Protein AF-0000000067821486 (afdb_homodimer)

Solvent-accessible surface area (backbone atoms only — not comparable to full-atom values): 49392 Å² total; per-residue (Å²): 126,86,85,62,29,37,37,27,39,23,38,20,55,15,28,45,35,17,52,46,48,37,46,72,65,67,86,34,56,43,90,28,36,39,33,28,14,55,44,89,64,70,22,66,67,37,40,48,43,74,71,82,46,89,83,76,51,68,42,45,66,37,56,45,55,43,57,24,55,76,69,28,57,58,57,50,54,30,40,74,74,64,80,40,48,59,75,78,34,36,42,72,59,72,38,81,66,47,38,31,44,92,91,45,85,48,63,56,62,43,60,86,61,37,41,64,60,51,40,52,30,51,47,46,45,41,53,52,58,50,68,73,36,90,78,62,76,68,40,21,37,53,58,47,41,51,52,49,49,64,75,45,41,69,78,49,52,73,68,37,66,70,38,41,62,39,57,56,41,57,52,16,69,74,37,6,36,41,36,75,41,30,16,37,73,70,57,71,75,88,71,49,42,56,51,33,34,42,68,72,25,54,37,56,59,48,50,50,48,56,71,70,48,79,40,50,72,41,58,59,38,33,62,35,33,40,39,59,55,83,66,91,71,89,62,55,29,37,42,26,32,73,87,64,53,70,44,80,25,39,27,38,37,42,30,59,46,69,60,41,73,60,32,89,61,68,94,67,17,55,46,47,36,70,65,72,51,65,72,36,51,52,24,54,63,37,42,41,76,7,28,52,33,40,41,35,38,30,38,94,59,74,49,48,70,53,86,39,40,31,40,34,38,44,25,50,79,68,84,67,97,56,96,67,80,54,69,50,44,57,54,40,42,30,43,30,30,27,44,78,44,75,80,35,29,34,40,41,29,44,30,20,33,66,47,22,57,50,31,46,75,34,53,85,46,44,58,74,46,41,45,75,62,56,56,58,49,54,71,51,96,63,81,85,73,76,62,78,42,78,49,61,38,48,42,64,72,31,84,78,47,53,26,59,38,63,22,59,38,49,80,41,48,70,64,49,25,24,51,31,33,49,39,79,36,74,89,29,48,78,24,49,83,41,52,64,35,42,20,22,23,70,29,34,76,73,42,50,66,36,67,45,9,12,32,48,25,7,39,52,42,27,52,51,50,56,57,57,72,72,106,125,88,86,60,28,35,38,27,39,23,39,19,56,15,27,43,35,17,52,46,48,37,47,72,64,67,84,33,54,41,87,28,36,40,32,29,13,56,44,88,61,71,24,65,66,39,40,46,42,72,71,82,45,90,83,76,52,66,42,45,64,37,56,47,55,44,56,26,54,74,68,27,58,56,58,51,52,30,41,74,73,64,80,40,49,57,75,79,35,36,43,72,58,73,39,81,66,47,38,30,43,90,91,44,85,47,62,57,64,42,60,87,60,36,42,65,58,51,41,52,31,51,47,47,45,44,53,52,59,52,68,72,35,91,77,61,76,70,40,20,38,52,59,47,42,50,52,49,51,64,75,46,41,70,80,48,51,74,70,38,67,69,39,41,62,37,57,56,42,57,51,16,70,74,38,7,37,42,38,75,40,30,18,36,76,70,57,71,75,87,71,48,38,56,50,32,33,42,68,74,26,52,38,56,58,48,52,49,49,56,72,70,47,78,40,51,72,41,57,58,39,34,63,35,33,40,39,58,55,83,67,92,70,87,58,55,29,36,41,26,31,74,87,64,54,71,42,80,25,40,29,39,37,44,30,59,44,69,59,42,72,59,32,88,61,65,94,67,17,53,46,50,36,68,64,73,50,65,72,37,51,51,24,54,64,38,43,42,76,8,28,55,33,39,40,35,40,30,39,93,57,74,51,48,70,54,86,40,38,30,40,34,38,45,28,51,74,66,83,67,98,55,96,67,79,53,72,51,40,56,54,40,43,31,43,29,31,26,44,79,42,75,81,37,30,33,41,41,29,42,30,20,34,68,48,22,57,51,31,45,75,35,54,86,45,44,58,75,46,43,46,76,62,57,55,58,50,55,71,51,96,63,79,84,74,77,61,77,41,78,48,61,38,49,42,63,72,32,84,79,45,54,25,59,38,62,24,59,37,50,81,42,48,72,63,50,26,23,52,29,34,49,38,80,35,75,89,29,47,78,23,49,81,42,53,64,35,43,21,21,23,68,29,33,76,73,42,49,65,37,66,46,8,13,33,49,24,7,40,51,40,24,52,50,50,58,58,56,72,71,107

Sequence (942 aa):
MSSKSVTIIGAGISGLKAAHVLQESGQFSPDDIIVLEAQDRVGGRIKTDRTSSKLGVPYDLGAAWFHDALTNSVLYDSIDNGTFDPRQDGYFDDKDIQVYASEHEGPLDASNWKLTRVVEDMEKFMEIYYMSSLDKKDMSLDAFAKVYMEKYRTFLTTQQLKYCSRLLRYFELWFGIPSYEISAKYAPMDHQGRNLYDKKGHGFVVDHLVSELKCNISKSHQVTKIQRNVKEGPRNHKVELSNGHIIDTDYVVVTVPLSILKLQDGPQAITWEPPLPKPMREAIDSISMGALGKVILEFDMIWWDKTQDRLEIVADEVSSHGLVPKSWEYPIYIINYARVFPGTASLVVLTQSPVTEYLEAHPQQAWPYMQPMLSKLNVSSFSVPDPINVIVTDWTKNPFSRGAYSAVKTGDSPDDIIIHLSGENDGVGLGSNSTIRFAGEHTIADGGGCIHGAYDSGKRAAEWIVEDSKRMSSKSVTIIGAGISGLKAAHVLQESGQFSPDDIIVLEAQDRVGGRIKTDRTSSKLGVPYDLGAAWFHDALTNSVLYDSIDNGTFDPRQDGYFDDKDIQVYASEHEGPLDASNWKLTRVVEDMEKFMEIYYMSSLDKKDMSLDAFAKVYMEKYRTFLTTQQLKYCSRLLRYFELWFGIPSYEISAKYAPMDHQGRNLYDKKGHGFVVDHLVSELKCNISKSHQVTKIQRNVKEGPRNHKVELSNGHIIDTDYVVVTVPLSILKLQDGPQAITWEPPLPKPMREAIDSISMGALGKVILEFDMIWWDKTQDRLEIVADEVSSHGLVPKSWEYPIYIINYARVFPGTASLVVLTQSPVTEYLEAHPQQAWPYMQPMLSKLNVSSFSVPDPINVIVTDWTKNPFSRGAYSAVKTGDSPDDIIIHLSGENDGVGLGSNSTIRFAGEHTIADGGGCIHGAYDSGKRAAEWIVEDSKR

Secondary structure (DSSP, 8-state):
-----EEEE--BHHHHHHHHHHHHHSSS-GGGEEEE-SSSSSBTT--EE-SS-SSS--EESS--EE-STTT-HHHHHHHHTTS--HHHHEEE--SPPEEE-TTSSSS--HHHHTHHHHHHHHHHHHHHHHHS-TTPPP-BHHHHHHHHHHHTGGG--HHHHHHHHHHHGGGHHHHSS-TTTBBTTT-----SS--EEETT-THHHHHHHHHH--SEEETT--EEEEE---SSSS--EEEEETTS-EEEESEEEE---HHHHT-SSSTTPPEEESPPPHHHHHHHHTSEEE--EEEEEE-SS--S-TT-SEEEEPPPP-----SS--TTSS-EEEEEHHHHTTT--EEEEEE-TTHHHHHHH-GGGHHHHHHHHHGGG--SSSPPPPPSEEEE--TTT-TTT-SSEEE-BTT--HHHHHHHHS--STTSTT-TT-SEEE-SGGG-STTTTSHHHHHHHHHHHHHHHHHHHT-/-----EEEE--BHHHHHHHHHHHHHSSS-GGGEEEE-SSSSSBTT--EE-SS-SSS--EESS--EE-STTT-HHHHHHHHTTS--HHHHEEE--SPPEEE-TTSSSB--HHHHTHHHHHHHHHHHHHHHHHS-TTPPP-BHHHHHHHHHHHTGGG--HHHHHHHHHHHGGGHHHHSS-TTTBBTTT-----SS--EEETT-THHHHHHHHHH--SEEETT--EEEEE---SSSS--EEEEETTS-EEEESEEEE---HHHHT-SSSTTPPEEESPPPHHHHHHHHTSEEE--EEEEEE-SS--S-TT-SEEEE---------SS--TTSS-EEEEEHHHHTTT--EEEEEE-TTHHHHHHH-GGGHHHHHHHHHGGG--SSSPPPPPSEEEE--TTT-TTT-SSEEE-BTT--HHHHHHHHS--STTSTT-TT-SEEE-SGGG-STTTTSHHHHHHHHHHHHHHHHHHHT-

Foldseek 3Di:
DPAFAEEEEAQALLSLLLLLLLCVLVLHPLARYEYEAQAQDHHFQFDWDQDQDPLRFIDTFFFFKQFLVVDQPLVVVCVVVPVDDCVVFKDQQPPDAFEAELVDFATDPCPVQVQVVVLVVLLVVLVVVCVVDVPDAWAFQLVSVVVCCVVCVVVHDPVNSVPNSLVNQVLLLVFQAGRRWATSNPSRDDTNDTMMGGRPGPVSSSVVSVVSRPHHYHHSWAWAEKEFDPDDDQGWIWTATPVGDIDTGRFYEYEFALVQCLDPDDDRHYHYVVDWDPLLNVLSVQWDFHAKGKKKFFAPFAQFDLQHQKYKYTADDQPDPDPDDAARNHMKIWGRVCNVPPGTRMIIIMDHPPNLVRCLVPVVCVCVRCVSRCQSRGPDPDGDDHTPGMDIHNQCVPPRRVHHFIGHTRPGDLVSNLVQQLLCDAPHNVGVLDSYHYADLSNDDVQRSHSSRRNVRSSSNSVSNSVNSVD/DPAFAEEEEAQALLSLLLLLLLCVLVLHDLARYEYEAQAQDHHFQFDWDQDQDPLRFIDTFFFFKQFLVVDQPLVVVCVVVPNDDCVVFKDQQPDDAFEAELVDFATDPCPVQVQVVVLVVLLVVLVVVCVVDVPDAWAFLLVSVVVCCVVCVVVHDPVNSVPNSLVNQVLLLVFQAGRRWATSNPSRDDTNDTMIGGRPGPVSSSVVSVVSRPHHYHHSWAWAEKEFDPDDDQGWIWTATPVGDIDIGRFYEYEFALVQCLDPDDDRHYYYVVDWDPLLNVLSVLWDFHAKGKKKFFAPFAQFDLQHQKYKYGADDQPDPDPDDAARNHMKIWGRVCNVPPGTRMIIIMDHPPNLVRCLVPVVCVCVRCVSRCQSRGPDPDGDDHTPGMDIHNQCVPPRRVHHFIGHTRPGDLVSNLQQQLLCDAPHTVGVLDSYHYADLSNDDVQRSHSSRRNVSSVSNSVSNSVNSVD

Nearest PDB structures (foldseek):
  4gdp-assembly2_C  TM=8.980E-01  e=5.454E-50  Saccharomyces cerevisiae S288C
  3cnp-assembly1_A  TM=9.033E-01  e=4.849E-49  Saccharomyces cerevisiae
  4gdp-assembly2_D  TM=8.974E-01  e=4.295E-49  Saccharomyces cerevisiae S288C
  3cns-assembly1_A  TM=8.945E-01  e=6.979E-49  Saccharomyces cerevisiae
  1yy5-assembly1_A  TM=8.811E-01  e=6.206E-48  Saccharomyces cerevisiae

pLDDT: mean 95.22, std 6.73, range [38.19, 98.94]

Organism: Candidozyma auris (NCBI:txid498019)

Radius of gyration: 31.86 Å; Cα contacts (8 Å, |Δi|>4): 2105; chains: 2; bounding box: 76×90×68 Å

InterPro domains:
  IPR001613 Flavin amine oxidase [PR00757] (5-24)
  IPR001613 Flavin amine oxidase [PR00757] (387-406)
  IPR002937 Amine oxidase [PF01593] (13-463)
  IPR036188 FAD/NAD(P)-binding domain superfamily [G3DSA:3.50.50.60] (6-465)
  IPR036188 FAD/NAD(P)-binding domain superfamily [SSF51905] (1-468)
  IPR050281 Flavin monoamine oxidase and related enzymes [PTHR10742] (4-468)

Structure (mmCIF, N/CA/C/O backbone):
data_AF-0000000067821486-model_v1
#
loop_
_entity.id
_entity.type
_entity.pdbx_description
1 polymer 'Amine oxidase'
#
loop_
_atom_site.group_PDB
_atom_site.id
_atom_site.type_symbol
_atom_site.label_atom_id
_atom_site.label_alt_id
_atom_site.label_comp_id
_atom_site.label_asym_id
_atom_site.label_entity_id
_atom_site.label_seq_id
_atom_site.pdbx_PDB_ins_code
_atom_site.Cartn_x
_atom_site.Cartn_y
_atom_site.Cartn_z
_atom_site.occupancy
_atom_site.B_iso_or_equiv
_atom_site.auth_seq_id
_atom_site.auth_comp_id
_atom_site.auth_asym_id
_atom_site.auth_atom_id
_atom_site.pdbx_PDB_model_num
ATOM 1 N N . MET A 1 1 ? -29.891 43.375 -7.172 1 38.19 1 MET A N 1
ATOM 2 C CA . MET A 1 1 ? -29.859 42.031 -6.566 1 38.19 1 MET A CA 1
ATOM 3 C C . MET A 1 1 ? -29.594 42.125 -5.07 1 38.19 1 MET A C 1
ATOM 5 O O . MET A 1 1 ? -28.766 42.938 -4.633 1 38.19 1 MET A O 1
ATOM 9 N N . SER A 1 2 ? -30.5 41.969 -4.246 1 47.78 2 SER A N 1
ATOM 10 C CA . SER A 1 2 ? -30.422 42.125 -2.801 1 47.78 2 SER A CA 1
ATOM 11 C C . SER A 1 2 ? -29.109 41.562 -2.248 1 47.78 2 SER A C 1
ATOM 13 O O . SER A 1 2 ? -28.734 40.438 -2.557 1 47.78 2 SER A O 1
ATOM 15 N N . SER A 1 3 ? -28.156 42.375 -1.744 1 70.75 3 SER A N 1
ATOM 16 C CA . SER A 1 3 ? -26.766 42.094 -1.418 1 70.75 3 SER A CA 1
ATOM 17 C C . SER A 1 3 ? -26.641 41.188 -0.215 1 70.75 3 SER A C 1
ATOM 19 O O . SER A 1 3 ? -27.188 41.469 0.855 1 70.75 3 SER A O 1
ATOM 21 N N . LYS A 1 4 ? -26.516 39.812 -0.37 1 88.38 4 LYS A N 1
ATOM 22 C CA . LYS A 1 4 ? -26.344 38.875 0.717 1 88.38 4 LYS A CA 1
ATOM 23 C C . LYS A 1 4 ? -24.938 38.938 1.298 1 88.38 4 LYS A C 1
ATOM 25 O O . LYS A 1 4 ? -23.969 39.156 0.568 1 88.38 4 LYS A O 1
ATOM 30 N N . SER A 1 5 ? -24.969 38.875 2.572 1 94.62 5 SER A N 1
ATOM 31 C CA . SER A 1 5 ? -23.688 39 3.26 1 94.62 5 SER A CA 1
ATOM 32 C C . SER A 1 5 ? -23.203 37.656 3.762 1 94.62 5 SER A C 1
ATOM 34 O O . SER A 1 5 ? -24 36.781 4.051 1 94.62 5 SER A O 1
ATOM 36 N N . VAL A 1 6 ? -21.938 37.562 3.744 1 97.81 6 VAL A N 1
ATOM 37 C CA . VAL A 1 6 ? -21.297 36.344 4.262 1 97.81 6 VAL A CA 1
ATOM 38 C C . VAL A 1 6 ? -20.281 36.719 5.328 1 97.81 6 VAL A C 1
ATOM 40 O O . VAL A 1 6 ? -19.391 37.562 5.086 1 97.81 6 VAL A O 1
ATOM 43 N N . THR A 1 7 ? -20.391 36.156 6.52 1 98.5 7 THR A N 1
ATOM 44 C CA . THR A 1 7 ? -19.391 36.312 7.57 1 98.5 7 THR A CA 1
ATOM 45 C C . THR A 1 7 ? -18.609 35 7.738 1 98.5 7 THR A C 1
ATOM 47 O O . THR A 1 7 ? -19.188 33.938 7.98 1 98.5 7 THR A O 1
ATOM 50 N N . ILE A 1 8 ? -17.297 35.094 7.547 1 98.94 8 ILE A N 1
ATOM 51 C CA . ILE A 1 8 ? -16.406 33.938 7.723 1 98.94 8 ILE A CA 1
ATOM 52 C C . ILE A 1 8 ? -15.664 34.062 9.047 1 98.94 8 ILE A C 1
ATOM 54 O O . ILE A 1 8 ? -14.992 35.094 9.297 1 98.94 8 ILE A O 1
ATOM 58 N N . ILE A 1 9 ? -15.828 33.062 9.867 1 98.88 9 ILE A N 1
ATOM 59 C CA . ILE A 1 9 ? -15.203 33.094 11.18 1 98.88 9 ILE A CA 1
ATOM 60 C C . ILE A 1 9 ? -13.922 32.25 11.148 1 98.88 9 ILE A C 1
ATOM 62 O O . ILE A 1 9 ? -13.961 31.031 11.156 1 98.88 9 ILE A O 1
ATOM 66 N N . GLY A 1 10 ? -12.766 32.938 11.164 1 98.75 10 GLY A N 1
ATOM 67 C CA . GLY A 1 10 ? -11.453 32.344 11.062 1 98.75 10 GLY A CA 1
ATOM 68 C C . GLY A 1 10 ? -10.742 32.625 9.75 1 98.75 10 GLY A C 1
ATOM 69 O O . GLY A 1 10 ? -11.328 32.5 8.68 1 98.75 10 GLY A O 1
ATOM 70 N N . ALA A 1 11 ? -9.492 33.062 9.898 1 98.75 11 ALA A N 1
ATOM 71 C CA . ALA A 1 11 ? -8.688 33.375 8.719 1 98.75 11 ALA A CA 1
ATOM 72 C C . ALA A 1 11 ? -7.539 32.375 8.547 1 98.75 11 ALA A C 1
ATOM 74 O O . ALA A 1 11 ? -6.418 32.781 8.211 1 98.75 11 ALA A O 1
ATOM 75 N N . GLY A 1 12 ? -7.777 31.109 8.875 1 98.38 12 GLY A N 1
ATOM 76 C CA . GLY A 1 12 ? -6.922 30.031 8.398 1 98.38 12 GLY A CA 1
ATOM 77 C C . GLY A 1 12 ? -7.109 29.719 6.926 1 98.38 12 GLY A C 1
ATOM 78 O O . GLY A 1 12 ? -7.801 30.453 6.215 1 98.38 12 GLY A O 1
ATOM 79 N N . ILE A 1 13 ? -6.57 28.625 6.516 1 98.62 13 ILE A N 1
ATOM 80 C CA . ILE A 1 13 ? -6.57 28.344 5.086 1 98.62 13 ILE A CA 1
ATOM 81 C C . ILE A 1 13 ? -7.996 28.062 4.617 1 98.62 13 ILE A C 1
ATOM 83 O O . ILE A 1 13 ? -8.367 28.406 3.492 1 98.62 13 ILE A O 1
ATOM 87 N N . SER A 1 14 ? -8.805 27.406 5.426 1 98.69 14 SER A N 1
ATOM 88 C CA . SER A 1 14 ? -10.195 27.125 5.078 1 98.69 14 SER A CA 1
ATOM 89 C C . SER A 1 14 ? -10.984 28.422 4.875 1 98.69 14 SER A C 1
ATOM 91 O O . SER A 1 14 ? -11.703 28.562 3.887 1 98.69 14 SER A O 1
ATOM 93 N N . GLY A 1 15 ? -10.859 29.344 5.816 1 98.88 15 GLY A N 1
ATOM 94 C CA . GLY A 1 15 ? -11.578 30.609 5.727 1 98.88 15 GLY A CA 1
ATOM 95 C C . GLY A 1 15 ? -11.125 31.469 4.57 1 98.88 15 GLY A C 1
ATOM 96 O O . GLY A 1 15 ? -11.945 32.062 3.859 1 98.88 15 GLY A O 1
ATOM 97 N N . LEU A 1 16 ? -9.828 31.516 4.41 1 98.88 16 LEU A N 1
ATOM 98 C CA . LEU A 1 16 ? -9.273 32.312 3.328 1 98.88 16 LEU A CA 1
ATOM 99 C C . LEU A 1 16 ? -9.695 31.781 1.969 1 98.88 16 LEU A C 1
ATOM 101 O O . LEU A 1 16 ? -10.023 32.531 1.059 1 98.88 16 LEU A O 1
ATOM 105 N N . LYS A 1 17 ? -9.68 30.469 1.852 1 98.88 17 LYS A N 1
ATOM 106 C CA . LYS A 1 17 ? -10.102 29.875 0.584 1 98.88 17 LYS A CA 1
ATOM 107 C C . LYS A 1 17 ? -11.594 30.094 0.348 1 98.88 17 LYS A C 1
ATOM 109 O O . LYS A 1 17 ? -12.016 30.344 -0.782 1 98.88 17 LYS A O 1
ATOM 114 N N . ALA A 1 18 ? -12.398 29.953 1.396 1 98.81 18 ALA A N 1
ATOM 115 C CA . ALA A 1 18 ? -13.828 30.234 1.267 1 98.81 18 ALA A CA 1
ATOM 116 C C . ALA A 1 18 ? -14.055 31.656 0.751 1 98.81 18 ALA A C 1
ATOM 118 O O . ALA A 1 18 ? -14.828 31.859 -0.19 1 98.81 18 ALA A O 1
ATOM 119 N N . ALA A 1 19 ? -13.359 32.625 1.376 1 98.75 19 ALA A N 1
ATOM 120 C CA . ALA A 1 19 ? -13.477 34 0.946 1 98.75 19 ALA A CA 1
ATOM 121 C C . ALA A 1 19 ? -13.086 34.156 -0.52 1 98.75 19 ALA A C 1
ATOM 123 O O . ALA A 1 19 ? -13.766 34.844 -1.28 1 98.75 19 ALA A O 1
ATOM 124 N N . HIS A 1 20 ? -12.031 33.531 -0.881 1 98.62 20 HIS A N 1
ATOM 125 C CA . HIS A 1 20 ? -11.516 33.594 -2.244 1 98.62 20 HIS A CA 1
ATOM 126 C C . HIS A 1 20 ? -12.539 33.062 -3.246 1 98.62 20 HIS A C 1
ATOM 128 O O . HIS A 1 20 ? -12.781 33.688 -4.281 1 98.62 20 HIS A O 1
ATOM 134 N N . VAL A 1 21 ? -13.109 31.938 -2.939 1 98.56 21 VAL A N 1
ATOM 135 C CA . VAL A 1 21 ? -14.094 31.297 -3.822 1 98.56 21 VAL A CA 1
ATOM 136 C C . VAL A 1 21 ? -15.32 32.188 -3.953 1 98.56 21 VAL A C 1
ATOM 138 O O . VAL A 1 21 ? -15.844 32.406 -5.055 1 98.56 21 VAL A O 1
ATOM 141 N N . LEU A 1 22 ? -15.789 32.781 -2.871 1 98.19 22 LEU A N 1
ATOM 142 C CA . LEU A 1 22 ? -16.938 33.656 -2.887 1 98.19 22 LEU A CA 1
ATOM 143 C C . LEU A 1 22 ? -16.672 34.875 -3.771 1 98.19 22 LEU A C 1
ATOM 145 O O . LEU A 1 22 ? -17.5 35.25 -4.605 1 98.19 22 LEU A O 1
ATOM 149 N N . GLN A 1 23 ? -15.539 35.438 -3.561 1 97 23 GLN A N 1
ATOM 150 C CA . GLN A 1 23 ? -15.156 36.625 -4.336 1 97 23 GLN A CA 1
ATOM 151 C C . GLN A 1 23 ? -15.062 36.281 -5.824 1 97 23 GLN A C 1
ATOM 153 O O . GLN A 1 23 ? -15.555 37.062 -6.664 1 97 23 GLN A O 1
ATOM 158 N N . GLU A 1 24 ? -14.469 35.188 -6.176 1 96.56 24 GLU A N 1
ATOM 159 C CA . GLU A 1 24 ? -14.219 34.781 -7.562 1 96.56 24 GLU A CA 1
ATOM 160 C C . GLU A 1 24 ? -15.516 34.406 -8.266 1 96.56 24 GLU A C 1
ATOM 162 O O . GLU A 1 24 ? -15.594 34.469 -9.5 1 96.56 24 GLU A O 1
ATOM 167 N N . SER A 1 25 ? -16.469 34.062 -7.473 1 95.81 25 SER A N 1
ATOM 168 C CA . SER A 1 25 ? -17.734 33.625 -8.055 1 95.81 25 SER A CA 1
ATOM 169 C C . SER A 1 25 ? -18.422 34.781 -8.773 1 95.81 25 SER A C 1
ATOM 171 O O . SER A 1 25 ? -19.281 34.562 -9.633 1 95.81 25 SER A O 1
ATOM 173 N N . GLY A 1 26 ? -18.203 35.969 -8.375 1 93.56 26 GLY A N 1
ATOM 174 C CA . GLY A 1 26 ? -18.859 37.125 -8.93 1 93.56 26 GLY A CA 1
ATOM 175 C C . GLY A 1 26 ? -20.234 37.375 -8.328 1 93.56 26 GLY A C 1
ATOM 176 O O . GLY A 1 26 ? -20.859 38.406 -8.586 1 93.56 26 GLY A O 1
ATOM 177 N N . GLN A 1 27 ? -20.734 36.5 -7.445 1 94.25 27 GLN A N 1
ATOM 178 C CA . GLN A 1 27 ? -22.047 36.625 -6.824 1 94.25 27 GLN A CA 1
ATOM 179 C C . GLN A 1 27 ? -22 37.562 -5.617 1 94.25 27 GLN A C 1
ATOM 181 O O . GLN A 1 27 ? -23.031 38.094 -5.203 1 94.25 27 GLN A O 1
ATOM 186 N N . PHE A 1 28 ? -20.781 37.75 -5.109 1 96.19 28 PHE A N 1
ATOM 187 C CA . PHE A 1 28 ? -20.578 38.562 -3.924 1 96.19 28 PHE A CA 1
ATOM 188 C C . PHE A 1 28 ? -19.547 39.656 -4.184 1 96.19 28 PHE A C 1
ATOM 190 O O . PHE A 1 28 ? -18.469 39.375 -4.734 1 96.19 28 PHE A O 1
ATOM 197 N N . SER A 1 29 ? -19.906 40.844 -3.807 1 95.56 29 SER A N 1
ATOM 198 C CA . SER A 1 29 ? -18.906 41.906 -3.811 1 95.56 29 SER A CA 1
ATOM 199 C C . SER A 1 29 ? -18 41.781 -2.588 1 95.56 29 SER A C 1
ATOM 201 O O . SER A 1 29 ? -18.359 41.188 -1.577 1 95.56 29 SER A O 1
ATOM 203 N N . PRO A 1 30 ? -16.812 42.281 -2.699 1 96 30 PRO A N 1
ATOM 204 C CA . PRO A 1 30 ? -15.914 42.25 -1.541 1 96 30 PRO A CA 1
ATOM 205 C C . PRO A 1 30 ? -16.562 42.844 -0.282 1 96 30 PRO A C 1
ATOM 207 O O . PRO A 1 30 ? -16.281 42.375 0.827 1 96 30 PRO A O 1
ATOM 210 N N . ASP A 1 31 ? -17.5 43.75 -0.481 1 95.5 31 ASP A N 1
ATOM 211 C CA . ASP A 1 31 ? -18.125 44.406 0.659 1 95.5 31 ASP A CA 1
ATOM 212 C C . ASP A 1 31 ? -19.172 43.5 1.311 1 95.5 31 ASP A C 1
ATOM 214 O O . ASP A 1 31 ? -19.594 43.75 2.439 1 95.5 31 ASP A O 1
ATOM 218 N N . ASP A 1 32 ? -19.5 42.438 0.593 1 95.81 32 ASP A N 1
ATOM 219 C CA . ASP A 1 32 ? -20.484 41.5 1.099 1 95.81 32 ASP A CA 1
ATOM 220 C C . ASP A 1 32 ? -19.828 40.438 1.995 1 95.81 32 ASP A C 1
ATOM 222 O O . ASP A 1 32 ? -20.516 39.688 2.693 1 95.81 32 ASP A O 1
ATOM 226 N N . ILE A 1 33 ? -18.516 40.406 1.948 1 98.06 33 ILE A N 1
ATOM 227 C CA . ILE A 1 33 ? -17.766 39.344 2.617 1 98.06 33 ILE A CA 1
ATOM 228 C C . ILE A 1 33 ? -16.906 39.938 3.732 1 98.06 33 ILE A C 1
ATOM 230 O O . ILE A 1 33 ? -16.172 40.906 3.508 1 98.06 33 ILE A O 1
ATOM 234 N N . ILE A 1 34 ? -17.016 39.406 4.922 1 98 34 ILE A N 1
ATOM 235 C CA . ILE A 1 34 ? -16.141 39.812 6.012 1 98 34 ILE A CA 1
ATOM 236 C C . ILE A 1 34 ? -15.492 38.562 6.625 1 98 34 ILE A C 1
ATOM 238 O O . ILE A 1 34 ? -16.172 37.562 6.883 1 98 34 ILE A O 1
ATOM 242 N N . VAL A 1 35 ? -14.203 38.562 6.742 1 98.81 35 VAL A N 1
ATOM 243 C CA . VAL A 1 35 ? -13.453 37.531 7.426 1 98.81 35 VAL A CA 1
ATOM 244 C C . VAL A 1 35 ? -13.008 38 8.805 1 98.81 35 VAL A C 1
ATOM 246 O O . VAL A 1 35 ? -12.367 39.062 8.914 1 98.81 35 VAL A O 1
ATOM 249 N N . LEU A 1 36 ? -13.43 37.281 9.805 1 98.81 36 LEU A N 1
ATOM 250 C CA . LEU A 1 36 ? -13.086 37.625 11.18 1 98.81 36 LEU A CA 1
ATOM 251 C C . LEU A 1 36 ? -12.039 36.688 11.734 1 98.81 36 LEU A C 1
ATOM 253 O O . LEU A 1 36 ? -12.188 35.469 11.641 1 98.81 36 LEU A O 1
ATOM 257 N N . GLU A 1 37 ? -10.938 37.188 12.25 1 98.81 37 GLU A N 1
ATOM 258 C CA . GLU A 1 37 ? -9.852 36.406 12.844 1 98.81 37 GLU A CA 1
ATOM 259 C C . GLU A 1 37 ? -9.57 36.844 14.273 1 98.81 37 GLU A C 1
ATOM 261 O O . GLU A 1 37 ? -9.359 38.031 14.523 1 98.81 37 GLU A O 1
ATOM 266 N N . ALA A 1 38 ? -9.586 35.875 15.18 1 98.62 38 ALA A N 1
ATOM 267 C CA . ALA A 1 38 ? -9.406 36.188 16.594 1 98.62 38 ALA A CA 1
ATOM 268 C C . ALA A 1 38 ? -7.988 36.656 16.891 1 98.62 38 ALA A C 1
ATOM 270 O O . ALA A 1 38 ? -7.766 37.469 17.781 1 98.62 38 ALA A O 1
ATOM 271 N N . GLN A 1 39 ? -7.039 36.156 16.141 1 98.19 39 GLN A N 1
ATOM 272 C CA . GLN A 1 39 ? -5.633 36.5 16.375 1 98.19 39 GLN A CA 1
ATOM 273 C C . GLN A 1 39 ? -5.207 37.688 15.547 1 98.19 39 GLN A C 1
ATOM 275 O O . GLN A 1 39 ? -5.973 38.188 14.711 1 98.19 39 GLN A O 1
ATOM 280 N N . ASP A 1 40 ? -3.963 38.188 15.773 1 98 40 ASP A N 1
ATOM 281 C CA . ASP A 1 40 ? -3.439 39.375 15.055 1 98 40 ASP A CA 1
ATOM 282 C C . ASP A 1 40 ? -2.654 38.938 13.82 1 98 40 ASP A C 1
ATOM 284 O O . ASP A 1 40 ? -1.811 39.688 13.32 1 98 40 ASP A O 1
ATOM 288 N N . ARG A 1 41 ? -2.84 37.719 13.406 1 97.25 41 ARG A N 1
ATOM 289 C CA . ARG A 1 41 ? -2.236 37.156 12.195 1 97.25 41 ARG A CA 1
ATOM 290 C C . ARG A 1 41 ? -3.201 36.219 11.469 1 97.25 41 ARG A C 1
ATOM 292 O O . ARG A 1 41 ? -4.109 35.656 12.086 1 97.25 41 ARG A O 1
ATOM 299 N N . VAL A 1 42 ? -2.986 36.031 10.164 1 98.12 42 VAL A N 1
ATOM 300 C CA . VAL A 1 42 ? -3.758 35.094 9.367 1 98.12 42 VAL A CA 1
ATOM 301 C C . VAL A 1 42 ? -2.967 33.781 9.188 1 98.12 42 VAL A C 1
ATOM 303 O O . VAL A 1 42 ? -1.763 33.75 9.453 1 98.12 42 VAL A O 1
ATOM 306 N N . GLY A 1 43 ? -3.662 32.75 8.859 1 97.62 43 GLY A N 1
ATOM 307 C CA . GLY A 1 43 ? -2.984 31.531 8.477 1 97.62 43 GLY A CA 1
ATOM 308 C C . GLY A 1 43 ? -3.342 30.359 9.359 1 97.62 43 GLY A C 1
ATOM 309 O O . GLY A 1 43 ? -3.135 29.203 8.977 1 97.62 43 GLY A O 1
ATOM 310 N N . GLY A 1 44 ? -3.951 30.656 10.547 1 96.88 44 GLY A N 1
ATOM 311 C CA . GLY A 1 44 ? -4.273 29.562 11.453 1 96.88 44 GLY A CA 1
ATOM 312 C C . GLY A 1 44 ? -3.062 28.75 11.859 1 96.88 44 GLY A C 1
ATOM 313 O O . GLY A 1 44 ? -2.082 29.297 12.367 1 96.88 44 GLY A O 1
ATOM 314 N N . ARG A 1 45 ? -3.055 27.469 11.555 1 96.56 45 ARG A N 1
ATOM 315 C CA . ARG A 1 45 ? -1.961 26.594 11.961 1 96.56 45 ARG A CA 1
ATOM 316 C C . ARG A 1 45 ? -0.926 26.469 10.844 1 96.56 45 ARG A C 1
ATOM 318 O O . ARG A 1 45 ? -0.114 25.531 10.852 1 96.56 45 ARG A O 1
ATOM 325 N N . ILE A 1 46 ? -0.974 27.281 9.891 1 97.94 46 ILE A N 1
ATOM 326 C CA . ILE A 1 46 ? 0.09 27.5 8.914 1 97.94 46 ILE A CA 1
ATOM 327 C C . ILE A 1 46 ? 0.946 28.688 9.336 1 97.94 46 ILE A C 1
ATOM 329 O O . ILE A 1 46 ? 0.456 29.828 9.406 1 97.94 46 ILE A O 1
ATOM 333 N N . LYS A 1 47 ? 2.16 28.391 9.609 1 97.44 47 LYS A N 1
ATOM 334 C CA . LYS A 1 47 ? 3.08 29.422 10.062 1 97.44 47 LYS A CA 1
ATOM 335 C C . LYS A 1 47 ? 4.508 29.125 9.617 1 97.44 47 LYS A C 1
ATOM 337 O O . LYS A 1 47 ? 5.125 28.172 10.086 1 97.44 47 LYS A O 1
ATOM 342 N N . THR A 1 48 ? 5.031 29.969 8.711 1 98.06 48 THR A N 1
ATOM 343 C CA . THR A 1 48 ? 6.418 29.875 8.273 1 98.06 48 THR A CA 1
ATOM 344 C C . THR A 1 48 ? 7.285 30.906 8.992 1 98.06 48 THR A C 1
ATOM 346 O O . THR A 1 48 ? 7.074 32.094 8.844 1 98.06 48 THR A O 1
ATOM 349 N N . ASP A 1 49 ? 8.203 30.406 9.781 1 97.94 49 ASP A N 1
ATOM 350 C CA . ASP A 1 49 ? 9.141 31.266 10.492 1 97.94 49 ASP A CA 1
ATOM 351 C C . ASP A 1 49 ? 10.344 31.609 9.617 1 97.94 49 ASP A C 1
ATOM 353 O O . ASP A 1 49 ? 11.102 30.719 9.227 1 97.94 49 ASP A O 1
ATOM 357 N N . ARG A 1 50 ? 10.562 32.875 9.383 1 97 50 ARG A N 1
ATOM 358 C CA . ARG A 1 50 ? 11.648 33.312 8.516 1 97 50 ARG A CA 1
ATOM 359 C C . ARG A 1 50 ? 12.641 34.188 9.281 1 97 50 ARG A C 1
ATOM 361 O O . ARG A 1 50 ? 13.586 34.719 8.695 1 97 50 ARG A O 1
ATOM 368 N N . THR A 1 51 ? 12.43 34.281 10.531 1 97 51 THR A N 1
ATOM 369 C CA . THR A 1 51 ? 13.195 35.312 11.242 1 97 51 THR A CA 1
ATOM 370 C C . THR A 1 51 ? 14.062 34.656 12.328 1 97 51 THR A C 1
ATOM 372 O O . THR A 1 51 ? 15.125 35.188 12.664 1 97 51 THR A O 1
ATOM 375 N N . SER A 1 52 ? 13.625 33.562 12.789 1 97.75 52 SER A N 1
ATOM 376 C CA . SER A 1 52 ? 14.281 33 13.977 1 97.75 52 SER A CA 1
ATOM 377 C C . SER A 1 52 ? 15.547 32.219 13.602 1 97.75 52 SER A C 1
ATOM 379 O O . SER A 1 52 ? 16.391 31.969 14.461 1 97.75 52 SER A O 1
ATOM 381 N N . SER A 1 53 ? 15.625 31.844 12.367 1 98 53 SER A N 1
ATOM 382 C CA . SER A 1 53 ? 16.734 31 11.961 1 98 53 SER A CA 1
ATOM 383 C C . SER A 1 53 ? 18.062 31.75 12.023 1 98 53 SER A C 1
ATOM 385 O O . SER A 1 53 ? 18.156 32.906 11.57 1 98 53 SER A O 1
ATOM 387 N N . LYS A 1 54 ? 19.062 31.141 12.562 1 98.19 54 LYS A N 1
ATOM 388 C CA . LYS A 1 54 ? 20.422 31.656 12.523 1 98.19 54 LYS A CA 1
ATOM 389 C C . LYS A 1 54 ? 21.156 31.188 11.266 1 98.19 54 LYS A C 1
ATOM 391 O O . LYS A 1 54 ? 22.234 31.672 10.961 1 98.19 54 LYS A O 1
ATOM 396 N N . LEU A 1 55 ? 20.594 30.25 10.555 1 98 55 LEU A N 1
ATOM 397 C CA . LEU A 1 55 ? 21.203 29.672 9.367 1 98 55 LEU A CA 1
ATOM 398 C C . LEU A 1 55 ? 20.578 30.234 8.094 1 98 55 LEU A C 1
ATOM 400 O O . LEU A 1 55 ? 21 29.906 6.988 1 98 55 LEU A O 1
ATOM 404 N N . GLY A 1 56 ? 19.578 31.047 8.234 1 96.62 56 GLY A N 1
ATOM 405 C CA . GLY A 1 56 ? 19.016 31.797 7.121 1 96.62 56 GLY A CA 1
ATOM 406 C C . GLY A 1 56 ? 18 30.984 6.324 1 96.62 56 GLY A C 1
ATOM 407 O O . GLY A 1 56 ? 17.719 31.312 5.168 1 96.62 56 GLY A O 1
ATOM 408 N N . VAL A 1 57 ? 17.438 29.938 6.891 1 96.62 57 VAL A N 1
ATOM 409 C CA . VAL A 1 57 ? 16.438 29.125 6.188 1 96.62 57 VAL A CA 1
ATOM 410 C C . VAL A 1 57 ? 15.078 29.281 6.848 1 96.62 57 VAL A C 1
ATOM 412 O O . VAL A 1 57 ? 14.992 29.594 8.039 1 96.62 57 VAL A O 1
ATOM 415 N N . PRO A 1 58 ? 14.039 29.141 6.082 1 97.25 58 PRO A N 1
ATOM 416 C CA . PRO A 1 58 ? 12.695 29.188 6.672 1 97.25 58 PRO A CA 1
ATOM 417 C C . PRO A 1 58 ? 12.297 27.875 7.324 1 97.25 58 PRO A C 1
ATOM 419 O O . PRO A 1 58 ? 12.688 26.797 6.855 1 97.25 58 PRO A O 1
ATOM 422 N N . TYR A 1 59 ? 11.578 27.938 8.422 1 98.38 59 TYR A N 1
ATOM 423 C CA . TYR A 1 59 ? 11.008 26.766 9.078 1 98.38 59 TYR A CA 1
ATOM 424 C C . TYR A 1 59 ? 9.492 26.859 9.148 1 98.38 59 TYR A C 1
ATOM 426 O O . TYR A 1 59 ? 8.945 27.844 9.648 1 98.38 59 TYR A O 1
ATOM 434 N N . ASP A 1 60 ? 8.836 25.875 8.586 1 98.31 60 ASP A N 1
ATOM 435 C CA . ASP A 1 60 ? 7.402 25.766 8.852 1 98.31 60 ASP A CA 1
ATOM 436 C C . ASP A 1 60 ? 7.148 25.25 10.266 1 98.31 60 ASP A C 1
ATOM 438 O O . ASP A 1 60 ? 7.562 24.141 10.609 1 98.31 60 ASP A O 1
ATOM 442 N N . LEU A 1 61 ? 6.391 26 11.016 1 98.12 61 LEU A N 1
ATOM 443 C CA . LEU A 1 61 ? 6.066 25.609 12.375 1 98.12 61 LEU A CA 1
ATOM 444 C C . LEU A 1 61 ? 4.746 24.844 12.422 1 98.12 61 LEU A C 1
ATOM 446 O O . LEU A 1 61 ? 4.414 24.234 13.438 1 98.12 61 LEU A O 1
ATOM 450 N N . GLY A 1 62 ? 3.934 24.859 11.414 1 96.5 62 GLY A N 1
ATOM 451 C CA . GLY A 1 62 ? 2.736 24.078 11.188 1 96.5 62 GLY A CA 1
ATOM 452 C C . GLY A 1 62 ? 2.857 23.141 9.992 1 96.5 62 GLY A C 1
ATOM 453 O O . GLY A 1 62 ? 3.834 22.391 9.875 1 96.5 62 GLY A O 1
ATOM 454 N N . ALA A 1 63 ? 1.911 23.109 9.109 1 96.19 63 ALA A N 1
ATOM 455 C CA . ALA A 1 63 ? 1.92 22.266 7.91 1 96.19 63 ALA A CA 1
ATOM 456 C C . ALA A 1 63 ? 3.193 22.484 7.098 1 96.19 63 ALA A C 1
ATOM 458 O O . ALA A 1 63 ? 3.639 23.625 6.922 1 96.19 63 ALA A O 1
ATOM 459 N N . ALA A 1 64 ? 3.756 21.359 6.652 1 97.56 64 ALA A N 1
ATOM 460 C CA . ALA A 1 64 ? 5.043 21.5 5.98 1 97.56 64 ALA A CA 1
ATOM 461 C C . ALA A 1 64 ? 5.074 20.703 4.68 1 97.56 64 ALA A C 1
ATOM 463 O O . ALA A 1 64 ? 5.965 20.906 3.848 1 97.56 64 ALA A O 1
ATOM 464 N N . TRP A 1 65 ? 4.129 19.812 4.5 1 97.88 65 TRP A N 1
ATOM 465 C CA . TRP A 1 65 ? 4.121 18.938 3.324 1 97.88 65 TRP A CA 1
ATOM 466 C C . TRP A 1 65 ? 2.883 19.203 2.473 1 97.88 65 TRP A C 1
ATOM 468 O O . TRP A 1 65 ? 1.823 19.547 2.994 1 97.88 65 TRP A O 1
ATOM 478 N N . PHE A 1 66 ? 3.055 19.094 1.172 1 98.19 66 PHE A N 1
ATOM 479 C CA . PHE A 1 66 ? 1.935 18.688 0.327 1 98.19 66 PHE A CA 1
ATOM 480 C C . PHE A 1 66 ? 1.766 17.172 0.331 1 98.19 66 PHE A C 1
ATOM 482 O O . PHE A 1 66 ? 2.367 16.469 -0.487 1 98.19 66 PHE A O 1
ATOM 489 N N . HIS A 1 67 ? 0.962 16.703 1.305 1 96.69 67 HIS A N 1
ATOM 490 C CA . HIS A 1 67 ? 0.627 15.281 1.31 1 96.69 67 HIS A CA 1
ATOM 491 C C . HIS A 1 67 ? -0.258 14.914 0.122 1 96.69 67 HIS A C 1
ATOM 493 O O . HIS A 1 67 ? -0.958 15.773 -0.42 1 96.69 67 HIS A O 1
ATOM 499 N N . ASP A 1 68 ? -0.189 13.594 -0.361 1 96.5 68 ASP A N 1
ATOM 500 C CA . ASP A 1 68 ? -1.035 13.141 -1.461 1 96.5 68 ASP A CA 1
ATOM 501 C C . ASP A 1 68 ? -0.787 13.961 -2.723 1 96.5 68 ASP A C 1
ATOM 503 O O . ASP A 1 68 ? -1.726 14.508 -3.311 1 96.5 68 ASP A O 1
ATOM 507 N N . ALA A 1 69 ? 0.47 13.945 -3.127 1 97.38 69 ALA A N 1
ATOM 508 C CA . ALA A 1 69 ? 0.93 14.867 -4.16 1 97.38 69 ALA A CA 1
ATOM 509 C C . ALA A 1 69 ? 0.256 14.578 -5.496 1 97.38 69 ALA A C 1
ATOM 511 O O . ALA A 1 69 ? 0.226 15.43 -6.387 1 97.38 69 ALA A O 1
ATOM 512 N N . LEU A 1 70 ? -0.314 13.422 -5.676 1 97.38 70 LEU A N 1
ATOM 513 C CA . LEU A 1 70 ? -0.97 13.109 -6.941 1 97.38 70 LEU A CA 1
ATOM 514 C C . LEU A 1 70 ? -2.264 13.906 -7.09 1 97.38 70 LEU A C 1
ATOM 516 O O . LEU A 1 70 ? -2.719 14.156 -8.211 1 97.38 70 LEU A O 1
ATOM 520 N N . THR A 1 71 ? -2.855 14.312 -5.922 1 96.38 71 THR A N 1
ATOM 521 C CA . THR A 1 71 ? -4.191 14.891 -6.012 1 96.38 71 THR A CA 1
ATOM 522 C C . THR A 1 71 ? -4.305 16.125 -5.129 1 96.38 71 THR A C 1
ATOM 524 O O . THR A 1 71 ? -5.402 16.641 -4.91 1 96.38 71 THR A O 1
ATOM 527 N N . ASN A 1 72 ? -3.24 16.656 -4.629 1 98 72 ASN A N 1
ATOM 528 C CA . ASN A 1 72 ? -3.273 17.766 -3.666 1 98 72 ASN A CA 1
ATOM 529 C C . ASN A 1 72 ? -3.723 19.062 -4.32 1 98 72 ASN A C 1
ATOM 531 O O . ASN A 1 72 ? -2.979 19.656 -5.098 1 98 72 ASN A O 1
ATOM 535 N N . SER A 1 73 ? -4.898 19.531 -3.939 1 98.12 73 SER A N 1
ATOM 536 C CA . SER A 1 73 ? -5.512 20.688 -4.574 1 98.12 73 SER A CA 1
ATOM 537 C C . SER A 1 73 ? -4.688 21.953 -4.34 1 98.12 73 SER A C 1
ATOM 539 O O . SER A 1 73 ? -4.562 22.797 -5.234 1 98.12 73 SER A O 1
ATOM 541 N N . VAL A 1 74 ? -4.102 22.078 -3.154 1 98.62 74 VAL A N 1
ATOM 542 C CA . VAL A 1 74 ? -3.299 23.266 -2.84 1 98.62 74 VAL A CA 1
ATOM 543 C C . VAL A 1 74 ? -2.053 23.281 -3.723 1 98.62 74 VAL A C 1
ATOM 545 O O . VAL A 1 74 ? -1.695 24.328 -4.27 1 98.62 74 VAL A O 1
ATOM 548 N N . LEU A 1 75 ? -1.435 22.156 -3.861 1 98.56 75 LEU A N 1
ATOM 549 C CA . LEU A 1 75 ? -0.234 22.031 -4.68 1 98.56 75 LEU A CA 1
ATOM 550 C C . LEU A 1 75 ? -0.513 22.422 -6.125 1 98.56 75 LEU A C 1
ATOM 552 O O . LEU A 1 75 ? 0.182 23.281 -6.684 1 98.56 75 LEU A O 1
ATOM 556 N N . TYR A 1 76 ? -1.532 21.938 -6.656 1 98.31 76 TYR A N 1
ATOM 557 C CA . TYR A 1 76 ? -1.783 22.156 -8.078 1 98.31 76 TYR A CA 1
ATOM 558 C C . TYR A 1 76 ? -2.316 23.562 -8.336 1 98.31 76 TYR A C 1
ATOM 560 O O . TYR A 1 76 ? -1.995 24.172 -9.352 1 98.31 76 TYR A O 1
ATOM 568 N N . ASP A 1 77 ? -3.154 24.078 -7.453 1 98.38 77 ASP A N 1
ATOM 569 C CA . ASP A 1 77 ? -3.533 25.484 -7.57 1 98.38 77 ASP A CA 1
ATOM 570 C C . ASP A 1 77 ? -2.305 26.391 -7.539 1 98.38 77 ASP A C 1
ATOM 572 O O . ASP A 1 77 ? -2.234 27.375 -8.273 1 98.38 77 ASP A O 1
ATOM 576 N N . SER A 1 78 ? -1.38 26.031 -6.68 1 98.69 78 SER A N 1
ATOM 577 C CA . SER A 1 78 ? -0.175 26.844 -6.527 1 98.69 78 SER A CA 1
ATOM 578 C C . SER A 1 78 ? 0.715 26.75 -7.762 1 98.69 78 SER A C 1
ATOM 580 O O . SER A 1 78 ? 1.335 27.734 -8.164 1 98.69 78 SER A O 1
ATOM 582 N N . ILE A 1 79 ? 0.824 25.562 -8.32 1 98.38 79 ILE A N 1
ATOM 583 C CA . ILE A 1 79 ? 1.572 25.406 -9.562 1 98.38 79 ILE A CA 1
ATOM 584 C C . ILE A 1 79 ? 0.906 26.203 -10.68 1 98.38 79 ILE A C 1
ATOM 586 O O . ILE A 1 79 ? 1.572 26.938 -11.398 1 98.38 79 ILE A O 1
ATOM 590 N N . ASP A 1 80 ? -0.392 26.109 -10.805 1 97.81 80 ASP A N 1
ATOM 591 C CA . ASP A 1 80 ? -1.16 26.734 -11.875 1 97.81 80 ASP A CA 1
ATOM 592 C C . ASP A 1 80 ? -1.074 28.266 -11.797 1 97.81 80 ASP A C 1
ATOM 594 O O . ASP A 1 80 ? -1.017 28.938 -12.828 1 97.81 80 ASP A O 1
ATOM 598 N N . ASN A 1 81 ? -1.124 28.781 -10.586 1 97.5 81 ASN A N 1
ATOM 599 C CA . ASN A 1 81 ? -1.104 30.234 -10.453 1 97.5 81 ASN A CA 1
ATOM 600 C C . ASN A 1 81 ? 0.324 30.766 -10.422 1 97.5 81 ASN A C 1
ATOM 602 O O . ASN A 1 81 ? 0.534 31.969 -10.273 1 97.5 81 ASN A O 1
ATOM 606 N N . GLY A 1 82 ? 1.319 29.844 -10.477 1 97.5 82 GLY A N 1
ATOM 607 C CA . GLY A 1 82 ? 2.707 30.234 -10.664 1 97.5 82 GLY A CA 1
ATOM 608 C C . GLY A 1 82 ? 3.424 30.547 -9.359 1 97.5 82 GLY A C 1
ATOM 609 O O . GLY A 1 82 ? 4.582 30.969 -9.367 1 97.5 82 GLY A O 1
ATOM 610 N N . THR A 1 83 ? 2.777 30.281 -8.219 1 98.19 83 THR A N 1
ATOM 611 C CA . THR A 1 83 ? 3.383 30.672 -6.945 1 98.19 83 THR A CA 1
ATOM 612 C C . THR A 1 83 ? 4.27 29.547 -6.41 1 98.19 83 THR A C 1
ATOM 614 O O . THR A 1 83 ? 5.027 29.75 -5.457 1 98.19 83 THR A O 1
ATOM 617 N N . PHE A 1 84 ? 4.207 28.391 -7.078 1 98.38 84 PHE A N 1
ATOM 618 C CA . PHE A 1 84 ? 5 27.25 -6.621 1 98.38 84 PHE A CA 1
ATOM 619 C C . PHE A 1 84 ? 5.59 26.5 -7.801 1 98.38 84 PHE A C 1
ATOM 621 O O . PHE A 1 84 ? 4.867 26.125 -8.727 1 98.38 84 PHE A O 1
ATOM 628 N N . ASP A 1 85 ? 6.816 26.312 -7.781 1 97.94 85 ASP A N 1
ATOM 629 C CA . ASP A 1 85 ? 7.535 25.469 -8.734 1 97.94 85 ASP A CA 1
ATOM 630 C C . ASP A 1 85 ? 8.078 24.219 -8.055 1 97.94 85 ASP A C 1
ATOM 632 O O . ASP A 1 85 ? 9.07 24.266 -7.332 1 97.94 85 ASP A O 1
ATOM 636 N N . PRO A 1 86 ? 7.48 23.062 -8.328 1 96.94 86 PRO A N 1
ATOM 637 C CA . PRO A 1 86 ? 7.871 21.844 -7.621 1 96.94 86 PRO A CA 1
ATOM 638 C C . PRO A 1 86 ? 9.367 21.547 -7.754 1 96.94 86 PRO A C 1
ATOM 640 O O . PRO A 1 86 ? 9.969 21 -6.828 1 96.94 86 PRO A O 1
ATOM 643 N N . ARG A 1 87 ? 10.117 21.828 -8.797 1 93.94 87 ARG A N 1
ATOM 644 C CA . ARG A 1 87 ? 11.523 21.531 -9.031 1 93.94 87 ARG A CA 1
ATOM 645 C C . ARG A 1 87 ? 12.422 22.391 -8.148 1 93.94 87 ARG A C 1
ATOM 647 O O . ARG A 1 87 ? 13.469 21.938 -7.676 1 93.94 87 ARG A O 1
ATOM 654 N N . GLN A 1 88 ? 11.914 23.516 -7.922 1 95.56 88 GLN A N 1
ATOM 655 C CA . GLN A 1 88 ? 12.711 24.453 -7.156 1 95.56 88 GLN A CA 1
ATOM 656 C C . GLN A 1 88 ? 12.281 24.484 -5.691 1 95.56 88 GLN A C 1
ATOM 658 O O . GLN A 1 88 ? 13.125 24.531 -4.793 1 95.56 88 GLN A O 1
ATOM 663 N N . ASP A 1 89 ? 10.977 24.484 -5.5 1 97.62 89 ASP A N 1
ATOM 664 C CA . ASP A 1 89 ? 10.414 24.781 -4.188 1 97.62 89 ASP A CA 1
ATOM 665 C C . ASP A 1 89 ? 10.07 23.5 -3.432 1 97.62 89 ASP A C 1
ATOM 667 O O . ASP A 1 89 ? 9.781 23.547 -2.232 1 97.62 89 ASP A O 1
ATOM 671 N N . GLY A 1 90 ? 10.055 22.375 -4.137 1 97.56 90 GLY A N 1
ATOM 672 C CA . GLY A 1 90 ? 9.633 21.125 -3.531 1 97.56 90 GLY A CA 1
ATOM 673 C C . GLY A 1 90 ? 10.773 20.141 -3.352 1 97.56 90 GLY A C 1
ATOM 674 O O . GLY A 1 90 ? 11.781 20.219 -4.047 1 97.56 90 GLY A O 1
ATOM 675 N N . TYR A 1 91 ? 10.586 19.234 -2.346 1 97.38 91 TYR A N 1
ATOM 676 C CA . TYR A 1 91 ? 11.539 18.141 -2.115 1 97.38 91 TYR A CA 1
ATOM 677 C C . TYR A 1 91 ? 10.828 16.875 -1.68 1 97.38 91 TYR A C 1
ATOM 679 O O . TYR A 1 91 ? 10.211 16.828 -0.613 1 97.38 91 TYR A O 1
ATOM 687 N N . PHE A 1 92 ? 10.906 15.812 -2.48 1 97.38 92 PHE A N 1
ATOM 688 C CA . PHE A 1 92 ? 10.398 14.516 -2.049 1 97.38 92 PHE A CA 1
ATOM 689 C C . PHE A 1 92 ? 11.359 13.852 -1.07 1 97.38 92 PHE A C 1
ATOM 691 O O . PHE A 1 92 ? 12.391 13.312 -1.476 1 97.38 92 PHE A O 1
ATOM 698 N N . ASP A 1 93 ? 11.023 13.812 0.183 1 95.69 93 ASP A N 1
ATOM 699 C CA . ASP A 1 93 ? 11.914 13.281 1.215 1 95.69 93 ASP A CA 1
ATOM 700 C C . ASP A 1 93 ? 11.57 11.828 1.538 1 95.69 93 ASP A C 1
ATOM 702 O O . ASP A 1 93 ? 11.539 11.438 2.707 1 95.69 93 ASP A O 1
ATOM 706 N N . ASP A 1 94 ? 11.344 11.039 0.513 1 94.94 94 ASP A N 1
ATOM 707 C CA . ASP A 1 94 ? 10.766 9.719 0.728 1 94.94 94 ASP A CA 1
ATOM 708 C C . ASP A 1 94 ? 11.82 8.625 0.543 1 94.94 94 ASP A C 1
ATOM 710 O O . ASP A 1 94 ? 11.492 7.488 0.205 1 94.94 94 ASP A O 1
ATOM 714 N N . LYS A 1 95 ? 13.141 8.977 0.734 1 94.62 95 LYS A N 1
ATOM 715 C CA . LYS A 1 95 ? 14.148 7.934 0.889 1 94.62 95 LYS A CA 1
ATOM 716 C C . LYS A 1 95 ? 13.852 7.059 2.104 1 94.62 95 LYS A C 1
ATOM 718 O O . LYS A 1 95 ? 13.25 7.523 3.076 1 94.62 95 LYS A O 1
ATOM 723 N N . ASP A 1 96 ? 14.18 5.816 2.035 1 93.12 96 ASP A N 1
ATOM 724 C CA . ASP A 1 96 ? 13.977 4.953 3.193 1 93.12 96 ASP A CA 1
ATOM 725 C C . ASP A 1 96 ? 14.594 5.562 4.453 1 93.12 96 ASP A C 1
ATOM 727 O O . ASP A 1 96 ? 15.734 6.023 4.426 1 93.12 96 ASP A O 1
ATOM 731 N N . ILE A 1 97 ? 13.844 5.504 5.465 1 95.19 97 ILE A N 1
ATOM 732 C CA . ILE A 1 97 ? 14.234 6.188 6.691 1 95.19 97 ILE A CA 1
ATOM 733 C C . ILE A 1 97 ? 15.305 5.375 7.414 1 95.19 97 ILE A C 1
ATOM 735 O O . ILE A 1 97 ? 15.234 4.145 7.465 1 95.19 97 ILE A O 1
ATOM 739 N N . GLN A 1 98 ? 16.359 6.023 7.906 1 97.12 98 GLN A N 1
ATOM 740 C CA . GLN A 1 98 ? 17.344 5.375 8.781 1 97.12 98 GLN A CA 1
ATOM 741 C C . GLN A 1 98 ? 16.844 5.336 10.219 1 97.12 98 GLN A C 1
ATOM 743 O O . GLN A 1 98 ? 16.5 6.375 10.797 1 97.12 98 GLN A O 1
ATOM 748 N N . VAL A 1 99 ? 16.844 4.18 10.797 1 98.12 99 VAL A N 1
ATOM 749 C CA . VAL A 1 99 ? 16.234 3.971 12.102 1 98.12 99 VAL A CA 1
ATOM 750 C C . VAL A 1 99 ? 17.312 3.703 13.148 1 98.12 99 VAL A C 1
ATOM 752 O O . VAL A 1 99 ? 18.25 2.943 12.898 1 98.12 99 VAL A O 1
ATOM 755 N N . TYR A 1 100 ? 17.156 4.309 14.312 1 98.25 100 TYR A N 1
ATOM 756 C CA . TYR A 1 100 ? 18.078 4.152 15.43 1 98.25 100 TYR A CA 1
ATOM 757 C C . TYR A 1 100 ? 17.359 3.688 16.672 1 98.25 100 TYR A C 1
ATOM 759 O O . TYR A 1 100 ? 16.156 3.914 16.828 1 98.25 100 TYR A O 1
ATOM 767 N N . ALA A 1 101 ? 18.047 2.998 17.562 1 97.62 101 ALA A N 1
ATOM 768 C CA . ALA A 1 101 ? 17.531 2.518 18.844 1 97.62 101 ALA A CA 1
ATOM 769 C C . ALA A 1 101 ? 18.562 2.711 19.953 1 97.62 101 ALA A C 1
ATOM 771 O O . ALA A 1 101 ? 19.766 2.746 19.688 1 97.62 101 ALA A O 1
ATOM 772 N N . SER A 1 102 ? 18.047 2.785 21.188 1 97.06 102 SER A N 1
ATOM 773 C CA . SER A 1 102 ? 18.906 3.1 22.328 1 97.06 102 SER A CA 1
ATOM 774 C C . SER A 1 102 ? 19.969 2.027 22.531 1 97.06 102 SER A C 1
ATOM 776 O O . SER A 1 102 ? 21.094 2.332 22.922 1 97.06 102 SER A O 1
ATOM 778 N N . GLU A 1 103 ? 19.625 0.79 22.234 1 96.19 103 GLU A N 1
ATOM 779 C CA . GLU A 1 103 ? 20.5 -0.334 22.562 1 96.19 103 GLU A CA 1
ATOM 780 C C . GLU A 1 103 ? 21.375 -0.726 21.375 1 96.19 103 GLU A C 1
ATOM 782 O O . GLU A 1 103 ? 22.094 -1.729 21.438 1 96.19 103 GLU A O 1
ATOM 787 N N . HIS A 1 104 ? 21.344 -0.005 20.312 1 94.62 104 HIS A N 1
ATOM 788 C CA . HIS A 1 104 ? 22.094 -0.351 19.109 1 94.62 104 HIS A CA 1
ATOM 789 C C . HIS A 1 104 ? 23.016 0.786 18.688 1 94.62 104 HIS A C 1
ATOM 791 O O . HIS A 1 104 ? 22.609 1.95 18.688 1 94.62 104 HIS A O 1
ATOM 797 N N . GLU A 1 105 ? 24.25 0.464 18.375 1 93 105 GLU A N 1
ATOM 798 C CA . GLU A 1 105 ? 25.188 1.465 17.859 1 93 105 GLU A CA 1
ATOM 799 C C . GLU A 1 105 ? 25 1.68 16.359 1 93 105 GLU A C 1
ATOM 801 O O . GLU A 1 105 ? 25.109 0.735 15.578 1 93 105 GLU A O 1
ATOM 806 N N . GLY A 1 106 ? 24.797 2.879 16.031 1 95.19 106 GLY A N 1
ATOM 807 C CA . GLY A 1 106 ? 24.531 3.166 14.633 1 95.19 106 GLY A CA 1
ATOM 808 C C . GLY A 1 106 ? 23.109 2.816 14.211 1 95.19 106 GLY A C 1
ATOM 809 O O . GLY A 1 106 ? 22.266 2.49 15.055 1 95.19 106 GLY A O 1
ATOM 810 N N . PRO A 1 107 ? 22.828 2.986 12.922 1 97.5 107 PRO A N 1
ATOM 811 C CA . PRO A 1 107 ? 21.469 2.676 12.445 1 97.5 107 PRO A CA 1
ATOM 812 C C . PRO A 1 107 ? 21.172 1.178 12.453 1 97.5 107 PRO A C 1
ATOM 814 O O . PRO A 1 107 ? 22.078 0.363 12.234 1 97.5 107 PRO A O 1
ATOM 817 N N . LEU A 1 108 ? 19.922 0.833 12.711 1 97.69 108 LEU A N 1
ATOM 818 C CA . LEU A 1 108 ? 19.484 -0.551 12.578 1 97.69 108 LEU A CA 1
ATOM 819 C C . LEU A 1 108 ? 19.641 -1.036 11.141 1 97.69 108 LEU A C 1
ATOM 821 O O . LEU A 1 108 ? 19.531 -0.247 10.195 1 97.69 108 LEU A O 1
ATOM 825 N N . ASP A 1 109 ? 19.906 -2.326 11 1 96.56 109 ASP A N 1
ATOM 826 C CA . ASP A 1 109 ? 19.953 -2.934 9.672 1 96.56 109 ASP A CA 1
ATOM 827 C C . ASP A 1 109 ? 18.547 -3.26 9.172 1 96.56 109 ASP A C 1
ATOM 829 O O . ASP A 1 109 ? 18.219 -4.426 8.938 1 96.56 109 ASP A O 1
ATOM 833 N N . ALA A 1 110 ? 17.781 -2.203 8.898 1 95.31 110 ALA A N 1
ATOM 834 C CA . ALA A 1 110 ? 16.375 -2.355 8.562 1 95.31 110 ALA A CA 1
ATOM 835 C C . ALA A 1 110 ? 16.188 -3.117 7.258 1 95.31 110 ALA A C 1
ATOM 837 O O . ALA A 1 110 ? 15.219 -3.859 7.09 1 95.31 110 ALA A O 1
ATOM 838 N N . SER A 1 111 ? 17.141 -2.955 6.34 1 93.81 111 SER A N 1
ATOM 839 C CA . SER A 1 111 ? 17.047 -3.609 5.035 1 93.81 111 SER A CA 1
ATOM 840 C C . SER A 1 111 ? 17.203 -5.121 5.168 1 93.81 111 SER A C 1
ATOM 842 O O . SER A 1 111 ? 16.312 -5.879 4.77 1 93.81 111 SER A O 1
ATOM 844 N N . ASN A 1 112 ? 18.25 -5.547 5.824 1 94.94 112 ASN A N 1
ATOM 845 C CA . ASN A 1 112 ? 18.5 -6.98 5.941 1 94.94 112 ASN A CA 1
ATOM 846 C C . ASN A 1 112 ? 17.516 -7.645 6.883 1 94.94 112 ASN A C 1
ATOM 848 O O . ASN A 1 112 ? 17.141 -8.805 6.684 1 94.94 112 ASN A O 1
ATOM 852 N N . TRP A 1 113 ? 17.078 -6.879 7.891 1 97.12 113 TRP A N 1
ATOM 853 C CA . TRP A 1 113 ? 16.141 -7.441 8.852 1 97.12 113 TRP A CA 1
ATOM 854 C C . TRP A 1 113 ? 14.703 -7.281 8.359 1 97.12 113 TRP A C 1
ATOM 856 O O . TRP A 1 113 ? 13.766 -7.77 8.992 1 97.12 113 TRP A O 1
ATOM 866 N N . LYS A 1 114 ? 14.508 -6.609 7.238 1 97.06 114 LYS A N 1
ATOM 867 C CA . LYS A 1 114 ? 13.219 -6.418 6.586 1 97.06 114 LYS A CA 1
ATOM 868 C C . LYS A 1 114 ? 12.195 -5.824 7.551 1 97.06 114 LYS A C 1
ATOM 870 O O . LYS A 1 114 ? 11.039 -6.258 7.59 1 97.06 114 LYS A O 1
ATOM 875 N N . LEU A 1 115 ? 12.656 -4.852 8.344 1 97.5 115 LEU A N 1
ATOM 876 C CA . LEU A 1 115 ? 11.836 -4.281 9.406 1 97.5 115 LEU A CA 1
ATOM 877 C C . LEU A 1 115 ? 10.664 -3.494 8.828 1 97.5 115 LEU A C 1
ATOM 879 O O . LEU A 1 115 ? 9.539 -3.611 9.305 1 97.5 115 LEU A O 1
ATOM 883 N N . THR A 1 116 ? 10.898 -2.736 7.773 1 95.44 116 THR A N 1
ATOM 884 C CA . THR A 1 116 ? 9.852 -1.928 7.156 1 95.44 116 THR A CA 1
ATOM 885 C C . THR A 1 116 ? 8.742 -2.812 6.605 1 95.44 116 THR A C 1
ATOM 887 O O . THR A 1 116 ? 7.559 -2.467 6.703 1 95.44 116 THR A O 1
ATOM 890 N N . ARG A 1 117 ? 9.102 -3.934 6.109 1 96.75 117 ARG A N 1
ATOM 891 C CA . ARG A 1 117 ? 8.133 -4.859 5.523 1 96.75 117 ARG A CA 1
ATOM 892 C C . ARG A 1 117 ? 7.219 -5.441 6.598 1 96.75 117 ARG A C 1
ATOM 894 O O . ARG A 1 117 ? 6.035 -5.668 6.348 1 96.75 117 ARG A O 1
ATOM 901 N N . VAL A 1 118 ? 7.742 -5.691 7.742 1 97.81 118 VAL A N 1
ATOM 902 C CA . VAL A 1 118 ? 6.941 -6.215 8.844 1 97.81 118 VAL A CA 1
ATOM 903 C C . VAL A 1 118 ? 5.934 -5.164 9.297 1 97.81 118 VAL A C 1
ATOM 905 O O . VAL A 1 118 ? 4.781 -5.488 9.602 1 97.81 118 VAL A O 1
ATOM 908 N N . VAL A 1 119 ? 6.359 -3.941 9.312 1 96.62 119 VAL A N 1
ATOM 909 C CA . VAL A 1 119 ? 5.449 -2.865 9.688 1 96.62 119 VAL A CA 1
ATOM 910 C C . VAL A 1 119 ? 4.328 -2.752 8.664 1 96.62 119 VAL A C 1
ATOM 912 O O . VAL A 1 119 ? 3.158 -2.604 9.023 1 96.62 119 VAL A O 1
ATOM 915 N N . GLU A 1 120 ? 4.703 -2.846 7.43 1 95.69 120 GLU A N 1
ATOM 916 C CA . GLU A 1 120 ? 3.693 -2.859 6.375 1 95.69 120 GLU A CA 1
ATOM 917 C C . GLU A 1 120 ? 2.721 -4.023 6.559 1 95.69 120 GLU A C 1
ATOM 919 O O . GLU A 1 120 ? 1.52 -3.877 6.32 1 95.69 120 GLU A O 1
ATOM 924 N N . ASP A 1 121 ? 3.23 -5.172 6.945 1 97.12 121 ASP A N 1
ATOM 925 C CA . ASP A 1 121 ? 2.398 -6.336 7.242 1 97.12 121 ASP A CA 1
ATOM 926 C C . ASP A 1 121 ? 1.413 -6.031 8.367 1 97.12 121 ASP A C 1
ATOM 928 O O . ASP A 1 121 ? 0.245 -6.418 8.297 1 97.12 121 ASP A O 1
ATOM 932 N N . MET A 1 122 ? 1.908 -5.402 9.383 1 97.5 122 MET A N 1
ATOM 933 C CA . MET A 1 122 ? 1.065 -5.031 10.516 1 97.5 122 MET A CA 1
ATOM 934 C C . MET A 1 122 ? -0.068 -4.113 10.078 1 97.5 122 MET A C 1
ATOM 936 O O . MET A 1 122 ? -1.214 -4.289 10.492 1 97.5 122 MET A O 1
ATOM 940 N N . GLU A 1 123 ? 0.283 -3.174 9.266 1 96.75 123 GLU A N 1
ATOM 941 C CA . GLU A 1 123 ? -0.721 -2.244 8.758 1 96.75 123 GLU A CA 1
ATOM 942 C C . GLU A 1 123 ? -1.78 -2.971 7.934 1 96.75 123 GLU A C 1
ATOM 944 O O . GLU A 1 123 ? -2.977 -2.725 8.094 1 96.75 123 GLU A O 1
ATOM 949 N N . LYS A 1 124 ? -1.321 -3.828 7.086 1 96.81 124 LYS A N 1
ATOM 950 C CA . LYS A 1 124 ? -2.262 -4.598 6.277 1 96.81 124 LYS A CA 1
ATOM 951 C C . LYS A 1 124 ? -3.137 -5.492 7.152 1 96.81 124 LYS A C 1
ATOM 953 O O . LYS A 1 124 ? -4.336 -5.633 6.898 1 96.81 124 LYS A O 1
ATOM 958 N N . PHE A 1 125 ? -2.557 -6.066 8.219 1 97.88 125 PHE A N 1
ATOM 959 C CA . PHE A 1 125 ? -3.318 -6.91 9.133 1 97.88 125 PHE A CA 1
ATOM 960 C C . PHE A 1 125 ? -4.406 -6.105 9.836 1 97.88 125 PHE A C 1
ATOM 962 O O . PHE A 1 125 ? -5.504 -6.613 10.078 1 97.88 125 PHE A O 1
ATOM 969 N N . MET A 1 126 ? -4.113 -4.855 10.102 1 96.94 126 MET A N 1
ATOM 970 C CA . MET A 1 126 ? -5.129 -3.988 10.695 1 96.94 126 MET A CA 1
ATOM 971 C C . MET A 1 126 ? -6.355 -3.889 9.797 1 96.94 126 MET A C 1
ATOM 973 O O . MET A 1 126 ? -7.484 -4.043 10.258 1 96.94 126 MET A O 1
ATOM 977 N N . GLU A 1 127 ? -6.102 -3.666 8.578 1 94.62 127 GLU A N 1
ATOM 978 C CA . GLU A 1 127 ? -7.191 -3.576 7.609 1 94.62 127 GLU A CA 1
ATOM 979 C C . GLU A 1 127 ? -7.992 -4.875 7.555 1 94.62 127 GLU A C 1
ATOM 981 O O . GLU A 1 127 ? -9.219 -4.859 7.652 1 94.62 127 GLU A O 1
ATOM 986 N N . ILE A 1 128 ? -7.258 -5.969 7.406 1 95 128 ILE A N 1
ATOM 987 C CA . ILE A 1 128 ? -7.887 -7.277 7.289 1 95 128 ILE A CA 1
ATOM 988 C C . ILE A 1 128 ? -8.695 -7.578 8.547 1 95 128 ILE A C 1
ATOM 990 O O . ILE A 1 128 ? -9.844 -8.031 8.469 1 95 128 ILE A O 1
ATOM 994 N N . TYR A 1 129 ? -8.078 -7.312 9.68 1 95.62 129 TYR A N 1
ATOM 995 C CA . TYR A 1 129 ? -8.672 -7.617 10.977 1 95.62 129 TYR A CA 1
ATOM 996 C C . TYR A 1 129 ? -10.008 -6.906 11.148 1 95.62 129 TYR A C 1
ATOM 998 O O . TYR A 1 129 ? -11.016 -7.539 11.484 1 95.62 129 TYR A O 1
ATOM 1006 N N . TYR A 1 130 ? -10.117 -5.703 10.789 1 94.19 130 TYR A N 1
ATOM 1007 C CA . TYR A 1 130 ? -11.312 -4.922 11.07 1 94.19 130 TYR A CA 1
ATOM 1008 C C . TYR A 1 130 ? -12.305 -5.004 9.922 1 94.19 130 TYR A C 1
ATOM 1010 O O . TYR A 1 130 ? -13.484 -4.66 10.078 1 94.19 130 TYR A O 1
ATOM 1018 N N . MET A 1 131 ? -11.891 -5.41 8.773 1 89.94 131 MET A N 1
ATOM 1019 C CA . MET A 1 131 ? -12.812 -5.645 7.66 1 89.94 131 MET A CA 1
ATOM 1020 C C . MET A 1 131 ? -13.492 -7.004 7.793 1 89.94 131 MET A C 1
ATOM 1022 O O . MET A 1 131 ? -14.516 -7.254 7.156 1 89.94 131 MET A O 1
ATOM 1026 N N . SER A 1 132 ? -12.914 -7.902 8.523 1 86.81 132 SER A N 1
ATOM 1027 C CA . SER A 1 132 ? -13.406 -9.273 8.633 1 86.81 132 SER A CA 1
ATOM 1028 C C . SER A 1 132 ? -14.766 -9.32 9.32 1 86.81 132 SER A C 1
ATOM 1030 O O . SER A 1 132 ? -15.555 -10.242 9.094 1 86.81 132 SER A O 1
ATOM 1032 N N . SER A 1 133 ? -14.984 -8.445 10.203 1 83.75 133 SER A N 1
ATOM 1033 C CA . SER A 1 133 ? -16.266 -8.375 10.883 1 83.75 133 SER A CA 1
ATOM 1034 C C . SER A 1 133 ? -16.578 -6.953 11.336 1 83.75 133 SER A C 1
ATOM 1036 O O . SER A 1 133 ? -15.703 -6.246 11.828 1 83.75 133 SER A O 1
ATOM 1038 N N . LEU A 1 134 ? -17.781 -6.68 11.195 1 79.44 134 LEU A N 1
ATOM 1039 C CA . LEU A 1 134 ? -18.219 -5.348 11.602 1 79.44 134 LEU A CA 1
ATOM 1040 C C . LEU A 1 134 ? -18.266 -5.23 13.117 1 79.44 134 LEU A C 1
ATOM 1042 O O . LEU A 1 134 ? -18.297 -4.121 13.656 1 79.44 134 LEU A O 1
ATOM 1046 N N . ASP A 1 135 ? -18.109 -6.332 13.773 1 86.88 135 ASP A N 1
ATOM 1047 C CA . ASP A 1 135 ? -18.359 -6.332 15.219 1 86.88 135 ASP A CA 1
ATOM 1048 C C . ASP A 1 135 ? -17.047 -6.355 15.992 1 86.88 135 ASP A C 1
ATOM 1050 O O . ASP A 1 135 ? -17.047 -6.449 17.219 1 86.88 135 ASP A O 1
ATOM 1054 N N . LYS A 1 136 ? -15.984 -6.246 15.273 1 91.75 136 LYS A N 1
ATOM 1055 C CA . LYS A 1 136 ? -14.719 -6.254 16 1 91.75 136 LYS A CA 1
ATOM 1056 C C . LYS A 1 136 ? -14.57 -4.996 16.844 1 91.75 136 LYS A C 1
ATOM 1058 O O . LYS A 1 136 ? -14.719 -3.879 16.344 1 91.75 136 LYS A O 1
ATOM 1063 N N . LYS A 1 137 ? -14.305 -5.152 18.125 1 94 137 LYS A N 1
ATOM 1064 C CA . LYS A 1 137 ? -14.086 -4.031 19.031 1 94 137 LYS A CA 1
ATOM 1065 C C . LYS A 1 137 ? -12.773 -3.316 18.719 1 94 137 LYS A C 1
ATOM 1067 O O . LYS A 1 137 ? -11.766 -3.963 18.438 1 94 137 LYS A O 1
ATOM 1072 N N . ASP A 1 138 ? -12.852 -2.02 18.781 1 96.19 138 ASP A N 1
ATOM 1073 C CA . ASP A 1 138 ? -11.648 -1.213 18.594 1 96.19 138 ASP A CA 1
ATOM 1074 C C . ASP A 1 138 ? -10.648 -1.45 19.734 1 96.19 138 ASP A C 1
ATOM 1076 O O . ASP A 1 138 ? -11.039 -1.849 20.828 1 96.19 138 ASP A O 1
ATOM 1080 N N . MET A 1 139 ? -9.367 -1.323 19.453 1 97.81 139 MET A N 1
ATOM 1081 C CA . MET A 1 139 ? -8.305 -1.375 20.453 1 97.81 139 MET A CA 1
ATOM 1082 C C . MET A 1 139 ? -7.184 -0.402 20.109 1 97.81 139 MET A C 1
ATOM 1084 O O . MET A 1 139 ? -7.191 0.201 19.031 1 97.81 139 MET A O 1
ATOM 1088 N N . SER A 1 140 ? -6.293 -0.17 21.031 1 97.69 140 SER A N 1
ATOM 1089 C CA . SER A 1 140 ? -5.168 0.725 20.797 1 97.69 140 SER A CA 1
ATOM 1090 C C . SER A 1 140 ? -4.145 0.086 19.859 1 97.69 140 SER A C 1
ATOM 1092 O O . SER A 1 140 ? -4.117 -1.137 19.703 1 97.69 140 SER A O 1
ATOM 1094 N N . LEU A 1 141 ? -3.357 0.883 19.281 1 96.75 141 LEU A N 1
ATOM 1095 C CA . LEU A 1 141 ? -2.291 0.392 18.422 1 96.75 141 LEU A CA 1
ATOM 1096 C C . LEU A 1 141 ? -1.352 -0.534 19.188 1 96.75 141 LEU A C 1
ATOM 1098 O O . LEU A 1 141 ? -0.878 -1.534 18.641 1 96.75 141 LEU A O 1
ATOM 1102 N N . ASP A 1 142 ? -1.034 -0.203 20.438 1 95.75 142 ASP A N 1
ATOM 1103 C CA . ASP A 1 142 ? -0.178 -1.049 21.266 1 95.75 142 ASP A CA 1
ATOM 1104 C C . ASP A 1 142 ? -0.787 -2.438 21.438 1 95.75 142 ASP A C 1
ATOM 1106 O O . ASP A 1 142 ? -0.091 -3.447 21.312 1 95.75 142 ASP A O 1
ATOM 1110 N N . ALA A 1 143 ? -2.074 -2.396 21.781 1 97.19 143 ALA A N 1
ATOM 1111 C CA . ALA A 1 143 ? -2.764 -3.672 21.953 1 97.19 143 ALA A CA 1
ATOM 1112 C C . ALA A 1 143 ? -2.791 -4.473 20.656 1 97.19 143 ALA A C 1
ATOM 1114 O O . ALA A 1 143 ? -2.594 -5.688 20.672 1 97.19 143 ALA A O 1
ATOM 1115 N N . PHE A 1 144 ? -3.014 -3.82 19.594 1 97.56 144 PHE A N 1
ATOM 1116 C CA . PHE A 1 144 ? -3.086 -4.484 18.312 1 97.56 144 PHE A CA 1
ATOM 1117 C C . PHE A 1 144 ? -1.743 -5.105 17.938 1 97.56 144 PHE A C 1
ATOM 1119 O O . PHE A 1 144 ? -1.692 -6.191 17.359 1 97.56 144 PHE A O 1
ATOM 1126 N N . ALA A 1 145 ? -0.646 -4.371 18.188 1 97.38 145 ALA A N 1
ATOM 1127 C CA . ALA A 1 145 ? 0.689 -4.902 17.906 1 97.38 145 ALA A CA 1
ATOM 1128 C C . ALA A 1 145 ? 0.898 -6.246 18.609 1 97.38 145 ALA A C 1
ATOM 1130 O O . ALA A 1 145 ? 1.494 -7.16 18.031 1 97.38 145 ALA A O 1
ATOM 1131 N N . LYS A 1 146 ? 0.408 -6.379 19.797 1 97.44 146 LYS A N 1
ATOM 1132 C CA . LYS A 1 146 ? 0.514 -7.637 20.531 1 97.44 146 LYS A CA 1
ATOM 1133 C C . LYS A 1 146 ? -0.291 -8.734 19.844 1 97.44 146 LYS A C 1
ATOM 1135 O O . LYS A 1 146 ? 0.156 -9.883 19.766 1 97.44 146 LYS A O 1
ATOM 1140 N N . VAL A 1 147 ? -1.479 -8.352 19.406 1 97.69 147 VAL A N 1
ATOM 1141 C CA . VAL A 1 147 ? -2.318 -9.312 18.703 1 97.69 147 VAL A CA 1
ATOM 1142 C C . VAL A 1 147 ? -1.583 -9.836 17.469 1 97.69 147 VAL A C 1
ATOM 1144 O O . VAL A 1 147 ? -1.52 -11.039 17.234 1 97.69 147 VAL A O 1
ATOM 1147 N N . TYR A 1 148 ? -0.978 -8.969 16.719 1 98.06 148 TYR A N 1
ATOM 1148 C CA . TYR A 1 148 ? -0.229 -9.336 15.516 1 98.06 148 TYR A CA 1
ATOM 1149 C C . TYR A 1 148 ? 0.941 -10.25 15.867 1 98.06 148 TYR A C 1
ATOM 1151 O O . TYR A 1 148 ? 1.131 -11.297 15.242 1 98.06 148 TYR A O 1
ATOM 1159 N N . MET A 1 149 ? 1.734 -9.852 16.828 1 98.06 149 MET A N 1
ATOM 1160 C CA . MET A 1 149 ? 2.947 -10.578 17.188 1 98.06 149 MET A CA 1
ATOM 1161 C C . MET A 1 149 ? 2.611 -11.977 17.703 1 98.06 149 MET A C 1
ATOM 1163 O O . MET A 1 149 ? 3.359 -12.922 17.469 1 98.06 149 MET A O 1
ATOM 1167 N N . GLU A 1 150 ? 1.514 -12.008 18.391 1 97.88 150 GLU A N 1
ATOM 1168 C CA . GLU A 1 150 ? 1.095 -13.312 18.891 1 97.88 150 GLU A CA 1
ATOM 1169 C C . GLU A 1 150 ? 0.62 -14.203 17.734 1 97.88 150 GLU A C 1
ATOM 1171 O O . GLU A 1 150 ? 1.056 -15.352 17.609 1 97.88 150 GLU A O 1
ATOM 1176 N N . LYS A 1 151 ? -0.166 -13.703 16.938 1 97.12 151 LYS A N 1
ATOM 1177 C CA . LYS A 1 151 ? -0.779 -14.477 15.859 1 97.12 151 LYS A CA 1
ATOM 1178 C C . LYS A 1 151 ? 0.259 -14.898 14.82 1 97.12 151 LYS A C 1
ATOM 1180 O O . LYS A 1 151 ? 0.193 -16 14.289 1 97.12 151 LYS A O 1
ATOM 1185 N N . TYR A 1 152 ? 1.207 -14.062 14.539 1 97.81 152 TYR A N 1
ATOM 1186 C CA . TYR A 1 152 ? 2.125 -14.289 13.43 1 97.81 152 TYR A CA 1
ATOM 1187 C C . TYR A 1 152 ? 3.549 -14.492 13.93 1 97.81 152 TYR A C 1
ATOM 1189 O O . TYR A 1 152 ? 4.512 -14.258 13.195 1 97.81 152 TYR A O 1
ATOM 1197 N N . ARG A 1 153 ? 3.707 -14.891 15.125 1 97.31 153 ARG A N 1
ATOM 1198 C CA . ARG A 1 153 ? 5 -15.055 15.781 1 97.31 153 ARG A CA 1
ATOM 1199 C C . ARG A 1 153 ? 5.918 -15.961 14.961 1 97.31 153 ARG A C 1
ATOM 1201 O O . ARG A 1 153 ? 7.117 -15.695 14.852 1 97.31 153 ARG A O 1
ATOM 1208 N N . THR A 1 154 ? 5.363 -16.969 14.32 1 96.56 154 THR A N 1
ATOM 1209 C CA . THR A 1 154 ? 6.148 -17.984 13.625 1 96.56 154 THR A CA 1
ATOM 1210 C C . THR A 1 154 ? 6.828 -17.391 12.398 1 96.56 154 THR A C 1
ATOM 1212 O O . THR A 1 154 ? 7.805 -17.938 11.891 1 96.56 154 THR A O 1
ATOM 1215 N N . PHE A 1 155 ? 6.359 -16.266 11.945 1 97.69 155 PHE A N 1
ATOM 1216 C CA . PHE A 1 155 ? 6.883 -15.656 10.734 1 97.69 155 PHE A CA 1
ATOM 1217 C C . PHE A 1 155 ? 7.891 -14.562 11.07 1 97.69 155 PHE A C 1
ATOM 1219 O O . PHE A 1 155 ? 8.477 -13.953 10.172 1 97.69 155 PHE A O 1
ATOM 1226 N N . LEU A 1 156 ? 8.109 -14.273 12.32 1 97.94 156 LEU A N 1
ATOM 1227 C CA . LEU A 1 156 ? 8.914 -13.125 12.734 1 97.94 156 LEU A CA 1
ATOM 1228 C C . LEU A 1 156 ? 10.25 -13.57 13.32 1 97.94 156 LEU A C 1
ATOM 1230 O O . LEU A 1 156 ? 10.297 -14.508 14.117 1 97.94 156 LEU A O 1
ATOM 1234 N N . THR A 1 157 ? 11.336 -12.961 12.891 1 97.5 157 THR A N 1
ATOM 1235 C CA . THR A 1 157 ? 12.656 -13.203 13.469 1 97.5 157 THR A CA 1
ATOM 1236 C C . THR A 1 157 ? 12.773 -12.555 14.844 1 97.5 157 THR A C 1
ATOM 1238 O O . THR A 1 157 ? 11.898 -11.781 15.242 1 97.5 157 THR A O 1
ATOM 1241 N N . THR A 1 158 ? 13.875 -12.828 15.492 1 97.44 158 THR A N 1
ATOM 1242 C CA . THR A 1 158 ? 14.125 -12.258 16.812 1 97.44 158 THR A CA 1
ATOM 1243 C C . THR A 1 158 ? 14.242 -10.742 16.734 1 97.44 158 THR A C 1
ATOM 1245 O O . THR A 1 158 ? 13.695 -10.031 17.578 1 97.44 158 THR A O 1
ATOM 1248 N N . GLN A 1 159 ? 14.953 -10.258 15.688 1 97.44 159 GLN A N 1
ATOM 1249 C CA . GLN A 1 159 ? 15.102 -8.812 15.508 1 97.44 159 GLN A CA 1
ATOM 1250 C C . GLN A 1 159 ? 13.758 -8.156 15.234 1 97.44 159 GLN A C 1
ATOM 1252 O O . GLN A 1 159 ? 13.469 -7.074 15.758 1 97.44 159 GLN A O 1
ATOM 1257 N N . GLN A 1 160 ? 12.984 -8.844 14.453 1 97.94 160 GLN A N 1
ATOM 1258 C CA . GLN A 1 160 ? 11.68 -8.297 14.102 1 97.94 160 GLN A CA 1
ATOM 1259 C C . GLN A 1 160 ? 10.758 -8.25 15.312 1 97.94 160 GLN A C 1
ATOM 1261 O O . GLN A 1 160 ? 10.062 -7.258 15.539 1 97.94 160 GLN A O 1
ATOM 1266 N N . LEU A 1 161 ? 10.758 -9.273 16.125 1 97.38 161 LEU A N 1
ATOM 1267 C CA . LEU A 1 161 ? 9.977 -9.297 17.359 1 97.38 161 LEU A CA 1
ATOM 1268 C C . LEU A 1 161 ? 10.414 -8.188 18.312 1 97.38 161 LEU A C 1
ATOM 1270 O O . LEU A 1 161 ? 9.586 -7.609 19.016 1 97.38 161 LEU A O 1
ATOM 1274 N N . LYS A 1 162 ? 11.641 -7.906 18.25 1 96.5 162 LYS A N 1
ATOM 1275 C CA . LYS A 1 162 ? 12.203 -6.898 19.141 1 96.5 162 LYS A CA 1
ATOM 1276 C C . LYS A 1 162 ? 11.781 -5.492 18.719 1 96.5 162 LYS A C 1
ATOM 1278 O O . LYS A 1 162 ? 11.523 -4.637 19.578 1 96.5 162 LYS A O 1
ATOM 1283 N N . TYR A 1 163 ? 11.594 -5.246 17.422 1 97.25 163 TYR A N 1
ATOM 1284 C CA . TYR A 1 163 ? 11.523 -3.855 17 1 97.25 163 TYR A CA 1
ATOM 1285 C C . TYR A 1 163 ? 10.18 -3.543 16.359 1 97.25 163 TYR A C 1
ATOM 1287 O O . TYR A 1 163 ? 9.82 -2.375 16.188 1 97.25 163 TYR A O 1
ATOM 1295 N N . CYS A 1 164 ? 9.391 -4.535 15.898 1 96.56 164 CYS A N 1
ATOM 1296 C CA . CYS A 1 164 ? 8.234 -4.262 15.055 1 96.56 164 CYS A CA 1
ATOM 1297 C C . CYS A 1 164 ? 7.203 -3.412 15.797 1 96.56 164 CYS A C 1
ATOM 1299 O O . CYS A 1 164 ? 6.664 -2.455 15.234 1 96.56 164 CYS A O 1
ATOM 1301 N N . SER A 1 165 ? 6.945 -3.719 17.109 1 96.12 165 SER A N 1
ATOM 1302 C CA . SER A 1 165 ? 6 -2.914 17.875 1 96.12 165 SER A CA 1
ATOM 1303 C C . SER A 1 165 ? 6.527 -1.501 18.094 1 96.12 165 SER A C 1
ATOM 1305 O O . SER A 1 165 ? 5.754 -0.541 18.109 1 96.12 165 SER A O 1
ATOM 1307 N N . ARG A 1 166 ? 7.84 -1.338 18.266 1 96.75 166 ARG A N 1
ATOM 1308 C CA . ARG A 1 166 ? 8.469 -0.037 18.453 1 96.75 166 ARG A CA 1
ATOM 1309 C C . ARG A 1 166 ? 8.391 0.799 17.188 1 96.75 166 ARG A C 1
ATOM 1311 O O . ARG A 1 166 ? 8.117 1.999 17.234 1 96.75 166 ARG A O 1
ATOM 1318 N N . LEU A 1 167 ? 8.609 0.123 16.094 1 97 167 LEU A N 1
ATOM 1319 C CA . LEU A 1 167 ? 8.57 0.796 14.797 1 97 167 LEU A CA 1
ATOM 1320 C C . LEU A 1 167 ? 7.152 1.254 14.469 1 97 167 LEU A C 1
ATOM 1322 O O . LEU A 1 167 ? 6.961 2.309 13.859 1 97 167 LEU A O 1
ATOM 1326 N N . LEU A 1 168 ? 6.137 0.511 14.906 1 96.81 168 LEU A N 1
ATOM 1327 C CA . LEU A 1 168 ? 4.742 0.844 14.656 1 96.81 168 LEU A CA 1
ATOM 1328 C C . LEU A 1 168 ? 4.371 2.17 15.312 1 96.81 168 LEU A C 1
ATOM 1330 O O . LEU A 1 168 ? 3.42 2.832 14.891 1 96.81 168 LEU A O 1
ATOM 1334 N N . ARG A 1 169 ? 5.133 2.607 16.266 1 96.75 169 ARG A N 1
ATOM 1335 C CA . ARG A 1 169 ? 4.828 3.809 17.047 1 96.75 169 ARG A CA 1
ATOM 1336 C C . ARG A 1 169 ? 5.121 5.066 16.234 1 96.75 169 ARG A C 1
ATOM 1338 O O . ARG A 1 169 ? 4.859 6.18 16.688 1 96.75 169 ARG A O 1
ATOM 1345 N N . TYR A 1 170 ? 5.621 4.902 14.977 1 95.44 170 TYR A N 1
ATOM 1346 C CA . TYR A 1 170 ? 5.766 6.074 14.125 1 95.44 170 TYR A CA 1
ATOM 1347 C C . TYR A 1 170 ? 4.422 6.758 13.906 1 95.44 170 TYR A C 1
ATOM 1349 O O . TYR A 1 170 ? 4.363 7.957 13.633 1 95.44 170 TYR A O 1
ATOM 1357 N N . PHE A 1 171 ? 3.334 6.043 14.094 1 96.75 171 PHE A N 1
ATOM 1358 C CA . PHE A 1 171 ? 1.984 6.582 13.977 1 96.75 171 PHE A CA 1
ATOM 1359 C C . PHE A 1 171 ? 1.768 7.723 14.961 1 96.75 171 PHE A C 1
ATOM 1361 O O . PHE A 1 171 ? 0.933 8.602 14.734 1 96.75 171 PHE A O 1
ATOM 1368 N N . GLU A 1 172 ? 2.514 7.684 16.062 1 96.88 172 GLU A N 1
ATOM 1369 C CA . GLU A 1 172 ? 2.398 8.766 17.031 1 96.88 172 GLU A CA 1
ATOM 1370 C C . GLU A 1 172 ? 2.705 10.117 16.391 1 96.88 172 GLU A C 1
ATOM 1372 O O . GLU A 1 172 ? 2.094 11.125 16.75 1 96.88 172 GLU A O 1
ATOM 1377 N N . LEU A 1 173 ? 3.564 10.039 15.43 1 95.38 173 LEU A N 1
ATOM 1378 C CA . LEU A 1 173 ? 4.027 11.266 14.789 1 95.38 173 LEU A CA 1
ATOM 1379 C C . LEU A 1 173 ? 3.098 11.68 13.656 1 95.38 173 LEU A C 1
ATOM 1381 O O . LEU A 1 173 ? 3.184 12.797 13.148 1 95.38 173 LEU A O 1
ATOM 1385 N N . TRP A 1 174 ? 2.199 10.82 13.305 1 93.31 174 TRP A N 1
ATOM 1386 C CA . TRP A 1 174 ? 1.176 11.148 12.312 1 93.31 174 TRP A CA 1
ATOM 1387 C C . TRP A 1 174 ? -0.09 11.664 12.992 1 93.31 174 TRP A C 1
ATOM 1389 O O . TRP A 1 174 ? -0.751 12.57 12.484 1 93.31 174 TRP A O 1
ATOM 1399 N N . PHE A 1 175 ? -0.35 11.156 14.188 1 95.44 175 PHE A N 1
ATOM 1400 C CA . PHE A 1 175 ? -1.631 11.43 14.828 1 95.44 175 PHE A CA 1
ATOM 1401 C C . PHE A 1 175 ? -1.472 12.453 15.945 1 95.44 175 PHE A C 1
ATOM 1403 O O . PHE A 1 175 ? -2.455 13.047 16.391 1 95.44 175 PHE A O 1
ATOM 1410 N N . GLY A 1 176 ? -0.276 12.617 16.422 1 97.06 176 GLY A N 1
ATOM 1411 C CA . GLY A 1 176 ? -0.025 13.562 17.5 1 97.06 176 GLY A CA 1
ATOM 1412 C C . GLY A 1 176 ? -0.522 13.078 18.844 1 97.06 176 GLY A C 1
ATOM 1413 O O . GLY A 1 176 ? -0.849 13.891 19.719 1 97.06 176 GLY A O 1
ATOM 1414 N N . ILE A 1 177 ? -0.779 11.844 18.984 1 96.5 177 ILE A N 1
ATOM 1415 C CA . ILE A 1 177 ? -1.165 11.227 20.25 1 96.5 177 ILE A CA 1
ATOM 1416 C C . ILE A 1 177 ? -0.373 9.938 20.453 1 96.5 177 ILE A C 1
ATOM 1418 O O . ILE A 1 177 ? 0.19 9.383 19.516 1 96.5 177 ILE A O 1
ATOM 1422 N N . PRO A 1 178 ? -0.235 9.438 21.719 1 95.38 178 PRO A N 1
ATOM 1423 C CA . PRO A 1 178 ? 0.547 8.227 21.969 1 95.38 178 PRO A CA 1
ATOM 1424 C C . PRO A 1 178 ? -0.115 6.973 21.406 1 95.38 178 PRO A C 1
ATOM 1426 O O . PRO A 1 178 ? -1.345 6.902 21.328 1 95.38 178 PRO A O 1
ATOM 1429 N N . SER A 1 179 ? 0.687 5.969 21.125 1 95.69 179 SER A N 1
ATOM 1430 C CA . SER A 1 179 ? 0.224 4.758 20.453 1 95.69 179 SER A CA 1
ATOM 1431 C C . SER A 1 179 ? -0.763 3.99 21.328 1 95.69 179 SER A C 1
ATOM 1433 O O . SER A 1 179 ? -1.641 3.291 20.812 1 95.69 179 SER A O 1
ATOM 1435 N N . TYR A 1 180 ? -0.652 4.152 22.625 1 95.12 180 TYR A N 1
ATOM 1436 C CA . TYR A 1 180 ? -1.557 3.434 23.516 1 95.12 180 TYR A CA 1
ATOM 1437 C C . TYR A 1 180 ? -2.945 4.062 23.516 1 95.12 180 TYR A C 1
ATOM 1439 O O . TYR A 1 180 ? -3.883 3.521 24.109 1 95.12 180 TYR A O 1
ATOM 1447 N N . GLU A 1 181 ? -3.117 5.207 22.75 1 96.44 181 GLU A N 1
ATOM 1448 C CA . GLU A 1 181 ? -4.422 5.848 22.625 1 96.44 181 GLU A CA 1
ATOM 1449 C C . GLU A 1 181 ? -4.93 5.781 21.188 1 96.44 181 GLU A C 1
ATOM 1451 O O . GLU A 1 181 ? -6.129 5.926 20.938 1 96.44 181 GLU A O 1
ATOM 1456 N N . ILE A 1 182 ? -4.094 5.582 20.219 1 97.25 182 ILE A N 1
ATOM 1457 C CA . ILE A 1 182 ? -4.469 5.613 18.797 1 97.25 182 ILE A CA 1
ATOM 1458 C C . ILE A 1 182 ? -5.395 4.438 18.5 1 97.25 182 ILE A C 1
ATOM 1460 O O . ILE A 1 182 ? -5.113 3.301 18.875 1 97.25 182 ILE A O 1
ATOM 1464 N N . SER A 1 183 ? -6.516 4.727 17.781 1 97.31 183 SER A N 1
ATOM 1465 C CA . SER A 1 183 ? -7.414 3.68 17.312 1 97.31 183 SER A CA 1
ATOM 1466 C C . SER A 1 183 ? -6.766 2.834 16.219 1 97.31 183 SER A C 1
ATOM 1468 O O . SER A 1 183 ? -6.43 3.342 15.156 1 97.31 183 SER A O 1
ATOM 1470 N N . ALA A 1 184 ? -6.629 1.554 16.531 1 97.62 184 ALA A N 1
ATOM 1471 C CA . ALA A 1 184 ? -6.102 0.664 15.492 1 97.62 184 ALA A CA 1
ATOM 1472 C C . ALA A 1 184 ? -7.074 0.546 14.32 1 97.62 184 ALA A C 1
ATOM 1474 O O . ALA A 1 184 ? -6.656 0.387 13.172 1 97.62 184 ALA A O 1
ATOM 1475 N N . LYS A 1 185 ? -8.328 0.647 14.602 1 95.69 185 LYS A N 1
ATOM 1476 C CA . LYS A 1 185 ? -9.383 0.516 13.602 1 95.69 185 LYS A CA 1
ATOM 1477 C C . LYS A 1 185 ? -9.266 1.605 12.539 1 95.69 185 LYS A C 1
ATOM 1479 O O . LYS A 1 185 ? -9.5 1.352 11.359 1 95.69 185 LYS A O 1
ATOM 1484 N N . TYR A 1 186 ? -8.82 2.807 12.953 1 93.62 186 TYR A N 1
ATOM 1485 C CA . TYR A 1 186 ? -8.836 3.943 12.039 1 93.62 186 TYR A CA 1
ATOM 1486 C C . TYR A 1 186 ? -7.426 4.426 11.734 1 93.62 186 TYR A C 1
ATOM 1488 O O . TYR A 1 186 ? -7.238 5.457 11.086 1 93.62 186 TYR A O 1
ATOM 1496 N N . ALA A 1 187 ? -6.426 3.648 12.18 1 94.56 187 ALA A N 1
ATOM 1497 C CA . ALA A 1 187 ? -5.035 4.066 12.023 1 94.56 187 ALA A CA 1
ATOM 1498 C C . ALA A 1 187 ? -4.582 3.941 10.578 1 94.56 187 ALA A C 1
ATOM 1500 O O . ALA A 1 187 ? -3.875 4.812 10.062 1 94.56 187 ALA A O 1
ATOM 1501 N N . PRO A 1 188 ? -4.965 2.809 9.883 1 88.69 188 PRO A N 1
ATOM 1502 C CA . PRO A 1 188 ? -4.484 2.695 8.5 1 88.69 188 PRO A CA 1
ATOM 1503 C C . PRO A 1 188 ? -4.934 3.861 7.625 1 88.69 188 PRO A C 1
ATOM 1505 O O . PRO A 1 188 ? -6.086 4.293 7.707 1 88.69 188 PRO A O 1
ATOM 1508 N N . MET A 1 189 ? -3.922 4.367 6.969 1 81.69 189 MET A N 1
ATOM 1509 C CA . MET A 1 189 ? -4.168 5.496 6.074 1 81.69 189 MET A CA 1
ATOM 1510 C C . MET A 1 189 ? -3.807 5.141 4.637 1 81.69 189 MET A C 1
ATOM 1512 O O . MET A 1 189 ? -2.838 4.418 4.398 1 81.69 189 MET A O 1
ATOM 1516 N N . ASP A 1 190 ? -4.695 5.488 3.73 1 81.44 190 ASP A N 1
ATOM 1517 C CA . ASP A 1 190 ? -4.352 5.395 2.314 1 81.44 190 ASP A CA 1
ATOM 1518 C C . ASP A 1 190 ? -3.84 6.73 1.783 1 81.44 190 ASP A C 1
ATOM 1520 O O . ASP A 1 190 ? -4.422 7.781 2.068 1 81.44 190 ASP A O 1
ATOM 1524 N N . HIS A 1 191 ? -2.746 6.719 1.147 1 87.88 191 HIS A N 1
ATOM 1525 C CA . HIS A 1 191 ? -2.137 7.922 0.592 1 87.88 191 HIS A CA 1
ATOM 1526 C C . HIS A 1 191 ? -2.316 7.98 -0.921 1 87.88 191 HIS A C 1
ATOM 1528 O O . HIS A 1 191 ? -2.287 6.949 -1.596 1 87.88 191 HIS A O 1
ATOM 1534 N N . GLN A 1 192 ? -2.555 9.18 -1.379 1 93.94 192 GLN A N 1
ATOM 1535 C CA . GLN A 1 192 ? -2.65 9.414 -2.816 1 93.94 192 GLN A CA 1
ATOM 1536 C C . GLN A 1 192 ? -1.331 9.938 -3.379 1 93.94 192 GLN A C 1
ATOM 1538 O O . GLN A 1 192 ? -1.267 11.062 -3.877 1 93.94 192 GLN A O 1
ATOM 1543 N N . GLY A 1 193 ? -0.342 9.023 -3.354 1 94.94 193 GLY A N 1
ATOM 1544 C CA . GLY A 1 193 ? 0.964 9.367 -3.895 1 94.94 193 GLY A CA 1
ATOM 1545 C C . GLY A 1 193 ? 1.963 9.781 -2.83 1 94.94 193 GLY A C 1
ATOM 1546 O O . GLY A 1 193 ? 1.735 9.555 -1.64 1 94.94 193 GLY A O 1
ATOM 1547 N N . ARG A 1 194 ? 3.088 10.305 -3.244 1 96.12 194 ARG A N 1
ATOM 1548 C CA . ARG A 1 194 ? 4.211 10.711 -2.41 1 96.12 194 ARG A CA 1
ATOM 1549 C C . ARG A 1 194 ? 3.906 12.016 -1.682 1 96.12 194 ARG A C 1
ATOM 1551 O O . ARG A 1 194 ? 2.912 12.688 -1.98 1 96.12 194 ARG A O 1
ATOM 1558 N N . ASN A 1 195 ? 4.68 12.273 -0.632 1 95.69 195 ASN A N 1
ATOM 1559 C CA . ASN A 1 195 ? 4.59 13.531 0.096 1 95.69 195 ASN A CA 1
ATOM 1560 C C . ASN A 1 195 ? 5.688 14.508 -0.325 1 95.69 195 ASN A C 1
ATOM 1562 O O . ASN A 1 195 ? 6.863 14.133 -0.382 1 95.69 195 ASN A O 1
ATOM 1566 N N . LEU A 1 196 ? 5.316 15.688 -0.684 1 98 196 LEU A N 1
ATOM 1567 C CA . LEU A 1 196 ? 6.242 16.703 -1.156 1 98 196 LEU A CA 1
ATOM 1568 C C . LEU A 1 196 ? 6.5 17.75 -0.074 1 98 196 LEU A C 1
ATOM 1570 O O . LEU A 1 196 ? 5.586 18.469 0.332 1 98 196 LEU A O 1
ATOM 1574 N N . TYR A 1 197 ? 7.723 17.75 0.427 1 98.31 197 TYR A N 1
ATOM 1575 C CA . TYR A 1 197 ? 8.109 18.766 1.41 1 98.31 197 TYR A CA 1
ATOM 1576 C C . TYR A 1 197 ? 8.227 20.141 0.765 1 98.31 197 TYR A C 1
ATOM 1578 O O . TYR A 1 197 ? 8.867 20.297 -0.274 1 98.31 197 TYR A O 1
ATOM 1586 N N . ASP A 1 198 ? 7.582 21.141 1.322 1 98.25 198 ASP A N 1
ATOM 1587 C CA . ASP A 1 198 ? 7.586 22.5 0.813 1 98.25 198 ASP A CA 1
ATOM 1588 C C . ASP A 1 198 ? 8.773 23.297 1.359 1 98.25 198 ASP A C 1
ATOM 1590 O O . ASP A 1 198 ? 8.711 23.844 2.459 1 98.25 198 ASP A O 1
ATOM 1594 N N . LYS A 1 199 ? 9.773 23.469 0.556 1 97 199 LYS A N 1
ATOM 1595 C CA . LYS A 1 199 ? 10.969 24.203 0.964 1 97 199 LYS A CA 1
ATOM 1596 C C . LYS A 1 199 ? 10.688 25.703 1.091 1 97 199 LYS A C 1
ATOM 1598 O O . LYS A 1 199 ? 11.406 26.406 1.797 1 97 199 LYS A O 1
ATOM 1603 N N . LYS A 1 200 ? 9.703 26.094 0.407 1 95.5 200 LYS A N 1
ATOM 1604 C CA . LYS A 1 200 ? 9.344 27.516 0.404 1 95.5 200 LYS A CA 1
ATOM 1605 C C . LYS A 1 200 ? 8.664 27.906 1.711 1 95.5 200 LYS A C 1
ATOM 1607 O O . LYS A 1 200 ? 8.75 29.062 2.139 1 95.5 200 LYS A O 1
ATOM 1612 N N . GLY A 1 201 ? 8.047 26.953 2.373 1 97.5 201 GLY A N 1
ATOM 1613 C CA . GLY A 1 201 ? 7.168 27.219 3.506 1 97.5 201 GLY A CA 1
ATOM 1614 C C . GLY A 1 201 ? 5.738 27.516 3.1 1 97.5 201 GLY A C 1
ATOM 1615 O O . GLY A 1 201 ? 5.492 28.359 2.234 1 97.5 201 GLY A O 1
ATOM 1616 N N . HIS A 1 202 ? 4.812 26.922 3.758 1 97.69 202 HIS A N 1
ATOM 1617 C CA . HIS A 1 202 ? 3.412 27 3.361 1 97.69 202 HIS A CA 1
ATOM 1618 C C . HIS A 1 202 ? 2.855 28.406 3.547 1 97.69 202 HIS A C 1
ATOM 1620 O O . HIS A 1 202 ? 1.78 28.719 3.033 1 97.69 202 HIS A O 1
ATOM 1626 N N . GLY A 1 203 ? 3.582 29.25 4.246 1 97.75 203 GLY A N 1
ATOM 1627 C CA . GLY A 1 203 ? 3.143 30.625 4.398 1 97.75 203 GLY A CA 1
ATOM 1628 C C . GLY A 1 203 ? 2.846 31.312 3.078 1 97.75 203 GLY A C 1
ATOM 1629 O O . GLY A 1 203 ? 2.002 32.219 3.014 1 97.75 203 GLY A O 1
ATOM 1630 N N . PHE A 1 204 ? 3.439 30.844 1.981 1 97.88 204 PHE A N 1
ATOM 1631 C CA . PHE A 1 204 ? 3.266 31.484 0.683 1 97.88 204 PHE A CA 1
ATOM 1632 C C . PHE A 1 204 ? 1.826 31.344 0.2 1 97.88 204 PHE A C 1
ATOM 1634 O O . PHE A 1 204 ? 1.313 32.219 -0.498 1 97.88 204 PHE A O 1
ATOM 1641 N N . VAL A 1 205 ? 1.194 30.219 0.561 1 98.31 205 VAL A N 1
ATOM 1642 C CA . VAL A 1 205 ? -0.185 30 0.139 1 98.31 205 VAL A CA 1
ATOM 1643 C C . VAL A 1 205 ? -1.101 31 0.827 1 98.31 205 VAL A C 1
ATOM 1645 O O . VAL A 1 205 ? -1.992 31.578 0.194 1 98.31 205 VAL A O 1
ATOM 1648 N N . VAL A 1 206 ? -0.86 31.188 2.139 1 98.31 206 VAL A N 1
ATOM 1649 C CA . VAL A 1 206 ? -1.621 32.156 2.92 1 98.31 206 VAL A CA 1
ATOM 1650 C C . VAL A 1 206 ? -1.424 33.562 2.34 1 98.31 206 VAL A C 1
ATOM 1652 O O . VAL A 1 206 ? -2.396 34.281 2.074 1 98.31 206 VAL A O 1
ATOM 1655 N N . ASP A 1 207 ? -0.183 33.875 2.074 1 98.06 207 ASP A N 1
ATOM 1656 C CA . ASP A 1 207 ? 0.154 35.188 1.532 1 98.06 207 ASP A CA 1
ATOM 1657 C C . ASP A 1 207 ? -0.521 35.406 0.181 1 98.06 207 ASP A C 1
ATOM 1659 O O . ASP A 1 207 ? -1.054 36.5 -0.079 1 98.06 207 ASP A O 1
ATOM 1663 N N . HIS A 1 208 ? -0.46 34.438 -0.61 1 98.31 208 HIS A N 1
ATOM 1664 C CA . HIS A 1 208 ? -1.053 34.531 -1.938 1 98.31 208 HIS A CA 1
ATOM 1665 C C . HIS A 1 208 ? -2.559 34.781 -1.854 1 98.31 208 HIS A C 1
ATOM 1667 O O . HIS A 1 208 ? -3.098 35.656 -2.523 1 98.31 208 HIS A O 1
ATOM 1673 N N . LEU A 1 209 ? -3.26 33.969 -1.033 1 98.38 209 LEU A N 1
ATOM 1674 C CA . LEU A 1 209 ? -4.703 34.125 -0.891 1 98.38 209 LEU A CA 1
ATOM 1675 C C . LEU A 1 209 ? -5.055 35.5 -0.367 1 98.38 209 LEU A C 1
ATOM 1677 O O . LEU A 1 209 ? -5.965 36.156 -0.886 1 98.38 209 LEU A O 1
ATOM 1681 N N . VAL A 1 210 ? -4.309 35.938 0.634 1 98.5 210 VAL A N 1
ATOM 1682 C CA . VAL A 1 210 ? -4.555 37.25 1.219 1 98.5 210 VAL A CA 1
ATOM 1683 C C . VAL A 1 210 ? -4.359 38.344 0.158 1 98.5 210 VAL A C 1
ATOM 1685 O O . VAL A 1 210 ? -5.148 39.281 0.073 1 98.5 210 VAL A O 1
ATOM 1688 N N . SER A 1 211 ? -3.354 38.188 -0.679 1 98.19 211 SER A N 1
ATOM 1689 C CA . SER A 1 211 ? -3.051 39.156 -1.706 1 98.19 211 SER A CA 1
ATOM 1690 C C . SER A 1 211 ? -4.164 39.25 -2.748 1 98.19 211 SER A C 1
ATOM 1692 O O . SER A 1 211 ? -4.371 40.281 -3.367 1 98.19 211 SER A O 1
ATOM 1694 N N . GLU A 1 212 ? -4.879 38.188 -2.891 1 97.69 212 GLU A N 1
ATOM 1695 C CA . GLU A 1 212 ? -5.93 38.125 -3.902 1 97.69 212 GLU A CA 1
ATOM 1696 C C . GLU A 1 212 ? -7.254 38.625 -3.355 1 97.69 212 GLU A C 1
ATOM 1698 O O . GLU A 1 212 ? -8.172 38.938 -4.121 1 97.69 212 GLU A O 1
ATOM 1703 N N . LEU A 1 213 ? -7.379 38.719 -2.086 1 98.06 213 LEU A N 1
ATOM 1704 C CA . LEU A 1 213 ? -8.648 39.062 -1.464 1 98.06 213 LEU A CA 1
ATOM 1705 C C . LEU A 1 213 ? -8.812 40.562 -1.357 1 98.06 213 LEU A C 1
ATOM 1707 O O . LEU A 1 213 ? -7.871 41.281 -0.971 1 98.06 213 LEU A O 1
ATOM 1711 N N . LYS A 1 214 ? -9.984 41.031 -1.762 1 97.75 214 LYS A N 1
ATOM 1712 C CA . LYS A 1 214 ? -10.344 42.438 -1.656 1 97.75 214 LYS A CA 1
ATOM 1713 C C . LYS A 1 214 ? -11.336 42.688 -0.523 1 97.75 214 LYS A C 1
ATOM 1715 O O . LYS A 1 214 ? -11.602 43.812 -0.15 1 97.75 214 LYS A O 1
ATOM 1720 N N . CYS A 1 215 ? -11.789 41.594 0.016 1 96.44 215 CYS A N 1
ATOM 1721 C CA . CYS A 1 215 ? -12.734 41.719 1.12 1 96.44 215 CYS A CA 1
ATOM 1722 C C . CYS A 1 215 ? -12.016 42.094 2.412 1 96.44 215 CYS A C 1
ATOM 1724 O O . CYS A 1 215 ? -10.781 42.031 2.48 1 96.44 215 CYS A O 1
ATOM 1726 N N . ASN A 1 216 ? -12.805 42.406 3.387 1 96.56 216 ASN A N 1
ATOM 1727 C CA . ASN A 1 216 ? -12.242 42.812 4.672 1 96.56 216 ASN A CA 1
ATOM 1728 C C . ASN A 1 216 ? -11.828 41.625 5.508 1 96.56 216 ASN A C 1
ATOM 1730 O O . ASN A 1 216 ? -12.641 40.719 5.742 1 96.56 216 ASN A O 1
ATOM 1734 N N . ILE A 1 217 ? -10.594 41.562 5.844 1 98.5 217 ILE A N 1
ATOM 1735 C CA . ILE A 1 217 ? -10.094 40.656 6.848 1 98.5 217 ILE A CA 1
ATOM 1736 C C . ILE A 1 217 ? -9.812 41.375 8.148 1 98.5 217 ILE A C 1
ATOM 1738 O O . ILE A 1 217 ? -8.852 42.156 8.234 1 98.5 217 ILE A O 1
ATOM 1742 N N . SER A 1 218 ? -10.656 41.156 9.148 1 98.31 218 SER A N 1
ATOM 1743 C CA . SER A 1 218 ? -10.523 41.844 10.43 1 98.31 218 SER A CA 1
ATOM 1744 C C . SER A 1 218 ? -9.797 40.969 11.445 1 98.31 218 SER A C 1
ATOM 1746 O O . SER A 1 218 ? -10.391 40.062 12.031 1 98.31 218 SER A O 1
ATOM 1748 N N . LYS A 1 219 ? -8.547 41.312 11.688 1 98.38 219 LYS A N 1
ATOM 1749 C CA . LYS A 1 219 ? -7.758 40.625 12.703 1 98.38 219 LYS A CA 1
ATOM 1750 C C . LYS A 1 219 ? -8.094 41.125 14.102 1 98.38 219 LYS A C 1
ATOM 1752 O O . LYS A 1 219 ? -8.727 42.156 14.258 1 98.38 219 LYS A O 1
ATOM 1757 N N . SER A 1 220 ? -7.793 40.344 15.086 1 98.19 220 SER A N 1
ATOM 1758 C CA . SER A 1 220 ? -8.07 40.656 16.484 1 98.19 220 SER A CA 1
ATOM 1759 C C . SER A 1 220 ? -9.562 40.875 16.719 1 98.19 220 SER A C 1
ATOM 1761 O O . SER A 1 220 ? -9.961 41.719 17.5 1 98.19 220 SER A O 1
ATOM 1763 N N . HIS A 1 221 ? -10.383 40.219 15.984 1 98.38 221 HIS A N 1
ATOM 1764 C CA . HIS A 1 221 ? -11.836 40.25 16.109 1 98.38 221 HIS A CA 1
ATOM 1765 C C . HIS A 1 221 ? -12.359 38.844 16.453 1 98.38 221 HIS A C 1
ATOM 1767 O O . HIS A 1 221 ? -12.734 38.094 15.547 1 98.38 221 HIS A O 1
ATOM 1773 N N . GLN A 1 222 ? -12.406 38.562 17.719 1 98.56 222 GLN A N 1
ATOM 1774 C CA . GLN A 1 222 ? -12.852 37.25 18.203 1 98.56 222 GLN A CA 1
ATOM 1775 C C . GLN A 1 222 ? -14.383 37.188 18.219 1 98.56 222 GLN A C 1
ATOM 1777 O O . GLN A 1 222 ? -15.047 38.094 18.688 1 98.56 222 GLN A O 1
ATOM 1782 N N . VAL A 1 223 ? -14.891 36.156 17.609 1 98.75 223 VAL A N 1
ATOM 1783 C CA . VAL A 1 223 ? -16.312 35.875 17.703 1 98.75 223 VAL A CA 1
ATOM 1784 C C . VAL A 1 223 ? -16.625 35.125 18.984 1 98.75 223 VAL A C 1
ATOM 1786 O O . VAL A 1 223 ? -15.961 34.125 19.297 1 98.75 223 VAL A O 1
ATOM 1789 N N . THR A 1 224 ? -17.656 35.562 19.719 1 98.31 224 THR A N 1
ATOM 1790 C CA . THR A 1 224 ? -17.953 34.938 21 1 98.31 224 THR A CA 1
ATOM 1791 C C . THR A 1 224 ? -19.359 34.344 21.016 1 98.31 224 THR A C 1
ATOM 1793 O O . THR A 1 224 ? -19.688 33.531 21.875 1 98.31 224 THR A O 1
ATOM 1796 N N . LYS A 1 225 ? -20.188 34.781 20.031 1 98.25 225 LYS A N 1
ATOM 1797 C CA . LYS A 1 225 ? -21.547 34.281 20.016 1 98.25 225 LYS A CA 1
ATOM 1798 C C . LYS A 1 225 ? -22.109 34.281 18.594 1 98.25 225 LYS A C 1
ATOM 1800 O O . LYS A 1 225 ? -21.859 35.188 17.812 1 98.25 225 LYS A O 1
ATOM 1805 N N . ILE A 1 226 ? -22.797 33.219 18.281 1 97.88 226 ILE A N 1
ATOM 1806 C CA . ILE A 1 226 ? -23.562 33.125 17.047 1 97.88 226 ILE A CA 1
ATOM 1807 C C . ILE A 1 226 ? -25.031 32.906 17.375 1 97.88 226 ILE A C 1
ATOM 1809 O O . ILE A 1 226 ? -25.406 31.906 17.969 1 97.88 226 ILE A O 1
ATOM 1813 N N . GLN A 1 227 ? -25.859 33.875 17.062 1 96.94 227 GLN A N 1
ATOM 1814 C CA . GLN A 1 227 ? -27.312 33.781 17.156 1 96.94 227 GLN A CA 1
ATOM 1815 C C . GLN A 1 227 ? -27.922 33.312 15.844 1 96.94 227 GLN A C 1
ATOM 1817 O O . GLN A 1 227 ? -28 34.062 14.883 1 96.94 227 GLN A O 1
ATOM 1822 N N . ARG A 1 228 ? -28.359 32.094 15.922 1 94.88 228 ARG A N 1
ATOM 1823 C CA . ARG A 1 228 ? -28.906 31.5 14.711 1 94.88 228 ARG A CA 1
ATOM 1824 C C . ARG A 1 228 ? -30.359 31.891 14.516 1 94.88 228 ARG A C 1
ATOM 1826 O O . ARG A 1 228 ? -31.156 31.828 15.461 1 94.88 228 ARG A O 1
ATOM 1833 N N . ASN A 1 229 ? -30.672 32.344 13.383 1 91.94 229 ASN A N 1
ATOM 1834 C CA . ASN A 1 229 ? -32.062 32.469 13.008 1 91.94 229 ASN A CA 1
ATOM 1835 C C . ASN A 1 229 ? -32.656 31.156 12.508 1 91.94 229 ASN A C 1
ATOM 1837 O O . ASN A 1 229 ? -32.375 30.734 11.391 1 91.94 229 ASN A O 1
ATOM 1841 N N . VAL A 1 230 ? -33.375 30.531 13.32 1 84.12 230 VAL A N 1
ATOM 1842 C CA . VAL A 1 230 ? -33.906 29.203 13 1 84.12 230 VAL A CA 1
ATOM 1843 C C . VAL A 1 230 ? -35.344 29.328 12.477 1 84.12 230 VAL A C 1
ATOM 1845 O O . VAL A 1 230 ? -36.031 28.328 12.273 1 84.12 230 VAL A O 1
ATOM 1848 N N . LYS A 1 231 ? -35.969 30.562 12.32 1 72.94 231 LYS A N 1
ATOM 1849 C CA . LYS A 1 231 ? -37.312 30.766 11.828 1 72.94 231 LYS A CA 1
ATOM 1850 C C . LYS A 1 231 ? -37.375 30.547 10.32 1 72.94 231 LYS A C 1
ATOM 1852 O O . LYS A 1 231 ? -36.375 30.641 9.625 1 72.94 231 LYS A O 1
ATOM 1857 N N . GLU A 1 232 ? -38.625 30.203 9.992 1 68.81 232 GLU A N 1
ATOM 1858 C CA . GLU A 1 232 ? -38.938 30.094 8.562 1 68.81 232 GLU A CA 1
ATOM 1859 C C . GLU A 1 232 ? -38.906 31.453 7.887 1 68.81 232 GLU A C 1
ATOM 1861 O O . GLU A 1 232 ? -39.25 32.469 8.492 1 68.81 232 GLU A O 1
ATOM 1866 N N . GLY A 1 233 ? -38.219 31.844 6.781 1 57.75 233 GLY A N 1
ATOM 1867 C CA . GLY A 1 233 ? -38.125 33.094 6.051 1 57.75 233 GLY A CA 1
ATOM 1868 C C . GLY A 1 233 ? -36.719 33.531 5.73 1 57.75 233 GLY A C 1
ATOM 1869 O O . GLY A 1 233 ? -35.812 32.688 5.625 1 57.75 233 GLY A O 1
ATOM 1870 N N . PRO A 1 234 ? -36.656 35.125 5.66 1 59.84 234 PRO A N 1
ATOM 1871 C CA . PRO A 1 234 ? -35.344 35.625 5.223 1 59.84 234 PRO A CA 1
ATOM 1872 C C . PRO A 1 234 ? -34.219 35.281 6.199 1 59.84 234 PRO A C 1
ATOM 1874 O O . PRO A 1 234 ? -34.406 35.375 7.414 1 59.84 234 PRO A O 1
ATOM 1877 N N . ARG A 1 235 ? -33.125 34.656 5.781 1 62.84 235 ARG A N 1
ATOM 1878 C CA . ARG A 1 235 ? -32.094 34.031 6.578 1 62.84 235 ARG A CA 1
ATOM 1879 C C . ARG A 1 235 ? -31.109 35.094 7.102 1 62.84 235 ARG A C 1
ATOM 1881 O O . ARG A 1 235 ? -3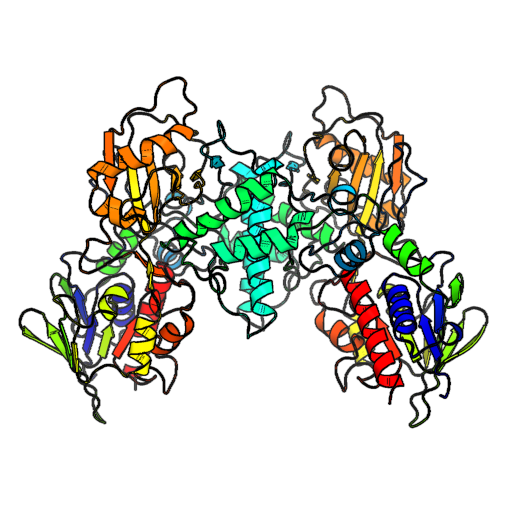0.469 35.812 6.32 1 62.84 235 ARG A O 1
ATOM 1888 N N . ASN A 1 236 ? -31.297 35.656 8.5 1 86.12 236 ASN A N 1
ATOM 1889 C CA . ASN A 1 236 ? -30.359 36.625 9.07 1 86.12 236 ASN A CA 1
ATOM 1890 C C . ASN A 1 236 ? -29.828 36.156 10.422 1 86.12 236 ASN A C 1
ATOM 1892 O O . ASN A 1 236 ? -30.547 36.156 11.414 1 86.12 236 ASN A O 1
ATOM 1896 N N . HIS A 1 237 ? -28.547 35.781 10.398 1 95.69 237 HIS A N 1
ATOM 1897 C CA . HIS A 1 237 ? -27.859 35.406 11.633 1 95.69 237 HIS A CA 1
ATOM 1898 C C . HIS A 1 237 ? -27.172 36.625 12.258 1 95.69 237 HIS A C 1
ATOM 1900 O O . HIS A 1 237 ? -27.047 37.656 11.617 1 95.69 237 HIS A O 1
ATOM 1906 N N . LYS A 1 238 ? -26.922 36.5 13.484 1 96.94 238 LYS A N 1
ATOM 1907 C CA . LYS A 1 238 ? -26.125 37.531 14.172 1 96.94 238 LYS A CA 1
ATOM 1908 C C . LYS A 1 238 ? -24.844 36.938 14.742 1 96.94 238 LYS A C 1
ATOM 1910 O O . LYS A 1 238 ? -24.859 35.875 15.398 1 96.94 238 LYS A O 1
ATOM 1915 N N . VAL A 1 239 ? -23.703 37.562 14.422 1 98.25 239 VAL A N 1
ATOM 1916 C CA . VAL A 1 239 ? -22.406 37.188 14.938 1 98.25 239 VAL A CA 1
ATOM 1917 C C . VAL A 1 239 ? -21.906 38.25 15.906 1 98.25 239 VAL A C 1
ATOM 1919 O O . VAL A 1 239 ? -21.797 39.438 15.531 1 98.25 239 VAL A O 1
ATOM 1922 N N . GLU A 1 240 ? -21.688 37.875 17.125 1 98.44 240 GLU A N 1
ATOM 1923 C CA . GLU A 1 240 ? -21.234 38.812 18.141 1 98.44 240 GLU A CA 1
ATOM 1924 C C . GLU A 1 240 ? -19.734 38.688 18.391 1 98.44 240 GLU A C 1
ATOM 1926 O O . GLU A 1 240 ? -19.219 37.594 18.531 1 98.44 240 GLU A O 1
ATOM 1931 N N . LEU A 1 241 ? -19.094 39.812 18.5 1 98.38 241 LEU A N 1
ATOM 1932 C CA . LEU A 1 241 ? -17.656 39.875 18.766 1 98.38 241 LEU A CA 1
ATOM 1933 C C . LEU A 1 241 ? -17.375 40.062 20.25 1 98.38 241 LEU A C 1
ATOM 1935 O O . LEU A 1 241 ? -18.297 40.375 21.016 1 98.38 241 LEU A O 1
ATOM 1939 N N . SER A 1 242 ? -16.141 39.781 20.641 1 97.12 242 SER A N 1
ATOM 1940 C CA . SER A 1 242 ? -15.734 39.875 22.047 1 97.12 242 SER A CA 1
ATOM 1941 C C . SER A 1 242 ? -15.914 41.281 22.578 1 97.12 242 SER A C 1
ATOM 1943 O O . SER A 1 242 ? -16.125 41.5 23.781 1 97.12 242 SER A O 1
ATOM 1945 N N . ASN A 1 243 ? -15.922 42.344 21.703 1 96.38 243 ASN A N 1
ATOM 1946 C CA . ASN A 1 243 ? -16.094 43.719 22.125 1 96.38 243 ASN A CA 1
ATOM 1947 C C . ASN A 1 243 ? -17.562 44.125 22.172 1 96.38 243 ASN A C 1
ATOM 1949 O O . ASN A 1 243 ? -17.891 45.281 22.453 1 96.38 243 ASN A O 1
ATOM 1953 N N . GLY A 1 244 ? -18.391 43.25 21.766 1 96.31 244 GLY A N 1
ATOM 1954 C CA . GLY A 1 244 ? -19.828 43.531 21.859 1 96.31 244 GLY A CA 1
ATOM 1955 C C . GLY A 1 244 ? -20.453 43.906 20.547 1 96.31 244 GLY A C 1
ATOM 1956 O O . GLY A 1 244 ? -21.688 43.906 20.406 1 96.31 244 GLY A O 1
ATOM 1957 N N . HIS A 1 245 ? -19.625 44.156 19.547 1 97.56 245 HIS A N 1
ATOM 1958 C CA . HIS A 1 245 ? -20.172 44.5 18.234 1 97.56 245 HIS A CA 1
ATOM 1959 C C . HIS A 1 245 ? -20.922 43.312 17.625 1 97.56 245 HIS A C 1
ATOM 1961 O O . HIS A 1 245 ? -20.484 42.188 17.734 1 97.56 245 HIS A O 1
ATOM 1967 N N . ILE A 1 246 ? -22.078 43.594 17.047 1 97.62 246 ILE A N 1
ATOM 1968 C CA . ILE A 1 246 ? -22.906 42.594 16.438 1 97.62 246 ILE A CA 1
ATOM 1969 C C . ILE A 1 246 ? -22.953 42.781 14.922 1 97.62 246 ILE A C 1
ATOM 1971 O O . ILE A 1 246 ? -23.141 43.906 14.438 1 97.62 246 ILE A O 1
ATOM 1975 N N . ILE A 1 247 ? -22.766 41.75 14.203 1 96.81 247 ILE A N 1
ATOM 1976 C CA . ILE A 1 247 ? -22.812 41.719 12.75 1 96.81 247 ILE A CA 1
ATOM 1977 C C . ILE A 1 247 ? -24.016 40.938 12.281 1 96.81 247 ILE A C 1
ATOM 1979 O O . ILE A 1 247 ? -24.125 39.719 12.562 1 96.81 247 ILE A O 1
ATOM 1983 N N . ASP A 1 248 ? -24.953 41.625 11.602 1 95.38 248 ASP A N 1
ATOM 1984 C CA . ASP A 1 248 ? -26.031 40.906 10.914 1 95.38 248 ASP A CA 1
ATOM 1985 C C . ASP A 1 248 ? -25.531 40.312 9.609 1 95.38 248 ASP A C 1
ATOM 1987 O O . ASP A 1 248 ? -24.812 40.938 8.844 1 95.38 248 ASP A O 1
ATOM 1991 N N . THR A 1 249 ? -25.812 39.062 9.383 1 96 249 THR A N 1
ATOM 1992 C CA . THR A 1 249 ? -25.281 38.406 8.195 1 96 249 THR A CA 1
ATOM 1993 C C . THR A 1 249 ? -26.234 37.344 7.699 1 96 249 THR A C 1
ATOM 1995 O O . THR A 1 249 ? -26.953 36.719 8.484 1 96 249 THR A O 1
ATOM 1998 N N . ASP A 1 250 ? -26.25 37.094 6.379 1 95.62 250 ASP A N 1
ATOM 1999 C CA . ASP A 1 250 ? -27.125 36.125 5.766 1 95.62 250 ASP A CA 1
ATOM 2000 C C . ASP A 1 250 ? -26.516 34.719 5.859 1 95.62 250 ASP A C 1
ATOM 2002 O O . ASP A 1 250 ? -27.234 33.719 6.078 1 95.62 250 ASP A O 1
ATOM 2006 N N . TYR A 1 251 ? -25.219 34.625 5.602 1 96.69 251 TYR A N 1
ATOM 2007 C CA . TYR A 1 251 ? -24.5 33.375 5.648 1 96.69 251 TYR A CA 1
ATOM 2008 C C . TYR A 1 251 ? -23.359 33.438 6.664 1 96.69 251 TYR A C 1
ATOM 2010 O O . TYR A 1 251 ? -22.75 34.469 6.848 1 96.69 251 TYR A O 1
ATOM 2018 N N . VAL A 1 252 ? -23.078 32.312 7.336 1 98.06 252 VAL A N 1
ATOM 2019 C CA . VAL A 1 252 ? -21.938 32.188 8.234 1 98.06 252 VAL A CA 1
ATOM 2020 C C . VAL A 1 252 ? -21.109 30.969 7.855 1 98.06 252 VAL A C 1
ATOM 2022 O O . VAL A 1 252 ? -21.656 29.891 7.625 1 98.06 252 VAL A O 1
ATOM 2025 N N . VAL A 1 253 ? -19.812 31.156 7.672 1 98.75 253 VAL A N 1
ATOM 2026 C CA . VAL A 1 253 ? -18.875 30.031 7.543 1 98.75 253 VAL A CA 1
ATOM 2027 C C . VAL A 1 253 ? -18 29.938 8.789 1 98.75 253 VAL A C 1
ATOM 2029 O O . VAL A 1 253 ? -17.25 30.875 9.094 1 98.75 253 VAL A O 1
ATOM 2032 N N . VAL A 1 254 ? -18.125 28.859 9.469 1 98.81 254 VAL A N 1
ATOM 2033 C CA . VAL A 1 254 ? -17.375 28.656 10.703 1 98.81 254 VAL A CA 1
ATOM 2034 C C . VAL A 1 254 ? -16.141 27.797 10.422 1 98.81 254 VAL A C 1
ATOM 2036 O O . VAL A 1 254 ? -16.266 26.609 10.117 1 98.81 254 VAL A O 1
ATOM 2039 N N . THR A 1 255 ? -14.922 28.391 10.57 1 98.69 255 THR A N 1
ATOM 2040 C CA . THR A 1 255 ? -13.703 27.672 10.227 1 98.69 255 THR A CA 1
ATOM 2041 C C . THR A 1 255 ? -12.75 27.609 11.414 1 98.69 255 THR A C 1
ATOM 2043 O O . THR A 1 255 ? -11.539 27.453 11.234 1 98.69 255 THR A O 1
ATOM 2046 N N . VAL A 1 256 ? -13.242 27.781 12.648 1 98.25 256 VAL A N 1
ATOM 2047 C CA . VAL A 1 256 ? -12.398 27.641 13.828 1 98.25 256 VAL A CA 1
ATOM 2048 C C . VAL A 1 256 ? -11.961 26.188 14 1 98.25 256 VAL A C 1
ATOM 2050 O O . VAL A 1 256 ? -12.617 25.281 13.492 1 98.25 256 VAL A O 1
ATOM 2053 N N . PRO A 1 257 ? -10.836 25.953 14.68 1 97.38 257 PRO A N 1
ATOM 2054 C CA . PRO A 1 257 ? -10.398 24.562 14.891 1 97.38 257 PRO A CA 1
ATOM 2055 C C . PRO A 1 257 ? -11.367 23.766 15.75 1 97.38 257 PRO A C 1
ATOM 2057 O O . PRO A 1 257 ? -12.164 24.344 16.5 1 97.38 257 PRO A O 1
ATOM 2060 N N . LEU A 1 258 ? -11.289 22.453 15.625 1 97.25 258 LEU A N 1
ATOM 2061 C CA . LEU A 1 258 ? -12.086 21.547 16.422 1 97.25 258 LEU A CA 1
ATOM 2062 C C . LEU A 1 258 ? -11.945 21.844 17.906 1 97.25 258 LEU A C 1
ATOM 2064 O O . LEU A 1 258 ? -12.922 21.766 18.656 1 97.25 258 LEU A O 1
ATOM 2068 N N . SER A 1 259 ? -10.766 22.203 18.344 1 97.19 259 SER A N 1
ATOM 2069 C CA . SER A 1 259 ? -10.469 22.484 19.734 1 97.19 259 SER A CA 1
ATOM 2070 C C . SER A 1 259 ? -11.336 23.625 20.266 1 97.19 259 SER A C 1
ATOM 2072 O O . SER A 1 259 ? -11.711 23.625 21.453 1 97.19 259 SER A O 1
ATOM 2074 N N . ILE A 1 260 ? -11.656 24.594 19.438 1 97.62 260 ILE A N 1
ATOM 2075 C CA . ILE A 1 260 ? -12.484 25.734 19.828 1 97.62 260 ILE A CA 1
ATOM 2076 C C . ILE A 1 260 ? -13.953 25.328 19.812 1 97.62 260 ILE A C 1
ATOM 2078 O O . ILE A 1 260 ? -14.703 25.688 20.734 1 97.62 260 ILE A O 1
ATOM 2082 N N . LEU A 1 261 ? -14.305 24.578 18.766 1 96.88 261 LEU A N 1
ATOM 2083 C CA . LEU A 1 261 ? -15.688 24.125 18.641 1 96.88 261 LEU A CA 1
ATOM 2084 C C . LEU A 1 261 ? -16.078 23.281 19.859 1 96.88 261 LEU A C 1
ATOM 2086 O O . LEU A 1 261 ? -17.266 23.234 20.234 1 96.88 261 LEU A O 1
ATOM 2090 N N . LYS A 1 262 ? -15.117 22.672 20.484 1 96.56 262 LYS A N 1
ATOM 2091 C CA . LYS A 1 262 ? -15.367 21.75 21.578 1 96.56 262 LYS A CA 1
ATOM 2092 C C . LYS A 1 262 ? -15.562 22.5 22.891 1 96.56 262 LYS A C 1
ATOM 2094 O O . LYS A 1 262 ? -16.047 21.938 23.875 1 96.56 262 LYS A O 1
ATOM 2099 N N . LEU A 1 263 ? -15.242 23.688 22.906 1 96.44 263 LEU A N 1
ATOM 2100 C CA . LEU A 1 263 ? -15.328 24.438 24.156 1 96.44 263 LEU A CA 1
ATOM 2101 C C . LEU A 1 263 ? -16.781 24.719 24.531 1 96.44 263 LEU A C 1
ATOM 2103 O O . LEU A 1 263 ? -17.562 25.188 23.688 1 96.44 263 LEU A O 1
ATOM 2107 N N . GLN A 1 264 ? -17.047 24.438 25.766 1 91.94 264 GLN A N 1
ATOM 2108 C CA . GLN A 1 264 ? -18.391 24.703 26.266 1 91.94 264 GLN A CA 1
ATOM 2109 C C . GLN A 1 264 ? -18.453 26.047 26.984 1 91.94 264 GLN A C 1
ATOM 2111 O O . GLN A 1 264 ? -19.516 26.688 27.062 1 91.94 264 GLN A O 1
ATOM 2116 N N . ASP A 1 265 ? -17.312 26.375 27.5 1 93.38 265 ASP A N 1
ATOM 2117 C CA . ASP A 1 265 ? -17.188 27.609 28.25 1 93.38 265 ASP A CA 1
ATOM 2118 C C . ASP A 1 265 ? -15.773 28.172 28.188 1 93.38 265 ASP A C 1
ATOM 2120 O O . ASP A 1 265 ? -14.898 27.562 27.547 1 93.38 265 ASP A O 1
ATOM 2124 N N . GLY A 1 266 ? -15.633 29.438 28.594 1 93.56 266 GLY A N 1
ATOM 2125 C CA . GLY A 1 266 ? -14.32 30.062 28.609 1 93.56 266 GLY A CA 1
ATOM 2126 C C . GLY A 1 266 ? -14.188 31.203 27.625 1 93.56 266 GLY A C 1
ATOM 2127 O O . GLY A 1 266 ? -15.109 31.453 26.828 1 93.56 266 GLY A O 1
ATOM 2128 N N . PRO A 1 267 ? -13.07 31.859 27.641 1 95.19 267 PRO A N 1
ATOM 2129 C CA . PRO A 1 267 ? -12.906 33.094 26.891 1 95.19 267 PRO A CA 1
ATOM 2130 C C . PRO A 1 267 ? -12.875 32.844 25.375 1 95.19 267 PRO A C 1
ATOM 2132 O O . PRO A 1 267 ? -13.18 33.781 24.594 1 95.19 267 PRO A O 1
ATOM 2135 N N . GLN A 1 268 ? -12.469 31.625 24.984 1 96.69 268 GLN A N 1
ATOM 2136 C CA . GLN A 1 268 ? -12.352 31.359 23.547 1 96.69 268 GLN A CA 1
ATOM 2137 C C . GLN A 1 268 ? -13.594 30.672 23.016 1 96.69 268 GLN A C 1
ATOM 2139 O O . GLN A 1 268 ? -13.719 30.453 21.797 1 96.69 268 GLN A O 1
ATOM 2144 N N . ALA A 1 269 ? -14.523 30.266 23.891 1 97.56 269 ALA A N 1
ATOM 2145 C CA . ALA A 1 269 ? -15.703 29.5 23.5 1 97.56 269 ALA A CA 1
ATOM 2146 C C . ALA A 1 269 ? -16.656 30.359 22.656 1 97.56 269 ALA A C 1
ATOM 2148 O O . ALA A 1 269 ? -16.75 31.562 22.859 1 97.56 269 ALA A O 1
ATOM 2149 N N . ILE A 1 270 ? -17.297 29.75 21.734 1 98.19 270 ILE A N 1
ATOM 2150 C CA . ILE A 1 270 ? -18.375 30.375 20.969 1 98.19 270 ILE A CA 1
ATOM 2151 C C . ILE A 1 270 ? -19.719 29.891 21.484 1 98.19 270 ILE A C 1
ATOM 2153 O O . ILE A 1 270 ? -20 28.688 21.484 1 98.19 270 ILE A O 1
ATOM 2157 N N . THR A 1 271 ? -20.562 30.812 21.906 1 97.88 271 THR A N 1
ATOM 2158 C CA . THR A 1 271 ? -21.906 30.484 22.359 1 97.88 271 THR A CA 1
ATOM 2159 C C . THR A 1 271 ? -22.875 30.422 21.172 1 97.88 271 THR A C 1
ATOM 2161 O O . THR A 1 271 ? -22.922 31.344 20.359 1 97.88 271 THR A O 1
ATOM 2164 N N . TRP A 1 272 ? -23.562 29.359 21.109 1 97.75 272 TRP A N 1
ATOM 2165 C CA . TRP A 1 272 ? -24.562 29.188 20.078 1 97.75 272 TRP A CA 1
ATOM 2166 C C . TRP A 1 272 ? -25.969 29.406 20.641 1 97.75 272 TRP A C 1
ATOM 2168 O O . TRP A 1 272 ? -26.359 28.781 21.625 1 97.75 272 TRP A O 1
ATOM 2178 N N . GLU A 1 273 ? -26.734 30.234 19.984 1 96.44 273 GLU A N 1
ATOM 2179 C CA . GLU A 1 273 ? -28.125 30.5 20.375 1 96.44 273 GLU A CA 1
ATOM 2180 C C . GLU A 1 273 ? -29.062 30.359 19.172 1 96.44 273 GLU A C 1
ATOM 2182 O O . GLU A 1 273 ? -29.031 31.188 18.25 1 96.44 273 GLU A O 1
ATOM 2187 N N . PRO A 1 274 ? -29.969 29.469 19.234 1 95.62 274 PRO A N 1
ATOM 2188 C CA . PRO A 1 274 ? -30.016 28.359 20.188 1 95.62 274 PRO A CA 1
ATOM 2189 C C . PRO A 1 274 ? -28.781 27.469 20.109 1 95.62 274 PRO A C 1
ATOM 2191 O O . PRO A 1 274 ? -28 27.578 19.172 1 95.62 274 PRO A O 1
ATOM 2194 N N . PRO A 1 275 ? -28.609 26.547 21.078 1 96.12 275 PRO A N 1
ATOM 2195 C CA . PRO A 1 275 ? -27.469 25.641 21.047 1 96.12 275 PRO A CA 1
ATOM 2196 C C . PRO A 1 275 ? -27.469 24.734 19.812 1 96.12 275 PRO A C 1
ATOM 2198 O O . PRO A 1 275 ? -28.531 24.484 19.234 1 96.12 275 PRO A O 1
ATOM 2201 N N . LEU A 1 276 ? -26.266 24.281 19.469 1 96.31 276 LEU A N 1
ATOM 2202 C CA . LEU A 1 276 ? -26.188 23.281 18.406 1 96.31 276 LEU A CA 1
ATOM 2203 C C . LEU A 1 276 ? -26.984 22.031 18.797 1 96.31 276 LEU A C 1
ATOM 2205 O O . LEU A 1 276 ? -27.094 21.703 19.969 1 96.31 276 LEU A O 1
ATOM 2209 N N . PRO A 1 277 ? -27.531 21.328 17.797 1 95.31 277 PRO A N 1
ATOM 2210 C CA . PRO A 1 277 ? -28.266 20.094 18.094 1 95.31 277 PRO A CA 1
ATOM 2211 C C . PRO A 1 277 ? -27.422 19.078 18.875 1 95.31 277 PRO A C 1
ATOM 2213 O O . PRO A 1 277 ? -26.219 18.953 18.625 1 95.31 277 PRO A O 1
ATOM 2216 N N . LYS A 1 278 ? -28.094 18.359 19.781 1 96.12 278 LYS A N 1
ATOM 2217 C CA . LYS A 1 278 ? -27.422 17.438 20.688 1 96.12 278 LYS A CA 1
ATOM 2218 C C . LYS A 1 278 ? -26.578 16.438 19.922 1 96.12 278 LYS A C 1
ATOM 2220 O O . LYS A 1 278 ? -25.391 16.234 20.25 1 96.12 278 LYS A O 1
ATOM 2225 N N . PRO A 1 279 ? -27.094 15.758 18.844 1 95.88 279 PRO A N 1
ATOM 2226 C CA . PRO A 1 279 ? -26.266 14.797 18.109 1 95.88 279 PRO A CA 1
ATOM 2227 C C . PRO A 1 279 ? -25 15.43 17.516 1 95.88 279 PRO A C 1
ATOM 2229 O O . PRO A 1 279 ? -23.953 14.789 17.469 1 95.88 279 PRO A O 1
ATOM 2232 N N . MET A 1 280 ? -25.203 16.656 17.156 1 95.81 280 MET A N 1
ATOM 2233 C CA . MET A 1 280 ? -24.062 17.375 16.609 1 95.81 280 MET A CA 1
ATOM 2234 C C . MET A 1 280 ? -23.016 17.641 17.688 1 95.81 280 MET A C 1
ATOM 2236 O O . MET A 1 280 ? -21.812 17.438 17.453 1 95.81 280 MET A O 1
ATOM 2240 N N . ARG A 1 281 ? -23.391 18.047 18.797 1 96.19 281 ARG A N 1
ATOM 2241 C CA . ARG A 1 281 ? -22.484 18.281 19.906 1 96.19 281 ARG A CA 1
ATOM 2242 C C . ARG A 1 281 ? -21.797 16.984 20.328 1 96.19 281 ARG A C 1
ATOM 2244 O O . ARG A 1 281 ? -20.594 16.984 20.641 1 96.19 281 ARG A O 1
ATOM 2251 N N . GLU A 1 282 ? -22.547 15.945 20.359 1 96.12 282 GLU A N 1
ATOM 2252 C CA . GLU A 1 282 ? -21.984 14.641 20.703 1 96.12 282 GLU A CA 1
ATOM 2253 C C . GLU A 1 282 ? -20.938 14.211 19.688 1 96.12 282 GLU A C 1
ATOM 2255 O O . GLU A 1 282 ? -19.891 13.648 20.047 1 96.12 282 GLU A O 1
ATOM 2260 N N . ALA A 1 283 ? -21.188 14.414 18.406 1 95.38 283 ALA A N 1
ATOM 2261 C CA . ALA A 1 283 ? -20.234 14.094 17.359 1 95.38 283 ALA A CA 1
ATOM 2262 C C . ALA A 1 283 ? -18.953 14.906 17.516 1 95.38 283 ALA A C 1
ATOM 2264 O O . ALA A 1 283 ? -17.844 14.359 17.391 1 95.38 283 ALA A O 1
ATOM 2265 N N . ILE A 1 284 ? -19.062 16.188 17.812 1 96.19 284 ILE A N 1
ATOM 2266 C CA . ILE A 1 284 ? -17.922 17.078 18.031 1 96.19 284 ILE A CA 1
ATOM 2267 C C . ILE A 1 284 ? -17.094 16.578 19.219 1 96.19 284 ILE A C 1
ATOM 2269 O O . ILE A 1 284 ? -15.859 16.562 19.141 1 96.19 284 ILE A O 1
ATOM 2273 N N . ASP A 1 285 ? -17.766 16.062 20.172 1 94.44 285 ASP A N 1
ATOM 2274 C CA . ASP A 1 285 ? -17.094 15.617 21.391 1 94.44 285 ASP A CA 1
ATOM 2275 C C . ASP A 1 285 ? -16.469 14.242 21.219 1 94.44 285 ASP A C 1
ATOM 2277 O O . ASP A 1 285 ? -15.586 13.852 21.984 1 94.44 285 ASP A O 1
ATOM 2281 N N . SER A 1 286 ? -16.859 13.562 20.203 1 93.5 286 SER A N 1
ATOM 2282 C CA . SER A 1 286 ? -16.469 12.172 20.031 1 93.5 286 SER A CA 1
ATOM 2283 C C . SER A 1 286 ? -15.109 12.055 19.344 1 93.5 286 SER A C 1
ATOM 2285 O O . SER A 1 286 ? -14.562 10.953 19.234 1 93.5 286 SER A O 1
ATOM 2287 N N . ILE A 1 287 ? -14.547 13.07 18.938 1 94.31 287 ILE A N 1
ATOM 2288 C CA . ILE A 1 287 ? -13.234 13.055 18.281 1 94.31 287 ILE A CA 1
ATOM 2289 C C . ILE A 1 287 ? -12.242 13.852 19.125 1 94.31 287 ILE A C 1
ATOM 2291 O O . ILE A 1 287 ? -12.633 14.719 19.906 1 94.31 287 ILE A O 1
ATOM 2295 N N . SER A 1 288 ? -11.031 13.461 19.047 1 94.5 288 SER A N 1
ATOM 2296 C CA . SER A 1 288 ? -10.016 14.07 19.891 1 94.5 288 SER A CA 1
ATOM 2297 C C . SER A 1 288 ? -9.117 15.008 19.094 1 94.5 288 SER A C 1
ATOM 2299 O O . SER A 1 288 ? -9.266 15.133 17.875 1 94.5 288 SER A O 1
ATOM 2301 N N . MET A 1 289 ? -8.383 15.789 19.875 1 94.62 289 MET A N 1
ATOM 2302 C CA . MET A 1 289 ? -7.359 16.656 19.297 1 94.62 289 MET A CA 1
ATOM 2303 C C . MET A 1 289 ? -5.965 16.094 19.562 1 94.62 289 MET A C 1
ATOM 2305 O O . MET A 1 289 ? -5.664 15.664 20.672 1 94.62 289 MET A O 1
ATOM 2309 N N . GLY A 1 290 ? -5.141 16.016 18.516 1 96.88 290 GLY A N 1
ATOM 2310 C CA . GLY A 1 290 ? -3.742 15.648 18.688 1 96.88 290 GLY A CA 1
ATOM 2311 C C . GLY A 1 290 ? -2.834 16.844 18.859 1 96.88 290 GLY A C 1
ATOM 2312 O O . GLY A 1 290 ? -3.24 17.984 18.594 1 96.88 290 GLY A O 1
ATOM 2313 N N . ALA A 1 291 ? -1.693 16.594 19.438 1 97.31 291 ALA A N 1
ATOM 2314 C CA . ALA A 1 291 ? -0.652 17.609 19.562 1 97.31 291 ALA A CA 1
ATOM 2315 C C . ALA A 1 291 ? 0.625 17.188 18.844 1 97.31 291 ALA A C 1
ATOM 2317 O O . ALA A 1 291 ? 1.396 16.375 19.375 1 97.31 291 ALA A O 1
ATOM 2318 N N . LEU A 1 292 ? 0.802 17.641 17.703 1 97.69 292 LEU A N 1
ATOM 2319 C CA . LEU A 1 292 ? 2.045 17.484 16.969 1 97.69 292 LEU A CA 1
ATOM 2320 C C . LEU A 1 292 ? 2.85 18.781 16.953 1 97.69 292 LEU A C 1
ATOM 2322 O O . LEU A 1 292 ? 2.365 19.812 16.5 1 97.69 292 LEU A O 1
ATOM 2326 N N . GLY A 1 293 ? 3.969 18.75 17.578 1 98.06 293 GLY A N 1
ATOM 2327 C CA . GLY A 1 293 ? 4.852 19.906 17.625 1 98.06 293 GLY A CA 1
ATOM 2328 C C . GLY A 1 293 ? 6.164 19.688 16.891 1 98.06 293 GLY A C 1
ATOM 2329 O O . GLY A 1 293 ? 6.383 18.625 16.297 1 98.06 293 GLY A O 1
ATOM 2330 N N . LYS A 1 294 ? 6.953 20.719 16.859 1 98.69 294 LYS A N 1
ATOM 2331 C CA . LYS A 1 294 ? 8.289 20.672 16.266 1 98.69 294 LYS A CA 1
ATOM 2332 C C . LYS A 1 294 ? 9.328 21.297 17.188 1 98.69 294 LYS A C 1
ATOM 2334 O O . LYS A 1 294 ? 9.047 22.281 17.875 1 98.69 294 LYS A O 1
ATOM 2339 N N . VAL A 1 295 ? 10.445 20.719 17.219 1 98.81 295 VAL A N 1
ATOM 2340 C CA . VAL A 1 295 ? 11.672 21.297 17.766 1 98.81 295 VAL A CA 1
ATOM 2341 C C . VAL A 1 295 ? 12.727 21.406 16.672 1 98.81 295 VAL A C 1
ATOM 2343 O O . VAL A 1 295 ? 13.133 20.406 16.078 1 98.81 295 VAL A O 1
ATOM 2346 N N . ILE A 1 296 ? 13.141 22.609 16.406 1 98.88 296 ILE A N 1
ATOM 2347 C CA . ILE A 1 296 ? 14.188 22.859 15.43 1 98.88 296 ILE A CA 1
ATOM 2348 C C . ILE A 1 296 ? 15.508 23.125 16.141 1 98.88 296 ILE A C 1
ATOM 2350 O O . ILE A 1 296 ? 15.586 23.953 17.047 1 98.88 296 ILE A O 1
ATOM 2354 N N . LEU A 1 297 ? 16.469 22.391 15.742 1 98.88 297 LEU A N 1
ATOM 2355 C CA . LEU A 1 297 ? 17.812 22.531 16.297 1 98.88 297 LEU A CA 1
ATOM 2356 C C . LEU A 1 297 ? 18.812 22.938 15.227 1 98.88 297 LEU A C 1
ATOM 2358 O O . LEU A 1 297 ? 18.984 22.219 14.227 1 98.88 297 LEU A O 1
ATOM 2362 N N . GLU A 1 298 ? 19.406 24.078 15.406 1 98.81 298 GLU A N 1
ATOM 2363 C CA . GLU A 1 298 ? 20.484 24.531 14.516 1 98.81 298 GLU A CA 1
ATOM 2364 C C . GLU A 1 298 ? 21.844 24.359 15.156 1 98.81 298 GLU A C 1
ATOM 2366 O O . GLU A 1 298 ? 22.031 24.625 16.344 1 98.81 298 GLU A O 1
ATOM 2371 N N . PHE A 1 299 ? 22.734 23.891 14.352 1 98.38 299 PHE A N 1
ATOM 2372 C CA . PHE A 1 299 ? 24.094 23.625 14.828 1 98.38 299 PHE A CA 1
ATOM 2373 C C . PHE A 1 299 ? 25.109 24.391 13.992 1 98.38 299 PHE A C 1
ATOM 2375 O O . PHE A 1 299 ? 24.766 24.953 12.945 1 98.38 299 PHE A O 1
ATOM 2382 N N . ASP A 1 300 ? 26.391 24.438 14.531 1 96.88 300 ASP A N 1
ATOM 2383 C CA . ASP A 1 300 ? 27.469 25.125 13.82 1 96.88 300 ASP A CA 1
ATOM 2384 C C . ASP A 1 300 ? 28.047 24.219 12.727 1 96.88 300 ASP A C 1
ATOM 2386 O O . ASP A 1 300 ? 28.734 24.703 11.82 1 96.88 300 ASP A O 1
ATOM 2390 N N . MET A 1 301 ? 27.719 22.938 12.844 1 96.38 301 MET A N 1
ATOM 2391 C CA . MET A 1 301 ? 28.219 21.969 11.867 1 96.38 301 MET A CA 1
ATOM 2392 C C . MET A 1 301 ? 27.281 20.781 11.75 1 96.38 301 MET A C 1
ATOM 2394 O O . MET A 1 301 ? 26.469 20.516 12.641 1 96.38 301 MET A O 1
ATOM 2398 N N . ILE A 1 302 ? 27.438 20.078 10.68 1 97.62 302 ILE A N 1
ATOM 2399 C CA . ILE A 1 302 ? 26.688 18.844 10.469 1 97.62 302 ILE A CA 1
ATOM 2400 C C . ILE A 1 302 ? 27.469 17.672 11.055 1 97.62 302 ILE A C 1
ATOM 2402 O O . ILE A 1 302 ? 28.578 17.375 10.609 1 97.62 302 ILE A O 1
ATOM 2406 N N . TRP A 1 303 ? 26.969 17.031 12.047 1 97.56 303 TRP A N 1
ATOM 2407 C CA . TRP A 1 303 ? 27.656 15.945 12.711 1 97.56 303 TRP A CA 1
ATOM 2408 C C . TRP A 1 303 ? 26.938 14.617 12.5 1 97.56 303 TRP A C 1
ATOM 2410 O O . TRP A 1 303 ? 27.344 13.586 13.047 1 97.56 303 TRP A O 1
ATOM 2420 N N . TRP A 1 304 ? 25.828 14.531 11.805 1 97.44 304 TRP A N 1
ATOM 2421 C CA . TRP A 1 304 ? 25.047 13.352 11.445 1 97.44 304 TRP A CA 1
ATOM 2422 C C . TRP A 1 304 ? 25.172 13.039 9.961 1 97.44 304 TRP A C 1
ATOM 2424 O O . TRP A 1 304 ? 25.891 13.734 9.234 1 97.44 304 TRP A O 1
ATOM 2434 N N . ASP A 1 305 ? 24.594 11.961 9.461 1 96.75 305 ASP A N 1
ATOM 2435 C CA . ASP A 1 305 ? 24.641 11.57 8.055 1 96.75 305 ASP A CA 1
ATOM 2436 C C . ASP A 1 305 ? 23.812 12.523 7.199 1 96.75 305 ASP A C 1
ATOM 2438 O O . ASP A 1 305 ? 22.578 12.438 7.176 1 96.75 305 ASP A O 1
ATOM 2442 N N . LYS A 1 306 ? 24.469 13.398 6.465 1 96.38 306 LYS A N 1
ATOM 2443 C CA . LYS A 1 306 ? 23.812 14.461 5.719 1 96.38 306 LYS A CA 1
ATOM 2444 C C . LYS A 1 306 ? 23.156 13.914 4.449 1 96.38 306 LYS A C 1
ATOM 2446 O O . LYS A 1 306 ? 22.484 14.648 3.727 1 96.38 306 LYS A O 1
ATOM 2451 N N . THR A 1 307 ? 23.312 12.586 4.152 1 95.56 307 THR A N 1
ATOM 2452 C CA . THR A 1 307 ? 22.812 12.031 2.9 1 95.56 307 THR A CA 1
ATOM 2453 C C . THR A 1 307 ? 21.406 11.484 3.072 1 95.56 307 THR A C 1
ATOM 2455 O O . THR A 1 307 ? 20.734 11.156 2.092 1 95.56 307 THR A O 1
ATOM 2458 N N . GLN A 1 308 ? 20.938 11.383 4.34 1 96.69 308 GLN A N 1
ATOM 2459 C CA . GLN A 1 308 ? 19.609 10.844 4.613 1 96.69 308 GLN A CA 1
ATOM 2460 C C . GLN A 1 308 ? 18.547 11.938 4.566 1 96.69 308 GLN A C 1
ATOM 2462 O O . GLN A 1 308 ? 18.812 13.078 4.957 1 96.69 308 GLN A O 1
ATOM 2467 N N . ASP A 1 309 ? 17.406 11.539 4.012 1 97.31 309 ASP A N 1
ATOM 2468 C CA . ASP A 1 309 ? 16.312 12.5 3.998 1 97.31 309 ASP A CA 1
ATOM 2469 C C . ASP A 1 309 ? 15.734 12.703 5.398 1 97.31 309 ASP A C 1
ATOM 2471 O O . ASP A 1 309 ? 15.477 13.836 5.812 1 97.31 309 ASP A O 1
ATOM 2475 N N . ARG A 1 310 ? 15.5 11.617 6.086 1 97.5 310 ARG A N 1
ATOM 2476 C CA . ARG A 1 310 ? 14.875 11.578 7.402 1 97.5 310 ARG A CA 1
ATOM 2477 C C . ARG A 1 310 ? 15.562 10.555 8.305 1 97.5 310 ARG A C 1
ATOM 2479 O O . ARG A 1 310 ? 16.219 9.633 7.816 1 97.5 310 ARG A O 1
ATOM 2486 N N . LEU A 1 311 ? 15.445 10.797 9.539 1 98.06 311 LEU A N 1
ATOM 2487 C CA . LEU A 1 311 ? 15.945 9.906 10.578 1 98.06 311 LEU A CA 1
ATOM 2488 C C . LEU A 1 311 ? 14.867 9.617 11.617 1 98.06 311 LEU A C 1
ATOM 2490 O O . LEU A 1 311 ? 14.023 10.477 11.891 1 98.06 311 LEU A O 1
ATOM 2494 N N . GLU A 1 312 ? 14.883 8.414 12.094 1 97.75 312 GLU A N 1
ATOM 2495 C CA . GLU A 1 312 ? 13.93 8.031 13.125 1 97.75 312 GLU A CA 1
ATOM 2496 C C . GLU A 1 312 ? 14.617 7.355 14.305 1 97.75 312 GLU A C 1
ATOM 2498 O O . GLU A 1 312 ? 15.531 6.547 14.109 1 97.75 312 GLU A O 1
ATOM 2503 N N . ILE A 1 313 ? 14.312 7.746 15.5 1 98 313 ILE A N 1
ATOM 2504 C CA . ILE A 1 313 ? 14.75 7.055 16.703 1 98 313 ILE A CA 1
ATOM 2505 C C . ILE A 1 313 ? 13.555 6.379 17.375 1 98 313 ILE A C 1
ATOM 2507 O O . ILE A 1 313 ? 12.609 7.051 17.797 1 98 313 ILE A O 1
ATOM 2511 N N . VAL A 1 314 ? 13.57 5.039 17.438 1 97.44 314 VAL A N 1
ATOM 2512 C CA . VAL A 1 314 ? 12.461 4.297 18.016 1 97.44 314 VAL A CA 1
ATOM 2513 C C . VAL A 1 314 ? 12.508 4.402 19.547 1 97.44 314 VAL A C 1
ATOM 2515 O O . VAL A 1 314 ? 13.586 4.562 20.125 1 97.44 314 VAL A O 1
ATOM 2518 N N . ALA A 1 315 ? 11.328 4.332 20.125 1 95.38 315 ALA A N 1
ATOM 2519 C CA . ALA A 1 315 ? 11.203 4.465 21.578 1 95.38 315 ALA A CA 1
ATOM 2520 C C . ALA A 1 315 ? 11.43 3.125 22.266 1 95.38 315 ALA A C 1
ATOM 2522 O O . ALA A 1 315 ? 11.25 2.066 21.672 1 95.38 315 ALA A O 1
ATOM 2523 N N . ASP A 1 316 ? 11.883 3.199 23.453 1 91.94 316 ASP A N 1
ATOM 2524 C CA . ASP A 1 316 ? 11.898 2.043 24.344 1 91.94 316 ASP A CA 1
ATOM 2525 C C . ASP A 1 316 ? 10.5 1.734 24.875 1 91.94 316 ASP A C 1
ATOM 2527 O O . ASP A 1 316 ? 9.539 2.43 24.531 1 91.94 316 ASP A O 1
ATOM 2531 N N . GLU A 1 317 ? 10.305 0.584 25.5 1 75.31 317 GLU A N 1
ATOM 2532 C CA . GLU A 1 317 ? 9.008 0.307 26.125 1 75.31 317 GLU A CA 1
ATOM 2533 C C . GLU A 1 317 ? 8.633 1.398 27.125 1 75.31 317 GLU A C 1
ATOM 2535 O O . GLU A 1 317 ? 9.484 1.901 27.859 1 75.31 317 GLU A O 1
ATOM 2540 N N . VAL A 1 318 ? 7.445 2.037 26.797 1 65.12 318 VAL A N 1
ATOM 2541 C CA . VAL A 1 318 ? 6.996 3.111 27.672 1 65.12 318 VAL A CA 1
ATOM 2542 C C . VAL A 1 318 ? 6.871 2.592 29.109 1 65.12 318 VAL A C 1
ATOM 2544 O O . VAL A 1 318 ? 6.16 1.615 29.359 1 65.12 318 VAL A O 1
ATOM 2547 N N . SER A 1 319 ? 7.84 2.867 29.969 1 55.69 319 SER A N 1
ATOM 2548 C CA . SER A 1 319 ? 7.824 2.412 31.359 1 55.69 319 SER A CA 1
ATOM 2549 C C . SER A 1 319 ? 6.684 3.057 32.125 1 55.69 319 SER A C 1
ATOM 2551 O O . SER A 1 319 ? 6.055 2.408 32.969 1 55.69 319 SER A O 1
ATOM 2553 N N . SER A 1 320 ? 6.668 4.52 32.094 1 56.66 320 SER A N 1
ATOM 2554 C CA . SER A 1 320 ? 5.777 5.234 33 1 56.66 320 SER A CA 1
ATOM 2555 C C . SER A 1 320 ? 4.973 6.301 32.25 1 56.66 320 SER A C 1
ATOM 2557 O O . SER A 1 320 ? 5.469 6.906 31.297 1 56.66 320 SER A O 1
ATOM 2559 N N . HIS A 1 321 ? 3.633 6.121 32.156 1 64.31 321 HIS A N 1
ATOM 2560 C CA . HIS A 1 321 ? 2.754 7.18 31.688 1 64.31 321 HIS A CA 1
ATOM 2561 C C . HIS A 1 321 ? 2.76 8.375 32.625 1 64.31 321 HIS A C 1
ATOM 2563 O O . HIS A 1 321 ? 1.704 8.812 33.094 1 64.31 321 HIS A O 1
ATOM 2569 N N . GLY A 1 322 ? 4.082 8.75 33.062 1 63.84 322 GLY A N 1
ATOM 2570 C CA . GLY A 1 322 ? 4.211 9.836 34.031 1 63.84 322 GLY A CA 1
ATOM 2571 C C . GLY A 1 322 ? 3.863 11.195 33.438 1 63.84 322 GLY A C 1
ATOM 2572 O O . GLY A 1 322 ? 3.629 11.32 32.25 1 63.84 322 GLY A O 1
ATOM 2573 N N . LEU A 1 323 ? 3.801 12.164 34.344 1 72.06 323 LEU A 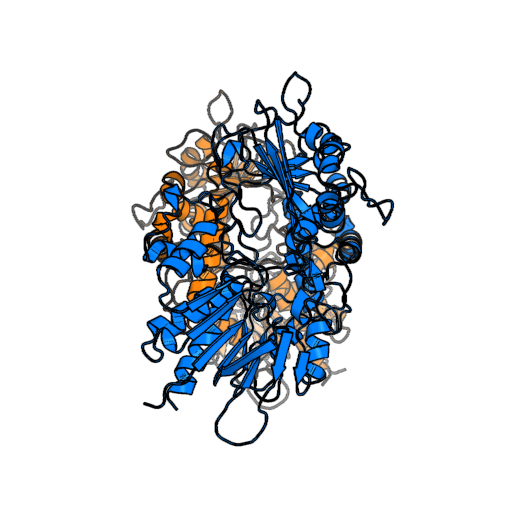N 1
ATOM 2574 C CA . LEU A 1 323 ? 3.412 13.539 34.062 1 72.06 323 LEU A CA 1
ATOM 2575 C C . LEU A 1 323 ? 4.465 14.219 33.188 1 72.06 323 LEU A C 1
ATOM 2577 O O . LEU A 1 323 ? 4.137 15.094 32.375 1 72.06 323 LEU A O 1
ATOM 2581 N N . VAL A 1 324 ? 5.766 13.781 33.312 1 89.12 324 VAL A N 1
ATOM 2582 C CA . VAL A 1 324 ? 6.863 14.375 32.531 1 89.12 324 VAL A CA 1
ATOM 2583 C C . VAL A 1 324 ? 7.516 13.312 31.656 1 89.12 324 VAL A C 1
ATOM 2585 O O . VAL A 1 324 ? 8.078 12.344 32.156 1 89.12 324 VAL A O 1
ATOM 2588 N N . PRO A 1 325 ? 7.375 13.547 30.344 1 92.88 325 PRO A N 1
ATOM 2589 C CA . PRO A 1 325 ? 8.008 12.57 29.469 1 92.88 325 PRO A CA 1
ATOM 2590 C C . PRO A 1 325 ? 9.523 12.516 29.625 1 92.88 325 PRO A C 1
ATOM 2592 O O . PRO A 1 325 ? 10.164 13.547 29.875 1 92.88 325 PRO A O 1
ATOM 2595 N N . LYS A 1 326 ? 10.086 11.289 29.547 1 93.31 326 LYS A N 1
ATOM 2596 C CA . LYS A 1 326 ? 11.531 11.086 29.609 1 93.31 326 LYS A CA 1
ATOM 2597 C C . LYS A 1 326 ? 12.094 10.711 28.25 1 93.31 326 LYS A C 1
ATOM 2599 O O . LYS A 1 326 ? 11.391 10.141 27.406 1 93.31 326 LYS A O 1
ATOM 2604 N N . SER A 1 327 ? 13.398 11.07 28.141 1 94.5 327 SER A N 1
ATOM 2605 C CA . SER A 1 327 ? 14.086 10.648 26.922 1 94.5 327 SER A CA 1
ATOM 2606 C C . SER A 1 327 ? 13.922 9.156 26.672 1 94.5 327 SER A C 1
ATOM 2608 O O . SER A 1 327 ? 13.93 8.359 27.609 1 94.5 327 SER A O 1
ATOM 2610 N N . TRP A 1 328 ? 13.703 8.75 25.438 1 95.19 328 TRP A N 1
ATOM 2611 C CA . TRP A 1 328 ? 13.648 7.379 24.953 1 95.19 328 TRP A CA 1
ATOM 2612 C C . TRP A 1 328 ? 12.266 6.777 25.172 1 95.19 328 TRP A C 1
ATOM 2614 O O . TRP A 1 328 ? 11.977 5.684 24.672 1 95.19 328 TRP A O 1
ATOM 2624 N N . GLU A 1 329 ? 11.367 7.496 25.859 1 94.31 329 GLU A N 1
ATOM 2625 C CA . GLU A 1 329 ? 10.039 6.945 26.109 1 94.31 329 GLU A CA 1
ATOM 2626 C C . GLU A 1 329 ? 9.141 7.094 24.891 1 94.31 329 GLU A C 1
ATOM 2628 O O . GLU A 1 329 ? 8.195 6.32 24.703 1 94.31 329 GLU A O 1
ATOM 2633 N N . TYR A 1 330 ? 9.414 8.094 24.078 1 95.94 330 TYR A N 1
ATOM 2634 C CA . TYR A 1 330 ? 8.625 8.375 22.875 1 95.94 330 TYR A CA 1
ATOM 2635 C C . TYR A 1 330 ? 9.516 8.508 21.656 1 95.94 330 TYR A C 1
ATOM 2637 O O . TYR A 1 330 ? 10.656 8.969 21.75 1 95.94 330 TYR A O 1
ATOM 2645 N N . PRO A 1 331 ? 9.039 8.039 20.516 1 96.94 331 PRO A N 1
ATOM 2646 C CA . PRO A 1 331 ? 9.859 8.133 19.297 1 96.94 331 PRO A CA 1
ATOM 2647 C C . PRO A 1 331 ? 10.008 9.57 18.797 1 96.94 331 PRO A C 1
ATOM 2649 O O . PRO A 1 331 ? 9.211 10.445 19.156 1 96.94 331 PRO A O 1
ATOM 2652 N N . ILE A 1 332 ? 11.008 9.844 18.094 1 95.81 332 ILE A N 1
ATOM 2653 C CA . ILE A 1 332 ? 11.141 11.133 17.422 1 95.81 332 ILE A CA 1
ATOM 2654 C C . ILE A 1 332 ? 11.438 10.922 15.938 1 95.81 332 ILE A C 1
ATOM 2656 O O . ILE A 1 332 ? 12.133 9.969 15.57 1 95.81 332 ILE A O 1
ATOM 2660 N N . TYR A 1 333 ? 10.859 11.641 15.125 1 97.31 333 TYR A N 1
ATOM 2661 C CA . TYR A 1 333 ? 11.008 11.719 13.68 1 97.31 333 TYR A CA 1
ATOM 2662 C C . TYR A 1 333 ? 11.711 13.008 13.273 1 97.31 333 TYR A C 1
ATOM 2664 O O . TYR A 1 333 ? 11.352 14.094 13.742 1 97.31 333 TYR A O 1
ATOM 2672 N N . ILE A 1 334 ? 12.758 12.891 12.43 1 98.44 334 ILE A N 1
ATOM 2673 C CA . ILE A 1 334 ? 13.633 14.031 12.18 1 98.44 334 ILE A CA 1
ATOM 2674 C C . ILE A 1 334 ? 13.711 14.305 10.68 1 98.44 334 ILE A C 1
ATOM 2676 O O . ILE A 1 334 ? 14.039 13.414 9.891 1 98.44 334 ILE A O 1
ATOM 2680 N N . ILE A 1 335 ? 13.383 15.484 10.273 1 98.31 335 ILE A N 1
ATOM 2681 C CA . ILE A 1 335 ? 13.664 15.969 8.93 1 98.31 335 ILE A CA 1
ATOM 2682 C C . ILE A 1 335 ? 15.07 16.547 8.867 1 98.31 335 ILE A C 1
ATOM 2684 O O . ILE A 1 335 ? 15.406 17.469 9.617 1 98.31 335 ILE A O 1
ATOM 2688 N N . ASN A 1 336 ? 15.875 16 7.988 1 98.5 336 ASN A N 1
ATOM 2689 C CA . ASN A 1 336 ? 17.266 16.391 7.836 1 98.5 336 ASN A CA 1
ATOM 2690 C C . ASN A 1 336 ? 17.422 17.594 6.895 1 98.5 336 ASN A C 1
ATOM 2692 O O . ASN A 1 336 ? 17.469 17.422 5.676 1 98.5 336 ASN A O 1
ATOM 2696 N N . TYR A 1 337 ? 17.594 18.734 7.441 1 98.19 337 TYR A N 1
ATOM 2697 C CA . TYR A 1 337 ? 17.656 19.953 6.633 1 98.19 337 TYR A CA 1
ATOM 2698 C C . TYR A 1 337 ? 18.984 20.047 5.891 1 98.19 337 TYR A C 1
ATOM 2700 O O . TYR A 1 337 ? 19.109 20.797 4.93 1 98.19 337 TYR A O 1
ATOM 2708 N N . ALA A 1 338 ? 19.984 19.234 6.328 1 97.94 338 ALA A N 1
ATOM 2709 C CA . ALA A 1 338 ? 21.234 19.188 5.57 1 97.94 338 ALA A CA 1
ATOM 2710 C C . ALA A 1 338 ? 21 18.594 4.18 1 97.94 338 ALA A C 1
ATOM 2712 O O . ALA A 1 338 ? 21.812 18.828 3.27 1 97.94 338 ALA A O 1
ATOM 2713 N N . ARG A 1 339 ? 19.953 17.828 4.078 1 96.56 339 ARG A N 1
ATOM 2714 C CA . ARG A 1 339 ? 19.594 17.25 2.789 1 96.56 339 ARG A CA 1
ATOM 2715 C C . ARG A 1 339 ? 18.578 18.109 2.051 1 96.56 339 ARG A C 1
ATOM 2717 O O . ARG A 1 339 ? 18.719 18.344 0.85 1 96.56 339 ARG A O 1
ATOM 2724 N N . VAL A 1 340 ? 17.594 18.641 2.736 1 96.25 340 VAL A N 1
ATOM 2725 C CA . VAL A 1 340 ? 16.531 19.453 2.154 1 96.25 340 VAL A CA 1
ATOM 2726 C C . VAL A 1 340 ? 17.125 20.781 1.652 1 96.25 340 VAL A C 1
ATOM 2728 O O . VAL A 1 340 ? 16.781 21.234 0.562 1 96.25 340 VAL A O 1
ATOM 2731 N N . PHE A 1 341 ? 17.922 21.391 2.48 1 96.5 341 PHE A N 1
ATOM 2732 C CA . PHE A 1 341 ? 18.719 22.562 2.184 1 96.5 341 PHE A CA 1
ATOM 2733 C C . PHE A 1 341 ? 20.203 22.25 2.303 1 96.5 341 PHE A C 1
ATOM 2735 O O . PHE A 1 341 ? 20.828 22.484 3.346 1 96.5 341 PHE A O 1
ATOM 2742 N N . PRO A 1 342 ? 20.766 21.812 1.171 1 95 342 PRO A N 1
ATOM 2743 C CA . PRO A 1 342 ? 22.125 21.281 1.239 1 95 342 PRO A CA 1
ATOM 2744 C C . PRO A 1 342 ? 23.094 22.219 1.964 1 95 342 PRO A C 1
ATOM 2746 O O . PRO A 1 342 ? 23.203 23.391 1.603 1 95 342 PRO A O 1
ATOM 2749 N N . GLY A 1 343 ? 23.672 21.641 3.043 1 94.19 343 GLY A N 1
ATOM 2750 C CA . GLY A 1 343 ? 24.688 22.359 3.795 1 94.19 343 GLY A CA 1
ATOM 2751 C C . GLY A 1 343 ? 24.141 23.031 5.047 1 94.19 343 GLY A C 1
ATOM 2752 O O . GLY A 1 343 ? 24.906 23.562 5.859 1 94.19 343 GLY A O 1
ATOM 2753 N N . THR A 1 344 ? 22.828 22.984 5.25 1 97.88 344 THR A N 1
ATOM 2754 C CA . THR A 1 344 ? 22.203 23.594 6.418 1 97.88 344 THR A CA 1
ATOM 2755 C C . THR A 1 344 ? 22.281 22.656 7.621 1 97.88 344 THR A C 1
ATOM 2757 O O . THR A 1 344 ? 21.734 21.547 7.59 1 97.88 344 THR A O 1
ATOM 2760 N N . ALA A 1 345 ? 22.938 23.094 8.633 1 98.31 345 ALA A N 1
ATOM 2761 C CA . ALA A 1 345 ? 23.141 22.266 9.805 1 98.31 345 ALA A CA 1
ATOM 2762 C C . ALA A 1 345 ? 21.969 22.375 10.773 1 98.31 345 ALA A C 1
ATOM 2764 O O . ALA A 1 345 ? 22.109 22.859 11.891 1 98.31 345 ALA A O 1
ATOM 2765 N N . SER A 1 346 ? 20.891 21.859 10.359 1 98.5 346 SER A N 1
ATOM 2766 C CA . SER A 1 346 ? 19.719 21.922 11.219 1 98.5 346 SER A CA 1
ATOM 2767 C C . SER A 1 346 ? 18.891 20.641 11.133 1 98.5 346 SER A C 1
ATOM 2769 O O . SER A 1 346 ? 18.906 19.953 10.102 1 98.5 346 SER A O 1
ATOM 2771 N N . LEU A 1 347 ? 18.297 20.25 12.219 1 98.69 347 LEU A N 1
ATOM 2772 C CA . LEU A 1 347 ? 17.359 19.141 12.352 1 98.69 347 LEU A CA 1
ATOM 2773 C C . LEU A 1 347 ? 15.992 19.641 12.781 1 98.69 347 LEU A C 1
ATOM 2775 O O . LEU A 1 347 ? 15.875 20.406 13.734 1 98.69 347 LEU A O 1
ATOM 2779 N N . VAL A 1 348 ? 14.977 19.281 12.039 1 98.75 348 VAL A N 1
ATOM 2780 C CA . VAL A 1 348 ? 13.594 19.547 12.438 1 98.75 348 VAL A CA 1
ATOM 2781 C C . VAL A 1 348 ? 12.969 18.281 13.016 1 98.75 348 VAL A C 1
ATOM 2783 O O . VAL A 1 348 ? 12.742 17.312 12.289 1 98.75 348 VAL A O 1
ATOM 2786 N N . VAL A 1 349 ? 12.648 18.312 14.281 1 98.75 349 VAL A N 1
ATOM 2787 C CA . VAL A 1 349 ? 12.18 17.141 15.008 1 98.75 349 VAL A CA 1
ATOM 2788 C C . VAL A 1 349 ? 10.672 17.25 15.25 1 98.75 349 VAL A C 1
ATOM 2790 O O . VAL A 1 349 ? 10.188 18.25 15.766 1 98.75 349 VAL A O 1
ATOM 2793 N N . LEU A 1 350 ? 9.938 16.219 14.844 1 98.5 350 LEU A N 1
ATOM 2794 C CA . LEU A 1 350 ? 8.523 16.125 15.18 1 98.5 350 LEU A CA 1
ATOM 2795 C C . LEU A 1 350 ? 8.328 15.484 16.547 1 98.5 350 LEU A C 1
ATOM 2797 O O . LEU A 1 350 ? 9.023 14.531 16.891 1 98.5 350 LEU A O 1
ATOM 2801 N N . THR A 1 351 ? 7.441 16.047 17.328 1 97.38 351 THR A N 1
ATOM 2802 C CA . THR A 1 351 ? 7.086 15.508 18.625 1 97.38 351 THR A CA 1
ATOM 2803 C C . THR A 1 351 ? 5.578 15.305 18.734 1 97.38 351 THR A C 1
ATOM 2805 O O . THR A 1 351 ? 4.805 15.945 18.016 1 97.38 351 THR A O 1
ATOM 2808 N N . GLN A 1 352 ? 5.164 14.391 19.516 1 97.12 352 GLN A N 1
ATOM 2809 C CA . GLN A 1 352 ? 3.762 14.062 19.75 1 97.12 352 GLN A CA 1
ATOM 2810 C C . GLN A 1 352 ? 3.4 14.25 21.219 1 97.12 352 GLN A C 1
ATOM 2812 O O . GLN A 1 352 ? 4.277 14.461 22.062 1 97.12 352 GLN A O 1
ATOM 2817 N N . SER A 1 353 ? 2.059 14.25 21.5 1 95.94 353 SER A N 1
ATOM 2818 C CA . SER A 1 353 ? 1.607 14.164 22.891 1 95.94 353 SER A CA 1
ATOM 2819 C C . SER A 1 353 ? 2.178 12.93 23.578 1 95.94 353 SER A C 1
ATOM 2821 O O . SER A 1 353 ? 2.248 11.859 22.984 1 95.94 353 SER A O 1
ATOM 2823 N N . PRO A 1 354 ? 2.66 13.078 24.812 1 95.69 354 PRO A N 1
ATOM 2824 C CA . PRO A 1 354 ? 2.623 14.273 25.656 1 95.69 354 PRO A CA 1
ATOM 2825 C C . PRO A 1 354 ? 3.889 15.125 25.547 1 95.69 354 PRO A C 1
ATOM 2827 O O . PRO A 1 354 ? 4.02 16.141 26.219 1 95.69 354 PRO A O 1
ATOM 2830 N N . VAL A 1 355 ? 4.84 14.719 24.734 1 96.75 355 VAL A N 1
ATOM 2831 C CA . VAL A 1 355 ? 6.125 15.398 24.609 1 96.75 355 VAL A CA 1
ATOM 2832 C C . VAL A 1 355 ? 5.906 16.828 24.109 1 96.75 355 VAL A C 1
ATOM 2834 O O . VAL A 1 355 ? 6.52 17.766 24.609 1 96.75 355 VAL A O 1
ATOM 2837 N N . THR A 1 356 ? 5.027 16.984 23.203 1 97.69 356 THR A N 1
ATOM 2838 C CA . THR A 1 356 ? 4.746 18.297 22.625 1 97.69 356 THR A CA 1
ATOM 2839 C C . THR A 1 356 ? 4.277 19.266 23.719 1 97.69 356 THR A C 1
ATOM 2841 O O . THR A 1 356 ? 4.828 20.359 23.859 1 97.69 356 THR A O 1
ATOM 2844 N N . GLU A 1 357 ? 3.268 18.859 24.484 1 97.12 357 GLU A N 1
ATOM 2845 C CA . GLU A 1 357 ? 2.76 19.719 25.547 1 97.12 357 GLU A CA 1
ATOM 2846 C C . GLU A 1 357 ? 3.867 20.094 26.531 1 97.12 357 GLU A C 1
ATOM 2848 O O . GLU A 1 357 ? 3.977 21.266 26.922 1 97.12 357 GLU A O 1
ATOM 2853 N N . TYR A 1 358 ? 4.66 19.125 26.844 1 97.19 358 TYR A N 1
ATOM 2854 C CA . TYR A 1 358 ? 5.727 19.359 27.812 1 97.19 358 TYR A CA 1
ATOM 2855 C C . TYR A 1 358 ? 6.746 20.359 27.281 1 97.19 358 TYR A C 1
ATOM 2857 O O . TYR A 1 358 ? 7.074 21.344 27.938 1 97.19 358 TYR A O 1
ATOM 2865 N N . LEU A 1 359 ? 7.219 20.156 26.078 1 98.31 359 LEU A N 1
ATOM 2866 C CA . LEU A 1 359 ? 8.297 20.969 25.531 1 98.31 359 LEU A CA 1
ATOM 2867 C C . LEU A 1 359 ? 7.793 22.359 25.156 1 98.31 359 LEU A C 1
ATOM 2869 O O . LEU A 1 359 ? 8.539 23.344 25.25 1 98.31 359 LEU A O 1
ATOM 2873 N N . GLU A 1 360 ? 6.566 22.453 24.734 1 98.31 360 GLU A N 1
ATOM 2874 C CA . GLU A 1 360 ? 6.008 23.766 24.438 1 98.31 360 GLU A CA 1
ATOM 2875 C C . GLU A 1 360 ? 5.828 24.578 25.719 1 98.31 360 GLU A C 1
ATOM 2877 O O . GLU A 1 360 ? 5.949 25.812 25.688 1 98.31 360 GLU A O 1
ATOM 2882 N N . ALA A 1 361 ? 5.57 23.922 26.781 1 97.81 361 ALA A N 1
ATOM 2883 C CA . ALA A 1 361 ? 5.461 24.594 28.078 1 97.81 361 ALA A CA 1
ATOM 2884 C C . ALA A 1 361 ? 6.84 24.891 28.656 1 97.81 361 ALA A C 1
ATOM 2886 O O . ALA A 1 361 ? 7 25.828 29.453 1 97.81 361 ALA A O 1
ATOM 2887 N N . HIS A 1 362 ? 7.863 24.094 28.281 1 98.12 362 HIS A N 1
ATOM 2888 C CA . HIS A 1 362 ? 9.227 24.219 28.766 1 98.12 362 HIS A CA 1
ATOM 2889 C C . HIS A 1 362 ? 10.234 24.188 27.625 1 98.12 362 HIS A C 1
ATOM 2891 O O . HIS A 1 362 ? 11.086 23.297 27.562 1 98.12 362 HIS A O 1
ATOM 2897 N N . PRO A 1 363 ? 10.242 25.234 26.797 1 98.31 363 PRO A N 1
ATOM 2898 C CA . PRO A 1 363 ? 11.086 25.203 25.609 1 98.31 363 PRO A CA 1
ATOM 2899 C C . PRO A 1 363 ? 12.57 25.031 25.938 1 98.31 363 PRO A C 1
ATOM 2901 O O . PRO A 1 363 ? 13.32 24.469 25.141 1 98.31 363 PRO A O 1
ATOM 2904 N N . GLN A 1 364 ? 13 25.5 27.109 1 98.06 364 GLN A N 1
ATOM 2905 C CA . GLN A 1 364 ? 14.398 25.391 27.516 1 98.06 364 GLN A CA 1
ATOM 2906 C C . GLN A 1 364 ? 14.789 23.938 27.75 1 98.06 364 GLN A C 1
ATOM 2908 O O . GLN A 1 364 ? 15.977 23.609 27.812 1 98.06 364 GLN A O 1
ATOM 2913 N N . GLN A 1 365 ? 13.812 23.016 27.859 1 98.31 365 GLN A N 1
ATOM 2914 C CA . GLN A 1 365 ? 14.078 21.609 28.094 1 98.31 365 GLN A CA 1
ATOM 2915 C C . GLN A 1 365 ? 14.188 20.828 26.797 1 98.31 365 GLN A C 1
ATOM 2917 O O . GLN A 1 365 ? 14.492 19.625 26.797 1 98.31 365 GLN A O 1
ATOM 2922 N N . ALA A 1 366 ? 14 21.5 25.672 1 98.62 366 ALA A N 1
ATOM 2923 C CA . ALA A 1 366 ? 13.945 20.797 24.391 1 98.62 366 ALA A CA 1
ATOM 2924 C C . ALA A 1 366 ? 15.266 20.078 24.109 1 98.62 366 ALA A C 1
ATOM 2926 O O . ALA A 1 366 ? 15.273 18.875 23.844 1 98.62 366 ALA A O 1
ATOM 2927 N N . TRP A 1 367 ? 16.375 20.75 24.188 1 98.56 367 TRP A N 1
ATOM 2928 C CA . TRP A 1 367 ? 17.656 20.141 23.859 1 98.56 367 TRP A CA 1
ATOM 2929 C C . TRP A 1 367 ? 18.047 19.125 24.922 1 98.56 367 TRP A C 1
ATOM 2931 O O . TRP A 1 367 ? 18.391 17.984 24.609 1 98.56 367 TRP A O 1
ATOM 2941 N N . PRO A 1 368 ? 17.953 19.422 26.25 1 98.19 368 PRO A N 1
ATOM 2942 C CA . PRO A 1 368 ? 18.266 18.406 27.25 1 98.19 368 PRO A CA 1
ATOM 2943 C C . PRO A 1 368 ? 17.453 17.109 27.062 1 98.19 368 PRO A C 1
ATOM 2945 O O . PRO A 1 368 ? 17.984 16.016 27.266 1 98.19 368 PRO A O 1
ATOM 2948 N N . TYR A 1 369 ? 16.203 17.25 26.688 1 97.38 369 TYR A N 1
ATOM 2949 C CA . TYR A 1 369 ? 15.344 16.094 26.469 1 97.38 369 TYR A CA 1
ATOM 2950 C C . TYR A 1 369 ? 15.812 15.281 25.266 1 97.38 369 TYR A C 1
ATOM 2952 O O . TYR A 1 369 ? 15.836 14.055 25.312 1 97.38 369 TYR A O 1
ATOM 2960 N N . MET A 1 370 ? 16.219 15.93 24.219 1 97.38 370 MET A N 1
ATOM 2961 C CA . MET A 1 370 ? 16.453 15.273 22.938 1 97.38 370 MET A CA 1
ATOM 2962 C C . MET A 1 370 ? 17.906 14.805 22.812 1 97.38 370 MET A C 1
ATOM 2964 O O . MET A 1 370 ? 18.203 13.883 22.062 1 97.38 370 MET A O 1
ATOM 2968 N N . GLN A 1 371 ? 18.812 15.43 23.531 1 97.94 371 GLN A N 1
ATOM 2969 C CA . GLN A 1 371 ? 20.25 15.258 23.375 1 97.94 371 GLN A CA 1
ATOM 2970 C C . GLN A 1 371 ? 20.641 13.789 23.484 1 97.94 371 GLN A C 1
ATOM 2972 O O . GLN A 1 371 ? 21.359 13.266 22.641 1 97.94 371 GLN A O 1
ATOM 2977 N N . PRO A 1 372 ? 20.141 13.039 24.516 1 96.94 372 PRO A N 1
ATOM 2978 C CA . PRO A 1 3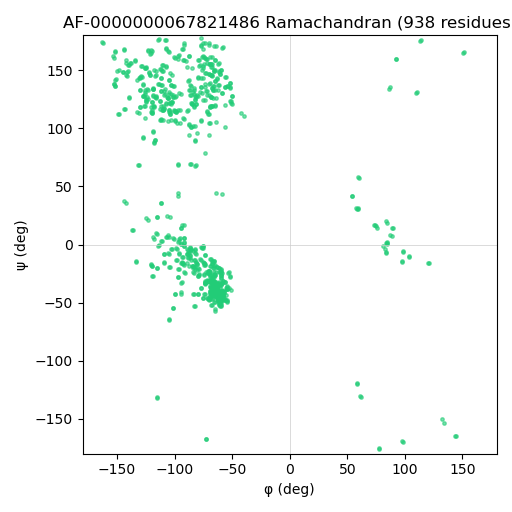72 ? 20.562 11.641 24.609 1 96.94 372 PRO A CA 1
ATOM 2979 C C . PRO A 1 372 ? 20.141 10.812 23.406 1 96.94 372 PRO A C 1
ATOM 2981 O O . PRO A 1 372 ? 20.844 9.883 23.016 1 96.94 372 PRO A O 1
ATOM 2984 N N . MET A 1 373 ? 19.016 11.102 22.859 1 97.44 373 MET A N 1
ATOM 2985 C CA . MET A 1 373 ? 18.5 10.367 21.703 1 97.44 373 MET A CA 1
ATOM 2986 C C . MET A 1 373 ? 19.25 10.766 20.438 1 97.44 373 MET A C 1
ATOM 2988 O O . MET A 1 373 ? 19.703 9.898 19.688 1 97.44 373 MET A O 1
ATOM 2992 N N . LEU A 1 374 ? 19.422 12.07 20.266 1 97.75 374 LEU A N 1
ATOM 2993 C CA . LEU A 1 374 ? 20.016 12.578 19.031 1 97.75 374 LEU A CA 1
ATOM 2994 C C . LEU A 1 374 ? 21.5 12.234 18.953 1 97.75 374 LEU A C 1
ATOM 2996 O O . LEU A 1 374 ? 22.078 12.188 17.859 1 97.75 374 LEU A O 1
ATOM 3000 N N . SER A 1 375 ? 22.125 11.992 20.062 1 96.25 375 SER A N 1
ATOM 3001 C CA . SER A 1 375 ? 23.531 11.617 20.078 1 96.25 375 SER A CA 1
ATOM 3002 C C . SER A 1 375 ? 23.766 10.312 19.328 1 96.25 375 SER A C 1
ATOM 3004 O O . SER A 1 375 ? 24.859 10.047 18.859 1 96.25 375 SER A O 1
ATOM 3006 N N . LYS A 1 376 ? 22.703 9.492 19.141 1 96.44 376 LYS A N 1
ATOM 3007 C CA . LYS A 1 376 ? 22.797 8.227 18.422 1 96.44 376 LYS A CA 1
ATOM 3008 C C . LYS A 1 376 ? 23.094 8.453 16.953 1 96.44 376 LYS A C 1
ATOM 3010 O O . LYS A 1 376 ? 23.562 7.551 16.25 1 96.44 376 LYS A O 1
ATOM 3015 N N . LEU A 1 377 ? 22.828 9.672 16.438 1 97.81 377 LEU A N 1
ATOM 3016 C CA . LEU A 1 377 ? 23 9.992 15.023 1 97.81 377 LEU A CA 1
ATOM 3017 C C . LEU A 1 377 ? 24.453 10.312 14.703 1 97.81 377 LEU A C 1
ATOM 3019 O O . LEU A 1 377 ? 24.812 10.484 13.531 1 97.81 377 LEU A O 1
ATOM 3023 N N . ASN A 1 378 ? 25.281 10.414 15.695 1 96.81 378 ASN A N 1
ATOM 3024 C CA . ASN A 1 378 ? 26.625 10.953 15.539 1 96.81 378 ASN A CA 1
ATOM 3025 C C . ASN A 1 378 ? 27.5 10.039 14.688 1 96.81 378 ASN A C 1
ATOM 3027 O O . ASN A 1 378 ? 27.703 8.875 15.023 1 96.81 378 ASN A O 1
ATOM 3031 N N . VAL A 1 379 ? 27.953 10.555 13.625 1 93.94 379 VAL A N 1
ATOM 3032 C CA . VAL A 1 379 ? 28.844 9.805 12.766 1 93.94 379 VAL A CA 1
ATOM 3033 C C . VAL A 1 379 ? 30.25 10.422 12.805 1 93.94 379 VAL A C 1
ATOM 3035 O O . VAL A 1 379 ? 31.141 9.992 12.086 1 93.94 379 VAL A O 1
ATOM 3038 N N . SER A 1 380 ? 30.391 11.406 13.602 1 86.75 380 SER A N 1
ATOM 3039 C CA . SER A 1 380 ? 31.656 12.133 13.703 1 86.75 380 SER A CA 1
ATOM 3040 C C . SER A 1 380 ? 32.531 11.57 14.82 1 86.75 380 SER A C 1
ATOM 3042 O O . SER A 1 380 ? 32.062 10.773 15.633 1 86.75 380 SER A O 1
ATOM 3044 N N . SER A 1 381 ? 33.75 12.055 14.75 1 89 381 SER A N 1
ATOM 3045 C CA . SER A 1 381 ? 34.719 11.633 15.75 1 89 381 SER A CA 1
ATOM 3046 C C . SER A 1 381 ? 34.656 12.523 16.984 1 89 381 SER A C 1
ATOM 3048 O O . SER A 1 381 ? 35.25 12.195 18.031 1 89 381 SER A O 1
ATOM 3050 N N . PHE A 1 382 ? 33.906 13.57 16.922 1 89.75 382 PHE A N 1
ATOM 3051 C CA . PHE A 1 382 ? 33.844 14.508 18.031 1 89.75 382 PHE A CA 1
ATOM 3052 C C . PHE A 1 382 ? 32.531 14.391 18.75 1 89.75 382 PHE A C 1
ATOM 3054 O O . PHE A 1 382 ? 31.578 13.758 18.25 1 89.75 382 PHE A O 1
ATOM 3061 N N . SER A 1 383 ? 32.5 15.023 19.875 1 92.44 383 SER A N 1
ATOM 3062 C CA . SER A 1 383 ? 31.281 15.055 20.672 1 92.44 383 SER A CA 1
ATOM 3063 C C . SER A 1 383 ? 30.234 15.961 20.031 1 92.44 383 SER A C 1
ATOM 3065 O O . SER A 1 383 ? 30.562 16.984 19.422 1 92.44 383 SER A O 1
ATOM 3067 N N . VAL A 1 384 ? 28.953 15.594 20.219 1 94.75 384 VAL A N 1
ATOM 3068 C CA . VAL A 1 384 ? 27.844 16.375 19.688 1 94.75 384 VAL A CA 1
ATOM 3069 C C . VAL A 1 384 ? 27.812 17.75 20.359 1 94.75 384 VAL A C 1
ATOM 3071 O O . VAL A 1 384 ? 27.719 17.859 21.578 1 94.75 384 VAL A O 1
ATOM 3074 N N . PRO A 1 385 ? 27.938 18.781 19.594 1 95.62 385 PRO A N 1
ATOM 3075 C CA . PRO A 1 385 ? 27.891 20.125 20.172 1 95.62 385 PRO A CA 1
ATOM 3076 C C . PRO A 1 385 ? 26.484 20.547 20.578 1 95.62 385 PRO A C 1
ATOM 3078 O O . PRO A 1 385 ? 25.5 19.969 20.109 1 95.62 385 PRO A O 1
ATOM 3081 N N . ASP A 1 386 ? 26.469 21.562 21.469 1 97.81 386 ASP A N 1
ATOM 3082 C CA . ASP A 1 386 ? 25.188 22.188 21.734 1 97.81 386 ASP A CA 1
ATOM 3083 C C . ASP A 1 386 ? 24.672 22.953 20.516 1 97.81 386 ASP A C 1
ATOM 3085 O O . ASP A 1 386 ? 25.453 23.484 19.734 1 97.81 386 ASP A O 1
ATOM 3089 N N . PRO A 1 387 ? 23.359 22.938 20.375 1 98.62 387 PRO A N 1
ATOM 3090 C CA . PRO A 1 387 ? 22.828 23.75 19.266 1 98.62 387 PRO A CA 1
ATOM 3091 C C . PRO A 1 387 ? 23.062 25.234 19.469 1 98.62 387 PRO A C 1
ATOM 3093 O O . PRO A 1 387 ? 23.062 25.734 20.594 1 98.62 387 PRO A O 1
ATOM 3096 N N . ILE A 1 388 ? 23.219 25.922 18.359 1 98.69 388 ILE A N 1
ATOM 3097 C CA . ILE A 1 388 ? 23.406 27.375 18.406 1 98.69 388 ILE A CA 1
ATOM 3098 C C . ILE A 1 388 ? 22.047 28.062 18.484 1 98.69 388 ILE A C 1
ATOM 3100 O O . ILE A 1 388 ? 21.969 29.266 18.75 1 98.69 388 ILE A O 1
ATOM 3104 N N . ASN A 1 389 ? 21.016 27.406 18.141 1 98.62 389 ASN A N 1
ATOM 3105 C CA . ASN A 1 389 ? 19.656 27.906 18.156 1 98.62 389 ASN A CA 1
ATOM 3106 C C . ASN A 1 389 ? 18.641 26.797 18.375 1 98.62 389 ASN A C 1
ATOM 3108 O O . ASN A 1 389 ? 18.828 25.672 17.891 1 98.62 389 ASN A O 1
ATOM 3112 N N . VAL A 1 390 ? 17.641 26.969 19.203 1 98.75 390 VAL A N 1
ATOM 3113 C CA . VAL A 1 390 ? 16.531 26.047 19.438 1 98.75 390 VAL A CA 1
ATOM 3114 C C . VAL A 1 390 ? 15.195 26.781 19.234 1 98.75 390 VAL A C 1
ATOM 3116 O O . VAL A 1 390 ? 14.961 27.828 19.844 1 98.75 390 VAL A O 1
ATOM 3119 N N . ILE A 1 391 ? 14.398 26.344 18.297 1 98.75 391 ILE A N 1
ATOM 3120 C CA . ILE A 1 391 ? 13.055 26.859 18.062 1 98.75 391 ILE A CA 1
ATOM 3121 C C . ILE A 1 391 ? 12.016 25.797 18.391 1 98.75 391 ILE A C 1
ATOM 3123 O O . ILE A 1 391 ? 12.102 24.672 17.922 1 98.75 391 ILE A O 1
ATOM 3127 N N . VAL A 1 392 ? 11.047 26.078 19.312 1 98.75 392 VAL A N 1
ATOM 3128 C CA . VAL A 1 392 ? 10 25.156 19.719 1 98.75 392 VAL A CA 1
ATOM 3129 C C . VAL A 1 392 ? 8.633 25.734 19.375 1 98.75 392 VAL A C 1
ATOM 3131 O O . VAL A 1 392 ? 8.383 26.922 19.594 1 98.75 392 VAL A O 1
ATOM 3134 N N . THR A 1 393 ? 7.77 24.938 18.797 1 98.38 393 THR A N 1
ATOM 3135 C CA . THR A 1 393 ? 6.414 25.391 18.5 1 98.38 393 THR A CA 1
ATOM 3136 C C . THR A 1 393 ? 5.648 25.672 19.797 1 98.38 393 THR A C 1
ATOM 3138 O O . THR A 1 393 ? 6.129 25.375 20.891 1 98.38 393 THR A O 1
ATOM 3141 N N . ASP A 1 394 ? 4.461 26.281 19.641 1 97.94 394 ASP A N 1
ATOM 3142 C CA . ASP A 1 394 ? 3.646 26.625 20.812 1 97.94 394 ASP A CA 1
ATOM 3143 C C . ASP A 1 394 ? 2.16 26.406 20.516 1 97.94 394 ASP A C 1
ATOM 3145 O O . ASP A 1 394 ? 1.321 27.203 20.969 1 97.94 394 ASP A O 1
ATOM 3149 N N . TRP A 1 395 ? 1.825 25.438 19.781 1 97.62 395 TRP A N 1
ATOM 3150 C CA . TRP A 1 395 ? 0.458 25.203 19.328 1 97.62 395 TRP A CA 1
ATOM 3151 C C . TRP A 1 395 ? -0.458 24.875 20.5 1 97.62 395 TRP A C 1
ATOM 3153 O O . TRP A 1 395 ? -1.616 25.297 20.531 1 97.62 395 TRP A O 1
ATOM 3163 N N . THR A 1 396 ? 0.035 24.078 21.5 1 97.62 396 THR A N 1
ATOM 3164 C CA . THR A 1 396 ? -0.785 23.688 22.625 1 97.62 396 THR A CA 1
ATOM 3165 C C . THR A 1 396 ? -0.967 24.844 23.609 1 97.62 396 THR A C 1
ATOM 3167 O O . THR A 1 396 ? -1.889 24.844 24.422 1 97.62 396 THR A O 1
ATOM 3170 N N . LYS A 1 397 ? -0.139 25.859 23.453 1 97.56 397 LYS A N 1
ATOM 3171 C CA . LYS A 1 397 ? -0.197 27.016 24.328 1 97.56 397 LYS A CA 1
ATOM 3172 C C . LYS A 1 397 ? -1.013 28.141 23.688 1 97.56 397 LYS A C 1
ATOM 3174 O O . LYS A 1 397 ? -1.455 29.062 24.391 1 97.56 397 LYS A O 1
ATOM 3179 N N . ASN A 1 398 ? -1.13 28.062 22.375 1 97.44 398 ASN A N 1
ATOM 3180 C CA . ASN A 1 398 ? -1.951 29.062 21.688 1 97.44 398 ASN A CA 1
ATOM 3181 C C . ASN A 1 398 ? -3.43 28.891 22.016 1 97.44 398 ASN A C 1
ATOM 3183 O O . ASN A 1 398 ? -4.023 27.844 21.734 1 97.44 398 ASN A O 1
ATOM 3187 N N . PRO A 1 399 ? -4.035 29.859 22.594 1 97.12 399 PRO A N 1
ATOM 3188 C CA . PRO A 1 399 ? -5.406 29.688 23.078 1 97.12 399 PRO A CA 1
ATOM 3189 C C . PRO A 1 399 ? -6.41 29.469 21.953 1 97.12 399 PRO A C 1
ATOM 3191 O O . PRO A 1 399 ? -7.535 29.047 22.188 1 97.12 399 PRO A O 1
ATOM 3194 N N . PHE A 1 400 ? -6.004 29.75 20.703 1 97.5 400 PHE A N 1
ATOM 3195 C CA . PHE A 1 400 ? -6.957 29.656 19.609 1 97.5 400 PHE A CA 1
ATOM 3196 C C . PHE A 1 400 ? -6.637 28.453 18.719 1 97.5 400 PHE A C 1
ATOM 3198 O O . PHE A 1 400 ? -7.395 28.141 17.797 1 97.5 400 PHE A O 1
ATOM 3205 N N . SER A 1 401 ? -5.484 27.781 18.953 1 96.5 401 SER A N 1
ATOM 3206 C CA . SER A 1 401 ? -5.168 26.516 18.281 1 96.5 401 SER A CA 1
ATOM 3207 C C . SER A 1 401 ? -5.43 25.328 19.203 1 96.5 401 SER A C 1
ATOM 3209 O O . SER A 1 401 ? -6.148 24.391 18.828 1 96.5 401 SER A O 1
ATOM 3211 N N . ARG A 1 402 ? -4.801 25.391 20.375 1 96.94 402 ARG A N 1
ATOM 3212 C CA . ARG A 1 402 ? -4.969 24.422 21.469 1 96.94 402 ARG A CA 1
ATOM 3213 C C . ARG A 1 402 ? -4.625 23.016 21.016 1 96.94 402 ARG A C 1
ATOM 3215 O O . ARG A 1 402 ? -5.273 22.047 21.422 1 96.94 402 ARG A O 1
ATOM 3222 N N . GLY A 1 403 ? -3.725 22.938 20.094 1 96.69 403 GLY A N 1
ATOM 3223 C CA . GLY A 1 403 ? -3.279 21.656 19.562 1 96.69 403 GLY A CA 1
ATOM 3224 C C . GLY A 1 403 ? -2.969 21.703 18.078 1 96.69 403 GLY A C 1
ATOM 3225 O O . GLY A 1 403 ? -2.758 22.781 17.516 1 96.69 403 GLY A O 1
ATOM 3226 N N . ALA A 1 404 ? -2.865 20.484 17.453 1 96.06 404 ALA A N 1
ATOM 3227 C CA . ALA A 1 404 ? -2.426 20.422 16.062 1 96.06 404 ALA A CA 1
ATOM 3228 C C . ALA A 1 404 ? -3.598 20.141 15.117 1 96.06 404 ALA A C 1
ATOM 3230 O O . ALA A 1 404 ? -3.994 21 14.328 1 96.06 404 ALA A O 1
ATOM 3231 N N . TYR A 1 405 ? -4.227 19 15.203 1 95.38 405 TYR A N 1
ATOM 3232 C CA . TYR A 1 405 ? -5.355 18.609 14.367 1 95.38 405 TYR A CA 1
ATOM 3233 C C . TYR A 1 405 ? -6.113 17.438 14.992 1 95.38 405 TYR A C 1
ATOM 3235 O O . TYR A 1 405 ? -5.75 16.969 16.062 1 95.38 405 TYR A O 1
ATOM 3243 N N . SER A 1 406 ? -7.219 17.125 14.352 1 95.19 406 SER A N 1
ATOM 3244 C CA . SER A 1 406 ? -8.094 16.062 14.867 1 95.19 406 SER A CA 1
ATOM 3245 C C . SER A 1 406 ? -7.379 14.727 14.906 1 95.19 406 SER A C 1
ATOM 3247 O O . SER A 1 406 ? -6.594 14.406 14.008 1 95.19 406 SER A O 1
ATOM 3249 N N . ALA A 1 407 ? -7.531 13.984 15.93 1 96.12 407 ALA A N 1
ATOM 3250 C CA . ALA A 1 407 ? -6.965 12.648 16.125 1 96.12 407 ALA A CA 1
ATOM 3251 C C . ALA A 1 407 ? -8.047 11.656 16.547 1 96.12 407 ALA A C 1
ATOM 3253 O O . ALA A 1 407 ? -9.055 12.039 17.141 1 96.12 407 ALA A O 1
ATOM 3254 N N . VAL A 1 408 ? -7.848 10.43 16.25 1 95.81 408 VAL A N 1
ATOM 3255 C CA . VAL A 1 408 ? -8.828 9.391 16.547 1 95.81 408 VAL A CA 1
ATOM 3256 C C . VAL A 1 408 ? -8.281 8.461 17.625 1 95.81 408 VAL A C 1
ATOM 3258 O O . VAL A 1 408 ? -7.344 7.695 17.375 1 95.81 408 VAL A O 1
ATOM 3261 N N . LYS A 1 409 ? -8.789 8.531 18.812 1 97 409 LYS A N 1
ATOM 3262 C CA . LYS A 1 409 ? -8.445 7.629 19.906 1 97 409 LYS A CA 1
ATOM 3263 C C . LYS A 1 409 ? -9.32 6.379 19.891 1 97 409 LYS A C 1
ATOM 3265 O O . LYS A 1 409 ? -10.344 6.344 19.203 1 97 409 LYS A O 1
ATOM 3270 N N . THR A 1 410 ? -8.836 5.387 20.594 1 96.62 410 THR A N 1
ATOM 3271 C CA . THR A 1 410 ? -9.609 4.156 20.719 1 96.62 410 THR A CA 1
ATOM 3272 C C . THR A 1 410 ? -11.039 4.461 21.172 1 96.62 410 THR A C 1
ATOM 3274 O O . THR A 1 410 ? -11.242 5.168 22.172 1 96.62 410 THR A O 1
ATOM 3277 N N . GLY A 1 411 ? -11.984 4.039 20.422 1 93.31 411 GLY A N 1
ATOM 3278 C CA . GLY A 1 411 ? -13.375 4.23 20.797 1 93.31 411 GLY A CA 1
ATOM 3279 C C . GLY A 1 411 ? -14.008 5.441 20.125 1 93.31 411 GLY A C 1
ATOM 3280 O O . GLY A 1 411 ? -15.227 5.602 20.156 1 93.31 411 GLY A O 1
ATOM 3281 N N . ASP A 1 412 ? -13.188 6.359 19.531 1 92.81 412 ASP A N 1
ATOM 3282 C CA . ASP A 1 412 ? -13.703 7.516 18.812 1 92.81 412 ASP A CA 1
ATOM 3283 C C . ASP A 1 412 ? -14.422 7.094 17.531 1 92.81 412 ASP A C 1
ATOM 3285 O O . ASP A 1 412 ? -14.25 5.965 17.062 1 92.81 412 ASP A O 1
ATOM 3289 N N . SER A 1 413 ? -15.25 7.984 17 1 87.5 413 SER A N 1
ATOM 3290 C CA . SER A 1 413 ? -15.977 7.785 15.75 1 87.5 413 SER A CA 1
ATOM 3291 C C . SER A 1 413 ? -15.758 8.953 14.789 1 87.5 413 SER A C 1
ATOM 3293 O O . SER A 1 413 ? -16.578 9.875 14.734 1 87.5 413 SER A O 1
ATOM 3295 N N . PRO A 1 414 ? -14.766 8.82 13.969 1 89.94 414 PRO A N 1
ATOM 3296 C CA . PRO A 1 414 ? -14.422 9.969 13.125 1 89.94 414 PRO A CA 1
ATOM 3297 C C . PRO A 1 414 ? -15.477 10.258 12.062 1 89.94 414 PRO A C 1
ATOM 3299 O O . PRO A 1 414 ? -15.633 11.406 11.633 1 89.94 414 PRO A O 1
ATOM 3302 N N . ASP A 1 415 ? -16.266 9.32 11.68 1 91.56 415 ASP A N 1
ATOM 3303 C CA . ASP A 1 415 ? -17.25 9.5 10.625 1 91.56 415 ASP A CA 1
ATOM 3304 C C . ASP A 1 415 ? -18.391 10.398 11.102 1 91.56 415 ASP A C 1
ATOM 3306 O O . ASP A 1 415 ? -18.953 11.164 10.312 1 91.56 415 ASP A O 1
ATOM 3310 N N . ASP A 1 416 ? -18.688 10.352 12.336 1 92.75 416 ASP A N 1
ATOM 3311 C CA . ASP A 1 416 ? -19.828 11.086 12.883 1 92.75 416 ASP A CA 1
ATOM 3312 C C . ASP A 1 416 ? -19.625 12.594 12.742 1 92.75 416 ASP A C 1
ATOM 3314 O O . ASP A 1 416 ? -20.547 13.305 12.328 1 92.75 416 ASP A O 1
ATOM 3318 N N . ILE A 1 417 ? -18.484 13 13.062 1 95 417 ILE A N 1
ATOM 3319 C CA . ILE A 1 417 ? -18.25 14.445 13.023 1 95 417 ILE A CA 1
ATOM 3320 C C . ILE A 1 417 ? -18.312 14.938 11.586 1 95 417 ILE A C 1
ATOM 3322 O O . ILE A 1 417 ? -18.844 16.016 11.312 1 95 417 ILE A O 1
ATOM 3326 N N . ILE A 1 418 ? -17.781 14.172 10.703 1 94.81 418 ILE A N 1
ATOM 3327 C CA . ILE A 1 418 ? -17.766 14.57 9.297 1 94.81 418 ILE A CA 1
ATOM 3328 C C . ILE A 1 418 ? -19.203 14.625 8.766 1 94.81 418 ILE A C 1
ATOM 3330 O O . ILE A 1 418 ? -19.594 15.609 8.125 1 94.81 418 ILE A O 1
ATOM 3334 N N . ILE A 1 419 ? -19.969 13.695 9.117 1 95.06 419 ILE A N 1
ATOM 3335 C CA . ILE A 1 419 ? -21.344 13.617 8.656 1 95.06 419 ILE A CA 1
ATOM 3336 C C . ILE A 1 419 ? -22.141 14.797 9.203 1 95.06 419 ILE A C 1
ATOM 3338 O O . ILE A 1 419 ? -22.953 15.383 8.492 1 95.06 419 ILE A O 1
ATOM 3342 N N . HIS A 1 420 ? -21.859 15.211 10.398 1 95.69 420 HIS A N 1
ATOM 3343 C CA . HIS A 1 420 ? -22.625 16.25 11.062 1 95.69 420 HIS A CA 1
ATOM 3344 C C . HIS A 1 420 ? -22.172 17.641 10.648 1 95.69 420 HIS A C 1
ATOM 3346 O O . HIS A 1 420 ? -22.953 18.594 10.656 1 95.69 420 HIS A O 1
ATOM 3352 N N . LEU A 1 421 ? -20.891 17.719 10.195 1 96.62 421 LEU A N 1
ATOM 3353 C CA . LEU A 1 421 ? -20.344 19.062 9.977 1 96.62 421 LEU A CA 1
ATOM 3354 C C . LEU A 1 421 ? -20.188 19.344 8.484 1 96.62 421 LEU A C 1
ATOM 3356 O O . LEU A 1 421 ? -20.031 20.484 8.078 1 96.62 421 LEU A O 1
ATOM 3360 N N . SER A 1 422 ? -20.234 18.344 7.625 1 93.31 422 SER A N 1
ATOM 3361 C CA . SER A 1 422 ? -20.016 18.547 6.199 1 93.31 422 SER A CA 1
ATOM 3362 C C . SER A 1 422 ? -21.156 19.344 5.562 1 93.31 422 SER A C 1
ATOM 3364 O O . SER A 1 422 ? -20.953 20.031 4.562 1 93.31 422 SER A O 1
ATOM 3366 N N . GLY A 1 423 ? -22.391 19.234 6.137 1 91.88 423 GLY A N 1
ATOM 3367 C CA . GLY A 1 423 ? -23.562 19.922 5.598 1 91.88 423 GLY A CA 1
ATOM 3368 C C . GLY A 1 423 ? -24.109 19.266 4.34 1 91.88 423 GLY A C 1
ATOM 3369 O O . GLY A 1 423 ? -24.906 19.859 3.619 1 91.88 423 GLY A O 1
ATOM 3370 N N . GLU A 1 424 ? -23.656 18.016 4.086 1 89.19 424 GLU A N 1
ATOM 3371 C CA . GLU A 1 424 ? -23.984 17.359 2.828 1 89.19 424 GLU A CA 1
ATOM 3372 C C . GLU A 1 424 ? -25.234 16.484 2.979 1 89.19 424 GLU A C 1
ATOM 3374 O O . GLU A 1 424 ? -25.828 16.062 1.983 1 89.19 424 GLU A O 1
ATOM 3379 N N . ASN A 1 425 ? -25.562 16.219 4.234 1 89 425 ASN A N 1
ATOM 3380 C CA . ASN A 1 425 ? -26.641 15.281 4.484 1 89 425 ASN A CA 1
ATOM 3381 C C . ASN A 1 425 ? -27.844 15.969 5.133 1 89 425 ASN A C 1
ATOM 3383 O O . ASN A 1 425 ? -27.688 16.734 6.086 1 89 425 ASN A O 1
ATOM 3387 N N . ASP A 1 426 ? -28.984 15.555 4.633 1 88.94 426 ASP A N 1
ATOM 3388 C CA . ASP A 1 426 ? -30.203 16.078 5.25 1 88.94 426 ASP A CA 1
ATOM 3389 C C . ASP A 1 426 ? -30.5 15.375 6.574 1 88.94 426 ASP A C 1
ATOM 3391 O O . ASP A 1 426 ? -30.219 14.18 6.727 1 88.94 426 ASP A O 1
ATOM 3395 N N . GLY A 1 427 ? -31 16.109 7.496 1 88.69 427 GLY A N 1
ATOM 3396 C CA . GLY A 1 427 ? -31.438 15.523 8.758 1 88.69 427 GLY A CA 1
ATOM 3397 C C . GLY A 1 427 ? -30.312 15.352 9.758 1 88.69 427 GLY A C 1
ATOM 3398 O O . GLY A 1 427 ? -30.531 14.828 10.852 1 88.69 427 GLY A O 1
ATOM 3399 N N . VAL A 1 428 ? -29.141 15.773 9.297 1 93.25 428 VAL A N 1
ATOM 3400 C CA . VAL A 1 428 ? -28 15.664 10.188 1 93.25 428 VAL A CA 1
ATOM 3401 C C . VAL A 1 428 ? -27.375 17.047 10.406 1 93.25 428 VAL A C 1
ATOM 3403 O O . VAL A 1 428 ? -27.469 17.922 9.531 1 93.25 428 VAL A O 1
ATOM 3406 N N . GLY A 1 429 ? -26.812 17.219 11.617 1 94.62 429 GLY A N 1
ATOM 3407 C CA . GLY A 1 429 ? -26.219 18.516 11.906 1 94.62 429 GLY A CA 1
ATOM 3408 C C . GLY A 1 429 ? -27.219 19.641 11.875 1 94.62 429 GLY A C 1
ATOM 3409 O O . GLY A 1 429 ? -28.266 19.578 12.516 1 94.62 429 GLY A O 1
ATOM 3410 N N . LEU A 1 430 ? -26.844 20.766 11.125 1 94.25 430 LEU A N 1
ATOM 3411 C CA . LEU A 1 430 ? -27.766 21.891 10.984 1 94.25 430 LEU A CA 1
ATOM 3412 C C . LEU A 1 430 ? -28.625 21.734 9.734 1 94.25 430 LEU A C 1
ATOM 3414 O O . LEU A 1 430 ? -29.453 22.609 9.438 1 94.25 430 LEU A O 1
ATOM 3418 N N . GLY A 1 431 ? -28.422 20.625 9.055 1 91.69 431 GLY A N 1
ATOM 3419 C CA . GLY A 1 431 ? -29.172 20.344 7.844 1 91.69 431 GLY A CA 1
ATOM 3420 C C . GLY A 1 431 ? -28.469 20.828 6.586 1 91.69 431 GLY A C 1
ATOM 3421 O O . GLY A 1 431 ? -27.625 21.719 6.641 1 91.69 431 GLY A O 1
ATOM 3422 N N . SER A 1 432 ? -28.859 20.266 5.461 1 91.5 432 SER A N 1
ATOM 3423 C CA . SER A 1 432 ? -28.219 20.562 4.188 1 91.5 432 SER A CA 1
ATOM 3424 C C . SER A 1 432 ? -28.609 21.953 3.682 1 91.5 432 SER A C 1
ATOM 3426 O O . SER A 1 432 ? -27.906 22.516 2.832 1 91.5 432 SER A O 1
ATOM 3428 N N . ASN A 1 433 ? -29.672 22.531 4.195 1 91.12 433 ASN A N 1
ATOM 3429 C CA . ASN A 1 433 ? -30.141 23.828 3.723 1 91.12 433 ASN A CA 1
ATOM 3430 C C . ASN A 1 433 ? -29.719 24.953 4.664 1 91.12 433 ASN A C 1
ATOM 3432 O O . ASN A 1 433 ? -30.078 26.109 4.457 1 91.12 433 ASN A O 1
ATOM 3436 N N . SER A 1 434 ? -28.938 24.594 5.652 1 93.19 434 SER A N 1
ATOM 3437 C CA . SER A 1 434 ? -28.5 25.594 6.605 1 93.19 434 SER A CA 1
ATOM 3438 C C . SER A 1 434 ? -27.609 26.641 5.938 1 93.19 434 SER A C 1
ATOM 3440 O O . SER A 1 434 ? -26.766 26.297 5.117 1 93.19 434 SER A O 1
ATOM 3442 N N . THR A 1 435 ? -27.812 27.844 6.348 1 95 435 THR A N 1
ATOM 3443 C CA . THR A 1 435 ? -26.984 28.922 5.828 1 95 435 THR A CA 1
ATOM 3444 C C . THR A 1 435 ? -25.766 29.141 6.719 1 95 435 THR A C 1
ATOM 3446 O O . THR A 1 435 ? -25.016 30.109 6.527 1 95 435 THR A O 1
ATOM 3449 N N . ILE A 1 436 ? -25.594 28.297 7.699 1 96.56 436 ILE A N 1
ATOM 3450 C CA . ILE A 1 436 ? -24.375 28.203 8.484 1 96.56 436 ILE A CA 1
ATOM 3451 C C . ILE A 1 436 ? -23.594 26.953 8.062 1 96.56 436 ILE A C 1
ATOM 3453 O O . ILE A 1 436 ? -24.078 25.828 8.188 1 96.56 436 ILE A O 1
ATOM 3457 N N . ARG A 1 437 ? -22.391 27.234 7.512 1 97.44 437 ARG A N 1
ATOM 3458 C CA . ARG A 1 437 ? -21.531 26.156 7.027 1 97.44 437 ARG A CA 1
ATOM 3459 C C . ARG A 1 437 ? -20.297 26.016 7.906 1 97.44 437 ARG A C 1
ATOM 3461 O O . ARG A 1 437 ? -19.812 27 8.477 1 97.44 437 ARG A O 1
ATOM 3468 N N . PHE A 1 438 ? -19.844 24.781 7.977 1 98.56 438 PHE A N 1
ATOM 3469 C CA . PHE A 1 438 ? -18.594 24.5 8.688 1 98.56 438 PHE A CA 1
ATOM 3470 C C . PHE A 1 438 ? -17.516 24.062 7.719 1 98.56 438 PHE A C 1
ATOM 3472 O O . PHE A 1 438 ? -17.781 23.359 6.742 1 98.56 438 PHE A O 1
ATOM 3479 N N . ALA A 1 439 ? -16.281 24.484 7.984 1 98.38 439 ALA A N 1
ATOM 3480 C CA . ALA A 1 439 ? -15.117 24.078 7.191 1 98.38 439 ALA A CA 1
ATOM 3481 C C . ALA A 1 439 ? -13.875 23.938 8.07 1 98.38 439 ALA A C 1
ATOM 3483 O O . ALA A 1 439 ? -13.719 24.641 9.062 1 98.38 439 ALA A O 1
ATOM 3484 N N . GLY A 1 440 ? -13.023 23.094 7.754 1 97.94 440 GLY A N 1
ATOM 3485 C CA . GLY A 1 440 ? -11.805 22.703 8.43 1 97.94 440 GLY A CA 1
ATOM 3486 C C . GLY A 1 440 ? -11.406 21.266 8.164 1 97.94 440 GLY A C 1
ATOM 3487 O O . GLY A 1 440 ? -12.227 20.469 7.699 1 97.94 440 GLY A O 1
ATOM 3488 N N . GLU A 1 441 ? -10.211 20.938 8.492 1 97 441 GLU A N 1
ATOM 3489 C CA . GLU A 1 441 ? -9.734 19.578 8.234 1 97 441 GLU A CA 1
ATOM 3490 C C . GLU A 1 441 ? -10.578 18.547 8.977 1 97 441 GLU A C 1
ATOM 3492 O O . GLU A 1 441 ? -10.703 17.406 8.531 1 97 441 GLU A O 1
ATOM 3497 N N . HIS A 1 442 ? -11.266 18.906 10.062 1 96.5 442 HIS A N 1
ATOM 3498 C CA . HIS A 1 442 ? -12.07 18 10.875 1 96.5 442 HIS A CA 1
ATOM 3499 C C . HIS A 1 442 ? -13.453 17.797 10.266 1 96.5 442 HIS A C 1
ATOM 3501 O O . HIS A 1 442 ? -14.258 17.016 10.789 1 96.5 442 HIS A O 1
ATOM 3507 N N . THR A 1 443 ? -13.789 18.516 9.148 1 96.94 443 THR A N 1
ATOM 3508 C CA . THR A 1 443 ? -15.125 18.453 8.57 1 96.94 443 THR A CA 1
ATOM 3509 C C . THR A 1 443 ? -15.109 17.672 7.262 1 96.94 443 THR A C 1
ATOM 3511 O O . THR A 1 443 ? -16.125 17.609 6.559 1 96.94 443 THR A O 1
ATOM 3514 N N . ILE A 1 444 ? -13.961 17.078 6.922 1 94.69 444 ILE A N 1
ATOM 3515 C CA . ILE A 1 444 ? -13.836 16.375 5.648 1 94.69 444 ILE A CA 1
ATOM 3516 C C . ILE A 1 444 ? -13.023 15.102 5.844 1 94.69 444 ILE A C 1
ATOM 3518 O O . ILE A 1 444 ? -12.125 15.055 6.691 1 94.69 444 ILE A O 1
ATOM 3522 N N . ALA A 1 445 ? -13.32 14.133 5.062 1 89.38 445 ALA A N 1
ATOM 3523 C CA . ALA A 1 445 ? -12.617 12.859 5.195 1 89.38 445 ALA A CA 1
ATOM 3524 C C . ALA A 1 445 ? -11.281 12.891 4.461 1 89.38 445 ALA A C 1
ATOM 3526 O O . ALA A 1 445 ? -10.234 12.625 5.051 1 89.38 445 ALA A O 1
ATOM 3527 N N . ASP A 1 446 ? -11.281 13.25 3.199 1 89.12 446 ASP A N 1
ATOM 3528 C CA . ASP A 1 446 ? -10.07 13.289 2.389 1 89.12 446 ASP A CA 1
ATOM 3529 C C . ASP A 1 446 ? -9.172 14.453 2.799 1 89.12 446 ASP A C 1
ATOM 3531 O O . ASP A 1 446 ? -9.57 15.617 2.689 1 89.12 446 ASP A O 1
ATOM 3535 N N . GLY A 1 447 ? -8.055 14.062 3.301 1 91.44 447 GLY A N 1
ATOM 3536 C CA . GLY A 1 447 ? -7.117 15.102 3.703 1 91.44 447 GLY A CA 1
ATOM 3537 C C . GLY A 1 447 ? -7.309 15.555 5.137 1 91.44 447 GLY A C 1
ATOM 3538 O O . GLY A 1 447 ? -6.871 16.641 5.512 1 91.44 447 GLY A O 1
ATOM 3539 N N . GLY A 1 448 ? -8.047 14.797 5.863 1 90.38 448 GLY A N 1
ATOM 3540 C CA . GLY A 1 448 ? -8.141 15.117 7.281 1 90.38 448 GLY A CA 1
ATOM 3541 C C . GLY A 1 448 ? -6.781 15.305 7.934 1 90.38 448 GLY A C 1
ATOM 3542 O O . GLY A 1 448 ? -5.871 14.5 7.742 1 90.38 448 GLY A O 1
ATOM 3543 N N . GLY A 1 449 ? -6.602 16.438 8.633 1 92.19 449 GLY A N 1
ATOM 3544 C CA . GLY A 1 449 ? -5.352 16.734 9.32 1 92.19 449 GLY A CA 1
ATOM 3545 C C . GLY A 1 449 ? -4.309 17.359 8.414 1 92.19 449 GLY A C 1
ATOM 3546 O O . GLY A 1 449 ? -3.213 17.688 8.859 1 92.19 449 GLY A O 1
ATOM 3547 N N . CYS A 1 450 ? -4.668 17.578 7.148 1 96.19 450 CYS A N 1
ATOM 3548 C CA . CYS A 1 450 ? -3.727 18.141 6.18 1 96.19 450 CYS A CA 1
ATOM 3549 C C . CYS A 1 450 ? -4.242 19.438 5.598 1 96.19 450 CYS A C 1
ATOM 3551 O O . CYS A 1 450 ? -5.426 19.766 5.734 1 96.19 450 CYS A O 1
ATOM 3553 N N . ILE A 1 451 ? -3.389 20.203 4.961 1 97.81 451 ILE A N 1
ATOM 3554 C CA . ILE A 1 451 ? -3.711 21.531 4.434 1 97.81 451 ILE A CA 1
ATOM 3555 C C . ILE A 1 451 ? -4.758 21.406 3.33 1 97.81 451 ILE A C 1
ATOM 3557 O O . ILE A 1 451 ? -5.672 22.234 3.234 1 97.81 451 ILE A O 1
ATOM 3561 N N . HIS A 1 452 ? -4.645 20.359 2.477 1 98.06 452 HIS A N 1
ATOM 3562 C CA . HIS A 1 452 ? -5.582 20.25 1.362 1 98.06 452 HIS A CA 1
ATOM 3563 C C . HIS A 1 452 ? -6.984 19.922 1.853 1 98.06 452 HIS A C 1
ATOM 3565 O O . HIS A 1 452 ? -7.977 20.328 1.25 1 98.06 452 HIS A O 1
ATOM 3571 N N . GLY A 1 453 ? -7.07 19.156 2.967 1 97.56 453 GLY A N 1
ATOM 3572 C CA . GLY A 1 453 ? -8.383 18.938 3.549 1 97.56 453 GLY A CA 1
ATOM 3573 C C . GLY A 1 453 ? -9.047 20.219 4.012 1 97.56 453 GLY A C 1
ATOM 3574 O O . GLY A 1 453 ? -10.219 20.453 3.717 1 97.56 453 GLY A O 1
ATOM 3575 N N . ALA A 1 454 ? -8.289 21.016 4.734 1 98.38 454 ALA A N 1
ATOM 3576 C CA . ALA A 1 454 ? -8.797 22.312 5.195 1 98.38 454 ALA A CA 1
ATOM 3577 C C . ALA A 1 454 ? -9.148 23.219 4.016 1 98.38 454 ALA A C 1
ATOM 3579 O O . ALA A 1 454 ? -10.227 23.812 3.984 1 98.38 454 ALA A O 1
ATOM 3580 N N . TYR A 1 455 ? -8.281 23.266 3.062 1 98.69 455 TYR A N 1
ATOM 3581 C CA . TYR A 1 455 ? -8.438 24.062 1.849 1 98.69 455 TYR A CA 1
ATOM 3582 C C . TYR A 1 455 ? -9.703 23.656 1.098 1 98.69 455 TYR A C 1
ATOM 3584 O O . TYR A 1 455 ? -10.531 24.516 0.775 1 98.69 455 TYR A O 1
ATOM 3592 N N . ASP A 1 456 ? -9.914 22.391 0.91 1 98.62 456 ASP A N 1
ATOM 3593 C CA . ASP A 1 456 ? -11.039 21.875 0.14 1 98.62 456 ASP A CA 1
ATOM 3594 C C . ASP A 1 456 ? -12.352 22.016 0.913 1 98.62 456 ASP A C 1
ATOM 3596 O O . ASP A 1 456 ? -13.406 22.219 0.317 1 98.62 456 ASP A O 1
ATOM 3600 N N . SER A 1 457 ? -12.273 21.906 2.205 1 98.44 457 SER A N 1
ATOM 3601 C CA . SER A 1 457 ? -13.477 22.125 3.01 1 98.44 457 SER A CA 1
ATOM 3602 C C . SER A 1 457 ? -13.969 23.562 2.908 1 98.44 457 SER A C 1
ATOM 3604 O O . SER A 1 457 ? -15.172 23.812 2.902 1 98.44 457 SER A O 1
ATOM 3606 N N . GLY A 1 458 ? -13.008 24.531 2.861 1 98.75 458 GLY A N 1
ATOM 3607 C CA . GLY A 1 458 ? -13.375 25.922 2.623 1 98.75 458 GLY A CA 1
ATOM 3608 C C . GLY A 1 458 ? -14.016 26.141 1.27 1 98.75 458 GLY A C 1
ATOM 3609 O O . GLY A 1 458 ? -15.023 26.844 1.164 1 98.75 458 GLY A O 1
ATOM 3610 N N . LYS A 1 459 ? -13.445 25.516 0.313 1 98.62 459 LYS A N 1
ATOM 3611 C CA . LYS A 1 459 ? -14 25.578 -1.036 1 98.62 459 LYS A CA 1
ATOM 3612 C C . LYS A 1 459 ? -15.414 25.016 -1.075 1 98.62 459 LYS A C 1
ATOM 3614 O O . LYS A 1 459 ? -16.312 25.625 -1.643 1 98.62 459 LYS A O 1
ATOM 3619 N N . ARG A 1 460 ? -15.586 23.875 -0.441 1 98 460 ARG A N 1
ATOM 3620 C CA . ARG A 1 460 ? -16.891 23.203 -0.402 1 98 460 ARG A CA 1
ATOM 3621 C C . ARG A 1 460 ? -17.953 24.109 0.223 1 98 460 ARG A C 1
ATOM 3623 O O . ARG A 1 460 ? -19.047 24.25 -0.323 1 98 460 ARG A O 1
ATOM 3630 N N . ALA A 1 461 ? -17.641 24.734 1.342 1 98.19 461 ALA A N 1
ATOM 3631 C CA . ALA A 1 461 ? -18.594 25.609 2.039 1 98.19 461 ALA A CA 1
ATOM 3632 C C . ALA A 1 461 ? -18.969 26.797 1.173 1 98.19 461 ALA A C 1
ATOM 3634 O O . ALA A 1 461 ? -20.156 27.141 1.059 1 98.19 461 ALA A O 1
ATOM 3635 N N . ALA A 1 462 ? -18.016 27.391 0.545 1 98.56 462 ALA A N 1
ATOM 3636 C CA . ALA A 1 462 ? -18.25 28.578 -0.274 1 98.56 462 ALA A CA 1
ATOM 3637 C C . ALA A 1 462 ? -19.047 28.234 -1.526 1 98.56 462 ALA A C 1
ATOM 3639 O O . ALA A 1 462 ? -19.938 29 -1.93 1 98.56 462 ALA A O 1
ATOM 3640 N N . GLU A 1 463 ? -18.719 27.141 -2.131 1 98.31 463 GLU A N 1
ATOM 3641 C CA . GLU A 1 463 ? -19.422 26.734 -3.336 1 98.31 463 GLU A CA 1
ATOM 3642 C C . GLU A 1 463 ? -20.906 26.484 -3.049 1 98.31 463 GLU A C 1
ATOM 3644 O O . GLU A 1 463 ? -21.766 26.828 -3.865 1 98.31 463 GLU A O 1
ATOM 3649 N N . TRP A 1 464 ? -21.156 25.906 -1.947 1 97.62 464 TRP A N 1
ATOM 3650 C CA . TRP A 1 464 ? -22.547 25.734 -1.559 1 97.62 464 TRP A CA 1
ATOM 3651 C C . TRP A 1 464 ? -23.266 27.078 -1.447 1 97.62 464 TRP A C 1
ATOM 3653 O O . TRP A 1 464 ? -24.375 27.234 -1.954 1 97.62 464 TRP A O 1
ATOM 3663 N N . ILE A 1 465 ? -22.672 28.047 -0.79 1 97.06 465 ILE A N 1
ATOM 3664 C CA . ILE A 1 465 ? -23.25 29.359 -0.562 1 97.06 465 ILE A CA 1
ATOM 3665 C C . ILE A 1 465 ? -23.5 30.062 -1.899 1 97.06 465 ILE A C 1
ATOM 3667 O O . ILE A 1 465 ? -24.562 30.656 -2.105 1 97.06 465 ILE A O 1
ATOM 3671 N N . VAL A 1 466 ? -22.531 29.953 -2.801 1 97.5 466 VAL A N 1
ATOM 3672 C CA . VAL A 1 466 ? -22.672 30.547 -4.121 1 97.5 466 VAL A CA 1
ATOM 3673 C C . VAL A 1 466 ? -23.906 29.984 -4.82 1 97.5 466 VAL A C 1
ATOM 3675 O O . VAL A 1 466 ? -24.719 30.734 -5.371 1 97.5 466 VAL A O 1
ATOM 3678 N N . GLU A 1 467 ? -24.031 28.734 -4.738 1 96.12 467 GLU A N 1
ATOM 3679 C CA . GLU A 1 467 ? -25.156 28.094 -5.398 1 96.12 467 GLU A CA 1
ATOM 3680 C C . GLU A 1 467 ? -26.484 28.484 -4.727 1 96.12 467 GLU A C 1
ATOM 3682 O O . GLU A 1 467 ? -27.484 28.719 -5.402 1 96.12 467 GLU A O 1
ATOM 3687 N N . ASP A 1 468 ? -26.5 28.484 -3.453 1 93.69 468 ASP A N 1
ATOM 3688 C CA . ASP A 1 468 ? -27.703 28.828 -2.699 1 93.69 468 ASP A CA 1
ATOM 3689 C C . ASP A 1 468 ? -28.109 30.281 -2.939 1 93.69 468 ASP A C 1
ATOM 3691 O O . ASP A 1 468 ? -29.312 30.594 -2.98 1 93.69 468 ASP A O 1
ATOM 3695 N N . SER A 1 469 ? -27.141 31.125 -3.047 1 93.12 469 SER A N 1
ATOM 3696 C CA . SER A 1 469 ? -27.406 32.562 -3.186 1 93.12 469 SER A CA 1
ATOM 3697 C C . SER A 1 469 ? -28.062 32.844 -4.527 1 93.12 469 SER A C 1
ATOM 3699 O O . SER A 1 469 ? -28.641 33.938 -4.707 1 93.12 469 SER A O 1
ATOM 3701 N N . LYS A 1 470 ? -27.984 31.906 -5.48 1 90.69 470 LYS A N 1
ATOM 3702 C CA . LYS A 1 470 ? -28.609 32.062 -6.793 1 90.69 470 LYS A CA 1
ATOM 3703 C C . LYS A 1 470 ? -30.094 31.781 -6.742 1 90.69 470 LYS A C 1
ATOM 3705 O O . LYS A 1 470 ? -30.844 32.156 -7.652 1 90.69 470 LYS A O 1
ATOM 3710 N N . ARG A 1 471 ? -30.469 31.078 -5.734 1 79.94 471 ARG A N 1
ATOM 3711 C CA . ARG A 1 471 ? -31.875 30.719 -5.613 1 79.94 471 ARG A CA 1
ATOM 3712 C C . ARG A 1 471 ? -32.688 31.859 -4.988 1 79.94 471 ARG A C 1
ATOM 3714 O O . ARG A 1 471 ? -33.875 31.969 -5.223 1 79.94 471 ARG A O 1
ATOM 3721 N N . MET B 1 1 ? -27.922 -44.625 2.291 1 38.5 1 MET B N 1
ATOM 3722 C CA . MET B 1 1 ? -27.688 -43.281 1.805 1 38.5 1 MET B CA 1
ATOM 3723 C C . MET B 1 1 ? -27.422 -43.281 0.303 1 38.5 1 MET B C 1
ATOM 3725 O O . MET B 1 1 ? -26.734 -44.156 -0.213 1 38.5 1 MET B O 1
ATOM 3729 N N . SER B 1 2 ? -28.266 -42.938 -0.464 1 47.84 2 SER B N 1
ATOM 3730 C CA . SER B 1 2 ? -28.172 -43 -1.919 1 47.84 2 SER B CA 1
ATOM 3731 C C . SER B 1 2 ? -26.812 -42.562 -2.416 1 47.84 2 SER B C 1
ATOM 3733 O O . SER B 1 2 ? -26.281 -41.531 -1.959 1 47.84 2 SER B O 1
ATOM 3735 N N . SER B 1 3 ? -25.938 -43.406 -3.023 1 71.25 3 SER B N 1
ATOM 3736 C CA . SER B 1 3 ? -24.5 -43.312 -3.312 1 71.25 3 SER B CA 1
ATOM 3737 C C . SER B 1 3 ? -24.234 -42.344 -4.461 1 71.25 3 SER B C 1
ATOM 3739 O O . SER B 1 3 ? -24.516 -42.656 -5.621 1 71.25 3 SER B O 1
ATOM 3741 N N . LYS B 1 4 ? -24.25 -41 -4.227 1 88.5 4 LYS B N 1
ATOM 3742 C CA . LYS B 1 4 ? -23.969 -40.031 -5.266 1 88.5 4 LYS B CA 1
ATOM 3743 C C . LYS B 1 4 ? -22.469 -40 -5.613 1 88.5 4 LYS B C 1
ATOM 3745 O O . LYS B 1 4 ? -21.625 -40.156 -4.727 1 88.5 4 LYS B O 1
ATOM 3750 N N . SER B 1 5 ? -22.312 -39.969 -6.883 1 94.75 5 SER B N 1
ATOM 3751 C CA . SER B 1 5 ? -20.938 -40.031 -7.359 1 94.75 5 SER B CA 1
ATOM 3752 C C . SER B 1 5 ? -20.438 -38.656 -7.781 1 94.75 5 SER B C 1
ATOM 3754 O O . SER B 1 5 ? -21.219 -37.812 -8.211 1 94.75 5 SER B O 1
ATOM 3756 N N . VAL B 1 6 ? -19.219 -38.5 -7.547 1 97.75 6 VAL B N 1
ATOM 3757 C CA . VAL B 1 6 ? -18.562 -37.25 -7.961 1 97.75 6 VAL B CA 1
ATOM 3758 C C . VAL B 1 6 ? -17.359 -37.562 -8.852 1 97.75 6 VAL B C 1
ATOM 3760 O O . VAL B 1 6 ? -16.484 -38.344 -8.469 1 97.75 6 VAL B O 1
ATOM 3763 N N . THR B 1 7 ? -17.328 -37 -10.047 1 98.44 7 THR B N 1
ATOM 3764 C CA . THR B 1 7 ? -16.156 -37.094 -10.922 1 98.44 7 THR B CA 1
ATOM 3765 C C . THR B 1 7 ? -15.43 -35.75 -10.977 1 98.44 7 THR B C 1
ATOM 3767 O O . THR B 1 7 ? -16.016 -34.719 -11.305 1 98.44 7 THR B O 1
ATOM 3770 N N . ILE B 1 8 ? -14.164 -35.781 -10.594 1 98.94 8 ILE B N 1
ATOM 3771 C CA . ILE B 1 8 ? -13.312 -34.594 -10.633 1 98.94 8 ILE B CA 1
ATOM 3772 C C . ILE B 1 8 ? -12.359 -34.688 -11.828 1 98.94 8 ILE B C 1
ATOM 3774 O O . ILE B 1 8 ? -11.609 -35.656 -11.961 1 98.94 8 ILE B O 1
ATOM 3778 N N . ILE B 1 9 ? -12.453 -33.688 -12.672 1 98.88 9 ILE B N 1
ATOM 3779 C CA . ILE B 1 9 ? -11.633 -33.688 -13.875 1 98.88 9 ILE B CA 1
ATOM 3780 C C . ILE B 1 9 ? -10.406 -32.781 -13.648 1 98.88 9 ILE B C 1
ATOM 3782 O O . ILE B 1 9 ? -10.508 -31.562 -13.68 1 98.88 9 ILE B O 1
ATOM 3786 N N . GLY B 1 10 ? -9.234 -33.406 -13.469 1 98.75 10 GLY B N 1
ATOM 3787 C CA . GLY B 1 10 ? -7.98 -32.75 -13.164 1 98.75 10 GLY B CA 1
ATOM 3788 C C . GLY B 1 10 ? -7.477 -33 -11.766 1 98.75 10 GLY B C 1
ATOM 3789 O O . GLY B 1 10 ? -8.227 -32.875 -10.789 1 98.75 10 GLY B O 1
ATOM 3790 N N . ALA B 1 11 ? -6.199 -33.375 -11.703 1 98.75 11 ALA B N 1
ATOM 3791 C CA . ALA B 1 11 ? -5.574 -33.656 -10.414 1 98.75 11 ALA B CA 1
ATOM 3792 C C . ALA B 1 11 ? -4.516 -32.594 -10.078 1 98.75 11 ALA B C 1
ATOM 3794 O O . ALA B 1 11 ? -3.443 -32.938 -9.57 1 98.75 11 ALA B O 1
ATOM 3795 N N . GLY B 1 12 ? -4.754 -31.344 -10.445 1 98.44 12 GLY B N 1
ATOM 3796 C CA . GLY B 1 12 ? -4.035 -30.234 -9.852 1 98.44 12 GLY B CA 1
ATOM 3797 C C . GLY B 1 12 ? -4.465 -29.938 -8.422 1 98.44 12 GLY B C 1
ATOM 3798 O O . GLY B 1 12 ? -5.23 -30.703 -7.828 1 98.44 12 GLY B O 1
ATOM 3799 N N . ILE B 1 13 ? -4.051 -28.828 -7.945 1 98.62 13 ILE B N 1
ATOM 3800 C CA . ILE B 1 13 ? -4.289 -28.547 -6.531 1 98.62 13 ILE B CA 1
ATOM 3801 C C . ILE B 1 13 ? -5.781 -28.328 -6.293 1 98.62 13 ILE B C 1
ATOM 3803 O O . ILE B 1 13 ? -6.309 -28.688 -5.242 1 98.62 13 ILE B O 1
ATOM 3807 N N . SER B 1 14 ? -6.484 -27.719 -7.223 1 98.69 14 SER B N 1
ATOM 3808 C CA . SER B 1 14 ? -7.922 -27.5 -7.098 1 98.69 14 SER B CA 1
ATOM 3809 C C . SER B 1 14 ? -8.672 -28.828 -7.016 1 98.69 14 SER B C 1
ATOM 3811 O O . SER B 1 14 ? -9.539 -29 -6.152 1 98.69 14 SER B O 1
ATOM 3813 N N . GLY B 1 15 ? -8.359 -29.734 -7.914 1 98.88 15 GLY B N 1
ATOM 3814 C CA . GLY B 1 15 ? -9.023 -31.031 -7.934 1 98.88 15 GLY B CA 1
ATOM 3815 C C . GLY B 1 15 ? -8.711 -31.875 -6.711 1 98.88 15 GLY B C 1
ATOM 3816 O O . GLY B 1 15 ? -9.609 -32.5 -6.137 1 98.88 15 GLY B O 1
ATOM 3817 N N . LEU B 1 16 ? -7.465 -31.859 -6.355 1 98.88 16 LEU B N 1
ATOM 3818 C CA . LEU B 1 16 ? -7.051 -32.625 -5.195 1 98.88 16 LEU B CA 1
ATOM 3819 C C . LEU B 1 16 ? -7.707 -32.094 -3.922 1 98.88 16 LEU B C 1
ATOM 3821 O O . LEU B 1 16 ? -8.133 -32.875 -3.07 1 98.88 16 LEU B O 1
ATOM 3825 N N . LYS B 1 17 ? -7.766 -30.812 -3.807 1 98.88 17 LYS B N 1
ATOM 3826 C CA . LYS B 1 17 ? -8.406 -30.234 -2.625 1 98.88 17 LYS B CA 1
ATOM 3827 C C . LYS B 1 17 ? -9.906 -30.516 -2.625 1 98.88 17 LYS B C 1
ATOM 3829 O O . LYS B 1 17 ? -10.492 -30.797 -1.575 1 98.88 17 LYS B O 1
ATOM 3834 N N . ALA B 1 18 ? -10.547 -30.422 -3.791 1 98.81 18 ALA B N 1
ATOM 3835 C CA . ALA B 1 18 ? -11.961 -30.781 -3.883 1 98.81 18 ALA B CA 1
ATOM 3836 C C . ALA B 1 18 ? -12.203 -32.219 -3.4 1 98.81 18 ALA B C 1
ATOM 3838 O O . ALA B 1 18 ? -13.102 -32.438 -2.59 1 98.81 18 ALA B O 1
ATOM 3839 N N . ALA B 1 19 ? -11.367 -33.125 -3.902 1 98.75 19 ALA B N 1
ATOM 3840 C CA . ALA B 1 19 ? -11.492 -34.531 -3.488 1 98.75 19 ALA B CA 1
ATOM 3841 C C . ALA B 1 19 ? -11.32 -34.656 -1.978 1 98.75 19 ALA B C 1
ATOM 3843 O O . ALA B 1 19 ? -12.078 -35.375 -1.327 1 98.75 19 ALA B O 1
ATOM 3844 N N . HIS B 1 20 ? -10.367 -33.969 -1.465 1 98.62 20 HIS B N 1
ATOM 3845 C CA . HIS B 1 20 ? -10.07 -34.031 -0.038 1 98.62 20 HIS B CA 1
ATOM 3846 C C . HIS B 1 20 ? -11.258 -33.531 0.789 1 98.62 20 HIS B C 1
ATOM 3848 O O . HIS B 1 20 ? -11.625 -34.188 1.78 1 98.62 20 HIS B O 1
ATOM 3854 N N . VAL B 1 21 ? -11.836 -32.438 0.386 1 98.56 21 VAL B N 1
ATOM 3855 C CA . VAL B 1 21 ? -12.969 -31.859 1.102 1 98.56 21 VAL B CA 1
ATOM 3856 C C . VAL B 1 21 ? -14.156 -32.812 1.044 1 98.56 21 VAL B C 1
ATOM 3858 O O . VAL B 1 21 ? -14.836 -33.031 2.051 1 98.56 21 VAL B O 1
ATOM 3861 N N . LEU B 1 22 ? -14.422 -33.406 -0.094 1 98.19 22 LEU B N 1
ATOM 3862 C CA . LEU B 1 22 ? -15.516 -34.344 -0.252 1 98.19 22 LEU B CA 1
ATOM 3863 C C . LEU B 1 22 ? -15.328 -35.562 0.674 1 98.19 22 LEU B C 1
ATOM 3865 O O . LEU B 1 22 ? -16.266 -35.938 1.372 1 98.19 22 LEU B O 1
ATOM 3869 N N . GLN B 1 23 ? -14.148 -36.062 0.645 1 96.94 23 GLN B N 1
ATOM 3870 C CA . GLN B 1 23 ? -13.836 -37.219 1.48 1 96.94 23 GLN B CA 1
ATOM 3871 C C . GLN B 1 23 ? -13.992 -36.875 2.961 1 96.94 23 GLN B C 1
ATOM 3873 O O . GLN B 1 23 ? -14.586 -37.656 3.717 1 96.94 23 GLN B O 1
ATOM 3878 N N . GLU B 1 24 ? -13.523 -35.75 3.389 1 96.56 24 GLU B N 1
ATOM 3879 C CA . GLU B 1 24 ? -13.516 -35.344 4.793 1 96.56 24 GLU B CA 1
ATOM 3880 C C . GLU B 1 24 ? -14.922 -35.031 5.289 1 96.56 24 GLU B C 1
ATOM 3882 O O . GLU B 1 24 ? -15.188 -35.062 6.492 1 96.56 24 GLU B O 1
ATOM 3887 N N . SER B 1 25 ? -15.742 -34.719 4.355 1 95.75 25 SER B N 1
ATOM 3888 C CA . SER B 1 25 ? -17.109 -34.344 4.73 1 95.75 25 SER B CA 1
ATOM 3889 C C . SER B 1 25 ? -17.844 -35.531 5.34 1 95.75 25 SER B C 1
ATOM 3891 O O . SER B 1 25 ? -18.828 -35.344 6.059 1 95.75 25 SER B O 1
ATOM 3893 N N . GLY B 1 26 ? -17.5 -36.688 4.992 1 93.44 26 GLY B N 1
ATOM 3894 C CA . GLY B 1 26 ? -18.188 -37.906 5.438 1 93.44 26 GLY B CA 1
ATOM 3895 C C . GLY B 1 26 ? -19.438 -38.188 4.637 1 93.44 26 GLY B C 1
ATOM 3896 O O . GLY B 1 26 ? -20.047 -39.25 4.797 1 93.44 26 GLY B O 1
ATOM 3897 N N . GLN B 1 27 ? -19.828 -37.375 3.68 1 94.12 27 GLN B N 1
ATOM 3898 C CA . GLN B 1 27 ? -21.031 -37.562 2.865 1 94.12 27 GLN B CA 1
ATOM 3899 C C . GLN B 1 27 ? -20.75 -38.5 1.688 1 94.12 27 GLN B C 1
ATOM 3901 O O . GLN B 1 27 ? -21.672 -39.062 1.128 1 94.12 27 GLN B O 1
ATOM 3906 N N . PHE B 1 28 ? -19.453 -38.625 1.371 1 96.06 28 PHE B N 1
ATOM 3907 C CA . PHE B 1 28 ? -19.047 -39.438 0.235 1 96.06 28 PHE B CA 1
ATOM 3908 C C . PHE B 1 28 ? -18.016 -40.469 0.658 1 96.06 28 PHE B C 1
ATOM 3910 O O . PHE B 1 28 ? -17.062 -40.125 1.363 1 96.06 28 PHE B O 1
ATOM 3917 N N . SER B 1 29 ? -18.25 -41.656 0.235 1 95.5 29 SER B N 1
ATOM 3918 C CA . SER B 1 29 ? -17.219 -42.656 0.4 1 95.5 29 SER B CA 1
ATOM 3919 C C . SER B 1 29 ? -16.125 -42.531 -0.663 1 95.5 29 SER B C 1
ATOM 3921 O O . SER B 1 29 ? -16.359 -41.938 -1.725 1 95.5 29 SER B O 1
ATOM 3923 N N . PRO B 1 30 ? -14.961 -42.969 -0.358 1 95.88 30 PRO B N 1
ATOM 3924 C CA . PRO B 1 30 ? -13.891 -42.875 -1.362 1 95.88 30 PRO B CA 1
ATOM 3925 C C . PRO B 1 30 ? -14.297 -43.469 -2.703 1 95.88 30 PRO B C 1
ATOM 3927 O O . PRO B 1 30 ? -13.875 -43 -3.756 1 95.88 30 PRO B O 1
ATOM 3930 N N . ASP B 1 31 ? -15.203 -44.438 -2.645 1 95.38 31 ASP B N 1
ATOM 3931 C CA . ASP B 1 31 ? -15.617 -45.125 -3.865 1 95.38 31 ASP B CA 1
ATOM 3932 C C . ASP B 1 31 ? -16.578 -44.281 -4.68 1 95.38 31 ASP B C 1
ATOM 3934 O O . ASP B 1 31 ? -16.812 -44.531 -5.859 1 95.38 31 ASP B O 1
ATOM 3938 N N . ASP B 1 32 ? -17.078 -43.219 -4.031 1 95.62 32 ASP B N 1
ATOM 3939 C CA . ASP B 1 32 ? -18.016 -42.312 -4.691 1 95.62 32 ASP B CA 1
ATOM 3940 C C . ASP B 1 32 ? -17.266 -41.25 -5.477 1 95.62 32 ASP B C 1
ATOM 3942 O O . ASP B 1 32 ? -17.875 -40.531 -6.273 1 95.62 32 ASP B O 1
ATOM 3946 N N . ILE B 1 33 ? -15.992 -41.156 -5.23 1 98.06 33 ILE B N 1
ATOM 3947 C CA . ILE B 1 33 ? -15.203 -40.062 -5.777 1 98.06 33 ILE B CA 1
ATOM 3948 C C . ILE B 1 33 ? -14.148 -40.594 -6.742 1 98.06 33 ILE B C 1
ATOM 3950 O O . ILE B 1 33 ? -13.406 -41.531 -6.395 1 98.06 33 ILE B O 1
ATOM 3954 N N . ILE B 1 34 ? -14.094 -40.094 -7.93 1 97.88 34 ILE B N 1
ATOM 3955 C CA . ILE B 1 34 ? -13.031 -40.438 -8.867 1 97.88 34 ILE B CA 1
ATOM 3956 C C . ILE B 1 34 ? -12.359 -39.156 -9.375 1 97.88 34 ILE B C 1
ATOM 3958 O O . ILE B 1 34 ? -13.031 -38.219 -9.742 1 97.88 34 ILE B O 1
ATOM 3962 N N . VAL B 1 35 ? -11.062 -39.125 -9.297 1 98.88 35 VAL B N 1
ATOM 3963 C CA . VAL B 1 35 ? -10.273 -38.031 -9.859 1 98.88 35 VAL B CA 1
ATOM 3964 C C . VAL B 1 35 ? -9.594 -38.5 -11.148 1 98.88 35 VAL B C 1
ATOM 3966 O O . VAL B 1 35 ? -8.898 -39.5 -11.156 1 98.88 35 VAL B O 1
ATOM 3969 N N . LEU B 1 36 ? -9.898 -37.781 -12.203 1 98.81 36 LEU B N 1
ATOM 3970 C CA . LEU B 1 36 ? -9.328 -38.094 -13.508 1 98.81 36 LEU B CA 1
ATOM 3971 C C . LEU B 1 36 ? -8.25 -37.094 -13.898 1 98.81 36 LEU B C 1
ATOM 3973 O O . LEU B 1 36 ? -8.469 -35.906 -13.844 1 98.81 36 LEU B O 1
ATOM 3977 N N . GLU B 1 37 ? -7.059 -37.562 -14.227 1 98.81 37 GLU B N 1
ATOM 3978 C CA . GLU B 1 37 ? -5.934 -36.75 -14.641 1 98.81 37 GLU B CA 1
ATOM 3979 C C . GLU B 1 37 ? -5.402 -37.156 -16 1 98.81 37 GLU B C 1
ATOM 3981 O O . GLU B 1 37 ? -5.098 -38.344 -16.219 1 98.81 37 GLU B O 1
ATOM 3986 N N . ALA B 1 38 ? -5.332 -36.188 -16.922 1 98.62 38 ALA B N 1
ATOM 3987 C CA . ALA B 1 38 ? -4.918 -36.469 -18.297 1 98.62 38 ALA B CA 1
ATOM 3988 C C . ALA B 1 38 ? -3.447 -36.875 -18.344 1 98.62 38 ALA B C 1
ATOM 3990 O O . ALA B 1 38 ? -3.053 -37.688 -19.188 1 98.62 38 ALA B O 1
ATOM 3991 N N . GLN B 1 39 ? -2.646 -36.344 -17.469 1 98.19 39 GLN B N 1
ATOM 3992 C CA . GLN B 1 39 ? -1.209 -36.594 -17.469 1 98.19 39 GLN B CA 1
ATOM 3993 C C . GLN B 1 39 ? -0.861 -37.781 -16.578 1 98.19 39 GLN B C 1
ATOM 3995 O O . GLN B 1 39 ? -1.72 -38.312 -15.867 1 98.19 39 GLN B O 1
ATOM 4000 N N . ASP B 1 40 ? 0.425 -38.25 -16.609 1 98 40 ASP B N 1
ATOM 4001 C CA . ASP B 1 40 ? 0.884 -39.375 -15.82 1 98 40 ASP B CA 1
ATOM 4002 C C . ASP B 1 40 ? 1.45 -38.906 -14.477 1 98 40 ASP B C 1
ATOM 4004 O O . ASP B 1 40 ? 2.252 -39.594 -13.859 1 98 40 ASP B O 1
ATOM 4008 N N . ARG B 1 41 ? 1.13 -37.688 -14.117 1 97.25 41 ARG B N 1
ATOM 4009 C CA . ARG B 1 41 ? 1.509 -37.125 -12.828 1 97.25 41 ARG B CA 1
ATOM 4010 C C . ARG B 1 41 ? 0.395 -36.25 -12.266 1 97.25 41 ARG B C 1
ATOM 4012 O O . ARG B 1 41 ? -0.438 -35.719 -13.016 1 97.25 41 ARG B O 1
ATOM 4019 N N . VAL B 1 42 ? 0.397 -36.031 -10.945 1 98.12 42 VAL B N 1
ATOM 4020 C CA . VAL B 1 42 ? -0.535 -35.125 -10.289 1 98.12 42 VAL B CA 1
ATOM 4021 C C . VAL B 1 42 ? 0.156 -33.781 -10 1 98.12 42 VAL B C 1
ATOM 4023 O O . VAL B 1 42 ? 1.382 -33.688 -10.078 1 98.12 42 VAL B O 1
ATOM 4026 N N . GLY B 1 43 ? -0.634 -32.781 -9.781 1 97.62 43 GLY B N 1
ATOM 4027 C CA . GLY B 1 43 ? -0.083 -31.531 -9.305 1 97.62 43 GLY B CA 1
ATOM 4028 C C . GLY B 1 43 ? -0.348 -30.375 -10.242 1 97.62 43 GLY B C 1
ATOM 4029 O O . GLY B 1 43 ? -0.254 -29.203 -9.844 1 97.62 43 GLY B O 1
ATOM 4030 N N . GLY B 1 44 ? -0.747 -30.688 -11.5 1 96.81 44 GLY B N 1
ATOM 4031 C CA . GLY B 1 44 ? -0.972 -29.625 -12.453 1 96.81 44 GLY B CA 1
ATOM 4032 C C . GLY B 1 44 ? 0.254 -28.75 -12.68 1 96.81 44 GLY B C 1
ATOM 4033 O O . GLY B 1 44 ? 1.326 -29.266 -13.016 1 96.81 44 GLY B O 1
ATOM 4034 N N . ARG B 1 45 ? 0.159 -27.469 -12.391 1 96.56 45 ARG B N 1
ATOM 4035 C CA . ARG B 1 45 ? 1.266 -26.547 -12.625 1 96.56 45 ARG B CA 1
ATOM 4036 C C . ARG B 1 45 ? 2.104 -26.375 -11.359 1 96.56 45 ARG B C 1
ATOM 4038 O O . ARG B 1 45 ? 2.859 -25.406 -11.242 1 96.56 45 ARG B O 1
ATOM 4045 N N . ILE B 1 46 ? 1.944 -27.203 -10.414 1 97.94 46 ILE B N 1
ATOM 4046 C CA . ILE B 1 46 ? 2.85 -27.359 -9.281 1 97.94 46 ILE B CA 1
ATOM 4047 C C . ILE B 1 46 ? 3.812 -28.516 -9.555 1 97.94 46 ILE B C 1
ATOM 4049 O O . ILE B 1 46 ? 3.391 -29.672 -9.695 1 97.94 46 ILE B O 1
ATOM 4053 N N . LYS B 1 47 ? 5.043 -28.156 -9.641 1 97.44 47 LYS B N 1
ATOM 4054 C CA . LYS B 1 47 ? 6.066 -29.156 -9.938 1 97.44 47 LYS B CA 1
ATOM 4055 C C . LYS B 1 47 ? 7.391 -28.797 -9.273 1 97.44 47 LYS B C 1
ATOM 4057 O O . LYS B 1 47 ? 8.031 -27.812 -9.648 1 97.44 47 LYS B O 1
ATOM 4062 N N . THR B 1 48 ? 7.797 -29.594 -8.289 1 98.12 48 THR B N 1
ATOM 4063 C CA . THR B 1 48 ? 9.094 -29.438 -7.637 1 98.12 48 THR B CA 1
ATOM 4064 C C . THR B 1 48 ? 10.109 -30.422 -8.203 1 98.12 48 THR B C 1
ATOM 4066 O O . THR B 1 48 ? 9.938 -31.641 -8.086 1 98.12 48 THR B O 1
ATOM 4069 N N . ASP B 1 49 ? 11.117 -29.891 -8.852 1 98 49 ASP B N 1
ATOM 4070 C CA . ASP B 1 49 ? 12.195 -30.703 -9.406 1 98 49 ASP B CA 1
ATOM 4071 C C . ASP B 1 49 ? 13.266 -30.984 -8.359 1 98 49 ASP B C 1
ATOM 4073 O O . ASP B 1 49 ? 13.914 -30.062 -7.859 1 98 49 ASP B O 1
ATOM 4077 N N . ARG B 1 50 ? 13.5 -32.219 -8.086 1 97.06 50 ARG B N 1
ATOM 4078 C CA . ARG B 1 50 ? 14.461 -32.625 -7.059 1 97.06 50 ARG B CA 1
ATOM 4079 C C . ARG B 1 50 ? 15.594 -33.438 -7.656 1 97.06 50 ARG B C 1
ATOM 4081 O O . ARG B 1 50 ? 16.469 -33.938 -6.934 1 97.06 50 ARG B O 1
ATOM 4088 N N . THR B 1 51 ? 15.594 -33.562 -8.922 1 97 51 THR B N 1
ATOM 4089 C CA . THR B 1 51 ? 16.5 -34.531 -9.508 1 97 51 THR B CA 1
ATOM 4090 C C . THR B 1 51 ? 17.5 -33.844 -10.445 1 97 51 THR B C 1
ATOM 4092 O O . THR B 1 51 ? 18.625 -34.312 -10.609 1 97 51 THR B O 1
ATOM 4095 N N . SER B 1 52 ? 17.078 -32.75 -10.969 1 97.75 52 SER B N 1
ATOM 4096 C CA . SER B 1 52 ? 17.891 -32.188 -12.039 1 97.75 52 SER B CA 1
ATOM 4097 C C . SER B 1 52 ? 19.031 -31.344 -11.484 1 97.75 52 SER B C 1
ATOM 4099 O O . SER B 1 52 ? 20 -31.047 -12.195 1 97.75 52 SER B O 1
ATOM 4101 N N . SER B 1 53 ? 18.906 -30.953 -10.258 1 98.06 53 SER B N 1
ATOM 4102 C CA . SER B 1 53 ? 19.906 -30.062 -9.688 1 98.06 53 SER B CA 1
ATOM 4103 C C . SER B 1 53 ? 21.25 -30.75 -9.539 1 98.06 53 SER B C 1
ATOM 4105 O O . SER B 1 53 ? 21.312 -31.891 -9.07 1 98.06 53 SER B O 1
ATOM 4107 N N . LYS B 1 54 ? 22.297 -30.078 -9.938 1 98.19 54 LYS B N 1
ATOM 4108 C CA . LYS B 1 54 ? 23.656 -30.547 -9.68 1 98.19 54 LYS B CA 1
ATOM 4109 C C . LYS B 1 54 ? 24.156 -30.047 -8.328 1 98.19 54 LYS B C 1
ATOM 4111 O O . LYS B 1 54 ? 25.219 -30.484 -7.859 1 98.19 54 LYS B O 1
ATOM 4116 N N . LEU B 1 55 ? 23.438 -29.141 -7.711 1 98 55 LEU B N 1
ATOM 4117 C CA . LEU B 1 55 ? 23.844 -28.547 -6.445 1 98 55 LEU B CA 1
ATOM 4118 C C . LEU B 1 55 ? 23.047 -29.141 -5.285 1 98 55 LEU B C 1
ATOM 4120 O O . LEU B 1 55 ? 23.281 -28.797 -4.125 1 98 55 LEU B O 1
ATOM 4124 N N . GLY B 1 56 ? 22.125 -29.984 -5.574 1 96.62 56 GLY B N 1
ATOM 4125 C CA . GLY B 1 56 ? 21.438 -30.75 -4.555 1 96.62 56 GLY B CA 1
ATOM 4126 C C . GLY B 1 56 ? 20.266 -30.016 -3.926 1 96.62 56 GLY B C 1
ATOM 4127 O O . GLY B 1 56 ? 19.828 -30.344 -2.828 1 96.62 56 GLY B O 1
ATOM 4128 N N . VAL B 1 57 ? 19.75 -28.984 -4.574 1 96.62 57 VAL B N 1
ATOM 4129 C CA . VAL B 1 57 ? 18.625 -28.219 -4.035 1 96.62 57 VAL B CA 1
ATOM 4130 C C . VAL B 1 57 ? 17.391 -28.438 -4.898 1 96.62 57 VAL B C 1
ATOM 4132 O O . VAL B 1 57 ? 17.5 -28.75 -6.09 1 96.62 57 VAL B O 1
ATOM 4135 N N . PRO B 1 58 ? 16.234 -28.344 -4.305 1 97.25 58 PRO B N 1
ATOM 4136 C CA . PRO B 1 58 ? 15.008 -28.453 -5.09 1 97.25 58 PRO B CA 1
ATOM 4137 C C . PRO B 1 58 ? 14.656 -27.156 -5.809 1 97.25 58 PRO B C 1
ATOM 4139 O O . PRO B 1 58 ? 14.922 -26.062 -5.289 1 97.25 58 PRO B O 1
ATOM 4142 N N . TYR B 1 59 ? 14.117 -27.25 -7.012 1 98.38 59 TYR B N 1
ATOM 4143 C CA . TYR B 1 59 ? 13.602 -26.109 -7.754 1 98.38 59 TYR B CA 1
ATOM 4144 C C . TYR B 1 59 ? 12.117 -26.281 -8.055 1 98.38 59 TYR B C 1
ATOM 4146 O O . TYR B 1 59 ? 11.703 -27.281 -8.625 1 98.38 59 TYR B O 1
ATOM 4154 N N . ASP B 1 60 ? 11.336 -25.328 -7.613 1 98.31 60 ASP B N 1
ATOM 4155 C CA . ASP B 1 60 ? 9.961 -25.297 -8.102 1 98.31 60 ASP B CA 1
ATOM 4156 C C . ASP B 1 60 ? 9.898 -24.781 -9.539 1 98.31 60 ASP B C 1
ATOM 4158 O O . ASP B 1 60 ? 10.305 -23.641 -9.82 1 98.31 60 ASP B O 1
ATOM 4162 N N . LEU B 1 61 ? 9.32 -25.562 -10.391 1 98.19 61 LEU B N 1
ATOM 4163 C CA . LEU B 1 61 ? 9.188 -25.188 -11.789 1 98.19 61 LEU B CA 1
ATOM 4164 C C . LEU B 1 61 ? 7.859 -24.484 -12.039 1 98.19 61 LEU B C 1
ATOM 4166 O O . LEU B 1 61 ? 7.668 -23.875 -13.094 1 98.19 61 LEU B O 1
ATOM 4170 N N . GLY B 1 62 ? 6.898 -24.547 -11.172 1 96.56 62 GLY B N 1
ATOM 4171 C CA . GLY B 1 62 ? 5.645 -23.812 -11.133 1 96.56 62 GLY B CA 1
ATOM 4172 C C . GLY B 1 62 ? 5.531 -22.875 -9.938 1 96.56 62 GLY B C 1
ATOM 4173 O O . GLY B 1 62 ? 6.441 -22.094 -9.672 1 96.56 62 GLY B O 1
ATOM 4174 N N . ALA B 1 63 ? 4.461 -22.906 -9.219 1 96.19 63 ALA B N 1
ATOM 4175 C CA . ALA B 1 63 ? 4.246 -22.062 -8.039 1 96.19 63 ALA B CA 1
ATOM 4176 C C . ALA B 1 63 ? 5.383 -22.234 -7.035 1 96.19 63 ALA B C 1
ATOM 4178 O O . ALA B 1 63 ? 5.844 -23.344 -6.785 1 96.19 63 ALA B O 1
ATOM 4179 N N . ALA B 1 64 ? 5.82 -21.094 -6.508 1 97.56 64 ALA B N 1
ATOM 4180 C CA . ALA B 1 64 ? 6.992 -21.172 -5.641 1 97.56 64 ALA B CA 1
ATOM 4181 C C . ALA B 1 64 ? 6.781 -20.375 -4.355 1 97.56 64 ALA B C 1
ATOM 4183 O O . ALA B 1 64 ? 7.535 -20.516 -3.393 1 97.56 64 ALA B O 1
ATOM 4184 N N . TRP B 1 65 ? 5.777 -19.516 -4.332 1 97.88 65 TRP B N 1
ATOM 4185 C CA . TRP B 1 65 ? 5.539 -18.656 -3.178 1 97.88 65 TRP B CA 1
ATOM 4186 C C . TRP B 1 65 ? 4.199 -18.984 -2.527 1 97.88 65 TRP B C 1
ATOM 4188 O O . TRP B 1 65 ? 3.25 -19.375 -3.207 1 97.88 65 TRP B O 1
ATOM 4198 N N . PHE B 1 66 ? 4.156 -18.859 -1.216 1 98.19 66 PHE B N 1
ATOM 4199 C CA . PHE B 1 66 ? 2.902 -18.516 -0.56 1 98.19 66 PHE B CA 1
ATOM 4200 C C . PHE B 1 66 ? 2.666 -17 -0.601 1 98.19 66 PHE B C 1
ATOM 4202 O O . PHE B 1 66 ? 3.105 -16.281 0.291 1 98.19 66 PHE B O 1
ATOM 4209 N N . HIS B 1 67 ? 1.99 -16.562 -1.683 1 96.75 67 HIS B N 1
ATOM 4210 C CA . HIS B 1 67 ? 1.598 -15.164 -1.747 1 96.75 67 HIS B CA 1
ATOM 4211 C C . HIS B 1 67 ? 0.522 -14.844 -0.713 1 96.75 67 HIS B C 1
ATOM 4213 O O . HIS B 1 67 ? -0.213 -15.734 -0.281 1 96.75 67 HIS B O 1
ATOM 4219 N N . ASP B 1 68 ? 0.453 -13.531 -0.232 1 96.5 68 ASP B N 1
ATOM 4220 C CA . ASP B 1 68 ? -0.574 -13.109 0.719 1 96.5 68 ASP B CA 1
ATOM 4221 C C . ASP B 1 68 ? -0.49 -13.922 2.008 1 96.5 68 ASP B C 1
ATOM 4223 O O . ASP B 1 68 ? -1.482 -14.508 2.445 1 96.5 68 ASP B O 1
ATOM 4227 N N . ALA B 1 69 ? 0.689 -13.844 2.604 1 97.31 69 ALA B N 1
ATOM 4228 C CA . ALA B 1 69 ? 1.023 -14.742 3.703 1 97.31 69 ALA B CA 1
ATOM 4229 C C . ALA B 1 69 ? 0.134 -14.484 4.918 1 97.31 69 ALA B C 1
ATOM 4231 O O . ALA B 1 69 ? 0.005 -15.344 5.793 1 97.31 69 ALA B O 1
ATOM 4232 N N . LEU B 1 70 ? -0.508 -13.352 4.996 1 97.38 70 LEU B N 1
ATOM 4233 C CA . LEU B 1 70 ? -1.367 -13.086 6.141 1 97.38 70 LEU B CA 1
ATOM 4234 C C . LEU B 1 70 ? -2.631 -13.938 6.09 1 97.38 70 LEU B C 1
ATOM 4236 O O . LEU B 1 70 ? -3.246 -14.203 7.125 1 97.38 70 LEU B O 1
ATOM 4240 N N . THR B 1 71 ? -3.016 -14.367 4.844 1 96.44 71 THR B N 1
ATOM 4241 C CA . THR B 1 71 ? -4.32 -15.016 4.727 1 96.44 71 THR B CA 1
ATOM 4242 C C . THR B 1 71 ? -4.234 -16.25 3.844 1 96.44 71 THR B C 1
ATOM 4244 O O . THR B 1 71 ? -5.258 -16.828 3.465 1 96.44 71 THR B O 1
ATOM 4247 N N . ASN B 1 72 ? -3.086 -16.734 3.521 1 98 72 ASN B N 1
ATOM 4248 C CA . ASN B 1 72 ? -2.916 -17.828 2.572 1 98 72 ASN B CA 1
ATOM 4249 C C . ASN B 1 72 ? -3.398 -19.156 3.152 1 98 72 ASN B C 1
ATOM 4251 O O . ASN B 1 72 ? -2.754 -19.719 4.039 1 98 72 ASN B O 1
ATOM 4255 N N . SER B 1 73 ? -4.473 -19.672 2.598 1 98.12 73 SER B N 1
ATOM 4256 C CA . SER B 1 73 ? -5.125 -20.875 3.135 1 98.12 73 SER B CA 1
ATOM 4257 C C . SER B 1 73 ? -4.211 -22.094 3.039 1 98.12 73 SER B C 1
ATOM 4259 O O . SER B 1 73 ? -4.18 -22.922 3.947 1 98.12 73 SER B O 1
ATOM 4261 N N . VAL B 1 74 ? -3.439 -22.172 1.959 1 98.62 74 VAL B N 1
ATOM 4262 C CA . VAL B 1 74 ? -2.543 -23.312 1.779 1 98.62 74 VAL B CA 1
ATOM 4263 C C . VAL B 1 74 ? -1.449 -23.281 2.844 1 98.62 74 VAL B C 1
ATOM 4265 O O . VAL B 1 74 ? -1.131 -24.312 3.445 1 98.62 74 VAL B O 1
ATOM 4268 N N . LEU B 1 75 ? -0.915 -22.141 3.072 1 98.56 75 LEU B N 1
ATOM 4269 C CA . LEU B 1 75 ? 0.137 -21.953 4.062 1 98.56 75 LEU B CA 1
ATOM 4270 C C . LEU B 1 75 ? -0.343 -22.359 5.449 1 98.56 75 LEU B C 1
ATOM 4272 O O . LEU B 1 75 ? 0.298 -23.188 6.117 1 98.56 75 LEU B O 1
ATOM 4276 N N . TYR B 1 76 ? -1.461 -21.922 5.809 1 98.31 76 TYR B N 1
ATOM 4277 C CA . TYR B 1 76 ? -1.921 -22.156 7.176 1 98.31 76 TYR B CA 1
ATOM 4278 C C . TYR B 1 76 ? -2.414 -23.578 7.355 1 98.31 76 TYR B C 1
ATOM 4280 O O . TYR B 1 76 ? -2.227 -24.188 8.414 1 98.31 76 TYR B O 1
ATOM 4288 N N . ASP B 1 77 ? -3.076 -24.141 6.355 1 98.38 77 ASP B N 1
ATOM 4289 C CA . ASP B 1 77 ? -3.398 -25.562 6.422 1 98.38 77 ASP B CA 1
ATOM 4290 C C . ASP B 1 77 ? -2.135 -26.406 6.59 1 98.38 77 ASP B C 1
ATOM 4292 O O . ASP B 1 77 ? -2.131 -27.391 7.336 1 98.38 77 ASP B O 1
ATOM 4296 N N . SER B 1 78 ? -1.109 -26.016 5.879 1 98.69 78 SER B N 1
ATOM 4297 C CA . SER B 1 78 ? 0.144 -26.766 5.918 1 98.69 78 SER B CA 1
ATOM 4298 C C . SER B 1 78 ? 0.824 -26.625 7.277 1 98.69 78 SER B C 1
ATOM 4300 O O . SER B 1 78 ? 1.421 -27.578 7.777 1 98.69 78 SER B O 1
ATOM 4302 N N . ILE B 1 79 ? 0.785 -25.438 7.852 1 98.38 79 ILE B N 1
ATOM 4303 C CA . ILE B 1 79 ? 1.32 -25.234 9.195 1 98.38 79 ILE B CA 1
ATOM 4304 C C . ILE B 1 79 ? 0.527 -26.062 10.195 1 98.38 79 ILE B C 1
ATOM 4306 O O . ILE B 1 79 ? 1.107 -26.766 11.023 1 98.38 79 ILE B O 1
ATOM 4310 N N . ASP B 1 80 ? -0.781 -26.047 10.109 1 97.81 80 ASP B N 1
ATOM 4311 C CA . ASP B 1 80 ? -1.676 -26.703 11.055 1 97.81 80 ASP B CA 1
ATOM 4312 C C . ASP B 1 80 ? -1.505 -28.234 11 1 97.81 80 ASP B C 1
ATOM 4314 O O . ASP B 1 80 ? -1.577 -28.906 12.023 1 97.81 80 ASP B O 1
ATOM 4318 N N . ASN B 1 81 ? -1.336 -28.734 9.797 1 97.44 81 ASN B N 1
ATOM 4319 C CA . ASN B 1 81 ? -1.226 -30.188 9.68 1 97.44 81 ASN B CA 1
ATOM 4320 C C . ASN B 1 81 ? 0.212 -30.656 9.883 1 97.44 81 ASN B C 1
ATOM 4322 O O . ASN B 1 81 ? 0.5 -31.859 9.773 1 97.44 81 ASN B O 1
ATOM 4326 N N . GLY B 1 82 ? 1.147 -29.688 10.07 1 97.44 82 GLY B N 1
ATOM 4327 C CA . GLY B 1 82 ? 2.506 -30.016 10.469 1 97.44 82 GLY B CA 1
ATOM 4328 C C . GLY B 1 82 ? 3.43 -30.281 9.297 1 97.44 82 GLY B C 1
ATOM 4329 O O . GLY B 1 82 ? 4.594 -30.641 9.484 1 97.44 82 GLY B O 1
ATOM 4330 N N . THR B 1 83 ? 2.953 -30.047 8.07 1 98.19 83 THR B N 1
ATOM 4331 C CA . THR B 1 83 ? 3.766 -30.406 6.914 1 98.19 83 THR B CA 1
ATOM 4332 C C . THR B 1 83 ? 4.672 -29.25 6.516 1 98.19 83 THR B C 1
ATOM 4334 O O . THR B 1 83 ? 5.574 -29.406 5.691 1 98.19 83 THR B O 1
ATOM 4337 N N . PHE B 1 84 ? 4.453 -28.094 7.156 1 98.38 84 PHE B N 1
ATOM 4338 C CA . PHE B 1 84 ? 5.254 -26.922 6.82 1 98.38 84 PHE B CA 1
ATOM 4339 C C . PHE B 1 84 ? 5.617 -26.141 8.07 1 98.38 84 PHE B C 1
ATOM 4341 O O . PHE B 1 84 ? 4.742 -25.797 8.875 1 98.38 84 PHE B O 1
ATOM 4348 N N . ASP B 1 85 ? 6.816 -25.906 8.25 1 97.94 85 ASP B N 1
ATOM 4349 C CA . ASP B 1 85 ? 7.34 -25.031 9.297 1 97.94 85 ASP B CA 1
ATOM 4350 C C . ASP B 1 85 ? 7.918 -23.75 8.703 1 97.94 85 ASP B C 1
ATOM 4352 O O . ASP B 1 85 ? 9.016 -23.766 8.141 1 97.94 85 ASP B O 1
ATOM 4356 N N . PRO B 1 86 ? 7.234 -22.625 8.875 1 96.94 86 PRO B N 1
ATOM 4357 C CA . PRO B 1 86 ? 7.672 -21.391 8.227 1 96.94 86 PRO B CA 1
ATOM 4358 C C . PRO B 1 86 ? 9.109 -21.016 8.586 1 96.94 86 PRO B C 1
ATOM 4360 O O . PRO B 1 86 ? 9.828 -20.438 7.762 1 96.94 86 PRO B O 1
ATOM 4363 N N . ARG B 1 87 ? 9.703 -21.266 9.734 1 93.94 87 ARG B N 1
ATOM 4364 C CA . ARG B 1 87 ? 11.047 -20.906 10.18 1 93.94 87 ARG B CA 1
ATOM 4365 C C . ARG B 1 87 ? 12.109 -21.719 9.453 1 93.94 87 ARG B C 1
ATOM 4367 O O . ARG B 1 87 ? 13.18 -21.203 9.133 1 93.94 87 ARG B O 1
ATOM 4374 N N . GLN B 1 88 ? 11.688 -22.859 9.156 1 95.62 88 GLN B N 1
ATOM 4375 C CA . GLN B 1 88 ? 12.641 -23.766 8.531 1 95.62 88 GLN B CA 1
ATOM 4376 C C . GLN B 1 88 ? 12.445 -23.812 7.02 1 95.62 88 GLN B C 1
ATOM 4378 O O . GLN B 1 88 ? 13.422 -23.812 6.262 1 95.62 88 GLN B O 1
ATOM 4383 N N . ASP B 1 89 ? 11.188 -23.859 6.637 1 97.69 89 ASP B N 1
ATOM 4384 C CA . ASP B 1 89 ? 10.859 -24.188 5.254 1 97.69 89 ASP B CA 1
ATOM 4385 C C . ASP B 1 89 ? 10.57 -22.922 4.445 1 97.69 89 ASP B C 1
ATOM 4387 O O . ASP B 1 89 ? 10.484 -22.969 3.215 1 97.69 89 ASP B O 1
ATOM 4391 N N . GLY B 1 90 ? 10.383 -21.812 5.129 1 97.56 90 GLY B N 1
ATOM 4392 C CA . GLY B 1 90 ? 10.008 -20.578 4.457 1 97.56 90 GLY B CA 1
ATOM 4393 C C . GLY B 1 90 ? 11.117 -19.547 4.449 1 97.56 90 GLY B C 1
ATOM 4394 O O . GLY B 1 90 ? 12.016 -19.578 5.293 1 97.56 90 GLY B O 1
ATOM 4395 N N . TYR B 1 91 ? 11.062 -18.641 3.42 1 97.5 91 TYR B N 1
ATOM 4396 C CA . TYR B 1 91 ? 11.992 -17.516 3.33 1 97.5 91 TYR B CA 1
ATOM 4397 C C . TYR B 1 91 ? 11.297 -16.281 2.787 1 97.5 91 TYR B C 1
ATOM 4399 O O . TYR B 1 91 ? 10.844 -16.266 1.641 1 97.5 91 TYR B O 1
ATOM 4407 N N . PHE B 1 92 ? 11.211 -15.219 3.582 1 97.44 92 PHE B N 1
ATOM 4408 C CA . PHE B 1 92 ? 10.711 -13.945 3.076 1 97.44 92 PHE B CA 1
ATOM 4409 C C . PHE B 1 92 ? 11.781 -13.234 2.256 1 97.44 92 PHE B C 1
ATOM 4411 O O . PHE B 1 92 ? 12.703 -12.641 2.812 1 97.44 92 PHE B O 1
ATOM 4418 N N . ASP B 1 93 ? 11.641 -13.195 0.963 1 95.88 93 ASP B N 1
ATOM 4419 C CA . ASP B 1 93 ? 12.656 -12.625 0.08 1 95.88 93 ASP B CA 1
ATOM 4420 C C . ASP B 1 93 ? 12.312 -11.18 -0.287 1 95.88 93 ASP B C 1
ATOM 4422 O O . ASP B 1 93 ? 12.477 -10.773 -1.438 1 95.88 93 ASP B O 1
ATOM 4426 N N . ASP B 1 94 ? 11.859 -10.43 0.678 1 94.81 94 ASP B N 1
ATOM 4427 C CA . ASP B 1 94 ? 11.258 -9.133 0.372 1 94.81 94 ASP B CA 1
ATOM 4428 C C . ASP B 1 94 ? 12.219 -7.996 0.715 1 94.81 94 ASP B C 1
ATOM 4430 O O . ASP B 1 94 ? 11.781 -6.875 0.979 1 94.81 94 ASP B O 1
ATOM 4434 N N . LYS B 1 95 ? 13.57 -8.289 0.743 1 94.44 95 LYS B N 1
ATOM 4435 C CA . LYS B 1 95 ? 14.539 -7.199 0.743 1 94.44 95 LYS B CA 1
ATOM 4436 C C . LYS B 1 95 ? 14.398 -6.34 -0.51 1 94.44 95 LYS B C 1
ATOM 4438 O O . LYS B 1 95 ? 13.977 -6.828 -1.562 1 94.44 95 LYS B O 1
ATOM 4443 N N . ASP B 1 96 ? 14.648 -5.078 -0.396 1 92.88 96 ASP B N 1
ATOM 4444 C CA . ASP B 1 96 ? 14.578 -4.227 -1.58 1 92.88 96 ASP B CA 1
ATOM 4445 C C . ASP B 1 96 ? 15.422 -4.805 -2.719 1 92.88 96 ASP B C 1
ATOM 4447 O O . ASP B 1 96 ? 16.562 -5.207 -2.51 1 92.88 96 ASP B O 1
ATOM 4451 N N . ILE B 1 97 ? 14.828 -4.77 -3.824 1 95.12 97 ILE B N 1
ATOM 4452 C CA . ILE B 1 97 ? 15.438 -5.434 -4.973 1 95.12 97 ILE B CA 1
ATOM 4453 C C . ILE B 1 97 ? 16.578 -4.57 -5.52 1 95.12 97 ILE B C 1
ATOM 4455 O O . ILE B 1 97 ? 16.453 -3.344 -5.59 1 95.12 97 ILE B O 1
ATOM 4459 N N . GLN B 1 98 ? 17.734 -5.164 -5.84 1 97.06 98 GLN B N 1
ATOM 4460 C CA . GLN B 1 98 ? 18.797 -4.469 -6.547 1 97.06 98 GLN B CA 1
ATOM 4461 C C . GLN B 1 98 ? 18.547 -4.445 -8.047 1 97.06 98 GLN B C 1
ATOM 4463 O O . GLN B 1 98 ? 18.359 -5.492 -8.672 1 97.06 98 GLN B O 1
ATOM 4468 N N . VAL B 1 99 ? 18.594 -3.293 -8.625 1 98.12 99 VAL B N 1
ATOM 4469 C CA . VAL B 1 99 ? 18.172 -3.104 -10.008 1 98.12 99 VAL B CA 1
ATOM 4470 C C . VAL B 1 99 ? 19.391 -2.781 -10.875 1 98.12 99 VAL B C 1
ATOM 4472 O O . VAL B 1 99 ? 20.25 -1.981 -10.484 1 98.12 99 VAL B O 1
ATOM 4475 N N . TYR B 1 100 ? 19.438 -3.385 -12.047 1 98.38 100 TYR B N 1
ATOM 4476 C CA . TYR B 1 100 ? 20.516 -3.18 -13.008 1 98.38 100 TYR B CA 1
ATOM 4477 C C . TYR B 1 100 ? 19.969 -2.748 -14.359 1 98.38 100 TYR B C 1
ATOM 4479 O O . TYR B 1 100 ? 18.812 -3.041 -14.688 1 98.38 100 TYR B O 1
ATOM 4487 N N . ALA B 1 101 ? 20.75 -2.016 -15.117 1 97.94 101 ALA B N 1
ATOM 4488 C CA . ALA B 1 101 ? 20.406 -1.558 -16.469 1 97.94 101 ALA B CA 1
ATOM 4489 C C . ALA B 1 101 ? 21.594 -1.7 -17.406 1 97.94 101 ALA B C 1
ATOM 4491 O O . ALA B 1 101 ? 22.75 -1.683 -16.969 1 97.94 101 ALA B O 1
ATOM 4492 N N . SER B 1 102 ? 21.297 -1.789 -18.719 1 97.31 102 SER B N 1
ATOM 4493 C CA . SER B 1 102 ? 22.312 -2.061 -19.719 1 97.31 102 SER B CA 1
ATOM 4494 C C . SER B 1 102 ? 23.359 -0.94 -19.766 1 97.31 102 SER B C 1
ATOM 4496 O O . SER B 1 102 ? 24.547 -1.193 -19.969 1 97.31 102 SER B O 1
ATOM 4498 N N . GLU B 1 103 ? 22.922 0.273 -19.516 1 96.69 103 GLU B N 1
ATOM 4499 C CA . GLU B 1 103 ? 23.781 1.436 -19.719 1 96.69 103 GLU B CA 1
ATOM 4500 C C . GLU B 1 103 ? 24.453 1.865 -18.406 1 96.69 103 GLU B C 1
ATOM 4502 O O . GLU B 1 103 ? 25.109 2.904 -18.359 1 96.69 103 GLU B O 1
ATOM 4507 N N . HIS B 1 104 ? 24.281 1.137 -17.359 1 95 104 HIS B N 1
ATOM 4508 C CA . HIS B 1 104 ? 24.812 1.515 -16.062 1 95 104 HIS B CA 1
ATOM 4509 C C . HIS B 1 104 ? 25.719 0.426 -15.5 1 95 104 HIS B C 1
ATOM 4511 O O . HIS B 1 104 ? 25.391 -0.759 -15.555 1 95 104 HIS B O 1
ATOM 4517 N N . GLU B 1 105 ? 26.891 0.815 -15 1 92.94 105 GLU B N 1
ATOM 4518 C CA . GLU B 1 105 ? 27.781 -0.141 -14.352 1 92.94 105 GLU B CA 1
ATOM 4519 C C . GLU B 1 105 ? 27.375 -0.381 -12.898 1 92.94 105 GLU B C 1
ATOM 4521 O O . GLU B 1 105 ? 27.312 0.557 -12.102 1 92.94 105 GLU B O 1
ATOM 4526 N N . GLY B 1 106 ? 27.172 -1.591 -12.617 1 95.12 106 GLY B N 1
ATOM 4527 C CA . GLY B 1 106 ? 26.703 -1.909 -11.273 1 95.12 106 GLY B CA 1
ATOM 4528 C C . GLY B 1 106 ? 25.234 -1.628 -11.07 1 95.12 106 GLY B C 1
ATOM 4529 O O . GLY B 1 106 ? 24.5 -1.339 -12.031 1 95.12 106 GLY B O 1
ATOM 4530 N N . PRO B 1 107 ? 24.75 -1.806 -9.828 1 97.5 107 PRO B N 1
ATOM 4531 C CA . PRO B 1 107 ? 23.344 -1.566 -9.562 1 97.5 107 PRO B CA 1
ATOM 4532 C C . PRO B 1 107 ? 22.969 -0.086 -9.617 1 97.5 107 PRO B C 1
ATOM 4534 O O . PRO B 1 107 ? 23.781 0.772 -9.266 1 97.5 107 PRO B O 1
ATOM 4537 N N . LEU B 1 108 ? 21.75 0.21 -10.062 1 97.75 108 LEU B N 1
ATOM 4538 C CA . LEU B 1 108 ? 21.219 1.57 -10 1 97.75 108 LEU B CA 1
ATOM 4539 C C . LEU B 1 108 ? 21.141 2.053 -8.555 1 97.75 108 LEU B C 1
ATOM 4541 O O . LEU B 1 108 ? 20.922 1.256 -7.641 1 97.75 108 LEU B O 1
ATOM 4545 N N . ASP B 1 109 ? 21.297 3.354 -8.375 1 96.56 109 ASP B N 1
ATOM 4546 C CA . ASP B 1 109 ? 21.109 3.957 -7.062 1 96.56 109 ASP B CA 1
ATOM 4547 C C . ASP B 1 109 ? 19.641 4.211 -6.781 1 96.56 109 ASP B C 1
ATOM 4549 O O . ASP B 1 109 ? 19.219 5.359 -6.609 1 96.56 109 ASP B O 1
ATOM 4553 N N . ALA B 1 110 ? 18.891 3.115 -6.633 1 95.31 110 ALA B N 1
ATOM 4554 C CA . ALA B 1 110 ? 17.438 3.195 -6.527 1 95.31 110 ALA B CA 1
ATOM 4555 C C . ALA B 1 110 ? 17.016 3.947 -5.27 1 95.31 110 ALA B C 1
ATOM 4557 O O . ALA B 1 110 ? 16 4.645 -5.266 1 95.31 110 ALA B O 1
ATOM 4558 N N . SER B 1 111 ? 17.797 3.818 -4.199 1 93.81 111 SER B N 1
ATOM 4559 C CA . SER B 1 111 ? 17.469 4.465 -2.932 1 93.81 111 SER B CA 1
ATOM 4560 C C . SER B 1 111 ? 17.578 5.98 -3.041 1 93.81 111 SER B C 1
ATOM 4562 O O . SER B 1 111 ? 16.594 6.695 -2.793 1 93.81 111 SER B O 1
ATOM 4564 N N . ASN B 1 112 ? 18.688 6.457 -3.523 1 94.81 112 ASN B N 1
ATOM 4565 C CA . ASN B 1 112 ? 18.891 7.898 -3.604 1 94.81 112 ASN B CA 1
ATOM 4566 C C . ASN B 1 112 ? 18.031 8.531 -4.695 1 94.81 112 ASN B C 1
ATOM 4568 O O . ASN B 1 112 ? 17.594 9.672 -4.559 1 94.81 112 ASN B O 1
ATOM 4572 N N . TRP B 1 113 ? 17.812 7.746 -5.75 1 97.12 113 TRP B N 1
ATOM 4573 C CA . TRP B 1 113 ? 17 8.273 -6.848 1 97.12 113 TRP B CA 1
ATOM 4574 C C . TRP B 1 113 ? 15.516 8.047 -6.586 1 97.12 113 TRP B C 1
ATOM 4576 O O . TRP B 1 113 ? 14.672 8.492 -7.359 1 97.12 113 TRP B O 1
ATOM 4586 N N . LYS B 1 114 ? 15.18 7.367 -5.512 1 97.06 114 LYS B N 1
ATOM 4587 C CA . LYS B 1 114 ? 13.812 7.117 -5.07 1 97.06 114 LYS B CA 1
ATOM 4588 C C . LYS B 1 114 ? 12.984 6.477 -6.18 1 97.06 114 LYS B C 1
ATOM 4590 O O . LYS B 1 114 ? 11.828 6.855 -6.398 1 97.06 114 LYS B O 1
ATOM 4595 N N . LEU B 1 115 ? 13.602 5.531 -6.895 1 97.56 115 LEU B N 1
ATOM 4596 C CA . LEU B 1 115 ? 12.984 4.926 -8.07 1 97.56 115 LEU B CA 1
ATOM 4597 C C . LEU B 1 115 ? 11.781 4.082 -7.68 1 97.56 115 LEU B C 1
ATOM 4599 O O . LEU B 1 115 ? 10.734 4.145 -8.328 1 97.56 115 LEU B O 1
ATOM 4603 N N . THR B 1 116 ? 11.883 3.334 -6.594 1 95.25 116 THR B N 1
ATOM 4604 C CA . THR B 1 116 ? 10.797 2.475 -6.148 1 95.25 116 THR B CA 1
ATOM 4605 C C . THR B 1 116 ? 9.57 3.305 -5.777 1 95.25 116 THR B C 1
ATOM 4607 O O . THR B 1 116 ? 8.438 2.904 -6.055 1 95.25 116 THR B O 1
ATOM 4610 N N . ARG B 1 117 ? 9.797 4.445 -5.234 1 96.75 117 ARG B N 1
ATOM 4611 C CA . ARG B 1 117 ? 8.711 5.32 -4.812 1 96.75 117 ARG B CA 1
ATOM 4612 C C . ARG B 1 117 ? 7.945 5.863 -6.02 1 96.75 117 ARG B C 1
ATOM 4614 O O . ARG B 1 117 ? 6.727 6.027 -5.961 1 96.75 117 ARG B O 1
ATOM 4621 N N . VAL B 1 118 ? 8.625 6.133 -7.066 1 97.81 118 VAL B N 1
ATOM 4622 C CA . VAL B 1 118 ? 7.98 6.621 -8.281 1 97.81 118 VAL B CA 1
ATOM 4623 C C . VAL B 1 118 ? 7.105 5.523 -8.883 1 97.81 118 VAL B C 1
ATOM 4625 O O . VAL B 1 118 ? 6.004 5.797 -9.359 1 97.81 118 VAL B O 1
ATOM 4628 N N . VAL B 1 119 ? 7.594 4.328 -8.82 1 96.69 119 VAL B N 1
ATOM 4629 C CA . VAL B 1 119 ? 6.805 3.211 -9.336 1 96.69 119 VAL B CA 1
ATOM 4630 C C . VAL B 1 119 ? 5.543 3.043 -8.5 1 96.69 119 VAL B C 1
ATOM 4632 O O . VAL B 1 119 ? 4.453 2.84 -9.039 1 96.69 119 VAL B O 1
ATOM 4635 N N . GLU B 1 120 ? 5.711 3.15 -7.219 1 95.69 120 GLU B N 1
ATOM 4636 C CA . GLU B 1 120 ? 4.547 3.115 -6.336 1 95.69 120 GLU B CA 1
ATOM 4637 C C . GLU B 1 120 ? 3.566 4.234 -6.672 1 95.69 120 GLU B C 1
ATOM 4639 O O . GLU B 1 120 ? 2.35 4.031 -6.629 1 95.69 120 GLU B O 1
ATOM 4644 N N . ASP B 1 121 ? 4.082 5.41 -6.977 1 97.12 121 ASP B N 1
ATOM 4645 C CA . ASP B 1 121 ? 3.26 6.535 -7.406 1 97.12 121 ASP B CA 1
ATOM 4646 C C . ASP B 1 121 ? 2.479 6.199 -8.672 1 97.12 121 ASP B C 1
ATOM 4648 O O . ASP B 1 121 ? 1.297 6.531 -8.789 1 97.12 121 ASP B O 1
ATOM 4652 N N . MET B 1 122 ? 3.146 5.59 -9.602 1 97.62 122 MET B N 1
ATOM 4653 C CA . MET B 1 122 ? 2.51 5.188 -10.859 1 97.62 122 MET B CA 1
ATOM 4654 C C . MET B 1 122 ? 1.365 4.215 -10.594 1 97.62 122 MET B C 1
ATOM 4656 O O . MET B 1 122 ? 0.291 4.34 -11.188 1 97.62 122 MET B O 1
ATOM 4660 N N . GLU B 1 123 ? 1.629 3.291 -9.734 1 96.81 123 GLU B N 1
ATOM 4661 C CA . GLU B 1 123 ? 0.601 2.312 -9.391 1 96.81 123 GLU B CA 1
ATOM 4662 C C . GLU B 1 123 ? -0.607 2.986 -8.75 1 96.81 123 GLU B C 1
ATOM 4664 O O . GLU B 1 123 ? -1.751 2.686 -9.094 1 96.81 123 GLU B O 1
ATOM 4669 N N . LYS B 1 124 ? -0.33 3.859 -7.844 1 96.88 124 LYS B N 1
ATOM 4670 C CA . LYS B 1 124 ? -1.422 4.582 -7.199 1 96.88 124 LYS B CA 1
ATOM 4671 C C . LYS B 1 124 ? -2.186 5.438 -8.203 1 96.88 124 LYS B C 1
ATOM 4673 O O . LYS B 1 124 ? -3.414 5.523 -8.148 1 96.88 124 LYS B O 1
ATOM 4678 N N . PHE B 1 125 ? -1.478 6.051 -9.156 1 97.81 125 PHE B N 1
ATOM 4679 C CA . PHE B 1 125 ? -2.123 6.859 -10.188 1 97.81 125 PHE B CA 1
ATOM 4680 C C . PHE B 1 125 ? -3.043 6.004 -11.047 1 97.81 125 PHE B C 1
ATOM 4682 O O . PHE B 1 125 ? -4.109 6.457 -11.469 1 97.81 125 PHE B O 1
ATOM 4689 N N . MET B 1 126 ? -2.641 4.77 -11.258 1 96.88 126 MET B N 1
ATOM 4690 C CA . MET B 1 126 ? -3.498 3.854 -12.008 1 96.88 126 MET B CA 1
ATOM 4691 C C . MET B 1 126 ? -4.848 3.686 -11.32 1 96.88 126 MET B C 1
ATOM 4693 O O . MET B 1 126 ? -5.895 3.783 -11.961 1 96.88 126 MET B O 1
ATOM 4697 N N . GLU B 1 127 ? -4.789 3.471 -10.078 1 94.62 127 GLU B N 1
ATOM 4698 C CA . GLU B 1 127 ? -6.012 3.32 -9.297 1 94.62 127 GLU B CA 1
ATOM 4699 C C . GLU B 1 127 ? -6.875 4.578 -9.375 1 94.62 127 GLU B C 1
ATOM 4701 O O . GLU B 1 127 ? -8.07 4.5 -9.672 1 94.62 127 GLU B O 1
ATOM 4706 N N . ILE B 1 128 ? -6.234 5.707 -9.125 1 94.94 128 ILE B N 1
ATOM 4707 C CA . ILE B 1 128 ? -6.941 6.984 -9.125 1 94.94 128 ILE B CA 1
ATOM 4708 C C . ILE B 1 128 ? -7.551 7.242 -10.5 1 94.94 128 ILE B C 1
ATOM 4710 O O . ILE B 1 128 ? -8.711 7.641 -10.602 1 94.94 128 ILE B O 1
ATOM 4714 N N . TYR B 1 129 ? -6.746 7.012 -11.5 1 95.62 129 TYR B N 1
ATOM 4715 C CA . TYR B 1 129 ? -7.137 7.285 -12.883 1 95.62 129 TYR B CA 1
ATOM 4716 C C . TYR B 1 129 ? -8.398 6.512 -13.258 1 95.62 129 TYR B C 1
ATOM 4718 O O . TYR B 1 129 ? -9.359 7.094 -13.758 1 95.62 129 TYR B O 1
ATOM 4726 N N . TYR B 1 130 ? -8.5 5.309 -12.914 1 94.19 130 TYR B N 1
ATOM 4727 C CA . TYR B 1 130 ? -9.594 4.469 -13.383 1 94.19 130 TYR B CA 1
ATOM 4728 C C . TYR B 1 130 ? -10.766 4.496 -12.398 1 94.19 130 TYR B C 1
ATOM 4730 O O . TYR B 1 130 ? -11.875 4.09 -12.734 1 94.19 130 TYR B O 1
ATOM 4738 N N . MET B 1 131 ? -10.562 4.93 -11.203 1 89.88 131 MET B N 1
ATOM 4739 C CA . MET B 1 131 ? -11.656 5.113 -10.258 1 89.88 131 MET B CA 1
ATOM 4740 C C . MET B 1 131 ? -12.367 6.441 -10.492 1 89.88 131 MET B C 1
ATOM 4742 O O . MET B 1 131 ? -13.492 6.641 -10.023 1 89.88 131 MET B O 1
ATOM 4746 N N . SER B 1 132 ? -11.734 7.367 -11.117 1 86.81 132 SER B N 1
ATOM 4747 C CA . SER B 1 132 ? -12.266 8.711 -11.305 1 86.81 132 SER B CA 1
ATOM 4748 C C . SER B 1 132 ? -13.5 8.703 -12.195 1 86.81 132 SER B C 1
ATOM 4750 O O . SER B 1 132 ? -14.352 9.586 -12.086 1 86.81 132 SER B O 1
ATOM 4752 N N . SER B 1 133 ? -13.539 7.828 -13.094 1 83.5 133 SER B N 1
ATOM 4753 C CA . SER B 1 133 ? -14.703 7.699 -13.961 1 83.5 133 SER B CA 1
ATOM 4754 C C . SER B 1 133 ? -14.875 6.266 -14.445 1 83.5 133 SER B C 1
ATOM 4756 O O . SER B 1 133 ? -13.898 5.59 -14.773 1 83.5 133 SER B O 1
ATOM 4758 N N . LEU B 1 134 ? -16.078 5.945 -14.492 1 79.12 134 LEU B N 1
ATOM 4759 C CA . LEU B 1 134 ? -16.391 4.598 -14.945 1 79.12 134 LEU B CA 1
ATOM 4760 C C . LEU B 1 134 ? -16.188 4.469 -16.453 1 79.12 134 LEU B C 1
ATOM 4762 O O . LEU B 1 134 ? -16.078 3.355 -16.969 1 79.12 134 LEU B O 1
ATOM 4766 N N . ASP B 1 135 ? -15.969 5.582 -17.078 1 86.62 135 ASP B N 1
ATOM 4767 C CA . ASP B 1 135 ? -15.977 5.559 -18.547 1 86.62 135 ASP B CA 1
ATOM 4768 C C . ASP B 1 135 ? -14.562 5.656 -19.109 1 86.62 135 ASP B C 1
ATOM 4770 O O . ASP B 1 135 ? -14.375 5.762 -20.312 1 86.62 135 ASP B O 1
ATOM 4774 N N . LYS B 1 136 ? -13.625 5.578 -18.25 1 91.56 136 LYS B N 1
ATOM 4775 C CA . LYS B 1 136 ? -12.266 5.652 -18.766 1 91.56 136 LYS B CA 1
ATOM 4776 C C . LYS B 1 136 ? -11.922 4.41 -19.578 1 91.56 136 LYS B C 1
ATOM 4778 O O . LYS B 1 136 ? -12.086 3.283 -19.109 1 91.56 136 LYS B O 1
ATOM 4783 N N . LYS B 1 137 ? -11.461 4.594 -20.797 1 93.88 137 LYS B N 1
ATOM 4784 C CA . LYS B 1 137 ? -11.055 3.488 -21.656 1 93.88 137 LYS B CA 1
ATOM 4785 C C . LYS B 1 137 ? -9.766 2.84 -21.156 1 93.88 137 LYS B C 1
ATOM 4787 O O . LYS B 1 137 ? -8.852 3.531 -20.703 1 93.88 137 LYS B O 1
ATOM 4792 N N . ASP B 1 138 ? -9.773 1.526 -21.219 1 96.19 138 ASP B N 1
ATOM 4793 C CA . ASP B 1 138 ? -8.57 0.78 -20.844 1 96.19 138 ASP B CA 1
ATOM 4794 C C . ASP B 1 138 ? -7.426 1.072 -21.797 1 96.19 138 ASP B C 1
ATOM 4796 O O . ASP B 1 138 ? -7.652 1.455 -22.953 1 96.19 138 ASP B O 1
ATOM 4800 N N . MET B 1 139 ? -6.199 1.009 -21.328 1 97.88 139 MET B N 1
ATOM 4801 C CA . MET B 1 139 ? -4.996 1.121 -22.141 1 97.88 139 MET B CA 1
ATOM 4802 C C . MET B 1 139 ? -3.898 0.2 -21.625 1 97.88 139 MET B C 1
ATOM 4804 O O . MET B 1 139 ? -4.043 -0.409 -20.562 1 97.88 139 MET B O 1
ATOM 4808 N N . SER B 1 140 ? -2.871 0.015 -22.406 1 97.88 140 SER B N 1
ATOM 4809 C CA . SER B 1 140 ? -1.752 -0.825 -21.984 1 97.88 140 SER B CA 1
ATOM 4810 C C . SER B 1 140 ? -0.921 -0.144 -20.906 1 97.88 140 SER B C 1
ATOM 4812 O O . SER B 1 140 ? -0.974 1.078 -20.75 1 97.88 140 SER B O 1
ATOM 4814 N N . LEU B 1 141 ? -0.194 -0.92 -20.203 1 97.06 141 LEU B N 1
ATOM 4815 C CA . LEU B 1 141 ? 0.7 -0.383 -19.188 1 97.06 141 LEU B CA 1
ATOM 4816 C C . LEU B 1 141 ? 1.702 0.59 -19.797 1 97.06 141 LEU B C 1
ATOM 4818 O O . LEU B 1 141 ? 2.037 1.607 -19.188 1 97.06 141 LEU B O 1
ATOM 4822 N N . ASP B 1 142 ? 2.227 0.293 -21 1 96.38 142 ASP B N 1
ATOM 4823 C CA . ASP B 1 142 ? 3.158 1.186 -21.672 1 96.38 142 ASP B CA 1
ATOM 4824 C C . ASP B 1 142 ? 2.518 2.545 -21.953 1 96.38 142 ASP B C 1
ATOM 4826 O O . ASP B 1 142 ? 3.135 3.586 -21.719 1 96.38 142 ASP B O 1
ATOM 4830 N N . ALA B 1 143 ? 1.313 2.443 -22.484 1 97.56 143 ALA B N 1
ATOM 4831 C CA . ALA B 1 143 ? 0.596 3.682 -22.766 1 97.56 143 ALA B CA 1
ATOM 4832 C C . ALA B 1 143 ? 0.327 4.473 -21.5 1 97.56 143 ALA B C 1
ATOM 4834 O O . ALA B 1 143 ? 0.461 5.699 -21.469 1 97.56 143 ALA B O 1
ATOM 4835 N N . PHE B 1 144 ? -0.035 3.807 -20.484 1 97.81 144 PHE B N 1
ATOM 4836 C CA . PHE B 1 144 ? -0.34 4.457 -19.219 1 97.81 144 PHE B CA 1
ATOM 4837 C C . PHE B 1 144 ? 0.897 5.141 -18.641 1 97.81 144 PHE B C 1
ATOM 4839 O O . PHE B 1 144 ? 0.802 6.227 -18.078 1 97.81 144 PHE B O 1
ATOM 4846 N N . ALA B 1 145 ? 2.061 4.461 -18.719 1 97.75 145 ALA B N 1
ATOM 4847 C CA . ALA B 1 145 ? 3.309 5.055 -18.234 1 97.75 145 ALA B CA 1
ATOM 4848 C C . ALA B 1 145 ? 3.559 6.406 -18.891 1 97.75 145 ALA B C 1
ATOM 4850 O O . ALA B 1 145 ? 4.012 7.348 -18.234 1 97.75 145 ALA B O 1
ATOM 4851 N N . LYS B 1 146 ? 3.248 6.535 -20.141 1 97.69 146 LYS B N 1
ATOM 4852 C CA . LYS B 1 146 ? 3.404 7.797 -20.859 1 97.69 146 LYS B CA 1
ATOM 4853 C C . LYS B 1 146 ? 2.451 8.859 -20.312 1 97.69 146 LYS B C 1
ATOM 4855 O O . LYS B 1 146 ? 2.826 10.023 -20.172 1 97.69 146 LYS B O 1
ATOM 4860 N N . VAL B 1 147 ? 1.239 8.414 -20.062 1 97.81 147 VAL B N 1
ATOM 4861 C CA . VAL B 1 147 ? 0.252 9.328 -19.5 1 97.81 147 VAL B CA 1
ATOM 4862 C C . VAL B 1 147 ? 0.758 9.875 -18.172 1 97.81 147 VAL B C 1
ATOM 4864 O O . VAL B 1 147 ? 0.728 11.086 -17.938 1 97.81 147 VAL B O 1
ATOM 4867 N N . TYR B 1 148 ? 1.276 9.039 -17.328 1 98.19 148 TYR B N 1
ATOM 4868 C CA . TYR B 1 148 ? 1.81 9.438 -16.031 1 98.19 148 TYR B CA 1
ATOM 4869 C C . TYR B 1 148 ? 2.975 10.406 -16.188 1 98.19 148 TYR B C 1
ATOM 4871 O O . TYR B 1 148 ? 3.014 11.461 -15.547 1 98.19 148 TYR B O 1
ATOM 4879 N N . MET B 1 149 ? 3.93 10.055 -17 1 98.12 149 MET B N 1
ATOM 4880 C CA . MET B 1 149 ? 5.148 10.836 -17.172 1 98.12 149 MET B CA 1
ATOM 4881 C C . MET B 1 149 ? 4.832 12.219 -17.75 1 98.12 149 MET B C 1
ATOM 4883 O O . MET B 1 149 ? 5.484 13.203 -17.406 1 98.12 149 MET B O 1
ATOM 4887 N N . GLU B 1 150 ? 3.857 12.203 -18.609 1 97.88 150 GLU B N 1
ATOM 4888 C CA . GLU B 1 150 ? 3.459 13.5 -19.156 1 97.88 150 GLU B CA 1
ATOM 4889 C C . GLU B 1 150 ? 2.77 14.359 -18.109 1 97.88 150 GLU B C 1
ATOM 4891 O O . GLU B 1 150 ? 3.125 15.523 -17.922 1 97.88 150 GLU B O 1
ATOM 4896 N N . LYS B 1 151 ? 1.891 13.812 -17.438 1 97.19 151 LYS B N 1
ATOM 4897 C CA . LYS B 1 151 ? 1.084 14.562 -16.469 1 97.19 151 LYS B CA 1
ATOM 4898 C C . LYS B 1 151 ? 1.929 15.023 -15.281 1 97.19 151 LYS B C 1
ATOM 4900 O O . LYS B 1 151 ? 1.733 16.125 -14.773 1 97.19 151 LYS B O 1
ATOM 4905 N N . TYR B 1 152 ? 2.859 14.227 -14.844 1 97.81 152 TYR B N 1
ATOM 4906 C CA . TYR B 1 152 ? 3.58 14.5 -13.609 1 97.81 152 TYR B CA 1
ATOM 4907 C C . TYR B 1 152 ? 5.055 14.766 -13.883 1 97.81 152 TYR B C 1
ATOM 4909 O O . TYR B 1 152 ? 5.902 14.562 -13.008 1 97.81 152 TYR B O 1
ATOM 4917 N N . ARG B 1 153 ? 5.383 15.172 -15.039 1 97.38 153 ARG B N 1
ATOM 4918 C CA . ARG B 1 153 ? 6.754 15.398 -15.484 1 97.38 153 ARG B CA 1
ATOM 4919 C C . ARG B 1 153 ? 7.488 16.344 -14.531 1 97.38 153 ARG B C 1
ATOM 4921 O O . ARG B 1 153 ? 8.664 16.125 -14.234 1 97.38 153 ARG B O 1
ATOM 4928 N N . THR B 1 154 ? 6.793 17.328 -14 1 96.62 154 THR B N 1
ATOM 4929 C CA . THR B 1 154 ? 7.414 18.375 -13.195 1 96.62 154 THR B CA 1
ATOM 4930 C C . THR B 1 154 ? 7.918 17.812 -11.875 1 96.62 154 THR B C 1
ATOM 4932 O O . THR B 1 154 ? 8.773 18.406 -11.219 1 96.62 154 THR B O 1
ATOM 4935 N N . PHE B 1 155 ? 7.43 16.672 -11.484 1 97.69 155 PHE B N 1
ATOM 4936 C CA . PHE B 1 155 ? 7.773 16.078 -10.203 1 97.69 155 PHE B CA 1
ATOM 4937 C C . PHE B 1 155 ? 8.875 15.031 -10.367 1 97.69 155 PHE B C 1
ATOM 4939 O O . PHE B 1 155 ? 9.336 14.453 -9.383 1 97.69 155 PHE B O 1
ATOM 4946 N N . LEU B 1 156 ? 9.297 14.75 -11.562 1 98 156 LEU B N 1
ATOM 4947 C CA . LEU B 1 156 ? 10.203 13.641 -11.836 1 98 156 LEU B CA 1
ATOM 4948 C C . LEU B 1 156 ? 11.594 14.148 -12.203 1 98 156 LEU B C 1
ATOM 4950 O O . LEU B 1 156 ? 11.719 15.086 -12.992 1 98 156 LEU B O 1
ATOM 4954 N N . THR B 1 157 ? 12.633 13.57 -11.617 1 97.5 157 THR B N 1
ATOM 4955 C CA . THR B 1 157 ? 14.008 13.883 -11.984 1 97.5 157 THR B CA 1
ATOM 4956 C C . THR B 1 157 ? 14.375 13.234 -13.312 1 97.5 157 THR B C 1
ATOM 4958 O O . THR B 1 157 ? 13.609 12.43 -13.852 1 97.5 157 THR B O 1
ATOM 4961 N N . THR B 1 158 ? 15.547 13.57 -13.789 1 97.5 158 THR B N 1
ATOM 4962 C CA . THR B 1 158 ? 16.031 13.016 -15.047 1 97.5 158 THR B CA 1
ATOM 4963 C C . THR B 1 158 ? 16.203 11.508 -14.953 1 97.5 158 THR B C 1
ATOM 4965 O O . THR B 1 158 ? 15.828 10.773 -15.867 1 97.5 158 THR B O 1
ATOM 4968 N N . GLN B 1 159 ? 16.766 11.055 -13.797 1 97.56 159 GLN B N 1
ATOM 4969 C CA . GLN B 1 159 ? 16.953 9.617 -13.594 1 97.56 159 GLN B CA 1
ATOM 4970 C C . GLN B 1 159 ? 15.609 8.898 -13.539 1 97.56 159 GLN B C 1
ATOM 4972 O O . GLN B 1 159 ? 15.461 7.809 -14.102 1 97.56 159 GLN B O 1
ATOM 4977 N N . GLN B 1 160 ? 14.703 9.547 -12.875 1 98.06 160 GLN B N 1
ATOM 4978 C CA . GLN B 1 160 ? 13.383 8.938 -12.734 1 98.06 160 GLN B CA 1
ATOM 4979 C C . GLN B 1 160 ? 12.672 8.852 -14.078 1 98.06 160 GLN B C 1
ATOM 4981 O O . GLN B 1 160 ? 12.062 7.828 -14.406 1 98.06 160 GLN B O 1
ATOM 4986 N N . LEU B 1 161 ? 12.75 9.883 -14.883 1 97.75 161 LEU B N 1
ATOM 4987 C CA . LEU B 1 161 ? 12.164 9.875 -16.219 1 97.75 161 LEU B CA 1
ATOM 4988 C C . LEU B 1 161 ? 12.797 8.789 -17.094 1 97.75 161 LEU B C 1
ATOM 4990 O O . LEU B 1 161 ? 12.117 8.172 -17.906 1 97.75 161 LEU B O 1
ATOM 4994 N N . LYS B 1 162 ? 14.008 8.555 -16.844 1 97 162 LYS B N 1
ATOM 4995 C CA . LYS B 1 162 ? 14.758 7.574 -17.641 1 97 162 LYS B CA 1
ATOM 4996 C C . LYS B 1 162 ? 14.344 6.152 -17.281 1 97 162 LYS B C 1
ATOM 4998 O O . LYS B 1 162 ? 14.266 5.285 -18.156 1 97 162 LYS B O 1
ATOM 5003 N N . TYR B 1 163 ? 13.961 5.898 -16.031 1 97.69 163 TYR B N 1
ATOM 5004 C CA . TYR B 1 163 ? 13.891 4.504 -15.609 1 97.69 163 TYR B CA 1
ATOM 5005 C C . TYR B 1 163 ? 12.477 4.125 -15.188 1 97.69 163 TYR B C 1
ATOM 5007 O O . TYR B 1 163 ? 12.148 2.943 -15.078 1 97.69 163 TYR B O 1
ATOM 5015 N N . CYS B 1 164 ? 11.586 5.082 -14.875 1 97 164 CYS B N 1
ATOM 5016 C CA . CYS B 1 164 ? 10.32 4.754 -14.219 1 97 164 CYS B CA 1
ATOM 5017 C C . CYS B 1 164 ? 9.461 3.861 -15.109 1 97 164 CYS B C 1
ATOM 5019 O O . CYS B 1 164 ? 8.891 2.877 -14.641 1 97 164 CYS B O 1
ATOM 5021 N N . SER B 1 165 ? 9.406 4.164 -16.453 1 96.69 165 SER B N 1
ATOM 5022 C CA . SER B 1 165 ? 8.625 3.316 -17.344 1 96.69 165 SER B CA 1
ATOM 5023 C C . SER B 1 165 ? 9.25 1.93 -17.484 1 96.69 165 SER B C 1
ATOM 5025 O O . SER B 1 165 ? 8.539 0.933 -17.609 1 96.69 165 SER B O 1
ATOM 5027 N N . ARG B 1 166 ? 10.578 1.828 -17.438 1 97.31 166 ARG B N 1
ATOM 5028 C CA . ARG B 1 166 ? 11.289 0.56 -17.516 1 97.31 166 ARG B CA 1
ATOM 5029 C C . ARG B 1 166 ? 11.055 -0.284 -16.266 1 97.31 166 ARG B C 1
ATOM 5031 O O . ARG B 1 166 ? 10.852 -1.496 -16.359 1 97.31 166 ARG B O 1
ATOM 5038 N N . LEU B 1 167 ? 11.07 0.391 -15.156 1 97.44 167 LEU B N 1
ATOM 5039 C CA . LEU B 1 167 ? 10.852 -0.289 -13.883 1 97.44 167 LEU B CA 1
ATOM 5040 C C . LEU B 1 167 ? 9.422 -0.813 -13.789 1 97.44 167 LEU B C 1
ATOM 5042 O O . LEU B 1 167 ? 9.188 -1.88 -13.219 1 97.44 167 LEU B O 1
ATOM 5046 N N . LEU B 1 168 ? 8.453 -0.115 -14.383 1 97.19 168 LEU B N 1
ATOM 5047 C CA . LEU B 1 168 ? 7.055 -0.513 -14.352 1 97.19 168 LEU B CA 1
ATOM 5048 C C . LEU B 1 168 ? 6.855 -1.853 -15.055 1 97.19 168 LEU B C 1
ATOM 5050 O O . LEU B 1 168 ? 5.879 -2.559 -14.789 1 97.19 168 LEU B O 1
ATOM 5054 N N . ARG B 1 169 ? 7.781 -2.244 -15.883 1 97.12 169 ARG B N 1
ATOM 5055 C CA . ARG B 1 169 ? 7.664 -3.457 -16.688 1 97.12 169 ARG B CA 1
ATOM 5056 C C . ARG B 1 169 ? 7.883 -4.703 -15.836 1 97.12 169 ARG B C 1
ATOM 5058 O O . ARG B 1 169 ? 7.754 -5.828 -16.328 1 97.12 169 ARG B O 1
ATOM 5065 N N . TYR B 1 170 ? 8.164 -4.516 -14.523 1 95.5 170 TYR B N 1
ATOM 5066 C CA . TYR B 1 170 ? 8.227 -5.684 -13.648 1 95.5 170 TYR B CA 1
ATOM 5067 C C . TYR B 1 170 ? 6.895 -6.43 -13.648 1 95.5 170 TYR B C 1
ATOM 5069 O O . TYR B 1 170 ? 6.855 -7.637 -13.383 1 95.5 170 TYR B O 1
ATOM 5077 N N . PHE B 1 171 ? 5.812 -5.773 -14.008 1 96.88 171 PHE B N 1
ATOM 5078 C CA . PHE B 1 171 ? 4.492 -6.383 -14.102 1 96.88 171 PHE B CA 1
ATOM 5079 C C . PHE B 1 171 ? 4.492 -7.523 -15.109 1 96.88 171 PHE B C 1
ATOM 5081 O O . PHE B 1 171 ? 3.676 -8.445 -15.016 1 96.88 171 PHE B O 1
ATOM 5088 N N . GLU B 1 172 ? 5.406 -7.445 -16.078 1 97.19 172 GLU B N 1
ATOM 5089 C CA . GLU B 1 172 ? 5.504 -8.531 -17.062 1 97.19 172 GLU B CA 1
ATOM 5090 C C . GLU B 1 172 ? 5.777 -9.867 -16.375 1 97.19 172 GLU B C 1
ATOM 5092 O O . GLU B 1 172 ? 5.281 -10.906 -16.812 1 97.19 172 GLU B O 1
ATOM 5097 N N . LEU B 1 173 ? 6.473 -9.75 -15.289 1 95.19 173 LEU B N 1
ATOM 5098 C CA . LEU B 1 173 ? 6.895 -10.945 -14.57 1 95.19 173 LEU B CA 1
ATOM 5099 C C . LEU B 1 173 ? 5.824 -11.406 -13.594 1 95.19 173 LEU B C 1
ATOM 5101 O O . LEU B 1 173 ? 5.898 -12.516 -13.055 1 95.19 173 LEU B O 1
ATOM 5105 N N . TRP B 1 174 ? 4.82 -10.617 -13.406 1 93.12 174 TRP B N 1
ATOM 5106 C CA . TRP B 1 174 ? 3.672 -10.992 -12.594 1 93.12 174 TRP B CA 1
ATOM 5107 C C . TRP B 1 174 ? 2.557 -11.57 -13.461 1 93.12 174 TRP B C 1
ATOM 5109 O O . TRP B 1 174 ? 1.877 -12.516 -13.062 1 93.12 174 TRP B O 1
ATOM 5119 N N . PHE B 1 175 ? 2.451 -11.055 -14.672 1 95.44 175 PHE B N 1
ATOM 5120 C CA . PHE B 1 175 ? 1.303 -11.391 -15.5 1 95.44 175 PHE B CA 1
ATOM 5121 C C . PHE B 1 175 ? 1.687 -12.406 -16.578 1 95.44 175 PHE B C 1
ATOM 5123 O O . PHE B 1 175 ? 0.818 -13.047 -17.172 1 95.44 175 PHE B O 1
ATOM 5130 N N . GLY B 1 176 ? 2.951 -12.508 -16.844 1 97.12 176 GLY B N 1
ATOM 5131 C CA . GLY B 1 176 ? 3.414 -13.438 -17.875 1 97.12 176 GLY B CA 1
ATOM 5132 C C . GLY B 1 176 ? 3.117 -12.969 -19.281 1 97.12 176 GLY B C 1
ATOM 5133 O O . GLY B 1 176 ? 2.979 -13.789 -20.188 1 97.12 176 GLY B O 1
ATOM 5134 N N . ILE B 1 177 ? 2.822 -11.742 -19.469 1 96.69 177 ILE B N 1
ATOM 5135 C CA . ILE B 1 177 ? 2.611 -11.141 -20.781 1 96.69 177 ILE B CA 1
ATOM 5136 C C . ILE B 1 177 ? 3.361 -9.812 -20.859 1 96.69 177 ILE B C 1
ATOM 5138 O O . ILE B 1 177 ? 3.738 -9.242 -19.844 1 96.69 177 ILE B O 1
ATOM 5142 N N . PRO B 1 178 ? 3.678 -9.305 -22.078 1 95.81 178 PRO B N 1
ATOM 5143 C CA . PRO B 1 178 ? 4.434 -8.055 -22.203 1 95.81 178 PRO B CA 1
ATOM 5144 C C . PRO B 1 178 ? 3.631 -6.836 -21.766 1 95.81 178 PRO B C 1
ATOM 5146 O O . PRO B 1 178 ? 2.4 -6.828 -21.875 1 95.81 178 PRO B O 1
ATOM 5149 N N . SER B 1 179 ? 4.34 -5.797 -21.359 1 96.12 179 SER B N 1
ATOM 5150 C CA . SER B 1 179 ? 3.719 -4.609 -20.781 1 96.12 179 SER B CA 1
ATOM 5151 C C . SER B 1 179 ? 2.848 -3.885 -21.812 1 96.12 179 SER B C 1
ATOM 5153 O O . SER B 1 179 ? 1.867 -3.232 -21.438 1 96.12 179 SER B O 1
ATOM 5155 N N . TYR B 1 180 ? 3.16 -4.035 -23.078 1 95.69 180 TYR B N 1
ATOM 5156 C CA . TYR B 1 180 ? 2.375 -3.357 -24.094 1 95.69 180 TYR B CA 1
ATOM 5157 C C . TYR B 1 180 ? 1.038 -4.059 -24.312 1 95.69 180 TYR B C 1
ATOM 5159 O O . TYR B 1 180 ? 0.183 -3.562 -25.047 1 95.69 180 TYR B O 1
ATOM 5167 N N . GLU B 1 181 ? 0.803 -5.215 -23.562 1 96.62 181 GLU B N 1
ATOM 5168 C CA . GLU B 1 181 ? -0.472 -5.922 -23.641 1 96.62 181 GLU B CA 1
ATOM 5169 C C . GLU B 1 181 ? -1.205 -5.887 -22.312 1 96.62 181 GLU B C 1
ATOM 5171 O O . GLU B 1 181 ? -2.42 -6.09 -22.25 1 96.62 181 GLU B O 1
ATOM 5176 N N . ILE B 1 182 ? -0.542 -5.648 -21.219 1 97.5 182 ILE B N 1
ATOM 5177 C CA . ILE B 1 182 ? -1.134 -5.699 -19.891 1 97.5 182 ILE B CA 1
ATOM 5178 C C . ILE B 1 182 ? -2.154 -4.574 -19.734 1 97.5 182 ILE B C 1
ATOM 5180 O O . ILE B 1 182 ? -1.878 -3.424 -20.094 1 97.5 182 ILE B O 1
ATOM 5184 N N . SER B 1 183 ? -3.359 -4.914 -19.203 1 97.38 183 SER B N 1
ATOM 5185 C CA . SER B 1 183 ? -4.371 -3.912 -18.891 1 97.38 183 SER B CA 1
ATOM 5186 C C . SER B 1 183 ? -3.941 -3.041 -17.719 1 97.38 183 SER B C 1
ATOM 5188 O O . SER B 1 183 ? -3.758 -3.537 -16.609 1 97.38 183 SER B O 1
ATOM 5190 N N . ALA B 1 184 ? -3.812 -1.757 -18 1 97.69 184 ALA B N 1
ATOM 5191 C CA . ALA B 1 184 ? -3.498 -0.848 -16.891 1 97.69 184 ALA B CA 1
ATOM 5192 C C . ALA B 1 184 ? -4.648 -0.781 -15.898 1 97.69 184 ALA B C 1
ATOM 5194 O O . ALA B 1 184 ? -4.426 -0.606 -14.695 1 97.69 184 ALA B O 1
ATOM 5195 N N . LYS B 1 185 ? -5.836 -0.938 -16.375 1 95.69 185 LYS B N 1
ATOM 5196 C CA . LYS B 1 185 ? -7.039 -0.859 -15.547 1 95.69 185 LYS B CA 1
ATOM 5197 C C . LYS B 1 185 ? -7.043 -1.945 -14.469 1 95.69 185 LYS B C 1
ATOM 5199 O O . LYS B 1 185 ? -7.465 -1.705 -13.336 1 95.69 185 LYS B O 1
ATOM 5204 N N . TYR B 1 186 ? -6.473 -3.121 -14.805 1 93.62 186 TYR B N 1
ATOM 5205 C CA . TYR B 1 186 ? -6.582 -4.262 -13.898 1 93.62 186 TYR B CA 1
ATOM 5206 C C . TYR B 1 186 ? -5.211 -4.68 -13.383 1 93.62 186 TYR B C 1
ATOM 5208 O O . TYR B 1 186 ? -5.082 -5.703 -12.711 1 93.62 186 TYR B O 1
ATOM 5216 N N . ALA B 1 187 ? -4.195 -3.85 -13.656 1 94.62 187 ALA B N 1
ATOM 5217 C CA . ALA B 1 187 ? -2.828 -4.203 -13.289 1 94.62 187 ALA B CA 1
ATOM 5218 C C . ALA B 1 187 ? -2.611 -4.059 -11.789 1 94.62 187 ALA B C 1
ATOM 5220 O O . ALA B 1 187 ? -1.953 -4.898 -11.164 1 94.62 187 ALA B O 1
ATOM 5221 N N . PRO B 1 188 ? -3.15 -2.939 -11.172 1 88.75 188 PRO B N 1
ATOM 5222 C CA . PRO B 1 188 ? -2.895 -2.809 -9.734 1 88.75 188 PRO B CA 1
ATOM 5223 C C . PRO B 1 188 ? -3.416 -4 -8.93 1 88.75 188 PRO B C 1
ATOM 5225 O O . PRO B 1 188 ? -4.52 -4.488 -9.188 1 88.75 188 PRO B O 1
ATOM 5228 N N . MET B 1 189 ? -2.492 -4.449 -8.125 1 82.06 189 MET B N 1
ATOM 5229 C CA . MET B 1 189 ? -2.816 -5.59 -7.273 1 82.06 189 MET B CA 1
ATOM 5230 C C . MET B 1 189 ? -2.693 -5.219 -5.801 1 82.06 189 MET B C 1
ATOM 5232 O O . MET B 1 189 ? -1.814 -4.445 -5.422 1 82.06 189 MET B O 1
ATOM 5236 N N . ASP B 1 190 ? -3.688 -5.633 -5.031 1 81.56 190 ASP B N 1
ATOM 5237 C CA . ASP B 1 190 ? -3.57 -5.523 -3.582 1 81.56 190 ASP B CA 1
ATOM 5238 C C . ASP B 1 190 ? -3.09 -6.836 -2.971 1 81.56 190 ASP B C 1
ATOM 5240 O O . ASP B 1 190 ? -3.553 -7.914 -3.357 1 81.56 190 ASP B O 1
ATOM 5244 N N . HIS B 1 191 ? -2.119 -6.777 -2.164 1 87.81 191 HIS B N 1
ATOM 5245 C CA . HIS B 1 191 ? -1.554 -7.953 -1.512 1 87.81 191 HIS B CA 1
ATOM 5246 C C . HIS B 1 191 ? -1.969 -8.023 -0.046 1 87.81 191 HIS B C 1
ATOM 5248 O O . HIS B 1 191 ? -2.09 -6.988 0.619 1 87.81 191 HIS B O 1
ATOM 5254 N N . GLN B 1 192 ? -2.232 -9.227 0.376 1 94 192 GLN B N 1
ATOM 5255 C CA . GLN B 1 192 ? -2.541 -9.461 1.783 1 94 192 GLN B CA 1
ATOM 5256 C C . GLN B 1 192 ? -1.306 -9.93 2.547 1 94 192 GLN B C 1
ATOM 5258 O O . GLN B 1 192 ? -1.267 -11.055 3.045 1 94 192 GLN B O 1
ATOM 5263 N N . GLY B 1 193 ? -0.371 -8.961 2.678 1 94.75 193 GLY B N 1
ATOM 5264 C CA . GLY B 1 193 ? 0.851 -9.242 3.414 1 94.75 193 GLY B CA 1
ATOM 5265 C C . GLY B 1 193 ? 2.018 -9.609 2.516 1 94.75 193 GLY B C 1
ATOM 5266 O O . GLY B 1 193 ? 1.961 -9.406 1.302 1 94.75 193 GLY B O 1
ATOM 5267 N N . ARG B 1 194 ? 3.092 -10.094 3.109 1 96.06 194 ARG B N 1
ATOM 5268 C CA . ARG B 1 194 ? 4.352 -10.445 2.459 1 96.06 194 ARG B CA 1
ATOM 5269 C C . ARG B 1 194 ? 4.227 -11.766 1.704 1 96.06 194 ARG B C 1
ATOM 5271 O O . ARG B 1 194 ? 3.24 -12.484 1.864 1 96.06 194 ARG B O 1
ATOM 5278 N N . ASN B 1 195 ? 5.156 -11.977 0.78 1 95.69 195 ASN B N 1
ATOM 5279 C CA . ASN B 1 195 ? 5.238 -13.242 0.056 1 95.69 195 ASN B CA 1
ATOM 5280 C C . ASN B 1 195 ? 6.309 -14.156 0.65 1 95.69 195 ASN B C 1
ATOM 5282 O O . ASN B 1 195 ? 7.434 -13.719 0.9 1 95.69 195 ASN B O 1
ATOM 5286 N N . LEU B 1 196 ? 5.938 -15.352 0.942 1 98.06 196 LEU B N 1
ATOM 5287 C CA . LEU B 1 196 ? 6.828 -16.328 1.559 1 98.06 196 LEU B CA 1
ATOM 5288 C C . LEU B 1 196 ? 7.301 -17.359 0.535 1 98.06 196 LEU B C 1
ATOM 5290 O O . LEU B 1 196 ? 6.496 -18.125 -0.003 1 98.06 196 LEU B O 1
ATOM 5294 N N . TYR B 1 197 ? 8.586 -17.312 0.239 1 98.31 197 TYR B N 1
ATOM 5295 C CA . TYR B 1 197 ? 9.164 -18.297 -0.667 1 98.31 197 TYR B CA 1
ATOM 5296 C C . TYR B 1 197 ? 9.25 -19.656 -0.003 1 98.31 197 TYR B C 1
ATOM 5298 O O . TYR B 1 197 ? 9.727 -19.781 1.127 1 98.31 197 TYR B O 1
ATOM 5306 N N . ASP B 1 198 ? 8.75 -20.688 -0.657 1 98.25 198 ASP B N 1
ATOM 5307 C CA . ASP B 1 198 ? 8.742 -22.047 -0.143 1 98.25 198 ASP B CA 1
ATOM 5308 C C . ASP B 1 198 ? 10.039 -22.781 -0.492 1 98.25 198 ASP B C 1
ATOM 5310 O O . ASP B 1 198 ? 10.172 -23.328 -1.585 1 98.25 198 ASP B O 1
ATOM 5314 N N . LYS B 1 199 ? 10.906 -22.922 0.459 1 97 199 LYS B N 1
ATOM 5315 C CA . LYS B 1 199 ? 12.18 -23.578 0.247 1 97 199 LYS B CA 1
ATOM 5316 C C . LYS B 1 199 ? 11.992 -25.094 0.086 1 97 199 LYS B C 1
ATOM 5318 O O . LYS B 1 199 ? 12.844 -25.766 -0.495 1 97 199 LYS B O 1
ATOM 5323 N N . LYS B 1 200 ? 10.938 -25.531 0.609 1 95.5 200 LYS B N 1
ATOM 5324 C CA . LYS B 1 200 ? 10.641 -26.969 0.562 1 95.5 200 LYS B CA 1
ATOM 5325 C C . LYS B 1 200 ? 10.195 -27.391 -0.834 1 95.5 200 LYS B C 1
ATOM 5327 O O . LYS B 1 200 ? 10.406 -28.531 -1.238 1 95.5 200 LYS B O 1
ATOM 5332 N N . GLY B 1 201 ? 9.641 -26.484 -1.585 1 97.44 201 GLY B N 1
ATOM 5333 C CA . GLY B 1 201 ? 8.969 -26.766 -2.84 1 97.44 201 GLY B CA 1
ATOM 5334 C C . GLY B 1 201 ? 7.504 -27.125 -2.662 1 97.44 201 GLY B C 1
ATOM 5335 O O . GLY B 1 201 ? 7.164 -27.984 -1.844 1 97.44 201 GLY B O 1
ATOM 5336 N N . HIS B 1 202 ? 6.672 -26.594 -3.459 1 97.62 202 HIS B N 1
ATOM 5337 C CA . HIS B 1 202 ? 5.23 -26.719 -3.285 1 97.62 202 HIS B CA 1
ATOM 5338 C C . HIS B 1 202 ? 4.77 -28.156 -3.549 1 97.62 202 HIS B C 1
ATOM 5340 O O . HIS B 1 202 ? 3.643 -28.516 -3.211 1 97.62 202 HIS B O 1
ATOM 5346 N N . GLY B 1 203 ? 5.641 -28.953 -4.113 1 97.75 203 GLY B N 1
ATOM 5347 C CA . GLY B 1 203 ? 5.293 -30.359 -4.324 1 97.75 203 GLY B CA 1
ATOM 5348 C C . GLY B 1 203 ? 4.824 -31.047 -3.062 1 97.75 203 GLY B C 1
ATOM 5349 O O . GLY B 1 203 ? 4.023 -31.984 -3.125 1 97.75 203 GLY B O 1
ATOM 5350 N N . PHE B 1 204 ? 5.223 -30.562 -1.891 1 97.88 204 PHE B N 1
ATOM 5351 C CA . PHE B 1 204 ? 4.875 -31.219 -0.631 1 97.88 204 PHE B CA 1
ATOM 5352 C C . PHE B 1 204 ? 3.375 -31.141 -0.379 1 97.88 204 PHE B C 1
ATOM 5354 O O . PHE B 1 204 ? 2.801 -32.031 0.239 1 97.88 204 PHE B O 1
ATOM 5361 N N . VAL B 1 205 ? 2.756 -30.047 -0.838 1 98.31 205 VAL B N 1
ATOM 5362 C CA . VAL B 1 205 ? 1.318 -29.891 -0.638 1 98.31 205 VAL B CA 1
ATOM 5363 C C . VAL B 1 205 ? 0.569 -30.938 -1.455 1 98.31 205 VAL B C 1
ATOM 5365 O O . VAL B 1 205 ? -0.385 -31.547 -0.968 1 98.31 205 VAL B O 1
ATOM 5368 N N . VAL B 1 206 ? 1.023 -31.109 -2.715 1 98.31 206 VAL B N 1
ATOM 5369 C CA . VAL B 1 206 ? 0.438 -32.125 -3.598 1 98.31 206 VAL B CA 1
ATOM 5370 C C . VAL B 1 206 ? 0.606 -33.5 -2.988 1 98.31 206 VAL B C 1
ATOM 5372 O O . VAL B 1 206 ? -0.362 -34.25 -2.871 1 98.31 206 VAL B O 1
ATOM 5375 N N . ASP B 1 207 ? 1.807 -33.75 -2.533 1 98.06 207 ASP B N 1
ATOM 5376 C CA . ASP B 1 207 ? 2.113 -35.062 -1.94 1 98.06 207 ASP B CA 1
ATOM 5377 C C . ASP B 1 207 ? 1.247 -35.312 -0.71 1 98.06 207 ASP B C 1
ATOM 5379 O O . ASP B 1 207 ? 0.732 -36.406 -0.53 1 98.06 207 ASP B O 1
ATOM 5383 N N . HIS B 1 208 ? 1.133 -34.344 0.075 1 98.31 208 HIS B N 1
ATOM 5384 C CA . HIS B 1 208 ? 0.346 -34.469 1.295 1 98.31 208 HIS B CA 1
ATOM 5385 C C . HIS B 1 208 ? -1.116 -34.75 0.977 1 98.31 208 HIS B C 1
ATOM 5387 O O . HIS B 1 208 ? -1.712 -35.688 1.558 1 98.31 208 HIS B O 1
ATOM 5393 N N . LEU B 1 209 ? -1.725 -34 0.059 1 98.38 209 LEU B N 1
ATOM 5394 C CA . LEU B 1 209 ? -3.119 -34.219 -0.307 1 98.38 209 LEU B CA 1
ATOM 5395 C C . LEU B 1 209 ? -3.318 -35.625 -0.873 1 98.38 209 LEU B C 1
ATOM 5397 O O . LEU B 1 209 ? -4.266 -36.312 -0.499 1 98.38 209 LEU B O 1
ATOM 5401 N N . VAL B 1 210 ? -2.398 -36 -1.741 1 98.5 210 VAL B N 1
ATOM 5402 C CA . VAL B 1 210 ? -2.486 -37.344 -2.35 1 98.5 210 VAL B CA 1
ATOM 5403 C C . VAL B 1 210 ? -2.408 -38.406 -1.266 1 98.5 210 VAL B C 1
ATOM 5405 O O . VAL B 1 210 ? -3.156 -39.375 -1.299 1 98.5 210 VAL B O 1
ATOM 5408 N N . SER B 1 211 ? -1.556 -38.219 -0.281 1 98.25 211 SER B N 1
ATOM 5409 C CA . SER B 1 211 ? -1.373 -39.188 0.786 1 98.25 211 SER B CA 1
ATOM 5410 C C . SER B 1 211 ? -2.631 -39.312 1.639 1 98.25 211 SER B C 1
ATOM 5412 O O . SER B 1 211 ? -2.885 -40.375 2.225 1 98.25 211 SER B O 1
ATOM 5414 N N . GLU B 1 212 ? -3.41 -38.281 1.666 1 97.69 212 GLU B N 1
ATOM 5415 C CA . GLU B 1 212 ? -4.609 -38.25 2.5 1 97.69 212 GLU B CA 1
ATOM 5416 C C . GLU B 1 212 ? -5.805 -38.844 1.757 1 97.69 212 GLU B C 1
ATOM 5418 O O . GLU B 1 212 ? -6.816 -39.188 2.373 1 97.69 212 GLU B O 1
ATOM 5423 N N . LEU B 1 213 ? -5.727 -38.938 0.487 1 98.06 213 LEU B N 1
ATOM 5424 C CA . LEU B 1 213 ? -6.867 -39.344 -0.323 1 98.06 213 LEU B CA 1
ATOM 5425 C C . LEU B 1 213 ? -6.938 -40.844 -0.44 1 98.06 213 LEU B C 1
ATOM 5427 O O . LEU B 1 213 ? -5.918 -41.5 -0.671 1 98.06 213 LEU B O 1
ATOM 5431 N N . LYS B 1 214 ? -8.133 -41.375 -0.226 1 97.75 214 LYS B N 1
ATOM 5432 C CA . LYS B 1 214 ? -8.398 -42.781 -0.374 1 97.75 214 LYS B CA 1
ATOM 5433 C C . LYS B 1 214 ? -9.188 -43.062 -1.649 1 97.75 214 LYS B C 1
ATOM 5435 O O . LYS B 1 214 ? -9.336 -44.219 -2.049 1 97.75 214 LYS B O 1
ATOM 5440 N N . CYS B 1 215 ? -9.602 -42 -2.266 1 96.38 215 CYS B N 1
ATOM 5441 C CA . CYS B 1 215 ? -10.352 -42.188 -3.506 1 96.38 215 CYS B CA 1
ATOM 5442 C C . CYS B 1 215 ? -9.422 -42.531 -4.664 1 96.38 215 CYS B C 1
ATOM 5444 O O . CYS B 1 215 ? -8.195 -42.406 -4.535 1 96.38 215 CYS B O 1
ATOM 5446 N N . ASN B 1 216 ? -10.023 -42.875 -5.746 1 96.56 216 ASN B N 1
ATOM 5447 C CA . ASN B 1 216 ? -9.25 -43.25 -6.926 1 96.56 216 ASN B CA 1
ATOM 5448 C C . ASN B 1 216 ? -8.773 -42.031 -7.691 1 96.56 216 ASN B C 1
ATOM 5450 O O . ASN B 1 216 ? -9.578 -41.156 -8.062 1 96.56 216 ASN B O 1
ATOM 5454 N N . ILE B 1 217 ? -7.504 -41.938 -7.828 1 98.5 217 ILE B N 1
ATOM 5455 C CA . ILE B 1 217 ? -6.898 -40.969 -8.742 1 98.5 217 ILE B CA 1
ATOM 5456 C C . ILE B 1 217 ? -6.375 -41.688 -9.984 1 98.5 217 ILE B C 1
ATOM 5458 O 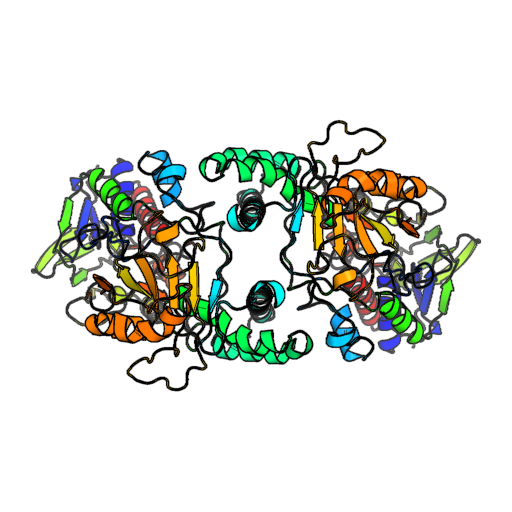O . ILE B 1 217 ? -5.379 -42.406 -9.914 1 98.5 217 ILE B O 1
ATOM 5462 N N . SER B 1 218 ? -7.07 -41.531 -11.102 1 98.31 218 SER B N 1
ATOM 5463 C CA . SER B 1 218 ? -6.707 -42.188 -12.344 1 98.31 218 SER B CA 1
ATOM 5464 C C . SER B 1 218 ? -5.867 -41.281 -13.242 1 98.31 218 SER B C 1
ATOM 5466 O O . SER B 1 218 ? -6.406 -40.406 -13.914 1 98.31 218 SER B O 1
ATOM 5468 N N . LYS B 1 219 ? -4.578 -41.562 -13.281 1 98.31 219 LYS B N 1
ATOM 5469 C CA . LYS B 1 219 ? -3.67 -40.844 -14.156 1 98.31 219 LYS B CA 1
ATOM 5470 C C . LYS B 1 219 ? -3.76 -41.344 -15.594 1 98.31 219 LYS B C 1
ATOM 5472 O O . LYS B 1 219 ? -4.305 -42.438 -15.836 1 98.31 219 LYS B O 1
ATOM 5477 N N . SER B 1 220 ? -3.352 -40.562 -16.516 1 98.19 220 SER B N 1
ATOM 5478 C CA . SER B 1 220 ? -3.393 -40.875 -17.938 1 98.19 220 SER B CA 1
ATOM 5479 C C . SER B 1 220 ? -4.816 -41.156 -18.406 1 98.19 220 SER B C 1
ATOM 5481 O O . SER B 1 220 ? -5.039 -42.031 -19.234 1 98.19 220 SER B O 1
ATOM 5483 N N . HIS B 1 221 ? -5.766 -40.562 -17.812 1 98.44 221 HIS B N 1
ATOM 5484 C CA . HIS B 1 221 ? -7.18 -40.656 -18.172 1 98.44 221 HIS B CA 1
ATOM 5485 C C . HIS B 1 221 ? -7.719 -39.281 -18.578 1 98.44 221 HIS B C 1
ATOM 5487 O O . HIS B 1 221 ? -8.273 -38.562 -17.766 1 98.44 221 HIS B O 1
ATOM 5493 N N . GLN B 1 222 ? -7.562 -39 -19.844 1 98.56 222 GLN B N 1
ATOM 5494 C CA . GLN B 1 222 ? -8 -37.719 -20.406 1 98.56 222 GLN B CA 1
ATOM 5495 C C . GLN B 1 222 ? -9.5 -37.719 -20.672 1 98.56 222 GLN B C 1
ATOM 5497 O O . GLN B 1 222 ? -10.047 -38.656 -21.234 1 98.56 222 GLN B O 1
ATOM 5502 N N . VAL B 1 223 ? -10.156 -36.719 -20.156 1 98.75 223 VAL B N 1
ATOM 5503 C CA . VAL B 1 223 ? -11.562 -36.531 -20.469 1 98.75 223 VAL B CA 1
ATOM 5504 C C . VAL B 1 223 ? -11.695 -35.781 -21.797 1 98.75 223 VAL B C 1
ATOM 5506 O O . VAL B 1 223 ? -11.047 -34.75 -22 1 98.75 223 VAL B O 1
ATOM 5509 N N . THR B 1 224 ? -12.586 -36.25 -22.672 1 98.31 224 THR B N 1
ATOM 5510 C CA . THR B 1 224 ? -12.703 -35.656 -24 1 98.31 224 THR B CA 1
ATOM 5511 C C . THR B 1 224 ? -14.109 -35.125 -24.219 1 98.31 224 THR B C 1
ATOM 5513 O O . THR B 1 224 ? -14.344 -34.312 -25.141 1 98.31 224 THR B O 1
ATOM 5516 N N . LYS B 1 225 ? -15.055 -35.594 -23.375 1 98.25 225 LYS B N 1
ATOM 5517 C CA . LYS B 1 225 ? -16.438 -35.156 -23.578 1 98.25 225 LYS B CA 1
ATOM 5518 C C . LYS B 1 225 ? -17.219 -35.188 -22.266 1 98.25 225 LYS B C 1
ATOM 5520 O O . LYS B 1 225 ? -17.047 -36.094 -21.453 1 98.25 225 LYS B O 1
ATOM 5525 N N . ILE B 1 226 ? -17.984 -34.188 -22.062 1 97.88 226 ILE B N 1
ATOM 5526 C CA . ILE B 1 226 ? -18.938 -34.125 -20.953 1 97.88 226 ILE B CA 1
ATOM 5527 C C . ILE B 1 226 ? -20.359 -33.969 -21.516 1 97.88 226 ILE B C 1
ATOM 5529 O O . ILE B 1 226 ? -20.672 -32.969 -22.172 1 97.88 226 ILE B O 1
ATOM 5533 N N . GLN B 1 227 ? -21.172 -34.969 -21.328 1 97 227 GLN B N 1
ATOM 5534 C CA . GLN B 1 227 ? -22.594 -34.938 -21.672 1 97 227 GLN B CA 1
ATOM 5535 C C . GLN B 1 227 ? -23.422 -34.5 -20.453 1 97 227 GLN B C 1
ATOM 5537 O O . GLN B 1 227 ? -23.609 -35.281 -19.516 1 97 227 GLN B O 1
ATOM 5542 N N . ARG B 1 228 ? -23.906 -33.312 -20.609 1 95 228 ARG B N 1
ATOM 5543 C CA . ARG B 1 228 ? -24.672 -32.75 -19.5 1 95 228 ARG B CA 1
ATOM 5544 C C . ARG B 1 228 ? -26.125 -33.219 -19.531 1 95 228 ARG B C 1
ATOM 5546 O O . ARG B 1 228 ? -26.766 -33.188 -20.594 1 95 228 ARG B O 1
ATOM 5553 N N . ASN B 1 229 ? -26.562 -33.656 -18.453 1 92.12 229 ASN B N 1
ATOM 5554 C CA . ASN B 1 229 ? -28 -33.875 -18.312 1 92.12 229 ASN B CA 1
ATOM 5555 C C . ASN B 1 229 ? -28.719 -32.594 -17.922 1 92.12 229 ASN B C 1
ATOM 5557 O O . ASN B 1 229 ? -28.625 -32.156 -16.766 1 92.12 229 ASN B O 1
ATOM 5561 N N . VAL B 1 230 ? -29.328 -32 -18.828 1 84.69 230 VAL B N 1
ATOM 5562 C CA . VAL B 1 230 ? -29.953 -30.703 -18.609 1 84.69 230 VAL B CA 1
ATOM 5563 C C . VAL B 1 230 ? -31.438 -30.891 -18.297 1 84.69 230 VAL B C 1
ATOM 5565 O O . VAL B 1 230 ? -32.188 -29.906 -18.219 1 84.69 230 VAL B O 1
ATOM 5568 N N . LYS B 1 231 ? -31.984 -32.156 -18.203 1 73.75 231 LYS B N 1
ATOM 5569 C CA . LYS B 1 231 ? -33.406 -32.406 -17.922 1 73.75 231 LYS B CA 1
ATOM 5570 C C . LYS B 1 231 ? -33.719 -32.156 -16.438 1 73.75 231 LYS B C 1
ATOM 5572 O O . LYS B 1 231 ? -32.812 -32.188 -15.602 1 73.75 231 LYS B O 1
ATOM 5577 N N . GLU B 1 232 ? -35 -31.828 -16.328 1 70.12 232 GLU B N 1
ATOM 5578 C CA . GLU B 1 232 ? -35.5 -31.688 -14.969 1 70.12 232 GLU B CA 1
ATOM 5579 C C . GLU B 1 232 ? -35.5 -33.031 -14.242 1 70.12 232 GLU B C 1
ATOM 5581 O O . GLU B 1 232 ? -35.719 -34.062 -14.859 1 70.12 232 GLU B O 1
ATOM 5586 N N . GLY B 1 233 ? -34.938 -33.344 -13.047 1 58.38 233 GLY B N 1
ATOM 5587 C CA . GLY B 1 233 ? -34.938 -34.562 -12.273 1 58.38 233 GLY B CA 1
ATOM 5588 C C . GLY B 1 233 ? -33.562 -34.906 -11.75 1 58.38 233 GLY B C 1
ATOM 5589 O O . GLY B 1 233 ? -32.688 -34.031 -11.57 1 58.38 233 GLY B O 1
ATOM 5590 N N . PRO B 1 234 ? -33.406 -36.438 -11.523 1 59.69 234 PRO B N 1
ATOM 5591 C CA . PRO B 1 234 ? -32.156 -36.844 -10.898 1 59.69 234 PRO B CA 1
ATOM 5592 C C . PRO B 1 234 ? -30.922 -36.5 -11.758 1 59.69 234 PRO B C 1
ATOM 5594 O O . PRO B 1 234 ? -30.953 -36.688 -12.977 1 59.69 234 PRO B O 1
ATOM 5597 N N . ARG B 1 235 ? -29.953 -35.969 -11.289 1 62.66 235 ARG B N 1
ATOM 5598 C CA . ARG B 1 235 ? -28.844 -35.344 -11.992 1 62.66 235 ARG B CA 1
ATOM 5599 C C . ARG B 1 235 ? -27.75 -36.344 -12.328 1 62.66 235 ARG B C 1
ATOM 5601 O O . ARG B 1 235 ? -27.234 -37 -11.43 1 62.66 235 ARG B O 1
ATOM 5608 N N . ASN B 1 236 ? -27.812 -36.969 -13.672 1 86.75 236 ASN B N 1
ATOM 5609 C CA . ASN B 1 236 ? -26.75 -37.875 -14.094 1 86.75 236 ASN B CA 1
ATOM 5610 C C . ASN B 1 236 ? -26.047 -37.375 -15.344 1 86.75 236 ASN B C 1
ATOM 5612 O O . ASN B 1 236 ? -26.625 -37.375 -16.438 1 86.75 236 ASN B O 1
ATOM 5616 N N . HIS B 1 237 ? -24.781 -37.031 -15.164 1 95.88 237 HIS B N 1
ATOM 5617 C CA . HIS B 1 237 ? -23.938 -36.625 -16.281 1 95.88 237 HIS B CA 1
ATOM 5618 C C . HIS B 1 237 ? -23.094 -37.781 -16.781 1 95.88 237 HIS B C 1
ATOM 5620 O O . HIS B 1 237 ? -23.016 -38.844 -16.125 1 95.88 237 HIS B O 1
ATOM 5626 N N . LYS B 1 238 ? -22.641 -37.656 -17.953 1 97 238 LYS B N 1
ATOM 5627 C CA . LYS B 1 238 ? -21.703 -38.625 -18.5 1 97 238 LYS B CA 1
ATOM 5628 C C . LYS B 1 238 ? -20.375 -37.969 -18.859 1 97 238 LYS B C 1
ATOM 5630 O O . LYS B 1 238 ? -20.344 -36.938 -19.516 1 97 238 LYS B O 1
ATOM 5635 N N . VAL B 1 239 ? -19.297 -38.562 -18.375 1 98.31 239 VAL B N 1
ATOM 5636 C CA . VAL B 1 239 ? -17.938 -38.125 -18.672 1 98.31 239 VAL B CA 1
ATOM 5637 C C . VAL B 1 239 ? -17.234 -39.188 -19.547 1 98.31 239 VAL B C 1
ATOM 5639 O O . VAL B 1 239 ? -17.125 -40.344 -19.141 1 98.31 239 VAL B O 1
ATOM 5642 N N . GLU B 1 240 ? -16.844 -38.781 -20.703 1 98.44 240 GLU B N 1
ATOM 5643 C CA . GLU B 1 240 ? -16.203 -39.688 -21.641 1 98.44 240 GLU B CA 1
ATOM 5644 C C . GLU B 1 240 ? -14.695 -39.5 -21.656 1 98.44 240 GLU B C 1
ATOM 5646 O O . GLU B 1 240 ? -14.211 -38.375 -21.719 1 98.44 240 GLU B O 1
ATOM 5651 N N . LEU B 1 241 ? -13.984 -40.562 -21.656 1 98.38 241 LEU B N 1
ATOM 5652 C CA . LEU B 1 241 ? -12.523 -40.562 -21.688 1 98.38 241 LEU B CA 1
ATOM 5653 C C . LEU B 1 241 ? -12.016 -40.75 -23.125 1 98.38 241 LEU B C 1
ATOM 5655 O O . LEU B 1 241 ? -12.773 -41.094 -24.016 1 98.38 241 LEU B O 1
ATOM 5659 N N . SER B 1 242 ? -10.742 -40.406 -23.312 1 97.12 242 SER B N 1
ATOM 5660 C CA . SER B 1 242 ? -10.125 -40.469 -24.641 1 97.12 242 SER B CA 1
ATOM 5661 C C . SER B 1 242 ? -10.148 -41.906 -25.172 1 97.12 242 SER B C 1
ATOM 5663 O O . SER B 1 242 ? -10.156 -42.094 -26.391 1 97.12 242 SER B O 1
ATOM 5665 N N . ASN B 1 243 ? -10.234 -42.938 -24.297 1 96.44 243 ASN B N 1
ATOM 5666 C CA . ASN B 1 243 ? -10.266 -44.344 -24.734 1 96.44 243 ASN B CA 1
ATOM 5667 C C . ASN B 1 243 ? -11.688 -44.812 -25.016 1 96.44 243 ASN B C 1
ATOM 5669 O O . ASN B 1 243 ? -11.906 -45.969 -25.328 1 96.44 243 ASN B O 1
ATOM 5673 N N . GLY B 1 244 ? -12.602 -44 -24.75 1 96.38 244 GLY B N 1
ATOM 5674 C CA . GLY B 1 244 ? -13.984 -44.312 -25.078 1 96.38 244 GLY B CA 1
ATOM 5675 C C . GLY B 1 244 ? -14.797 -44.719 -23.859 1 96.38 244 GLY B C 1
ATOM 5676 O O . GLY B 1 244 ? -16.031 -44.781 -23.922 1 96.38 244 GLY B O 1
ATOM 5677 N N . HIS B 1 245 ? -14.141 -44.938 -22.75 1 97.62 245 HIS B N 1
ATOM 5678 C CA . HIS B 1 245 ? -14.859 -45.312 -21.547 1 97.62 245 HIS B CA 1
ATOM 5679 C C . HIS B 1 245 ? -15.758 -44.156 -21.062 1 97.62 245 HIS B C 1
ATOM 5681 O O . HIS B 1 245 ? -15.367 -43 -21.109 1 97.62 245 HIS B O 1
ATOM 5687 N N . ILE B 1 246 ? -16.969 -44.5 -20.672 1 97.69 246 ILE B N 1
ATOM 5688 C CA . ILE B 1 246 ? -17.938 -43.531 -20.219 1 97.69 246 ILE B CA 1
ATOM 5689 C C . ILE B 1 246 ? -18.203 -43.719 -18.719 1 97.69 246 ILE B C 1
ATOM 5691 O O . ILE B 1 246 ? -18.406 -44.844 -18.266 1 97.69 246 ILE B O 1
ATOM 5695 N N . ILE B 1 247 ? -18.172 -42.656 -17.984 1 96.81 247 ILE B N 1
ATOM 5696 C CA . ILE B 1 247 ? -18.453 -42.656 -16.562 1 96.81 247 ILE B CA 1
ATOM 5697 C C . ILE B 1 247 ? -19.75 -41.906 -16.281 1 96.81 247 ILE B C 1
ATOM 5699 O O . ILE B 1 247 ? -19.875 -40.719 -16.594 1 96.81 247 ILE B O 1
ATOM 5703 N N . ASP B 1 248 ? -20.75 -42.656 -15.75 1 95.44 248 ASP B N 1
ATOM 5704 C CA . ASP B 1 248 ? -21.953 -42.031 -15.242 1 95.44 248 ASP 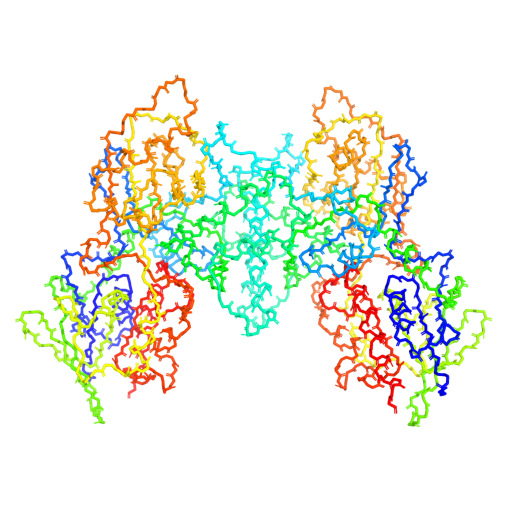B CA 1
ATOM 5705 C C . ASP B 1 248 ? -21.688 -41.375 -13.883 1 95.44 248 ASP B C 1
ATOM 5707 O O . ASP B 1 248 ? -21.062 -41.969 -13.016 1 95.44 248 ASP B O 1
ATOM 5711 N N . THR B 1 249 ? -22.078 -40.156 -13.711 1 96.06 249 THR B N 1
ATOM 5712 C CA . THR B 1 249 ? -21.766 -39.469 -12.461 1 96.06 249 THR B CA 1
ATOM 5713 C C . THR B 1 249 ? -22.844 -38.438 -12.125 1 96.06 249 THR B C 1
ATOM 5715 O O . THR B 1 249 ? -23.469 -37.875 -13.016 1 96.06 249 THR B O 1
ATOM 5718 N N . ASP B 1 250 ? -23.062 -38.219 -10.828 1 95.69 250 ASP B N 1
ATOM 5719 C CA . ASP B 1 250 ? -24.078 -37.281 -10.359 1 95.69 250 ASP B CA 1
ATOM 5720 C C . ASP B 1 250 ? -23.531 -35.844 -10.359 1 95.69 250 ASP B C 1
ATOM 5722 O O . ASP B 1 250 ? -24.25 -34.906 -10.703 1 95.69 250 ASP B O 1
ATOM 5726 N N . TYR B 1 251 ? -22.297 -35.719 -9.906 1 96.75 251 TYR B N 1
ATOM 5727 C CA . TYR B 1 251 ? -21.641 -34.406 -9.844 1 96.75 251 TYR B CA 1
ATOM 5728 C C . TYR B 1 251 ? -20.359 -34.406 -10.672 1 96.75 251 TYR B C 1
ATOM 5730 O O . TYR B 1 251 ? -19.672 -35.438 -10.75 1 96.75 251 TYR B O 1
ATOM 5738 N N . VAL B 1 252 ? -20.031 -33.281 -11.289 1 98.06 252 VAL B N 1
ATOM 5739 C CA . VAL B 1 252 ? -18.766 -33.094 -12 1 98.06 252 VAL B CA 1
ATOM 5740 C C . VAL B 1 252 ? -18.062 -31.844 -11.5 1 98.06 252 VAL B C 1
ATOM 5742 O O . VAL B 1 252 ? -18.703 -30.797 -11.359 1 98.06 252 VAL B O 1
ATOM 5745 N N . VAL B 1 253 ? -16.812 -31.969 -11.125 1 98.75 253 VAL B N 1
ATOM 5746 C CA . VAL B 1 253 ? -15.961 -30.812 -10.859 1 98.75 253 VAL B CA 1
ATOM 5747 C C . VAL B 1 253 ? -14.906 -30.672 -11.953 1 98.75 253 VAL B C 1
ATOM 5749 O O . VAL B 1 253 ? -14.07 -31.562 -12.133 1 98.75 253 VAL B O 1
ATOM 5752 N N . VAL B 1 254 ? -14.977 -29.594 -12.656 1 98.81 254 VAL B N 1
ATOM 5753 C CA . VAL B 1 254 ? -14.055 -29.359 -13.758 1 98.81 254 VAL B CA 1
ATOM 5754 C C . VAL B 1 254 ? -12.922 -28.438 -13.289 1 98.81 254 VAL B C 1
ATOM 5756 O O . VAL B 1 254 ? -13.148 -27.25 -13.016 1 98.81 254 VAL B O 1
ATOM 5759 N N . THR B 1 255 ? -11.664 -28.984 -13.25 1 98.69 255 THR B N 1
ATOM 5760 C CA . THR B 1 255 ? -10.555 -28.188 -12.727 1 98.69 255 THR B CA 1
ATOM 5761 C C . THR B 1 255 ? -9.422 -28.094 -13.75 1 98.69 255 THR B C 1
ATOM 5763 O O . THR B 1 255 ? -8.266 -27.875 -13.383 1 98.69 255 THR B O 1
ATOM 5766 N N . VAL B 1 256 ? -9.711 -28.281 -15.047 1 98.25 256 VAL B N 1
ATOM 5767 C CA . VAL B 1 256 ? -8.703 -28.109 -16.078 1 98.25 256 VAL B CA 1
ATOM 5768 C C . VAL B 1 256 ? -8.32 -26.625 -16.188 1 98.25 256 VAL B C 1
ATOM 5770 O O . VAL B 1 256 ? -9.086 -25.75 -15.797 1 98.25 256 VAL B O 1
ATOM 5773 N N . PRO B 1 257 ? -7.113 -26.344 -16.688 1 97.44 257 PRO B N 1
ATOM 5774 C CA . PRO B 1 257 ? -6.711 -24.938 -16.828 1 97.44 257 PRO B CA 1
ATOM 5775 C C . PRO B 1 257 ? -7.57 -24.172 -17.844 1 97.44 257 PRO B C 1
ATOM 5777 O O . PRO B 1 257 ? -8.211 -24.797 -18.688 1 97.44 257 PRO B O 1
ATOM 5780 N N . LEU B 1 258 ? -7.578 -22.875 -17.719 1 97.31 258 LEU B N 1
ATOM 5781 C CA . LEU B 1 258 ? -8.281 -21.984 -18.641 1 97.31 258 LEU B CA 1
ATOM 5782 C C . LEU B 1 258 ? -7.898 -22.297 -20.078 1 97.31 258 LEU B C 1
ATOM 5784 O O . LEU B 1 258 ? -8.742 -22.25 -20.969 1 97.31 258 LEU B O 1
ATOM 5788 N N . SER B 1 259 ? -6.648 -22.594 -20.312 1 97.25 259 SER B N 1
ATOM 5789 C CA . SER B 1 259 ? -6.129 -22.859 -21.656 1 97.25 259 SER B CA 1
ATOM 5790 C C . SER B 1 259 ? -6.848 -24.031 -22.297 1 97.25 259 SER B C 1
ATOM 5792 O O . SER B 1 259 ? -7.027 -24.062 -23.516 1 97.25 259 SER B O 1
ATOM 5794 N N . ILE B 1 260 ? -7.238 -25.031 -21.516 1 97.69 260 ILE B N 1
ATOM 5795 C CA . ILE B 1 260 ? -7.934 -26.203 -22.031 1 97.69 260 ILE B CA 1
ATOM 5796 C C . ILE B 1 260 ? -9.406 -25.875 -22.25 1 97.69 260 ILE B C 1
ATOM 5798 O O . ILE B 1 260 ? -9.992 -26.266 -23.266 1 97.69 260 ILE B O 1
ATOM 5802 N N . LEU B 1 261 ? -9.953 -25.141 -21.25 1 96.88 261 LEU B N 1
ATOM 5803 C CA . LEU B 1 261 ? -11.359 -24.75 -21.359 1 96.88 261 LEU B CA 1
ATOM 5804 C C . LEU B 1 261 ? -11.602 -23.922 -22.609 1 96.88 261 LEU B C 1
ATOM 5806 O O . LEU B 1 261 ? -12.711 -23.938 -23.156 1 96.88 261 LEU B O 1
ATOM 5810 N N . LYS B 1 262 ? -10.586 -23.281 -23.094 1 96.56 262 LYS B N 1
ATOM 5811 C CA . LYS B 1 262 ? -10.703 -22.359 -24.234 1 96.56 262 LYS B CA 1
ATOM 5812 C C . LYS B 1 262 ? -10.656 -23.125 -25.547 1 96.56 262 LYS B C 1
ATOM 5814 O O . LYS B 1 262 ? -11.008 -22.578 -26.594 1 96.56 262 LYS B O 1
ATOM 5819 N N . LEU B 1 263 ? -10.281 -24.297 -25.516 1 96.5 263 LEU B N 1
ATOM 5820 C CA . LEU B 1 263 ? -10.133 -25.047 -26.75 1 96.5 263 LEU B CA 1
ATOM 5821 C C . LEU B 1 263 ? -11.5 -25.391 -27.344 1 96.5 263 LEU B C 1
ATOM 5823 O O . LEU B 1 263 ? -12.375 -25.891 -26.625 1 96.5 263 LEU B O 1
ATOM 5827 N N . GLN B 1 264 ? -11.578 -25.125 -28.625 1 92.19 264 GLN B N 1
ATOM 5828 C CA . GLN B 1 264 ? -12.812 -25.453 -29.328 1 92.19 264 GLN B CA 1
ATOM 5829 C C . GLN B 1 264 ? -12.695 -26.797 -30.031 1 92.19 264 GLN B C 1
ATOM 5831 O O . GLN B 1 264 ? -13.703 -27.484 -30.266 1 92.19 264 GLN B O 1
ATOM 5836 N N . ASP B 1 265 ? -11.477 -27.062 -30.359 1 93.5 265 ASP B N 1
ATOM 5837 C CA . ASP B 1 265 ? -11.188 -28.297 -31.078 1 93.5 265 ASP B CA 1
ATOM 5838 C C . ASP B 1 265 ? -9.766 -28.797 -30.781 1 93.5 265 ASP B C 1
ATOM 5840 O O . ASP B 1 265 ? -9.039 -28.156 -30.016 1 93.5 265 ASP B O 1
ATOM 5844 N N . GLY B 1 266 ? -9.508 -30.047 -31.156 1 93.69 266 GLY B N 1
ATOM 5845 C CA . GLY B 1 266 ? -8.18 -30.609 -30.969 1 93.69 266 GLY B CA 1
ATOM 5846 C C . GLY B 1 266 ? -8.156 -31.734 -29.953 1 93.69 266 GLY B C 1
ATOM 5847 O O . GLY B 1 266 ? -9.164 -32.031 -29.328 1 93.69 266 GLY B O 1
ATOM 5848 N N . PRO B 1 267 ? -7.016 -32.344 -29.812 1 95.25 267 PRO B N 1
ATOM 5849 C CA . PRO B 1 267 ? -6.906 -33.562 -29.016 1 95.25 267 PRO B CA 1
ATOM 5850 C C . PRO B 1 267 ? -7.121 -33.344 -27.531 1 95.25 267 PRO B C 1
ATOM 5852 O O . PRO B 1 267 ? -7.504 -34.25 -26.797 1 95.25 267 PRO B O 1
ATOM 5855 N N . GLN B 1 268 ? -6.832 -32.094 -27.078 1 96.75 268 GLN B N 1
ATOM 5856 C CA . GLN B 1 268 ? -6.949 -31.812 -25.656 1 96.75 268 GLN B CA 1
ATOM 5857 C C . GLN B 1 268 ? -8.297 -31.188 -25.312 1 96.75 268 GLN B C 1
ATOM 5859 O O . GLN B 1 268 ? -8.617 -30.969 -24.141 1 96.75 268 GLN B O 1
ATOM 5864 N N . ALA B 1 269 ? -9.102 -30.828 -26.328 1 97.62 269 ALA B N 1
ATOM 5865 C CA . ALA B 1 269 ? -10.359 -30.125 -26.125 1 97.62 269 ALA B CA 1
ATOM 5866 C C . ALA B 1 269 ? -11.391 -31.016 -25.438 1 97.62 269 ALA B C 1
ATOM 5868 O O . ALA B 1 269 ? -11.398 -32.219 -25.656 1 97.62 269 ALA B O 1
ATOM 5869 N N . ILE B 1 270 ? -12.188 -30.438 -24.641 1 98.19 270 ILE B N 1
ATOM 5870 C CA . ILE B 1 270 ? -13.344 -31.109 -24.047 1 98.19 270 ILE B CA 1
ATOM 5871 C C . ILE B 1 270 ? -14.617 -30.688 -24.766 1 98.19 270 ILE B C 1
ATOM 5873 O O . ILE B 1 270 ? -14.945 -29.5 -24.828 1 98.19 270 ILE B O 1
ATOM 5877 N N . THR B 1 271 ? -15.328 -31.656 -25.297 1 97.94 271 THR B N 1
ATOM 5878 C CA . THR B 1 271 ? -16.609 -31.375 -25.969 1 97.94 271 THR B CA 1
ATOM 5879 C C . THR B 1 271 ? -17.75 -31.375 -24.953 1 97.94 271 THR B C 1
ATOM 5881 O O . THR B 1 271 ? -17.875 -32.312 -24.141 1 97.94 271 THR B O 1
ATOM 5884 N N . TRP B 1 272 ? -18.484 -30.344 -25 1 97.81 272 TRP B N 1
ATOM 5885 C CA . TRP B 1 272 ? -19.656 -30.219 -24.141 1 97.81 272 TRP B CA 1
ATOM 5886 C C . TRP B 1 272 ? -20.938 -30.516 -24.906 1 97.81 272 TRP B C 1
ATOM 5888 O O . TRP B 1 272 ? -21.203 -29.906 -25.953 1 97.81 272 TRP B O 1
ATOM 5898 N N . GLU B 1 273 ? -21.766 -31.391 -24.375 1 96.5 273 GLU B N 1
ATOM 5899 C CA . GLU B 1 273 ? -23.047 -31.703 -24.969 1 96.5 273 GLU B CA 1
ATOM 5900 C C . GLU B 1 273 ? -24.172 -31.625 -23.938 1 96.5 273 GLU B C 1
ATOM 5902 O O . GLU B 1 273 ? -24.25 -32.438 -23.016 1 96.5 273 GLU B O 1
ATOM 5907 N N . PRO B 1 274 ? -25.109 -30.766 -24.141 1 95.69 274 PRO B N 1
ATOM 5908 C CA . PRO B 1 274 ? -25.062 -29.656 -25.094 1 95.69 274 PRO B CA 1
ATOM 5909 C C . PRO B 1 274 ? -23.906 -28.703 -24.828 1 95.69 274 PRO B C 1
ATOM 5911 O O . PRO B 1 274 ? -23.25 -28.781 -23.781 1 95.69 274 PRO B O 1
ATOM 5914 N N . PRO B 1 275 ? -23.625 -27.781 -25.766 1 96.12 275 PRO B N 1
ATOM 5915 C CA . PRO B 1 275 ? -22.547 -26.812 -25.547 1 96.12 275 PRO B CA 1
ATOM 5916 C C . PRO B 1 275 ? -22.781 -25.906 -24.344 1 96.12 275 PRO B C 1
ATOM 5918 O O . PRO B 1 275 ? -23.938 -25.719 -23.938 1 96.12 275 PRO B O 1
ATOM 5921 N N . LEU B 1 276 ? -21.672 -25.391 -23.828 1 96.38 276 LEU B N 1
ATOM 5922 C CA . LEU B 1 276 ? -21.812 -24.391 -22.781 1 96.38 276 LEU B CA 1
ATOM 5923 C C . LEU B 1 276 ? -22.594 -23.188 -23.281 1 96.38 276 LEU B C 1
ATOM 5925 O O . LEU B 1 276 ? -22.547 -22.859 -24.469 1 96.38 276 LEU B O 1
ATOM 5929 N N . PRO B 1 277 ? -23.312 -22.516 -22.375 1 95.38 277 PRO B N 1
ATOM 5930 C CA . PRO B 1 277 ? -24.047 -21.312 -22.781 1 95.38 277 PRO B CA 1
ATOM 5931 C C . PRO B 1 277 ? -23.141 -20.266 -23.438 1 95.38 277 PRO B C 1
ATOM 5933 O O . PRO B 1 277 ? -22 -20.078 -23 1 95.38 277 PRO B O 1
ATOM 5936 N N . LYS B 1 278 ? -23.688 -19.578 -24.438 1 96.19 278 LYS B N 1
ATOM 5937 C CA . LYS B 1 278 ? -22.938 -18.625 -25.25 1 96.19 278 LYS B CA 1
ATOM 5938 C C . LYS B 1 278 ? -22.25 -17.578 -24.359 1 96.19 278 LYS B C 1
ATOM 5940 O O . LYS B 1 278 ? -21.047 -17.328 -24.5 1 96.19 278 LYS B O 1
ATOM 5945 N N . PRO B 1 279 ? -22.969 -16.922 -23.375 1 95.94 279 PRO B N 1
ATOM 5946 C CA . PRO B 1 279 ? -22.312 -15.922 -22.531 1 95.94 279 PRO B CA 1
ATOM 5947 C C . PRO B 1 279 ? -21.125 -16.5 -21.75 1 95.94 279 PRO B C 1
ATOM 5949 O O . PRO B 1 279 ? -20.125 -15.805 -21.547 1 95.94 279 PRO B O 1
ATOM 5952 N N . MET B 1 280 ? -21.312 -17.734 -21.422 1 95.88 280 MET B N 1
ATOM 5953 C CA . MET B 1 280 ? -20.234 -18.406 -20.688 1 95.88 280 MET B CA 1
ATOM 5954 C C . MET B 1 280 ? -19.031 -18.609 -21.594 1 95.88 280 MET B C 1
ATOM 5956 O O . MET B 1 280 ? -17.891 -18.359 -21.188 1 95.88 280 MET B O 1
ATOM 5960 N N . ARG B 1 281 ? -19.219 -19.031 -22.75 1 96.25 281 ARG B N 1
ATOM 5961 C CA . ARG B 1 281 ? -18.141 -19.219 -23.719 1 96.25 281 ARG B CA 1
ATOM 5962 C C . ARG B 1 281 ? -17.453 -17.906 -24.031 1 96.25 281 ARG B C 1
ATOM 5964 O O . ARG B 1 281 ? -16.234 -17.844 -24.156 1 96.25 281 ARG B O 1
ATOM 5971 N N . GLU B 1 282 ? -18.234 -16.891 -24.172 1 96.06 282 GLU B N 1
ATOM 5972 C CA . GLU B 1 282 ? -17.688 -15.562 -24.438 1 96.06 282 GLU B CA 1
ATOM 5973 C C . GLU B 1 282 ? -16.828 -15.078 -23.281 1 96.06 282 GLU B C 1
ATOM 5975 O O . GLU B 1 282 ? -15.781 -14.469 -23.484 1 96.06 282 GLU B O 1
ATOM 5980 N N . ALA B 1 283 ? -17.266 -15.297 -22.062 1 95.44 283 ALA B N 1
ATOM 5981 C CA . ALA B 1 283 ? -16.5 -14.938 -20.875 1 95.44 283 ALA B CA 1
ATOM 5982 C C . ALA B 1 283 ? -15.172 -15.68 -20.828 1 95.44 283 ALA B C 1
ATOM 5984 O O . ALA B 1 283 ? -14.125 -15.086 -20.547 1 95.44 283 ALA B O 1
ATOM 5985 N N . ILE B 1 284 ? -15.18 -16.969 -21.125 1 96.19 284 ILE B N 1
ATOM 5986 C CA . ILE B 1 284 ? -13.992 -17.812 -21.156 1 96.19 284 ILE B CA 1
ATOM 5987 C C . ILE B 1 284 ? -13.008 -17.281 -22.203 1 96.19 284 ILE B C 1
ATOM 5989 O O . ILE B 1 284 ? -11.805 -17.188 -21.938 1 96.19 284 ILE B O 1
ATOM 5993 N N . ASP B 1 285 ? -13.547 -16.797 -23.266 1 94.38 285 ASP B N 1
ATOM 5994 C CA . ASP B 1 285 ? -12.711 -16.328 -24.375 1 94.38 285 ASP B CA 1
ATOM 5995 C C . ASP B 1 285 ? -12.172 -14.922 -24.094 1 94.38 285 ASP B C 1
ATOM 5997 O O . ASP B 1 285 ? -11.188 -14.5 -24.703 1 94.38 285 ASP B O 1
ATOM 6001 N N . SER B 1 286 ? -12.758 -14.258 -23.172 1 93.44 286 SER B N 1
ATOM 6002 C CA . SER B 1 286 ? -12.461 -12.844 -22.953 1 93.44 286 SER B CA 1
ATOM 6003 C C . SER B 1 286 ? -11.227 -12.664 -22.062 1 93.44 286 SER B C 1
ATOM 6005 O O . SER B 1 286 ? -10.742 -11.547 -21.875 1 93.44 286 SER B O 1
ATOM 6007 N N . ILE B 1 287 ? -10.695 -13.664 -21.547 1 94.31 287 ILE B N 1
ATOM 6008 C CA . ILE B 1 287 ? -9.508 -13.586 -20.703 1 94.31 287 ILE B CA 1
ATOM 6009 C C . ILE B 1 287 ? -8.352 -14.328 -21.375 1 94.31 287 ILE B C 1
ATOM 6011 O O . ILE B 1 287 ? -8.578 -15.234 -22.188 1 94.31 287 ILE B O 1
ATOM 6015 N N . SER B 1 288 ? -7.195 -13.859 -21.109 1 94.56 288 SER B N 1
ATOM 6016 C CA . SER B 1 288 ? -6.027 -14.414 -21.797 1 94.56 288 SER B CA 1
ATOM 6017 C C . SER B 1 288 ? -5.227 -15.32 -20.859 1 94.56 288 SER B C 1
ATOM 6019 O O . SER B 1 288 ? -5.555 -15.438 -19.672 1 94.56 288 SER B O 1
ATOM 6021 N N . MET B 1 289 ? -4.352 -16.062 -21.5 1 94.69 289 MET B N 1
ATOM 6022 C CA . MET B 1 289 ? -3.385 -16.891 -20.766 1 94.69 289 MET B CA 1
ATOM 6023 C C . MET B 1 289 ? -1.998 -16.25 -20.812 1 94.69 289 MET B C 1
ATOM 6025 O O . MET B 1 289 ? -1.55 -15.789 -21.859 1 94.69 289 MET B O 1
ATOM 6029 N N . GLY B 1 290 ? -1.362 -16.109 -19.641 1 96.94 290 GLY B N 1
ATOM 6030 C CA . GLY B 1 290 ? 0.027 -15.688 -19.594 1 96.94 290 GLY B CA 1
ATOM 6031 C C . GLY B 1 290 ? 1.008 -16.844 -19.625 1 96.94 290 GLY B C 1
ATOM 6032 O O . GLY B 1 290 ? 0.624 -18 -19.422 1 96.94 290 GLY B O 1
ATOM 6033 N N . ALA B 1 291 ? 2.215 -16.531 -20.031 1 97.38 291 ALA B N 1
ATOM 6034 C CA . ALA B 1 291 ? 3.309 -17.5 -20 1 97.38 291 ALA B CA 1
ATOM 6035 C C . ALA B 1 291 ? 4.438 -17.016 -19.094 1 97.38 291 ALA B C 1
ATOM 6037 O O . ALA B 1 291 ? 5.266 -16.203 -19.516 1 97.38 291 ALA B O 1
ATOM 6038 N N . LEU B 1 292 ? 4.438 -17.453 -17.938 1 97.62 292 LEU B N 1
ATOM 6039 C CA . LEU B 1 292 ? 5.535 -17.234 -17 1 97.62 292 LEU B CA 1
ATOM 6040 C C . LEU B 1 292 ? 6.383 -18.5 -16.844 1 97.62 292 LEU B C 1
ATOM 6042 O O . LEU B 1 292 ? 5.875 -19.547 -16.469 1 97.62 292 LEU B O 1
ATOM 6046 N N . GLY B 1 293 ? 7.594 -18.406 -17.281 1 98.06 293 GLY B N 1
ATOM 6047 C CA . GLY B 1 293 ? 8.523 -19.516 -17.188 1 98.06 293 GLY B CA 1
ATOM 6048 C C . GLY B 1 293 ? 9.695 -19.25 -16.266 1 98.06 293 GLY B C 1
ATOM 6049 O O . GLY B 1 293 ? 9.773 -18.188 -15.641 1 98.06 293 GLY B O 1
ATOM 6050 N N . LYS B 1 294 ? 10.523 -20.25 -16.078 1 98.69 294 LYS B N 1
ATOM 6051 C CA . LYS B 1 294 ? 11.742 -20.141 -15.289 1 98.69 294 LYS B CA 1
ATOM 6052 C C . LYS B 1 294 ? 12.945 -20.703 -16.047 1 98.69 294 LYS B C 1
ATOM 6054 O O . LYS B 1 294 ? 12.812 -21.703 -16.766 1 98.69 294 LYS B O 1
ATOM 6059 N N . VAL B 1 295 ? 14.023 -20.094 -15.883 1 98.81 295 VAL B N 1
ATOM 6060 C CA . VAL B 1 295 ? 15.344 -20.609 -16.234 1 98.81 295 VAL B CA 1
ATOM 6061 C C . VAL B 1 295 ? 16.219 -20.672 -14.992 1 98.81 295 VAL B C 1
ATOM 6063 O O . VAL B 1 295 ? 16.484 -19.656 -14.344 1 98.81 295 VAL B O 1
ATOM 6066 N N . ILE B 1 296 ? 16.641 -21.859 -14.664 1 98.88 296 ILE B N 1
ATOM 6067 C CA . ILE B 1 296 ? 17.531 -22.062 -13.531 1 98.88 296 ILE B CA 1
ATOM 6068 C C . ILE B 1 296 ? 18.969 -22.25 -14.039 1 98.88 296 ILE B C 1
ATOM 6070 O O . ILE B 1 296 ? 19.219 -23.062 -14.922 1 98.88 296 ILE B O 1
ATOM 6074 N N . LEU B 1 297 ? 19.812 -21.469 -13.5 1 98.88 297 LEU B N 1
ATOM 6075 C CA . LEU B 1 297 ? 21.234 -21.547 -13.844 1 98.88 297 LEU B CA 1
ATOM 6076 C C . LEU B 1 297 ? 22.062 -21.906 -12.625 1 98.88 297 LEU B C 1
ATOM 6078 O O . LEU B 1 297 ? 22.047 -21.203 -11.609 1 98.88 297 LEU B O 1
ATOM 6082 N N . GLU B 1 298 ? 22.75 -23.031 -12.711 1 98.88 298 GLU B N 1
ATOM 6083 C CA . GLU B 1 298 ? 23.688 -23.438 -11.664 1 98.88 298 GLU B CA 1
ATOM 6084 C C . GLU B 1 298 ? 25.125 -23.188 -12.086 1 98.88 298 GLU B C 1
ATOM 6086 O O . GLU B 1 298 ? 25.5 -23.438 -13.227 1 98.88 298 GLU B O 1
ATOM 6091 N N . PHE B 1 299 ? 25.859 -22.672 -11.148 1 98.38 299 PHE B N 1
ATOM 6092 C CA . PHE B 1 299 ? 27.25 -22.359 -11.414 1 98.38 299 PHE B CA 1
ATOM 6093 C C . PHE B 1 299 ? 28.172 -23.078 -10.43 1 98.38 299 PHE B C 1
ATOM 6095 O O . PHE B 1 299 ? 27.703 -23.656 -9.445 1 98.38 299 PHE B O 1
ATOM 6102 N N . ASP B 1 300 ? 29.516 -23.062 -10.773 1 96.88 300 ASP B N 1
ATOM 6103 C CA . ASP B 1 300 ? 30.5 -23.703 -9.898 1 96.88 300 ASP B CA 1
ATOM 6104 C C . ASP B 1 300 ? 30.844 -22.781 -8.727 1 96.88 300 ASP B C 1
ATOM 6106 O O . ASP B 1 300 ? 31.406 -23.234 -7.723 1 96.88 300 ASP B O 1
ATOM 6110 N N . MET B 1 301 ? 30.484 -21.516 -8.906 1 96.44 301 MET B N 1
ATOM 6111 C CA . MET B 1 301 ? 30.797 -20.531 -7.867 1 96.44 301 MET B CA 1
ATOM 6112 C C . MET B 1 301 ? 29.797 -19.375 -7.898 1 96.44 301 MET B C 1
ATOM 6114 O O . MET B 1 301 ? 29.125 -19.156 -8.906 1 96.44 301 MET B O 1
ATOM 6118 N N . ILE B 1 302 ? 29.75 -18.688 -6.809 1 97.62 302 ILE B N 1
ATOM 6119 C CA . ILE B 1 302 ? 28.922 -17.484 -6.727 1 97.62 302 ILE B CA 1
ATOM 6120 C C . ILE B 1 302 ? 29.734 -16.281 -7.18 1 97.62 302 ILE B C 1
ATOM 6122 O O . ILE B 1 302 ? 30.75 -15.938 -6.57 1 97.62 302 ILE B O 1
ATOM 6126 N N . TRP B 1 303 ? 29.359 -15.656 -8.242 1 97.56 303 TRP B N 1
ATOM 6127 C CA . TRP B 1 303 ? 30.109 -14.523 -8.789 1 97.56 303 TRP B CA 1
ATOM 6128 C C . TRP B 1 303 ? 29.297 -13.234 -8.695 1 97.56 303 TRP B C 1
ATOM 6130 O O . TRP B 1 303 ? 29.734 -12.188 -9.164 1 97.56 303 TRP B O 1
ATOM 6140 N N . TRP B 1 304 ? 28.078 -13.203 -8.195 1 97.44 304 TRP B N 1
ATOM 6141 C CA . TRP B 1 304 ? 27.203 -12.062 -7.965 1 97.44 304 TRP B CA 1
ATOM 6142 C C . TRP B 1 304 ? 27.078 -11.75 -6.477 1 97.44 304 TRP B C 1
ATOM 6144 O O . TRP B 1 304 ? 27.703 -12.422 -5.648 1 97.44 304 TRP B O 1
ATOM 6154 N N . ASP B 1 305 ? 26.391 -10.695 -6.074 1 96.75 305 ASP B N 1
ATOM 6155 C CA . ASP B 1 305 ? 26.188 -10.312 -4.68 1 96.75 305 ASP B CA 1
ATOM 6156 C C . ASP B 1 305 ? 25.281 -11.305 -3.959 1 96.75 305 ASP B C 1
ATOM 6158 O O . ASP B 1 305 ? 24.062 -11.273 -4.129 1 96.75 305 ASP B O 1
ATOM 6162 N N . LYS B 1 306 ? 25.859 -12.148 -3.129 1 96.5 306 LYS B N 1
ATOM 6163 C CA . LYS B 1 306 ? 25.141 -13.242 -2.492 1 96.5 306 LYS B CA 1
ATOM 6164 C C . LYS B 1 306 ? 24.281 -12.742 -1.341 1 96.5 306 LYS B C 1
ATOM 6166 O O . LYS B 1 306 ? 23.547 -13.508 -0.723 1 96.5 306 LYS B O 1
ATOM 6171 N N . THR B 1 307 ? 24.312 -11.406 -1.025 1 95.69 307 THR B N 1
ATOM 6172 C CA . THR B 1 307 ? 23.609 -10.883 0.134 1 95.69 307 THR B CA 1
ATOM 6173 C C . THR B 1 307 ? 22.219 -10.398 -0.261 1 95.69 307 THR B C 1
ATOM 6175 O O . THR B 1 307 ? 21.391 -10.094 0.603 1 95.69 307 THR B O 1
ATOM 6178 N N . GLN B 1 308 ? 21.953 -10.312 -1.591 1 96.75 308 GLN B N 1
ATOM 6179 C CA . GLN B 1 308 ? 20.656 -9.828 -2.066 1 96.75 308 GLN B CA 1
ATOM 6180 C C . GLN B 1 308 ? 19.656 -10.969 -2.189 1 96.75 308 GLN B C 1
ATOM 6182 O O . GLN B 1 308 ? 20.031 -12.094 -2.553 1 96.75 308 GLN B O 1
ATOM 6187 N N . ASP B 1 309 ? 18.422 -10.633 -1.804 1 97.38 309 ASP B N 1
ATOM 6188 C CA . ASP B 1 309 ? 17.375 -11.641 -1.958 1 97.38 309 ASP B CA 1
ATOM 6189 C C . ASP B 1 309 ? 17.031 -11.867 -3.43 1 97.38 309 ASP B C 1
ATOM 6191 O O . ASP B 1 309 ? 16.891 -13.008 -3.873 1 97.38 309 ASP B O 1
ATOM 6195 N N . ARG B 1 310 ? 16.875 -10.797 -4.148 1 97.56 310 ARG B N 1
ATOM 6196 C CA . ARG B 1 310 ? 16.453 -10.781 -5.547 1 97.56 310 ARG B CA 1
ATOM 6197 C C . ARG B 1 310 ? 17.219 -9.727 -6.332 1 97.56 310 ARG B C 1
ATOM 6199 O O . ARG B 1 310 ? 17.766 -8.789 -5.75 1 97.56 310 ARG B O 1
ATOM 6206 N N . LEU B 1 311 ? 17.312 -9.969 -7.578 1 98.06 311 LEU B N 1
ATOM 6207 C CA . LEU B 1 311 ? 17.922 -9.047 -8.531 1 98.06 311 LEU B CA 1
ATOM 6208 C C . LEU B 1 311 ? 17.016 -8.812 -9.727 1 98.06 311 LEU B C 1
ATOM 6210 O O . LEU B 1 311 ? 16.266 -9.703 -10.125 1 98.06 311 LEU B O 1
ATOM 6214 N N . GLU B 1 312 ? 17.047 -7.609 -10.188 1 97.75 312 GLU B N 1
ATOM 6215 C CA . GLU B 1 312 ? 16.234 -7.266 -11.352 1 97.75 312 GLU B CA 1
ATOM 6216 C C . GLU B 1 312 ? 17.062 -6.547 -12.414 1 97.75 312 GLU B C 1
ATOM 6218 O O . GLU B 1 312 ? 17.906 -5.703 -12.086 1 97.75 312 GLU B O 1
ATOM 6223 N N . ILE B 1 313 ? 16.969 -6.934 -13.641 1 98.06 313 ILE B N 1
ATOM 6224 C CA . ILE B 1 313 ? 17.547 -6.215 -14.766 1 98.06 313 ILE B CA 1
ATOM 6225 C C . ILE B 1 313 ? 16.438 -5.59 -15.609 1 98.06 313 ILE B C 1
ATOM 6227 O O . ILE B 1 313 ? 15.602 -6.301 -16.172 1 98.06 313 ILE B O 1
ATOM 6231 N N . VAL B 1 314 ? 16.406 -4.266 -15.664 1 97.75 314 VAL B N 1
ATOM 6232 C CA . VAL B 1 314 ? 15.367 -3.57 -16.422 1 97.75 314 VAL B CA 1
ATOM 6233 C C . VAL B 1 314 ? 15.656 -3.674 -17.922 1 97.75 314 VAL B C 1
ATOM 6235 O O . VAL B 1 314 ? 16.812 -3.797 -18.328 1 97.75 314 VAL B O 1
ATOM 6238 N N . ALA B 1 315 ? 14.586 -3.627 -18.672 1 95.69 315 ALA B N 1
ATOM 6239 C CA . ALA B 1 315 ? 14.695 -3.805 -20.125 1 95.69 315 ALA B CA 1
ATOM 6240 C C . ALA B 1 315 ? 14.93 -2.471 -20.828 1 95.69 315 ALA B C 1
ATOM 6242 O O . ALA B 1 315 ? 14.586 -1.413 -20.281 1 95.69 315 ALA B O 1
ATOM 6243 N N . ASP B 1 316 ? 15.547 -2.553 -21.922 1 92.75 316 ASP B N 1
ATOM 6244 C CA . ASP B 1 316 ? 15.586 -1.442 -22.875 1 92.75 316 ASP B CA 1
ATOM 6245 C C . ASP B 1 316 ? 14.273 -1.342 -23.656 1 92.75 316 ASP B C 1
ATOM 6247 O O . ASP B 1 316 ? 13.312 -2.047 -23.344 1 92.75 316 ASP B O 1
ATOM 6251 N N . GLU B 1 317 ? 14.133 -0.377 -24.516 1 79.69 317 GLU B N 1
ATOM 6252 C CA . GLU B 1 317 ? 12.945 -0.297 -25.359 1 79.69 317 GLU B CA 1
ATOM 6253 C C . GLU B 1 317 ? 12.859 -1.481 -26.312 1 79.69 317 GLU B C 1
ATOM 6255 O O . GLU B 1 317 ? 13.883 -1.943 -26.828 1 79.69 317 GLU B O 1
ATOM 6260 N N . VAL B 1 318 ? 11.633 -2.012 -26.312 1 69.81 318 VAL B N 1
ATOM 6261 C CA . VAL B 1 318 ? 11.422 -3.109 -27.25 1 69.81 318 VAL B CA 1
ATOM 6262 C C . VAL B 1 318 ? 11.57 -2.602 -28.688 1 69.81 318 VAL B C 1
ATOM 6264 O O . VAL B 1 318 ? 10.867 -1.68 -29.094 1 69.81 318 VAL B O 1
ATOM 6267 N N . SER B 1 319 ? 12.656 -2.936 -29.266 1 62.62 319 SER B N 1
ATOM 6268 C CA . SER B 1 319 ? 12.922 -2.469 -30.625 1 62.62 319 SER B CA 1
ATOM 6269 C C . SER B 1 319 ? 11.93 -3.053 -31.625 1 62.62 319 SER B C 1
ATOM 6271 O O . SER B 1 319 ? 11.367 -2.328 -32.438 1 62.62 319 SER B O 1
ATOM 6273 N N . SER B 1 320 ? 11.875 -4.488 -31.672 1 61.62 320 SER B N 1
ATOM 6274 C CA . SER B 1 320 ? 11.031 -5.141 -32.656 1 61.62 320 SER B CA 1
ATOM 6275 C C . SER B 1 320 ? 10.18 -6.238 -32.031 1 61.62 320 SER B C 1
ATOM 6277 O O . SER B 1 320 ? 10.602 -6.883 -31.078 1 61.62 320 SER B O 1
ATOM 6279 N N . HIS B 1 321 ? 8.875 -5.973 -32.062 1 65.62 321 HIS B N 1
ATOM 6280 C CA . HIS B 1 321 ? 7.973 -7.043 -31.641 1 65.62 321 HIS B CA 1
ATOM 6281 C C . HIS B 1 321 ? 8.148 -8.281 -32.5 1 65.62 321 HIS B C 1
ATOM 6283 O O . HIS B 1 321 ? 7.172 -8.797 -33.062 1 65.62 321 HIS B O 1
ATOM 6289 N N . GLY B 1 322 ? 9.516 -8.594 -32.75 1 65.12 322 GLY B N 1
ATOM 6290 C CA . GLY B 1 322 ? 9.836 -9.703 -33.625 1 65.12 322 GLY B CA 1
ATOM 6291 C C . GLY B 1 322 ? 9.516 -11.062 -33.031 1 65.12 322 GLY B C 1
ATOM 6292 O O . GLY B 1 322 ? 9.125 -11.141 -31.859 1 65.12 322 GLY B O 1
ATOM 6293 N N . LEU B 1 323 ? 9.672 -12.07 -33.875 1 72.25 323 LEU B N 1
ATOM 6294 C CA . LEU B 1 323 ? 9.352 -13.453 -33.562 1 72.25 323 LEU B CA 1
ATOM 6295 C C . LEU B 1 323 ? 10.328 -14.023 -32.531 1 72.25 323 LEU B C 1
ATOM 6297 O O . LEU B 1 323 ? 9.977 -14.914 -31.766 1 72.25 323 LEU B O 1
ATOM 6301 N N . VAL B 1 324 ? 11.586 -13.438 -32.5 1 89.38 324 VAL B N 1
ATOM 6302 C CA . VAL B 1 324 ? 12.609 -13.938 -31.578 1 89.38 324 VAL B CA 1
ATOM 6303 C C . VAL B 1 324 ? 13.047 -12.82 -30.625 1 89.38 324 VAL B C 1
ATOM 6305 O O . VAL B 1 324 ? 13.609 -11.812 -31.062 1 89.38 324 VAL B O 1
ATOM 6308 N N . PRO B 1 325 ? 12.727 -13.055 -29.359 1 93.5 325 PRO B N 1
ATOM 6309 C CA . PRO B 1 325 ? 13.156 -12.031 -28.406 1 93.5 325 PRO B CA 1
ATOM 6310 C C . PRO B 1 325 ? 14.68 -11.891 -28.344 1 93.5 325 PRO B C 1
ATOM 6312 O O . PRO B 1 325 ? 15.398 -12.883 -28.484 1 93.5 325 PRO B O 1
ATOM 6315 N N . LYS B 1 326 ? 15.141 -10.625 -28.172 1 93.88 326 LYS B N 1
ATOM 6316 C CA . LYS B 1 326 ? 16.562 -10.336 -28.031 1 93.88 326 LYS B CA 1
ATOM 6317 C C . LYS B 1 326 ? 16.906 -9.953 -26.594 1 93.88 326 LYS B C 1
ATOM 6319 O O . LYS B 1 326 ? 16.047 -9.43 -25.859 1 93.88 326 LYS B O 1
ATOM 6324 N N . SER B 1 327 ? 18.188 -10.25 -26.281 1 94.88 327 SER B N 1
ATOM 6325 C CA . SER B 1 327 ? 18.672 -9.812 -24.969 1 94.88 327 SER B CA 1
ATOM 6326 C C . SER B 1 327 ? 18.391 -8.328 -24.75 1 94.88 327 SER B C 1
ATOM 6328 O O . SER B 1 327 ? 18.516 -7.527 -25.688 1 94.88 327 SER B O 1
ATOM 6330 N N . TRP B 1 328 ? 17.969 -7.945 -23.562 1 95.69 328 TRP B N 1
ATOM 6331 C CA . TRP B 1 328 ? 17.781 -6.582 -23.094 1 95.69 328 TRP B CA 1
ATOM 6332 C C . TRP B 1 328 ? 16.422 -6.043 -23.516 1 95.69 328 TRP B C 1
ATOM 6334 O O . TRP B 1 328 ? 16 -4.973 -23.062 1 95.69 328 TRP B O 1
ATOM 6344 N N . GLU B 1 329 ? 15.656 -6.77 -24.359 1 95.31 329 GLU B N 1
ATOM 6345 C CA . GLU B 1 329 ? 14.359 -6.273 -24.797 1 95.31 329 GLU B CA 1
ATOM 6346 C C . GLU B 1 329 ? 13.289 -6.48 -23.734 1 95.31 329 GLU B C 1
ATOM 6348 O O . GLU B 1 329 ? 12.289 -5.762 -23.703 1 95.31 329 GLU B O 1
ATOM 6353 N N . TYR B 1 330 ? 13.5 -7.477 -22.875 1 96.44 330 TYR B N 1
ATOM 6354 C CA . TYR B 1 330 ? 12.547 -7.812 -21.828 1 96.44 330 TYR B CA 1
ATOM 6355 C C . TYR B 1 330 ? 13.242 -7.91 -20.469 1 96.44 330 TYR B C 1
ATOM 6357 O O . TYR B 1 330 ? 14.406 -8.312 -20.391 1 96.44 330 TYR B O 1
ATOM 6365 N N . PRO B 1 331 ? 12.555 -7.496 -19.406 1 97.25 331 PRO B N 1
ATOM 6366 C CA . PRO B 1 331 ? 13.18 -7.547 -18.094 1 97.25 331 PRO B CA 1
ATOM 6367 C C . PRO B 1 331 ? 13.336 -8.977 -17.562 1 97.25 331 PRO B C 1
ATOM 6369 O O . PRO B 1 331 ? 12.664 -9.891 -18.047 1 97.25 331 PRO B O 1
ATOM 6372 N N . ILE B 1 332 ? 14.234 -9.18 -16.703 1 95.75 332 ILE B N 1
ATOM 6373 C CA . ILE B 1 332 ? 14.352 -10.461 -16.016 1 95.75 332 ILE B CA 1
ATOM 6374 C C . ILE B 1 332 ? 14.375 -10.234 -14.508 1 95.75 332 ILE B C 1
ATOM 6376 O O . ILE B 1 332 ? 14.938 -9.25 -14.023 1 95.75 332 ILE B O 1
ATOM 6380 N N . TYR B 1 333 ? 13.703 -11 -13.805 1 97.31 333 TYR B N 1
ATOM 6381 C CA . TYR B 1 333 ? 13.609 -11.078 -12.352 1 97.31 333 TYR B CA 1
ATOM 6382 C C . TYR B 1 333 ? 14.297 -12.336 -11.836 1 97.31 333 TYR B C 1
ATOM 6384 O O . TYR B 1 333 ? 14.07 -13.438 -12.352 1 97.31 333 TYR B O 1
ATOM 6392 N N . ILE B 1 334 ? 15.195 -12.172 -10.844 1 98.44 334 ILE B N 1
ATOM 6393 C CA . ILE B 1 334 ? 16.078 -13.266 -10.453 1 98.44 334 ILE B CA 1
ATOM 6394 C C . ILE B 1 334 ? 15.93 -13.547 -8.961 1 98.44 334 ILE B C 1
ATOM 6396 O O . ILE B 1 334 ? 16.078 -12.641 -8.141 1 98.44 334 ILE B O 1
ATOM 6400 N N . ILE B 1 335 ? 15.586 -14.75 -8.609 1 98.31 335 ILE B N 1
ATOM 6401 C CA . ILE B 1 335 ? 15.68 -15.219 -7.23 1 98.31 335 ILE B CA 1
ATOM 6402 C C . ILE B 1 335 ? 17.094 -15.734 -6.949 1 98.31 335 ILE B C 1
ATOM 6404 O O . ILE B 1 335 ? 17.578 -16.625 -7.637 1 98.31 335 ILE B O 1
ATOM 6408 N N . ASN B 1 336 ? 17.719 -15.133 -5.957 1 98.5 336 ASN B N 1
ATOM 6409 C CA . ASN B 1 336 ? 19.094 -15.469 -5.594 1 98.5 336 ASN B CA 1
ATOM 6410 C C . ASN B 1 336 ? 19.156 -16.656 -4.633 1 98.5 336 ASN B C 1
ATOM 6412 O O . ASN B 1 336 ? 19.031 -16.484 -3.42 1 98.5 336 ASN B O 1
ATOM 6416 N N . TYR B 1 337 ? 19.469 -17.797 -5.156 1 98.19 337 TYR B N 1
ATOM 6417 C CA . TYR B 1 337 ? 19.453 -19 -4.344 1 98.19 337 TYR B CA 1
ATOM 6418 C C . TYR B 1 337 ? 20.656 -19.047 -3.406 1 98.19 337 TYR B C 1
ATOM 6420 O O . TYR B 1 337 ? 20.672 -19.797 -2.43 1 98.19 337 TYR B O 1
ATOM 6428 N N . ALA B 1 338 ? 21.688 -18.188 -3.688 1 97.94 338 ALA B N 1
ATOM 6429 C CA . ALA B 1 338 ? 22.797 -18.078 -2.754 1 97.94 338 ALA B CA 1
ATOM 6430 C C . ALA B 1 338 ? 22.344 -17.516 -1.412 1 97.94 338 ALA B C 1
ATOM 6432 O O . ALA B 1 338 ? 23 -17.703 -0.39 1 97.94 338 ALA B O 1
ATOM 6433 N N . ARG B 1 339 ? 21.25 -16.797 -1.479 1 96.69 339 ARG B N 1
ATOM 6434 C CA . ARG B 1 339 ? 20.688 -16.219 -0.26 1 96.69 339 ARG B CA 1
ATOM 6435 C C . ARG B 1 339 ? 19.609 -17.141 0.323 1 96.69 339 ARG B C 1
ATOM 6437 O O . ARG B 1 339 ? 19.578 -17.375 1.532 1 96.69 339 ARG B O 1
ATOM 6444 N N . VAL B 1 340 ? 18.75 -17.703 -0.497 1 96.38 340 VAL B N 1
ATOM 6445 C CA . VAL B 1 340 ? 17.656 -18.562 -0.075 1 96.38 340 VAL B CA 1
ATOM 6446 C C . VAL B 1 340 ? 18.219 -19.859 0.515 1 96.38 340 VAL B C 1
ATOM 6448 O O . VAL B 1 340 ? 17.734 -20.344 1.54 1 96.38 340 VAL B O 1
ATOM 6451 N N . PHE B 1 341 ? 19.156 -20.422 -0.178 1 96.56 341 PHE B N 1
ATOM 6452 C CA . PHE B 1 341 ? 19.969 -21.562 0.243 1 96.56 341 PHE B CA 1
ATOM 6453 C C . PHE B 1 341 ? 21.438 -21.172 0.351 1 96.56 341 PHE B C 1
ATOM 6455 O O . PHE B 1 341 ? 22.203 -21.391 -0.584 1 96.56 341 PHE B O 1
ATOM 6462 N N . PRO B 1 342 ? 21.797 -20.719 1.551 1 95 342 PRO B N 1
ATOM 6463 C CA . PRO B 1 342 ? 23.125 -20.141 1.688 1 95 342 PRO B CA 1
ATOM 6464 C C . PRO B 1 342 ? 24.219 -21.047 1.128 1 95 342 PRO B C 1
ATOM 6466 O O . PRO B 1 342 ? 24.328 -22.219 1.508 1 95 342 PRO B O 1
ATOM 6469 N N . GLY B 1 343 ? 24.953 -20.438 0.146 1 94.19 343 GLY B N 1
ATOM 6470 C CA . GLY B 1 343 ? 26.094 -21.125 -0.436 1 94.19 343 GLY B CA 1
ATOM 6471 C C . GLY B 1 343 ? 25.766 -21.797 -1.755 1 94.19 343 GLY B C 1
ATOM 6472 O O . GLY B 1 343 ? 26.672 -22.297 -2.436 1 94.19 343 GLY B O 1
ATOM 6473 N N . THR B 1 344 ? 24.5 -21.812 -2.154 1 97.81 344 THR B N 1
ATOM 6474 C CA . THR B 1 344 ? 24.094 -22.438 -3.406 1 97.81 344 THR B CA 1
ATOM 6475 C C . THR B 1 344 ? 24.312 -21.484 -4.582 1 97.81 344 THR B C 1
ATOM 6477 O O . THR B 1 344 ? 23.719 -20.406 -4.637 1 97.81 344 THR B O 1
ATOM 6480 N N . ALA B 1 345 ? 25.141 -21.906 -5.488 1 98.31 345 ALA B N 1
ATOM 6481 C CA . ALA B 1 345 ? 25.484 -21.047 -6.621 1 98.31 345 ALA B CA 1
ATOM 6482 C C . ALA B 1 345 ? 24.469 -21.203 -7.758 1 98.31 345 ALA B C 1
ATOM 6484 O O . ALA B 1 345 ? 24.812 -21.688 -8.836 1 98.31 345 ALA B O 1
ATOM 6485 N N . SER B 1 346 ? 23.328 -20.75 -7.516 1 98.5 346 SER B N 1
ATOM 6486 C CA . SER B 1 346 ? 22.297 -20.859 -8.547 1 98.5 346 SER B CA 1
ATOM 6487 C C . SER B 1 346 ? 21.422 -19.625 -8.594 1 98.5 346 SER B C 1
ATOM 6489 O O . SER B 1 346 ? 21.234 -18.953 -7.57 1 98.5 346 SER B O 1
ATOM 6491 N N . LEU B 1 347 ? 20.984 -19.25 -9.75 1 98.69 347 LEU B N 1
ATOM 6492 C CA . LEU B 1 347 ? 20.016 -18.188 -10.031 1 98.69 347 LEU B CA 1
ATOM 6493 C C . LEU B 1 347 ? 18.75 -18.75 -10.672 1 98.69 347 LEU B C 1
ATOM 6495 O O . LEU B 1 347 ? 18.828 -19.531 -11.617 1 98.69 347 LEU B O 1
ATOM 6499 N N . VAL B 1 348 ? 17.625 -18.453 -10.086 1 98.75 348 VAL B N 1
ATOM 6500 C CA . VAL B 1 348 ? 16.344 -18.781 -10.695 1 98.75 348 VAL B CA 1
ATOM 6501 C C . VAL B 1 348 ? 15.75 -17.547 -11.359 1 98.75 348 VAL B C 1
ATOM 6503 O O . VAL B 1 348 ? 15.367 -16.594 -10.688 1 98.75 348 VAL B O 1
ATOM 6506 N N . VAL B 1 349 ? 15.617 -17.594 -12.664 1 98.75 349 VAL B N 1
ATOM 6507 C CA . VAL B 1 349 ? 15.219 -16.438 -13.461 1 98.75 349 VAL B CA 1
ATOM 6508 C C . VAL B 1 349 ? 13.773 -16.625 -13.93 1 98.75 349 VAL B C 1
ATOM 6510 O O . VAL B 1 349 ? 13.43 -17.656 -14.508 1 98.75 349 VAL B O 1
ATOM 6513 N N . LEU B 1 350 ? 12.945 -15.625 -13.664 1 98.44 350 LEU B N 1
ATOM 6514 C CA . LEU B 1 350 ? 11.594 -15.609 -14.219 1 98.44 350 LEU B CA 1
ATOM 6515 C C . LEU B 1 350 ? 11.586 -14.977 -15.609 1 98.44 350 LEU B C 1
ATOM 6517 O O . LEU B 1 350 ? 12.289 -13.992 -15.852 1 98.44 350 LEU B O 1
ATOM 6521 N N . THR B 1 351 ? 10.859 -15.578 -16.5 1 97.38 351 THR B N 1
ATOM 6522 C CA . THR B 1 351 ? 10.688 -15.055 -17.844 1 97.38 351 THR B CA 1
ATOM 6523 C C . THR B 1 351 ? 9.203 -14.914 -18.188 1 97.38 351 THR B C 1
ATOM 6525 O O . THR B 1 351 ? 8.359 -15.586 -17.594 1 97.38 351 THR B O 1
ATOM 6528 N N . GLN B 1 352 ? 8.875 -14.023 -19.031 1 97.25 352 GLN B N 1
ATOM 6529 C CA . GLN B 1 352 ? 7.516 -13.766 -19.484 1 97.25 352 GLN B CA 1
ATOM 6530 C C . GLN B 1 352 ? 7.402 -13.953 -21 1 97.25 352 GLN B C 1
ATOM 6532 O O . GLN B 1 352 ? 8.414 -14.109 -21.688 1 97.25 352 GLN B O 1
ATOM 6537 N N . SER B 1 353 ? 6.121 -14.008 -21.5 1 96.06 353 SER B N 1
ATOM 6538 C CA . SER B 1 353 ? 5.891 -13.938 -22.938 1 96.06 353 SER B CA 1
ATOM 6539 C C . SER B 1 353 ? 6.508 -12.672 -23.531 1 96.06 353 SER B C 1
ATOM 6541 O O . SER B 1 353 ? 6.434 -11.594 -22.938 1 96.06 353 SER B O 1
ATOM 6543 N N . PRO B 1 354 ? 7.184 -12.789 -24.672 1 95.94 354 PRO B N 1
ATOM 6544 C CA . PRO B 1 354 ? 7.336 -13.984 -25.5 1 95.94 354 PRO B CA 1
ATOM 6545 C C . PRO B 1 354 ? 8.602 -14.773 -25.188 1 95.94 354 PRO B C 1
ATOM 6547 O O . PRO B 1 354 ? 8.883 -15.781 -25.828 1 95.94 354 PRO B O 1
ATOM 6550 N N . VAL B 1 355 ? 9.398 -14.336 -24.234 1 96.94 355 VAL B N 1
ATOM 6551 C CA . VAL B 1 355 ? 10.68 -14.953 -23.906 1 96.94 355 VAL B CA 1
ATOM 6552 C C . VAL B 1 355 ? 10.445 -16.391 -23.438 1 96.94 355 VAL B C 1
ATOM 6554 O O . VAL B 1 355 ? 11.18 -17.297 -23.844 1 96.94 355 VAL B O 1
ATOM 6557 N N . THR B 1 356 ? 9.438 -16.594 -22.672 1 97.69 356 THR B N 1
ATOM 6558 C CA . THR B 1 356 ? 9.133 -17.922 -22.156 1 97.69 356 THR B CA 1
ATOM 6559 C C . THR B 1 356 ? 8.891 -18.906 -23.297 1 97.69 356 THR B C 1
ATOM 6561 O O . THR B 1 356 ? 9.5 -19.969 -23.344 1 97.69 356 THR B O 1
ATOM 6564 N N . GLU B 1 357 ? 7.996 -18.547 -24.219 1 97.12 357 GLU B N 1
ATOM 6565 C CA . GLU B 1 357 ? 7.707 -19.422 -25.359 1 97.12 357 GLU B CA 1
ATOM 6566 C C . GLU B 1 357 ? 8.977 -19.766 -26.141 1 97.12 357 GLU B C 1
ATOM 6568 O O . GLU B 1 357 ? 9.195 -20.922 -26.5 1 97.12 357 GLU B O 1
ATOM 6573 N N . TYR B 1 358 ? 9.766 -18.75 -26.328 1 97.31 358 TYR B N 1
ATOM 6574 C CA . TYR B 1 358 ? 10.977 -18.938 -27.125 1 97.31 358 TYR B CA 1
ATOM 6575 C C . TYR B 1 358 ? 11.945 -19.875 -26.422 1 97.31 358 TYR B C 1
ATOM 6577 O O . TYR B 1 358 ? 12.422 -20.844 -27.016 1 97.31 358 TYR B O 1
ATOM 6585 N N . LEU B 1 359 ? 12.219 -19.641 -25.156 1 98.25 359 LEU B N 1
ATOM 6586 C CA . LEU B 1 359 ? 13.234 -20.406 -24.453 1 98.25 359 LEU B CA 1
ATOM 6587 C C . LEU B 1 359 ? 12.742 -21.828 -24.156 1 98.25 359 LEU B C 1
ATOM 6589 O O . LEU B 1 359 ? 13.539 -22.766 -24.125 1 98.25 359 LEU B O 1
ATOM 6593 N N . GLU B 1 360 ? 11.461 -21.984 -23.922 1 98.31 360 GLU B N 1
ATOM 6594 C CA . GLU B 1 360 ? 10.922 -23.328 -23.703 1 98.31 360 GLU B CA 1
ATOM 6595 C C . GLU B 1 360 ? 10.984 -24.141 -24.984 1 98.31 360 GLU B C 1
ATOM 6597 O O . GLU B 1 360 ? 11.156 -25.359 -24.953 1 98.31 360 GLU B O 1
ATOM 6602 N N . ALA B 1 361 ? 10.875 -23.484 -26.094 1 97.81 361 ALA B N 1
ATOM 6603 C CA . ALA B 1 361 ? 11 -24.156 -27.391 1 97.81 361 ALA B CA 1
ATOM 6604 C C . ALA B 1 361 ? 12.469 -24.391 -27.734 1 97.81 361 ALA B C 1
ATOM 6606 O O . ALA B 1 361 ? 12.789 -25.312 -28.5 1 97.81 361 ALA B O 1
ATOM 6607 N N . HIS B 1 362 ? 13.375 -23.547 -27.219 1 98.12 362 HIS B N 1
ATOM 6608 C CA . HIS B 1 362 ? 14.805 -23.609 -27.484 1 98.12 362 HIS B CA 1
ATOM 6609 C C . HIS B 1 362 ? 15.617 -23.547 -26.203 1 98.12 362 HIS B C 1
ATOM 6611 O O . HIS B 1 362 ? 16.406 -22.609 -26.016 1 98.12 362 HIS B O 1
ATOM 6617 N N . PRO B 1 363 ? 15.547 -24.578 -25.375 1 98.31 363 PRO B N 1
ATOM 6618 C CA . PRO B 1 363 ? 16.188 -24.5 -24.062 1 98.31 363 PRO B CA 1
ATOM 6619 C C . PRO B 1 363 ? 17.703 -24.266 -24.172 1 98.31 363 PRO B C 1
ATOM 6621 O O . PRO B 1 363 ? 18.281 -23.656 -23.266 1 98.31 363 PRO B O 1
ATOM 6624 N N . GLN B 1 364 ? 18.328 -24.719 -25.25 1 98.06 364 GLN B N 1
ATOM 6625 C CA . GLN B 1 364 ? 19.766 -24.531 -25.422 1 98.06 364 GLN B CA 1
ATOM 6626 C C . GLN B 1 364 ? 20.109 -23.062 -25.594 1 98.06 364 GLN B C 1
ATOM 6628 O O . GLN B 1 364 ? 21.281 -22.672 -25.484 1 98.06 364 GLN B O 1
ATOM 6633 N N . GLN B 1 365 ? 19.125 -22.188 -25.875 1 98.31 365 GLN B N 1
ATOM 6634 C CA . GLN B 1 365 ? 19.359 -20.766 -26.078 1 98.31 365 GLN B CA 1
ATOM 6635 C C . GLN B 1 365 ? 19.219 -19.984 -24.781 1 98.31 365 GLN B C 1
ATOM 6637 O O . GLN B 1 365 ? 19.469 -18.781 -24.734 1 98.31 365 GLN B O 1
ATOM 6642 N N . ALA B 1 366 ? 18.891 -20.672 -23.703 1 98.62 366 ALA B N 1
ATOM 6643 C CA . ALA B 1 366 ? 18.609 -19.969 -22.438 1 98.62 366 ALA B CA 1
ATOM 6644 C C . ALA B 1 366 ? 19.828 -19.188 -21.969 1 98.62 366 ALA B C 1
ATOM 6646 O O . ALA B 1 366 ? 19.734 -17.984 -21.703 1 98.62 366 ALA B O 1
ATOM 6647 N N . TRP B 1 367 ? 20.969 -19.812 -21.859 1 98.5 367 TRP B N 1
ATOM 6648 C CA . TRP B 1 367 ? 22.156 -19.141 -21.344 1 98.5 367 TRP B CA 1
ATOM 6649 C C . TRP B 1 367 ? 22.656 -18.094 -22.344 1 98.5 367 TRP B C 1
ATOM 6651 O O . TRP B 1 367 ? 22.891 -16.953 -21.969 1 98.5 367 TRP B O 1
ATOM 6661 N N . PRO B 1 368 ? 22.781 -18.391 -23.656 1 98.19 368 PRO B N 1
ATOM 6662 C CA . PRO B 1 368 ? 23.203 -17.359 -24.609 1 98.19 368 PRO B CA 1
ATOM 6663 C C . PRO B 1 368 ? 22.312 -16.125 -24.562 1 98.19 368 PRO B C 1
ATOM 6665 O O . PRO B 1 368 ? 22.812 -15 -24.688 1 98.19 368 PRO B O 1
ATOM 6668 N N . TYR B 1 369 ? 21.016 -16.312 -24.375 1 97.38 369 TYR B N 1
ATOM 6669 C CA . TYR B 1 369 ? 20.078 -15.203 -24.297 1 97.38 369 TYR B CA 1
ATOM 6670 C C . TYR B 1 369 ? 20.328 -14.367 -23.047 1 97.38 369 TYR B C 1
ATOM 6672 O O . TYR B 1 369 ? 20.297 -13.141 -23.094 1 97.38 369 TYR B O 1
ATOM 6680 N N . MET B 1 370 ? 20.594 -14.992 -21.938 1 97.38 370 MET B N 1
ATOM 6681 C CA . MET B 1 370 ? 20.594 -14.32 -20.641 1 97.38 370 MET B CA 1
ATOM 6682 C C . MET B 1 370 ? 21.984 -13.797 -20.297 1 97.38 370 MET B C 1
ATOM 6684 O O . MET B 1 370 ? 22.109 -12.867 -19.5 1 97.38 370 MET B O 1
ATOM 6688 N N . GLN B 1 371 ? 23.016 -14.375 -20.875 1 97.94 371 GLN B N 1
ATOM 6689 C CA . GLN B 1 371 ? 24.406 -14.141 -20.484 1 97.94 371 GLN B CA 1
ATOM 6690 C C . GLN B 1 371 ? 24.75 -12.656 -20.547 1 97.94 371 GLN B C 1
ATOM 6692 O O . GLN B 1 371 ? 25.297 -12.102 -19.594 1 97.94 371 GLN B O 1
ATOM 6697 N N . PRO B 1 372 ? 24.391 -11.922 -21.641 1 97 372 PRO B N 1
ATOM 6698 C CA . PRO B 1 372 ? 24.766 -10.508 -21.672 1 97 372 PRO B CA 1
ATOM 6699 C C . PRO B 1 372 ? 24.109 -9.703 -20.547 1 97 372 PRO B C 1
ATOM 6701 O O . PRO B 1 372 ? 24.703 -8.75 -20.047 1 97 372 PRO B O 1
ATOM 6704 N N . MET B 1 373 ? 22.922 -10.047 -20.172 1 97.5 373 MET B N 1
ATOM 6705 C CA . MET B 1 373 ? 22.203 -9.344 -19.125 1 97.5 373 MET B CA 1
ATOM 6706 C C . MET B 1 373 ? 22.75 -9.711 -17.75 1 97.5 373 MET B C 1
ATOM 6708 O O . MET B 1 373 ? 23.047 -8.828 -16.938 1 97.5 373 MET B O 1
ATOM 6712 N N . LEU B 1 374 ? 22.953 -11 -17.547 1 97.75 374 LEU B N 1
ATOM 6713 C CA . LEU B 1 374 ? 23.359 -11.492 -16.234 1 97.75 374 LEU B CA 1
ATOM 6714 C C . LEU B 1 374 ? 24.797 -11.078 -15.922 1 97.75 374 LEU B C 1
ATOM 6716 O O . LEU B 1 374 ? 25.188 -11.016 -14.758 1 97.75 374 LEU B O 1
ATOM 6720 N N . SER B 1 375 ? 25.578 -10.812 -16.938 1 96.19 375 SER B N 1
ATOM 6721 C CA . SER B 1 375 ? 26.953 -10.375 -16.719 1 96.19 375 SER B CA 1
ATOM 6722 C C . SER B 1 375 ? 27 -9.062 -15.953 1 96.19 375 SER B C 1
ATOM 6724 O O . SER B 1 375 ? 28.016 -8.75 -15.312 1 96.19 375 SER B O 1
ATOM 6726 N N . LYS B 1 376 ? 25.891 -8.281 -15.938 1 96.44 376 LYS B N 1
ATOM 6727 C CA . LYS B 1 376 ? 25.812 -7.016 -15.211 1 96.44 376 LYS B CA 1
ATOM 6728 C C . LYS B 1 376 ? 25.891 -7.242 -13.711 1 96.44 376 LYS B C 1
ATOM 6730 O O . LYS B 1 376 ? 26.203 -6.32 -12.953 1 96.44 376 LYS B O 1
ATOM 6735 N N . LEU B 1 377 ? 25.609 -8.469 -13.25 1 97.81 377 LEU B N 1
ATOM 6736 C CA . LEU B 1 377 ? 25.562 -8.789 -11.828 1 97.81 377 LEU B CA 1
ATOM 6737 C C . LEU B 1 377 ? 26.953 -9.047 -11.281 1 97.81 377 LEU B C 1
ATOM 6739 O O . LEU B 1 377 ? 27.141 -9.195 -10.07 1 97.81 377 LEU B O 1
ATOM 6743 N N . ASN B 1 378 ? 27.953 -9.102 -12.133 1 96.88 378 ASN B N 1
ATOM 6744 C CA . ASN B 1 378 ? 29.281 -9.578 -11.766 1 96.88 378 ASN B CA 1
ATOM 6745 C C . ASN B 1 378 ? 29.969 -8.633 -10.789 1 96.88 378 ASN B C 1
ATOM 6747 O O . ASN B 1 378 ? 30.156 -7.453 -11.086 1 96.88 378 ASN B O 1
ATOM 6751 N N . VAL B 1 379 ? 30.266 -9.125 -9.672 1 93.81 379 VAL B N 1
ATOM 6752 C CA . VAL B 1 379 ? 30.984 -8.336 -8.68 1 93.81 379 VAL B CA 1
ATOM 6753 C C . VAL B 1 379 ? 32.406 -8.883 -8.508 1 93.81 379 VAL B C 1
ATOM 6755 O O . VAL B 1 379 ? 33.156 -8.414 -7.656 1 93.81 379 VAL B O 1
ATOM 6758 N N . SER B 1 380 ? 32.719 -9.859 -9.273 1 86.75 380 SER B N 1
ATOM 6759 C CA . SER B 1 380 ? 34 -10.516 -9.18 1 86.75 380 SER B CA 1
ATOM 6760 C C . SER B 1 380 ? 35 -9.898 -10.148 1 86.75 380 SER B C 1
ATOM 6762 O O . SER B 1 380 ? 34.625 -9.125 -11.023 1 86.75 380 SER B O 1
ATOM 6764 N N . SER B 1 381 ? 36.219 -10.32 -9.898 1 89.06 381 SER B N 1
ATOM 6765 C CA . SER B 1 381 ? 37.312 -9.844 -10.742 1 89.06 381 SER B CA 1
ATOM 6766 C C . SER B 1 381 ? 37.5 -10.734 -11.969 1 89.06 381 SER B C 1
ATOM 6768 O O . SER B 1 381 ? 38.219 -10.383 -12.898 1 89.06 381 SER B O 1
ATOM 6770 N N . PHE B 1 382 ? 36.812 -11.82 -12.016 1 89.81 382 PHE B N 1
ATOM 6771 C CA . PHE B 1 382 ? 36.969 -12.758 -13.117 1 89.81 382 PHE B CA 1
ATOM 6772 C C . PHE B 1 382 ? 35.75 -12.711 -14.039 1 89.81 382 PHE B C 1
ATOM 6774 O O . PHE B 1 382 ? 34.719 -12.125 -13.703 1 89.81 382 PHE B O 1
ATOM 6781 N N . SER B 1 383 ? 35.938 -13.352 -15.141 1 92.44 383 SER B N 1
ATOM 6782 C CA . SER B 1 383 ? 34.875 -13.438 -16.109 1 92.44 383 SER B CA 1
ATOM 6783 C C . SER B 1 383 ? 33.781 -14.391 -15.648 1 92.44 383 SER B C 1
ATOM 6785 O O . SER B 1 383 ? 34.062 -15.398 -14.992 1 92.44 383 SER B O 1
ATOM 6787 N N . VAL B 1 384 ? 32.531 -14.102 -16.031 1 94.75 384 VAL B N 1
ATOM 6788 C CA . VAL B 1 384 ? 31.391 -14.93 -15.664 1 94.75 384 VAL B CA 1
ATOM 6789 C C . VAL B 1 384 ? 31.516 -16.312 -16.312 1 94.75 384 VAL B C 1
ATOM 6791 O O . VAL B 1 384 ? 31.625 -16.406 -17.547 1 94.75 384 VAL B O 1
ATOM 6794 N N . PRO B 1 385 ? 31.578 -17.328 -15.531 1 95.62 385 PRO B N 1
ATOM 6795 C CA . PRO B 1 385 ? 31.688 -18.656 -16.109 1 95.62 385 PRO B CA 1
ATOM 6796 C C . PRO B 1 385 ? 30.375 -19.141 -16.719 1 95.62 385 PRO B C 1
ATOM 6798 O O . PRO B 1 385 ? 29.312 -18.609 -16.406 1 95.62 385 PRO B O 1
ATOM 6801 N N . ASP B 1 386 ? 30.531 -20.156 -17.594 1 97.81 386 ASP B N 1
ATOM 6802 C CA . ASP B 1 386 ? 29.344 -20.844 -18.078 1 97.81 386 ASP B CA 1
ATOM 6803 C C . ASP B 1 386 ? 28.672 -21.625 -16.938 1 97.81 386 ASP B C 1
ATOM 6805 O O . ASP B 1 386 ? 29.359 -22.125 -16.047 1 97.81 386 ASP B O 1
ATOM 6809 N N . PRO B 1 387 ? 27.359 -21.672 -17 1 98.62 387 PRO B N 1
ATOM 6810 C CA . PRO B 1 387 ? 26.703 -22.5 -15.992 1 98.62 387 PRO B CA 1
ATOM 6811 C C . PRO B 1 387 ? 27.031 -23.984 -16.141 1 98.62 387 PRO B C 1
ATOM 6813 O O . PRO B 1 387 ? 27.234 -24.469 -17.266 1 98.62 387 PRO B O 1
ATOM 6816 N N . ILE B 1 388 ? 27.047 -24.672 -15.023 1 98.69 388 ILE B N 1
ATOM 6817 C CA . ILE B 1 388 ? 27.312 -26.109 -15.039 1 98.69 388 ILE B CA 1
ATOM 6818 C C . ILE B 1 388 ? 26.016 -26.859 -15.32 1 98.69 388 ILE B C 1
ATOM 6820 O O . ILE B 1 388 ? 26.031 -28.062 -15.602 1 98.69 388 ILE B O 1
ATOM 6824 N N . ASN B 1 389 ? 24.922 -26.25 -15.148 1 98.62 389 ASN B N 1
ATOM 6825 C CA . ASN B 1 389 ? 23.594 -26.828 -15.367 1 98.62 389 ASN B CA 1
ATOM 6826 C C . ASN B 1 389 ? 22.578 -25.75 -15.742 1 98.62 389 ASN B C 1
ATOM 6828 O O . ASN B 1 389 ? 22.641 -24.625 -15.234 1 98.62 389 ASN B O 1
ATOM 6832 N N . VAL B 1 390 ? 21.719 -25.969 -16.719 1 98.75 390 VAL B N 1
ATOM 6833 C CA . VAL B 1 390 ? 20.609 -25.109 -17.125 1 98.75 390 VAL B CA 1
ATOM 6834 C C . VAL B 1 390 ? 19.312 -25.906 -17.141 1 98.75 390 VAL B C 1
ATOM 6836 O O . VAL B 1 390 ? 19.219 -26.953 -17.781 1 98.75 390 VAL B O 1
ATOM 6839 N N . ILE B 1 391 ? 18.359 -25.5 -16.328 1 98.75 391 ILE B N 1
ATOM 6840 C CA . ILE B 1 391 ? 17.016 -26.094 -16.297 1 98.75 391 ILE B CA 1
ATOM 6841 C C . ILE B 1 391 ? 15.992 -25.078 -16.797 1 98.75 391 ILE B C 1
ATOM 6843 O O . ILE B 1 391 ? 15.945 -23.953 -16.312 1 98.75 391 ILE B O 1
ATOM 6847 N N . VAL B 1 392 ? 15.195 -25.391 -17.844 1 98.75 392 VAL B N 1
ATOM 6848 C CA . VAL B 1 392 ? 14.18 -24.516 -18.422 1 98.75 392 VAL B CA 1
ATOM 6849 C C . VAL B 1 392 ? 12.805 -25.172 -18.281 1 98.75 392 VAL B C 1
ATOM 6851 O O . VAL B 1 392 ? 12.656 -26.375 -18.531 1 98.75 392 VAL B O 1
ATOM 6854 N N . THR B 1 393 ? 11.828 -24.406 -17.844 1 98.38 393 THR B N 1
ATOM 6855 C CA . THR B 1 393 ? 10.461 -24.922 -17.781 1 98.38 393 THR B CA 1
ATOM 6856 C C . THR B 1 393 ? 9.93 -25.25 -19.172 1 98.38 393 THR B C 1
ATOM 6858 O O . THR B 1 393 ? 10.562 -24.906 -20.172 1 98.38 393 THR B O 1
ATOM 6861 N N . ASP B 1 394 ? 8.758 -25.906 -19.219 1 97.94 394 ASP B N 1
ATOM 6862 C CA . ASP B 1 394 ? 8.164 -26.266 -20.5 1 97.94 394 ASP B CA 1
ATOM 6863 C C . ASP B 1 394 ? 6.641 -26.141 -20.438 1 97.94 394 ASP B C 1
ATOM 6865 O O . ASP B 1 394 ? 5.922 -26.953 -21.016 1 97.94 394 ASP B O 1
ATOM 6869 N N . TRP B 1 395 ? 6.141 -25.188 -19.766 1 97.62 395 TRP B N 1
ATOM 6870 C CA . TRP B 1 395 ? 4.711 -25.031 -19.531 1 97.62 395 TRP B CA 1
ATOM 6871 C C . TRP B 1 395 ? 3.977 -24.75 -20.844 1 97.62 395 TRP B C 1
ATOM 6873 O O . TRP B 1 395 ? 2.859 -25.234 -21.047 1 97.62 395 TRP B O 1
ATOM 6883 N N . THR B 1 396 ? 4.582 -23.922 -21.75 1 97.62 396 THR B N 1
ATOM 6884 C CA . THR B 1 396 ? 3.932 -23.562 -23.016 1 97.62 396 THR B CA 1
ATOM 6885 C C . THR B 1 396 ? 3.961 -24.734 -23.984 1 97.62 396 THR B C 1
ATOM 6887 O O . THR B 1 396 ? 3.182 -24.781 -24.938 1 97.62 396 THR B O 1
ATOM 6890 N N . LYS B 1 397 ? 4.812 -25.703 -23.703 1 97.56 397 LYS B N 1
ATOM 6891 C CA . LYS B 1 397 ? 4.953 -26.875 -24.578 1 97.56 397 LYS B CA 1
ATOM 6892 C C . LYS B 1 397 ? 4.102 -28.031 -24.062 1 97.56 397 LYS B C 1
ATOM 6894 O O . LYS B 1 397 ? 3.82 -28.969 -24.797 1 97.56 397 LYS B O 1
ATOM 6899 N N . ASN B 1 398 ? 3.775 -27.969 -22.781 1 97.44 398 ASN B N 1
ATOM 6900 C CA . ASN B 1 398 ? 2.906 -29 -22.219 1 97.44 398 ASN B CA 1
ATOM 6901 C C . ASN B 1 398 ? 1.491 -28.906 -22.781 1 97.44 398 ASN B C 1
ATOM 6903 O O . ASN B 1 398 ? 0.812 -27.891 -22.594 1 97.44 398 ASN B O 1
ATOM 6907 N N . PRO B 1 399 ? 1.026 -29.906 -23.422 1 97.12 399 PRO B N 1
ATOM 6908 C CA . PRO B 1 399 ? -0.26 -29.812 -24.109 1 97.12 399 PRO B CA 1
ATOM 6909 C C . PRO B 1 399 ? -1.436 -29.641 -23.156 1 97.12 399 PRO B C 1
ATOM 6911 O O . PRO B 1 399 ? -2.531 -29.266 -23.578 1 97.12 399 PRO B O 1
ATOM 6914 N N . PHE B 1 400 ? -1.214 -29.891 -21.875 1 97.5 400 PHE B N 1
ATOM 6915 C CA . PHE B 1 400 ? -2.33 -29.844 -20.938 1 97.5 400 PHE B CA 1
ATOM 6916 C C . PHE B 1 400 ? -2.213 -28.625 -20.016 1 97.5 400 PHE B C 1
ATOM 6918 O O . PHE B 1 400 ? -3.123 -28.344 -19.234 1 97.5 400 PHE B O 1
ATOM 6925 N N . SER B 1 401 ? -1.075 -27.891 -20.062 1 96.5 401 SER B N 1
ATOM 6926 C CA . SER B 1 401 ? -0.934 -26.609 -19.359 1 96.5 401 SER B CA 1
ATOM 6927 C C . SER B 1 401 ? -1.104 -25.438 -20.328 1 96.5 401 SER B C 1
ATOM 6929 O O . SER B 1 401 ? -1.914 -24.547 -20.078 1 96.5 401 SER B O 1
ATOM 6931 N N . ARG B 1 402 ? -0.304 -25.469 -21.391 1 96.94 402 ARG B N 1
ATOM 6932 C CA . ARG B 1 402 ? -0.341 -24.516 -22.5 1 96.94 402 ARG B CA 1
ATOM 6933 C C . ARG B 1 402 ? -0.136 -23.094 -22 1 96.94 402 ARG B C 1
ATOM 6935 O O . ARG B 1 402 ? -0.75 -22.156 -22.516 1 96.94 402 ARG B O 1
ATOM 6942 N N . GLY B 1 403 ? 0.602 -22.969 -20.969 1 96.62 403 GLY B N 1
ATOM 6943 C CA . GLY B 1 403 ? 0.898 -21.672 -20.375 1 96.62 403 GLY B CA 1
ATOM 6944 C C . GLY B 1 403 ? 0.969 -21.703 -18.859 1 96.62 403 GLY B C 1
ATOM 6945 O O . GLY B 1 403 ? 1.136 -22.781 -18.266 1 96.62 403 GLY B O 1
ATOM 6946 N N . ALA B 1 404 ? 0.917 -20.484 -18.234 1 96 404 ALA B N 1
ATOM 6947 C CA . ALA B 1 404 ? 1.131 -20.406 -16.781 1 96 404 ALA B CA 1
ATOM 6948 C C . ALA B 1 404 ? -0.186 -20.172 -16.047 1 96 404 ALA B C 1
ATOM 6950 O O . ALA B 1 404 ? -0.657 -21.062 -15.32 1 96 404 ALA B O 1
ATOM 6951 N N . TYR B 1 405 ? -0.849 -19.078 -16.234 1 95.25 405 TYR B N 1
ATOM 6952 C CA . TYR B 1 405 ? -2.113 -18.75 -15.594 1 95.25 405 TYR B CA 1
ATOM 6953 C C . TYR B 1 405 ? -2.82 -17.609 -16.328 1 95.25 405 TYR B C 1
ATOM 6955 O O . TYR B 1 405 ? -2.322 -17.109 -17.344 1 95.25 405 TYR B O 1
ATOM 6963 N N . SER B 1 406 ? -4.023 -17.344 -15.867 1 95.12 406 SER B N 1
ATOM 6964 C CA . SER B 1 406 ? -4.855 -16.328 -16.516 1 95.12 406 SER B CA 1
ATOM 6965 C C . SER B 1 406 ? -4.207 -14.953 -16.453 1 95.12 406 SER B C 1
ATOM 6967 O O . SER B 1 406 ? -3.588 -14.602 -15.445 1 95.12 406 SER B O 1
ATOM 6969 N N . ALA B 1 407 ? -4.23 -14.227 -17.484 1 96.12 407 ALA B N 1
ATOM 6970 C CA . ALA B 1 407 ? -3.699 -12.867 -17.609 1 96.12 407 ALA B CA 1
ATOM 6971 C C . ALA B 1 407 ? -4.738 -11.922 -18.188 1 96.12 407 ALA B C 1
ATOM 6973 O O . ALA B 1 407 ? -5.629 -12.352 -18.938 1 96.12 407 ALA B O 1
ATOM 6974 N N . VAL B 1 408 ? -4.645 -10.688 -17.891 1 95.81 408 VAL B N 1
ATOM 6975 C CA . VAL B 1 408 ? -5.613 -9.695 -18.328 1 95.81 408 VAL B CA 1
ATOM 6976 C C . VAL B 1 408 ? -4.945 -8.734 -19.312 1 95.81 408 VAL B C 1
ATOM 6978 O O . VAL B 1 408 ? -4.105 -7.922 -18.922 1 95.81 408 VAL B O 1
ATOM 6981 N N . LYS B 1 409 ? -5.258 -8.828 -20.562 1 97 409 LYS B N 1
ATOM 6982 C CA . LYS B 1 409 ? -4.789 -7.914 -21.594 1 97 409 LYS B CA 1
ATOM 6983 C C . LYS B 1 409 ? -5.711 -6.703 -21.719 1 97 409 LYS B C 1
ATOM 6985 O O . LYS B 1 409 ? -6.832 -6.719 -21.203 1 97 409 LYS B O 1
ATOM 6990 N N . THR B 1 410 ? -5.168 -5.691 -22.344 1 96.75 410 THR B N 1
ATOM 6991 C CA . THR B 1 410 ? -5.969 -4.5 -22.594 1 96.75 410 THR B CA 1
ATOM 6992 C C . THR B 1 410 ? -7.289 -4.867 -23.266 1 96.75 410 THR B C 1
ATOM 6994 O O . THR B 1 410 ? -7.301 -5.582 -24.281 1 96.75 410 THR B O 1
ATOM 6997 N N . GLY B 1 411 ? -8.352 -4.484 -22.672 1 93.19 411 GLY B N 1
ATOM 6998 C CA . GLY B 1 411 ? -9.656 -4.738 -23.266 1 93.19 411 GLY B CA 1
ATOM 6999 C C . GLY B 1 411 ? -10.328 -5.98 -22.703 1 93.19 411 GLY B C 1
ATOM 7000 O O . GLY B 1 411 ? -11.523 -6.195 -22.906 1 93.19 411 GLY B O 1
ATOM 7001 N N . ASP B 1 412 ? -9.57 -6.859 -21.969 1 92.5 412 ASP B N 1
ATOM 7002 C CA . ASP B 1 412 ? -10.141 -8.039 -21.344 1 92.5 412 ASP B CA 1
ATOM 7003 C C . ASP B 1 412 ? -11.062 -7.652 -20.188 1 92.5 412 ASP B C 1
ATOM 7005 O O . ASP B 1 412 ? -11.008 -6.523 -19.688 1 92.5 412 ASP B O 1
ATOM 7009 N N . SER B 1 413 ? -11.93 -8.57 -19.781 1 87.06 413 SER B N 1
ATOM 7010 C CA . SER B 1 413 ? -12.852 -8.406 -18.656 1 87.06 413 SER B CA 1
ATOM 7011 C C . SER B 1 413 ? -12.727 -9.57 -17.672 1 87.06 413 SER B C 1
ATOM 7013 O O . SER B 1 413 ? -13.492 -10.531 -17.75 1 87.06 413 SER B O 1
ATOM 7015 N N . PRO B 1 414 ? -11.891 -9.398 -16.688 1 89.62 414 PRO B N 1
ATOM 7016 C CA . PRO B 1 414 ? -11.633 -10.531 -15.812 1 89.62 414 PRO B CA 1
ATOM 7017 C C . PRO B 1 414 ? -12.828 -10.875 -14.922 1 89.62 414 PRO B C 1
ATOM 7019 O O . PRO B 1 414 ? -12.992 -12.031 -14.516 1 89.62 414 PRO B O 1
ATOM 7022 N N . ASP B 1 415 ? -13.711 -9.992 -14.672 1 91.5 415 ASP B N 1
ATOM 7023 C CA . ASP B 1 415 ? -14.844 -10.227 -13.781 1 91.5 415 ASP B CA 1
ATOM 7024 C C . ASP B 1 415 ? -15.852 -11.172 -14.422 1 91.5 415 ASP B C 1
ATOM 7026 O O . ASP B 1 415 ? -16.484 -11.969 -13.727 1 91.5 415 ASP B O 1
ATOM 7030 N N . ASP B 1 416 ? -15.945 -11.133 -15.695 1 92.56 416 ASP B N 1
ATOM 7031 C CA . ASP B 1 416 ? -16.953 -11.922 -16.406 1 92.56 416 ASP B CA 1
ATOM 7032 C C . ASP B 1 416 ? -16.703 -13.414 -16.234 1 92.56 416 ASP B C 1
ATOM 7034 O O . ASP B 1 416 ? -17.641 -14.172 -15.961 1 92.56 416 ASP B O 1
ATOM 7038 N N . ILE B 1 417 ? -15.508 -13.781 -16.359 1 95 417 ILE B N 1
ATOM 7039 C CA . ILE B 1 417 ? -15.211 -15.203 -16.266 1 95 417 ILE B CA 1
ATOM 7040 C C . ILE B 1 417 ? -15.477 -15.711 -14.852 1 95 417 ILE B C 1
ATOM 7042 O O . ILE B 1 417 ? -16.016 -16.812 -14.672 1 95 417 ILE B O 1
ATOM 7046 N N . ILE B 1 418 ? -15.125 -14.922 -13.906 1 94.81 418 ILE B N 1
ATOM 7047 C CA . ILE B 1 418 ? -15.32 -15.32 -12.523 1 94.81 418 ILE B CA 1
ATOM 7048 C C . ILE B 1 418 ? -16.812 -15.445 -12.227 1 94.81 418 ILE B C 1
ATOM 7050 O O . ILE B 1 418 ? -17.25 -16.453 -11.648 1 94.81 418 ILE B O 1
ATOM 7054 N N . ILE B 1 419 ? -17.562 -14.547 -12.688 1 95.06 419 ILE B N 1
ATOM 7055 C CA . ILE B 1 419 ? -19 -14.523 -12.445 1 95.06 419 ILE B CA 1
ATOM 7056 C C . ILE B 1 419 ? -19.641 -15.742 -13.102 1 95.06 419 ILE B C 1
ATOM 7058 O O . ILE B 1 419 ? -20.547 -16.359 -12.523 1 95.06 419 ILE B O 1
ATOM 7062 N N . HIS B 1 420 ? -19.156 -16.141 -14.242 1 95.69 420 HIS B N 1
ATOM 7063 C CA . HIS B 1 420 ? -19.781 -17.219 -15.016 1 95.69 420 HIS B CA 1
ATOM 7064 C C . HIS B 1 420 ? -19.312 -18.578 -14.516 1 95.69 420 HIS B C 1
ATOM 7066 O O . HIS B 1 420 ? -20.047 -19.562 -14.648 1 95.69 420 HIS B O 1
ATOM 7072 N N . LEU B 1 421 ? -18.125 -18.594 -13.875 1 96.62 421 LEU B N 1
ATOM 7073 C CA . LEU B 1 421 ? -17.562 -19.906 -13.57 1 96.62 421 LEU B CA 1
ATOM 7074 C C . LEU B 1 421 ? -17.625 -20.188 -12.07 1 96.62 421 LEU B C 1
ATOM 7076 O O . LEU B 1 421 ? -17.484 -21.328 -11.641 1 96.62 421 LEU B O 1
ATOM 7080 N N . SER B 1 422 ? -17.859 -19.203 -11.242 1 93.25 422 SER B N 1
ATOM 7081 C CA . SER B 1 422 ? -17.859 -19.406 -9.797 1 93.25 422 SER B CA 1
ATOM 7082 C C . SER B 1 422 ? -19.047 -20.25 -9.352 1 93.25 422 SER B C 1
ATOM 7084 O O . SER B 1 422 ? -18.969 -20.938 -8.328 1 93.25 422 SER B O 1
ATOM 7086 N N . GLY B 1 423 ? -20.188 -20.203 -10.109 1 91.94 423 GLY B N 1
ATOM 7087 C CA . GLY B 1 423 ? -21.391 -20.938 -9.758 1 91.94 423 GLY B CA 1
ATOM 7088 C C . GLY B 1 423 ? -22.156 -20.328 -8.602 1 91.94 423 GLY B C 1
ATOM 7089 O O . GLY B 1 423 ? -23.016 -20.969 -8 1 91.94 423 GLY B O 1
ATOM 7090 N N . GLU B 1 424 ? -21.828 -19.062 -8.289 1 89.31 424 GLU B N 1
ATOM 7091 C CA . GLU B 1 424 ? -22.375 -18.422 -7.098 1 89.31 424 GLU B CA 1
ATOM 7092 C C . GLU B 1 424 ? -23.625 -17.609 -7.441 1 89.31 424 GLU B C 1
ATOM 7094 O O . GLU B 1 424 ? -24.391 -17.234 -6.551 1 89.31 424 GLU B O 1
ATOM 7099 N N . ASN B 1 425 ? -23.781 -17.359 -8.734 1 89.31 425 ASN B N 1
ATOM 7100 C CA . ASN B 1 425 ? -24.859 -16.484 -9.156 1 89.31 425 ASN B CA 1
ATOM 7101 C C . ASN B 1 425 ? -25.891 -17.219 -9.984 1 89.31 425 ASN B C 1
ATOM 7103 O O . ASN B 1 425 ? -25.547 -17.953 -10.914 1 89.31 425 ASN B O 1
ATOM 7107 N N . ASP B 1 426 ? -27.141 -16.891 -9.672 1 89.25 426 ASP B N 1
ATOM 7108 C CA . ASP B 1 426 ? -28.219 -17.453 -10.477 1 89.25 426 ASP B CA 1
ATOM 7109 C C . ASP B 1 426 ? -28.312 -16.766 -11.828 1 89.25 426 ASP B C 1
ATOM 7111 O O . ASP B 1 426 ? -28.094 -15.555 -11.93 1 89.25 426 ASP B O 1
ATOM 7115 N N . GLY B 1 427 ? -28.609 -17.5 -12.82 1 89 427 GLY B N 1
ATOM 7116 C CA . GLY B 1 427 ? -28.859 -16.938 -14.133 1 89 427 GLY B CA 1
ATOM 7117 C C . GLY B 1 427 ? -27.594 -16.688 -14.93 1 89 427 GLY B C 1
ATOM 7118 O O . GLY B 1 427 ? -27.656 -16.172 -16.047 1 89 427 GLY B O 1
ATOM 7119 N N . VAL B 1 428 ? -26.516 -17.062 -14.281 1 93.5 428 VAL B N 1
ATOM 7120 C CA . VAL B 1 428 ? -25.234 -16.891 -14.961 1 93.5 428 VAL B CA 1
ATOM 7121 C C . VAL B 1 428 ? -24.516 -18.234 -15.078 1 93.5 428 VAL B C 1
ATOM 7123 O O . VAL B 1 428 ? -24.719 -19.125 -14.234 1 93.5 428 VAL B O 1
ATOM 7126 N N . GLY B 1 429 ? -23.75 -18.375 -16.188 1 94.75 429 GLY B N 1
ATOM 7127 C CA . GLY B 1 429 ? -23.062 -19.641 -16.391 1 94.75 429 GLY B CA 1
ATOM 7128 C C . GLY B 1 429 ? -24.016 -20.828 -16.5 1 94.75 429 GLY B C 1
ATOM 7129 O O . GLY B 1 429 ? -24.953 -20.797 -17.281 1 94.75 429 GLY B O 1
ATOM 7130 N N . LEU B 1 430 ? -23.703 -21.906 -15.688 1 94.38 430 LEU B N 1
ATOM 7131 C CA . LEU B 1 430 ? -24.562 -23.078 -15.68 1 94.38 430 LEU B CA 1
ATOM 7132 C C . LEU B 1 430 ? -25.625 -22.969 -14.586 1 94.38 430 LEU B C 1
ATOM 7134 O O . LEU B 1 430 ? -26.438 -23.891 -14.406 1 94.38 430 LEU B O 1
ATOM 7138 N N . GLY B 1 431 ? -25.578 -21.844 -13.891 1 91.88 431 GLY B N 1
ATOM 7139 C CA . GLY B 1 431 ? -26.531 -21.609 -12.812 1 91.88 431 GLY B CA 1
ATOM 7140 C C . GLY B 1 431 ? -26.016 -22.062 -11.461 1 91.88 431 GLY B C 1
ATOM 7141 O O . GLY B 1 431 ? -25.125 -22.906 -11.375 1 91.88 431 GLY B O 1
ATOM 7142 N N . SER B 1 432 ? -26.609 -21.531 -10.406 1 91.81 432 SER B N 1
ATOM 7143 C CA . SER B 1 432 ? -26.156 -21.797 -9.047 1 91.81 432 SER B CA 1
ATOM 7144 C C . SER B 1 432 ? -26.547 -23.203 -8.602 1 91.81 432 SER B C 1
ATOM 7146 O O . SER B 1 432 ? -25.969 -23.75 -7.656 1 91.81 432 SER B O 1
ATOM 7148 N N . ASN B 1 433 ? -27.484 -23.828 -9.281 1 91.44 433 ASN B N 1
ATOM 7149 C CA . ASN B 1 433 ? -27.953 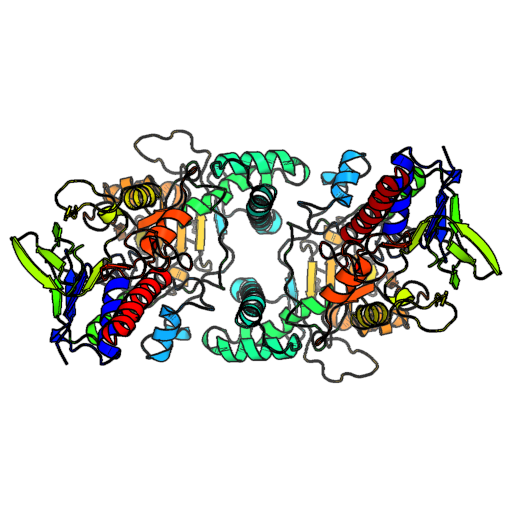-25.156 -8.883 1 91.44 433 ASN B CA 1
ATOM 7150 C C . ASN B 1 433 ? -27.344 -26.25 -9.742 1 91.44 433 ASN B C 1
ATOM 7152 O O . ASN B 1 433 ? -27.672 -27.422 -9.594 1 91.44 433 ASN B O 1
ATOM 7156 N N . SER B 1 434 ? -26.438 -25.844 -10.594 1 93.38 434 SER B N 1
ATOM 7157 C CA . SER B 1 434 ? -25.812 -26.828 -11.469 1 93.38 434 SER B CA 1
ATOM 7158 C C . SER B 1 434 ? -24.984 -27.828 -10.664 1 93.38 434 SER B C 1
ATOM 7160 O O . SER B 1 434 ? -24.281 -27.453 -9.719 1 93.38 434 SER B O 1
ATOM 7162 N N . THR B 1 435 ? -25.062 -29.047 -11.094 1 95.12 435 THR B N 1
ATOM 7163 C CA . THR B 1 435 ? -24.281 -30.094 -10.445 1 95.12 435 THR B CA 1
ATOM 7164 C C . THR B 1 435 ? -22.938 -30.25 -11.141 1 95.12 435 THR B C 1
ATOM 7166 O O . THR B 1 435 ? -22.172 -31.188 -10.828 1 95.12 435 THR B O 1
ATOM 7169 N N . ILE B 1 436 ? -22.656 -29.391 -12.078 1 96.56 436 ILE B N 1
ATOM 7170 C CA . ILE B 1 436 ? -21.328 -29.234 -12.664 1 96.56 436 ILE B CA 1
ATOM 7171 C C . ILE B 1 436 ? -20.672 -27.969 -12.125 1 96.56 436 ILE B C 1
ATOM 7173 O O . ILE B 1 436 ? -21.188 -26.859 -12.336 1 96.56 436 ILE B O 1
ATOM 7177 N N . ARG B 1 437 ? -19.578 -28.188 -11.398 1 97.44 437 ARG B N 1
ATOM 7178 C CA . ARG B 1 437 ? -18.844 -27.062 -10.797 1 97.44 437 ARG B CA 1
ATOM 7179 C C . ARG B 1 437 ? -17.5 -26.859 -11.469 1 97.44 437 ARG B C 1
ATOM 7181 O O . ARG B 1 437 ? -16.891 -27.812 -11.961 1 97.44 437 ARG B O 1
ATOM 7188 N N . PHE B 1 438 ? -17.094 -25.609 -11.477 1 98.56 438 PHE B N 1
ATOM 7189 C CA . PHE B 1 438 ? -15.773 -25.266 -11.984 1 98.56 438 PHE B CA 1
ATOM 7190 C C . PHE B 1 438 ? -14.867 -24.781 -10.859 1 98.56 438 PHE B C 1
ATOM 7192 O O . PHE B 1 438 ? -15.32 -24.094 -9.945 1 98.56 438 PHE B O 1
ATOM 7199 N N . ALA B 1 439 ? -13.586 -25.141 -10.93 1 98.38 439 ALA B N 1
ATOM 7200 C CA . ALA B 1 439 ? -12.586 -24.688 -9.969 1 98.38 439 ALA B CA 1
ATOM 7201 C C . ALA B 1 439 ? -11.234 -24.469 -10.641 1 98.38 439 ALA B C 1
ATOM 7203 O O . ALA B 1 439 ? -10.891 -25.172 -11.594 1 98.38 439 ALA B O 1
ATOM 7204 N N . GLY B 1 440 ? -10.477 -23.594 -10.203 1 97.94 440 GLY B N 1
ATOM 7205 C CA . GLY B 1 440 ? -9.188 -23.141 -10.688 1 97.94 440 GLY B CA 1
ATOM 7206 C C . GLY B 1 440 ? -8.906 -21.688 -10.375 1 97.94 440 GLY B C 1
ATOM 7207 O O . GLY B 1 440 ? -9.82 -20.922 -10.047 1 97.94 440 GLY B O 1
ATOM 7208 N N . GLU B 1 441 ? -7.691 -21.312 -10.508 1 97.06 441 GLU B N 1
ATOM 7209 C CA . GLU B 1 441 ? -7.32 -19.938 -10.188 1 97.06 441 GLU B CA 1
ATOM 7210 C C . GLU B 1 441 ? -8.086 -18.938 -11.062 1 97.06 441 GLU B C 1
ATOM 7212 O O . GLU B 1 441 ? -8.336 -17.812 -10.648 1 97.06 441 GLU B O 1
ATOM 7217 N N . HIS B 1 442 ? -8.578 -19.328 -12.242 1 96.5 442 HIS B N 1
ATOM 7218 C CA . HIS B 1 442 ? -9.281 -18.453 -13.172 1 96.5 442 HIS B CA 1
ATOM 7219 C C . HIS B 1 442 ? -10.75 -18.312 -12.789 1 96.5 442 HIS B C 1
ATOM 7221 O O . HIS B 1 442 ? -11.492 -17.562 -13.43 1 96.5 442 HIS B O 1
ATOM 7227 N N . THR B 1 443 ? -11.227 -19.062 -11.742 1 96.94 443 THR B N 1
ATOM 7228 C CA . THR B 1 443 ? -12.641 -19.062 -11.375 1 96.94 443 THR B CA 1
ATOM 7229 C C . THR B 1 443 ? -12.867 -18.281 -10.086 1 96.94 443 THR B C 1
ATOM 7231 O O . THR B 1 443 ? -13.977 -18.266 -9.555 1 96.94 443 THR B O 1
ATOM 7234 N N . ILE B 1 444 ? -11.82 -17.625 -9.57 1 94.69 444 ILE B N 1
ATOM 7235 C CA . ILE B 1 444 ? -11.922 -16.938 -8.289 1 94.69 444 ILE B CA 1
ATOM 7236 C C . ILE B 1 444 ? -11.148 -15.617 -8.359 1 94.69 444 ILE B C 1
ATOM 7238 O O . ILE B 1 444 ? -10.125 -15.523 -9.047 1 94.69 444 ILE B O 1
ATOM 7242 N N . ALA B 1 445 ? -11.617 -14.656 -7.648 1 89.44 445 ALA B N 1
ATOM 7243 C CA . ALA B 1 445 ? -10.961 -13.352 -7.672 1 89.44 445 ALA B CA 1
ATOM 7244 C C . ALA B 1 445 ? -9.758 -13.32 -6.734 1 89.44 445 ALA B C 1
ATOM 7246 O O . ALA B 1 445 ? -8.641 -13 -7.152 1 89.44 445 ALA B O 1
ATOM 7247 N N . ASP B 1 446 ? -9.945 -13.688 -5.477 1 89.19 446 ASP B N 1
ATOM 7248 C CA . ASP B 1 446 ? -8.883 -13.672 -4.484 1 89.19 446 ASP B CA 1
ATOM 7249 C C . ASP B 1 446 ? -7.871 -14.789 -4.742 1 89.19 446 ASP B C 1
ATOM 7251 O O . ASP B 1 446 ? -8.219 -15.977 -4.695 1 89.19 446 ASP B O 1
ATOM 7255 N N . GLY B 1 447 ? -6.711 -14.344 -5.066 1 91.69 447 GLY B N 1
ATOM 7256 C CA . GLY B 1 447 ? -5.672 -15.328 -5.309 1 91.69 447 GLY B CA 1
ATOM 7257 C C . GLY B 1 447 ? -5.613 -15.797 -6.754 1 91.69 447 GLY B C 1
ATOM 7258 O O . GLY B 1 447 ? -5.074 -16.859 -7.047 1 91.69 447 GLY B O 1
ATOM 7259 N N . GLY B 1 448 ? -6.266 -15.07 -7.598 1 90.5 448 GLY B N 1
ATOM 7260 C CA . GLY B 1 448 ? -6.121 -15.391 -9.008 1 90.5 448 GLY B CA 1
ATOM 7261 C C . GLY B 1 448 ? -4.672 -15.523 -9.445 1 90.5 448 GLY B C 1
ATOM 7262 O O . GLY B 1 448 ? -3.84 -14.68 -9.109 1 90.5 448 GLY B O 1
ATOM 7263 N N . GLY B 1 449 ? -4.328 -16.641 -10.102 1 92.31 449 GLY B N 1
ATOM 7264 C CA . GLY B 1 449 ? -2.977 -16.875 -10.586 1 92.31 449 GLY B CA 1
ATOM 7265 C C . GLY B 1 449 ? -2.061 -17.453 -9.523 1 92.31 449 GLY B C 1
ATOM 7266 O O . GLY B 1 449 ? -0.891 -17.734 -9.789 1 92.31 449 GLY B O 1
ATOM 7267 N N . CYS B 1 450 ? -2.605 -17.703 -8.328 1 96.19 450 CYS B N 1
ATOM 7268 C CA . CYS B 1 450 ? -1.8 -18.203 -7.223 1 96.19 450 CYS B CA 1
ATOM 7269 C C . CYS B 1 450 ? -2.342 -19.531 -6.719 1 96.19 450 CYS B C 1
ATOM 7271 O O . CYS B 1 450 ? -3.473 -19.906 -7.031 1 96.19 450 CYS B O 1
ATOM 7273 N N . ILE B 1 451 ? -1.56 -20.25 -5.957 1 97.81 451 ILE B N 1
ATOM 7274 C CA . ILE B 1 451 ? -1.897 -21.594 -5.477 1 97.81 451 ILE B CA 1
ATOM 7275 C C . ILE B 1 451 ? -3.109 -21.516 -4.551 1 97.81 451 ILE B C 1
ATOM 7277 O O . ILE B 1 451 ? -3.986 -22.375 -4.594 1 97.81 451 ILE B O 1
ATOM 7281 N N . HIS B 1 452 ? -3.18 -20.469 -3.699 1 98.06 452 HIS B N 1
ATOM 7282 C CA . HIS B 1 452 ? -4.281 -20.406 -2.744 1 98.06 452 HIS B CA 1
ATOM 7283 C C . HIS B 1 452 ? -5.605 -20.141 -3.449 1 98.06 452 HIS B C 1
ATOM 7285 O O . HIS B 1 452 ? -6.656 -20.609 -3.006 1 98.06 452 HIS B O 1
ATOM 7291 N N . GLY B 1 453 ? -5.547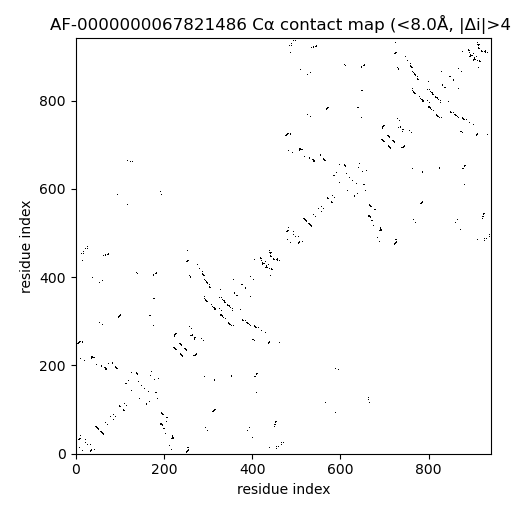 -19.391 -4.559 1 97.56 453 GLY B N 1
ATOM 7292 C CA . GLY B 1 453 ? -6.766 -19.234 -5.34 1 97.56 453 GLY B CA 1
ATOM 7293 C C . GLY B 1 453 ? -7.285 -20.547 -5.898 1 97.56 453 GLY B C 1
ATOM 7294 O O . GLY B 1 453 ? -8.477 -20.844 -5.793 1 97.56 453 GLY B O 1
ATOM 7295 N N . ALA B 1 454 ? -6.391 -21.297 -6.492 1 98.38 454 ALA B N 1
ATOM 7296 C CA . ALA B 1 454 ? -6.754 -22.609 -7.02 1 98.38 454 ALA B CA 1
ATOM 7297 C C . ALA B 1 454 ? -7.242 -23.531 -5.906 1 98.38 454 ALA B C 1
ATOM 7299 O O . ALA B 1 454 ? -8.281 -24.188 -6.043 1 98.38 454 ALA B O 1
ATOM 7300 N N . TYR B 1 455 ? -6.539 -23.547 -4.824 1 98.69 455 TYR B N 1
ATOM 7301 C CA . TYR B 1 455 ? -6.848 -24.344 -3.648 1 98.69 455 TYR B CA 1
ATOM 7302 C C . TYR B 1 455 ? -8.234 -24.016 -3.107 1 98.69 455 TYR B C 1
ATOM 7304 O O . TYR B 1 455 ? -9.062 -24.906 -2.918 1 98.69 455 TYR B O 1
ATOM 7312 N N . ASP B 1 456 ? -8.523 -22.766 -2.967 1 98.62 456 ASP B N 1
ATOM 7313 C CA . ASP B 1 456 ? -9.781 -22.297 -2.387 1 98.62 456 ASP B CA 1
ATOM 7314 C C . ASP B 1 456 ? -10.945 -22.5 -3.355 1 98.62 456 ASP B C 1
ATOM 7316 O O . ASP B 1 456 ? -12.07 -22.75 -2.932 1 98.62 456 ASP B O 1
ATOM 7320 N N . SER B 1 457 ? -10.68 -22.375 -4.609 1 98.44 457 SER B N 1
ATOM 7321 C CA . SER B 1 457 ? -11.727 -22.641 -5.594 1 98.44 457 SER B CA 1
ATOM 7322 C C . SER B 1 457 ? -12.156 -24.109 -5.566 1 98.44 457 SER B C 1
ATOM 7324 O O . SER B 1 457 ? -13.328 -24.422 -5.75 1 98.44 457 SER B O 1
ATOM 7326 N N . GLY B 1 458 ? -11.164 -25.031 -5.359 1 98.75 458 GLY B N 1
ATOM 7327 C CA . GLY B 1 458 ? -11.5 -26.438 -5.176 1 98.75 458 GLY B CA 1
ATOM 7328 C C . GLY B 1 458 ? -12.336 -26.688 -3.938 1 98.75 458 GLY B C 1
ATOM 7329 O O . GLY B 1 458 ? -13.32 -27.438 -3.988 1 98.75 458 GLY B O 1
ATOM 7330 N N . LYS B 1 459 ? -11.953 -26.047 -2.912 1 98.62 459 LYS B N 1
ATOM 7331 C CA . LYS B 1 459 ? -12.703 -26.125 -1.665 1 98.62 459 LYS B CA 1
ATOM 7332 C C . LYS B 1 459 ? -14.133 -25.641 -1.852 1 98.62 459 LYS B C 1
ATOM 7334 O O . LYS B 1 459 ? -15.086 -26.297 -1.43 1 98.62 459 LYS B O 1
ATOM 7339 N N . ARG B 1 460 ? -14.266 -24.5 -2.508 1 98 460 ARG B N 1
ATOM 7340 C CA . ARG B 1 460 ? -15.57 -23.906 -2.752 1 98 460 ARG B CA 1
ATOM 7341 C C . ARG B 1 460 ? -16.469 -24.844 -3.531 1 98 460 ARG B C 1
ATOM 7343 O O . ARG B 1 460 ? -17.641 -25.062 -3.162 1 98 460 ARG B O 1
ATOM 7350 N N . ALA B 1 461 ? -15.977 -25.453 -4.586 1 98.19 461 ALA B N 1
ATOM 7351 C CA . ALA B 1 461 ? -16.75 -26.375 -5.418 1 98.19 461 ALA B CA 1
ATOM 7352 C C . ALA B 1 461 ? -17.203 -27.594 -4.617 1 98.19 461 ALA B C 1
ATOM 7354 O O . ALA B 1 461 ? -18.375 -27.984 -4.691 1 98.19 461 ALA B O 1
ATOM 7355 N N . ALA B 1 462 ? -16.344 -28.125 -3.846 1 98.56 462 ALA B N 1
ATOM 7356 C CA . ALA B 1 462 ? -16.641 -29.328 -3.066 1 98.56 462 ALA B CA 1
ATOM 7357 C C . ALA B 1 462 ? -17.641 -29.031 -1.957 1 98.56 462 ALA B C 1
ATOM 7359 O O . ALA B 1 462 ? -18.547 -29.828 -1.694 1 98.56 462 ALA B O 1
ATOM 7360 N N . GLU B 1 463 ? -17.453 -27.922 -1.311 1 98.31 463 GLU B N 1
ATOM 7361 C CA . GLU B 1 463 ? -18.359 -27.547 -0.234 1 98.31 463 GLU B CA 1
ATOM 7362 C C . GLU B 1 463 ? -19.797 -27.375 -0.75 1 98.31 463 GLU B C 1
ATOM 7364 O O . GLU B 1 463 ? -20.75 -27.75 -0.076 1 98.31 463 GLU B O 1
ATOM 7369 N N . TRP B 1 464 ? -19.906 -26.797 -1.878 1 97.56 464 TRP B N 1
ATOM 7370 C CA . TRP B 1 464 ? -21.219 -26.688 -2.48 1 97.56 464 TRP B CA 1
ATOM 7371 C C . TRP B 1 464 ? -21.844 -28.062 -2.693 1 97.56 464 TRP B C 1
ATOM 7373 O O . TRP B 1 464 ? -23.016 -28.281 -2.365 1 97.56 464 TRP B O 1
ATOM 7383 N N . ILE B 1 465 ? -21.109 -29.016 -3.24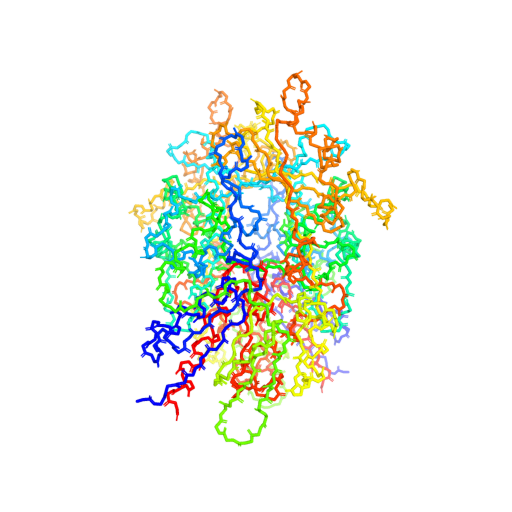8 1 97.06 465 ILE B N 1
ATOM 7384 C CA . ILE B 1 465 ? -21.594 -30.344 -3.557 1 97.06 465 ILE B CA 1
ATOM 7385 C C . ILE B 1 465 ? -22.016 -31.047 -2.27 1 97.06 465 ILE B C 1
ATOM 7387 O O . ILE B 1 465 ? -23.062 -31.703 -2.227 1 97.06 465 ILE B O 1
ATOM 7391 N N . VAL B 1 466 ? -21.203 -30.906 -1.226 1 97.5 466 VAL B N 1
ATOM 7392 C CA . VAL B 1 466 ? -21.516 -31.516 0.064 1 97.5 466 VAL B CA 1
ATOM 7393 C C . VAL B 1 466 ? -22.859 -31.016 0.559 1 97.5 466 VAL B C 1
ATOM 7395 O O . VAL B 1 466 ? -23.719 -31.797 0.98 1 97.5 466 VAL B O 1
ATOM 7398 N N . GLU B 1 467 ? -23.031 -29.75 0.444 1 96.06 467 GLU B N 1
ATOM 7399 C CA . GLU B 1 467 ? -24.281 -29.172 0.913 1 96.06 467 GLU B CA 1
ATOM 7400 C C . GLU B 1 467 ? -25.469 -29.625 0.048 1 96.06 467 GLU B C 1
ATOM 7402 O O . GLU B 1 467 ? -26.547 -29.906 0.564 1 96.06 467 GLU B O 1
ATOM 7407 N N . ASP B 1 468 ? -25.297 -29.625 -1.216 1 93.56 468 ASP B N 1
ATOM 7408 C CA . ASP B 1 468 ? -26.344 -30.016 -2.145 1 93.56 468 ASP B CA 1
ATOM 7409 C C . ASP B 1 468 ? -26.719 -31.484 -1.96 1 93.56 468 ASP B C 1
ATOM 7411 O O . ASP B 1 468 ? -27.891 -31.859 -2.1 1 93.56 468 ASP B O 1
ATOM 7415 N N . SER B 1 469 ? -25.734 -32.281 -1.707 1 93 469 SER B N 1
ATOM 7416 C CA . SER B 1 469 ? -25.953 -33.719 -1.6 1 93 469 SER B CA 1
ATOM 7417 C C . SER B 1 469 ? -26.781 -34.062 -0.373 1 93 469 SER B C 1
ATOM 7419 O O . SER B 1 469 ? -27.344 -35.156 -0.276 1 93 469 SER B O 1
ATOM 7421 N N . LYS B 1 470 ? -26.906 -33.125 0.579 1 90.75 470 LYS B N 1
ATOM 7422 C CA . LYS B 1 470 ? -27.703 -33.312 1.783 1 90.75 470 LYS B CA 1
ATOM 7423 C C . LYS B 1 470 ? -29.188 -33.094 1.502 1 90.75 470 LYS B C 1
ATOM 7425 O O . LYS B 1 470 ? -30.047 -33.5 2.293 1 90.75 470 LYS B O 1
ATOM 7430 N N . ARG B 1 471 ? -29.422 -32.406 0.433 1 79.81 471 ARG B N 1
ATOM 7431 C CA . ARG B 1 471 ? -30.797 -32.094 0.092 1 79.81 471 ARG B CA 1
ATOM 7432 C C . ARG B 1 471 ? -31.453 -33.281 -0.645 1 79.81 471 ARG B C 1
ATOM 7434 O O . ARG B 1 471 ? -32.656 -33.438 -0.597 1 79.81 471 ARG B O 1
#